Protein AF-0000000084529113 (afdb_homodimer)

Organism: Streptomyces rubellomurinus (strain ATCC 31215) (NCBI:txid359131)

Foldseek 3Di:
DDDDDDPDDDDDPDPPDPDPPPPPPPPPVPDDPAQQDVPPQDDLPLQDDPPQDPLQSVLLADAWDWDCDPPDDPPQADKTKTWRWFALDSVCRVDDIWTKIKMKDAAPASSQAPEAEEEAEAQLQEWQNCCCRRPVVLQPDLRSNHHIYMGIRACCHDPGVPQDQDFLVVVLVLQQDQDQDPCSLVSLQVSRCVPPVPRLLRRALLNSLVVQSSVCSNSSHSAHHYEYFYNGQVSVLSNLLVCQQRHDEAEYWQFDAQQDALLVQLLVLLLLLLVLLLVLQLCLLPPPCLQLLHNHSVRSSLSLLCLLLCCQVVWFAEPVGDTHHSSLLLLLLSQQCLAGPVSSVLSSVQVNCCSPPNHNVSSNVSSCVSQQADPVSGHDRSLSSSLSHVLSQHAADDDPVVLVVSLVSSCVSNVRSCVSPVNCSSCVVPNNNNPDGHPHHNNQRASPNHDAYEFEAECSRSRRHSVSSVSNQVSYVHRAYEYEYDYHGTPCSFFPQVVVQSSCCSSVVDHDDHPHYTYGD/DDDDDDDDDPPPPDPPPPDPPPPPPPPPVPDDPAQQDVPPQDDLPLQDDPPQDPLQSVLLADAWDWDCDPPDDPPQADKTKTWRWFCLDSVCRVDDIWTKIKMKDAAPASSQAPEAEEEAEAQLQEWQNCCCRRPVVLQPDLRSNHHIYMGIRACCHDPGVPQDQDFLVVVLVLQQDQDQDPCSLVSLQVSRCVPPVPRLLRRALLNSLVVQSSVCSNSSHSAHHYEYFYNGQVSVLSNLLVCQQRHDEAEYWQFDAQQDALLVQLLVLLLLLLVLLLVLQLCLLPPPCLQLLHNHSVRSSLSLLCLLLCCQVVWFAEPVGDTHHSSLLLLLLSQQCLAGPVSSVLSSVQVNCCSPPNHNVSSNVSSCVSQQADPVSGHDRSLSSSLSHVLSQHAADDDPVVLVVSLVSSCVSNVRSCVSPVNCSSCVVPNNNNPDGHPHHNNQRASPNHDAYEFEAECSRSRRHSVSSVSNQVSYVHRAYEYEYDYHGTPCSFFPQVVVQSSCCSSVVDHDDHPHYTYGD

Sequence (1042 aa):
MDSKIQRLSRRRALPALAAVLAVALPAGCTGAPAPGGPATRPPLSERAPAGTDPALRALYDQRIDWQPCADQGDGDGPVQCATLKVPLDYAAPGGATLDVAVARVPAADPGRRLGSLVLNPGGPGNSGTAMVQWGWKNYQGPLHDHYDLVGFDPRGAGRTAGVHCLDDRTRDEYTSTDDPGYDHGRVLADACRAKAADLLPHLGTRDSARDMDVLRGALGETRLDFLGLSYGTYLGALYAEEFPGRTGRLVLDGAVERSTDLMHLNGEQAAATEAEFTAFAADCAATDDTCPLGTDPAAAPRRFADFLDGLRDHPLHGEDGRTLTAALGWAGVLGVLYDGRRSFDRLREAVEPAVARGDADGLLRLADAANGRDQDGRYDTTADAFAAIHCADAPLAPTDADLRAALADLAVRAPLTSRHDTRITLLDPDCRAWPFRSPEKPHTVKAAGSAPILVVGSTGDPVTPYLWAQRMAAGFAHGVLLTREGDGHTAYDKSGCVRDAVAAFLVDGRMPEAGTYCPTDMDSKIQRLSRRRALPALAAVLAVALPAGCTGAPAPGGPATRPPLSERAPAGTDPALRALYDQRIDWQPCADQGDGDGPVQCATLKVPLDYAAPGGATLDVAVARVPAADPGRRLGSLVLNPGGPGNSGTAMVQWGWKNYQGPLHDHYDLVGFDPRGAGRTAGVHCLDDRTRDEYTSTDDPGYDHGRVLADACRAKAADLLPHLGTRDSARDMDVLRGALGETRLDFLGLSYGTYLGALYAEEFPGRTGRLVLDGAVERSTDLMHLNGEQAAATEAEFTAFAADCAATDDTCPLGTDPAAAPRRFADFLDGLRDHPLHGEDGRTLTAALGWAGVLGVLYDGRRSFDRLREAVEPAVARGDADGLLRLADAANGRDQDGRYDTTADAFAAIHCADAPLAPTDADLRAALADLAVRAPLTSRHDTRITLLDPDCRAWPFRSPEKPHTVKAAGSAPILVVGSTGDPVTPYLWAQRMAAGFAHGVLLTREGDGHTAYDKSGCVRDAVAAFLVDGRMPEAGTYCPTD

Secondary structure (DSSP, 8-state):
-------------------------------------S--PPPHHHHS-TT--HHHHHHHTPPP--EE-TT--GGG-S-EEEEEEEES-TTSTTS-EEEEEEEEE--S-GGG--EEEEEE--TTT--HHHHHHHHGGGGTTHHHHHEEEEEEPPTTSTTTT----S-HHHHHHHHT-SS--TTHHHHHHHHHHHHHTTTGGG-SHHHHHHHHHHHHHHTT-SSEEEEEETHHHHHHHHHHHH-GGGEEEEEEES----SS-HHHHHHHHHHHHHHHHHHHHHHHHHH-TT-TT-S-TTTHHHHHHHHHHHTTTS-EE-TTS-EE-HHHHHHHHHHHGGGGGGGHHHHHHHHHHHHHH-B-HHHHHHHHHHHTB-TTS-B-SHHHHHHHHHHHT--SPPPHHHHHHHHHHHHHH-HHHHTT-HHHHHHSS--TT-SS-----------TTPPPEEEEEEEE-SSS-HHHHHHHHHHSTTEEEEEEEEESS-SGGG-HHHHHHHHIIIII--PPPTT-EEE--/-------------------------------------S--PPPHHHHS-TT--HHHHHHHTPPP--EE-TT--GGG-S-EEEEEEEES-TTSTTS-EEEEEEEEE--S-GGG--EEEEEE--TTT--HHHHHHHHGGGGTTHHHHHEEEEEEPPTTSTTTT----S-HHHHHHHHT-SS--TTHHHHHHHHHHHHHTTTGGG-SHHHHHHHHHHHHHHTT-SSEEEEEETHHHHHHHHHHHH-GGGEEEEEEES----SS-HHHHHHHHHHHHHHHHHHHHHHHHHH-TT-TT-S-TTTHHHHHHHHHHHTTTS-EE-TTS-EE-HHHHHHHHHHHGGGGGGGHHHHHHHHHHHHHH-B-HHHHHHHHHHHTB-TTS-B-SHHHHHHHHHHHT--SPPPHHHHHHHHHHHHHH-HHHHHH-HHHHHHSS--TT-SS-----------TTPPPEEEEEEEE-SSS-HHHHHHHHHHSTTEEEEEEEEESS-SGGG-HHHHHHHHIIIII--PPPTT-EEE--

Nearest PDB structures (foldseek):
  5uno-assembly1_A  TM=9.266E-01  e=2.247E-36  Mycobacterium tuberculosis H37Rv
  5uoh-assembly1_A  TM=9.256E-01  e=1.422E-34  Mycobacterium tuberculosis H37Rv
  8e19-assembly1_A  TM=8.731E-01  e=3.857E-28  Streptomyces sp. CB03234
  8g5u-assembly4_D  TM=8.615E-01  e=4.724E-25  Streptomyces sp. CB03234
  7z2x-assembly1_B  TM=5.682E-01  e=2.758E-03  Lentilactobacillus buchneri

InterPro domains:
  IPR006311 Twin-arginine translocation pathway, signal sequence [PS51318] (1-39)
  IPR013595 Peptidase S33 tripeptidyl aminopeptidase-like, C-terminal [PF08386] (430-518)
  IPR029058 Alpha/Beta hydrolase fold [G3DSA:3.40.50.1820] (90-505)
  IPR029058 Alpha/Beta hydrolase fold [SSF53474] (113-506)
  IPR051601 Serine protease/Carboxylesterase S33 [PTHR43248] (83-509)

pLDDT: mean 87.65, std 19.42, range [15.02, 98.94]

Structure (mmCIF, N/CA/C/O backbone):
data_AF-0000000084529113-model_v1
#
loop_
_entity.id
_entity.type
_entity.pdbx_description
1 polymer 'Peptidase S33 tripeptidyl aminopeptidase-like C-terminal domain-containing protein'
#
loop_
_atom_site.group_PDB
_atom_site.id
_atom_site.type_symbol
_atom_site.label_atom_id
_atom_site.label_alt_id
_atom_site.label_comp_id
_atom_site.label_asym_id
_atom_site.label_entity_id
_atom_site.label_seq_id
_atom_site.pdbx_PDB_ins_code
_atom_site.Cartn_x
_atom_site.Cartn_y
_atom_site.Cartn_z
_atom_site.occupancy
_atom_site.B_iso_or_equiv
_atom_site.auth_seq_id
_atom_site.auth_comp_id
_atom_site.auth_asym_id
_atom_site.auth_atom_id
_atom_site.pdbx_PDB_model_num
ATOM 1 N N . MET A 1 1 ? -55.688 22.766 46.344 1 17.41 1 MET A N 1
ATOM 2 C CA . MET A 1 1 ? -57.031 22.219 46.094 1 17.41 1 MET A CA 1
ATOM 3 C C . MET A 1 1 ? -56.969 20.703 45.906 1 17.41 1 MET A C 1
ATOM 5 O O . MET A 1 1 ? -55.906 20.156 45.562 1 17.41 1 MET A O 1
ATOM 9 N N . ASP A 1 2 ? -58.188 20.062 45.906 1 15.94 2 ASP A N 1
ATOM 10 C CA . ASP A 1 2 ? -58.688 18.812 46.469 1 15.94 2 ASP A CA 1
ATOM 11 C C . ASP A 1 2 ? -58.312 17.609 45.594 1 15.94 2 ASP A C 1
ATOM 13 O O . ASP A 1 2 ? -57.938 16.562 46.125 1 15.94 2 ASP A O 1
ATOM 17 N N . SER A 1 3 ? -58.75 17.75 44.406 1 15.68 3 SER A N 1
ATOM 18 C CA . SER A 1 3 ? -59.562 16.656 43.906 1 15.68 3 SER A CA 1
ATOM 19 C C . SER A 1 3 ? -58.75 15.414 43.625 1 15.68 3 SER A C 1
ATOM 21 O O . SER A 1 3 ? -57.781 15.477 42.812 1 15.68 3 SER A O 1
ATOM 23 N N . LYS A 1 4 ? -59.031 14.453 44.406 1 16.97 4 LYS A N 1
ATOM 24 C CA . LYS A 1 4 ? -58.656 13.172 45 1 16.97 4 LYS A CA 1
ATOM 25 C C . LYS A 1 4 ? -58.531 12.086 43.938 1 16.97 4 LYS A C 1
ATOM 27 O O . LYS A 1 4 ? -57.5 11.422 43.844 1 16.97 4 LYS A O 1
ATOM 32 N N . ILE A 1 5 ? -59.562 11.18 43.562 1 16.34 5 ILE A N 1
ATOM 33 C CA . ILE A 1 5 ? -59.75 9.883 44.188 1 16.34 5 ILE A CA 1
ATOM 34 C C . ILE A 1 5 ? -59.562 8.773 43.156 1 16.34 5 ILE A C 1
ATOM 36 O O . ILE A 1 5 ? -58.844 7.805 43.406 1 16.34 5 ILE A O 1
ATOM 40 N N . GLN A 1 6 ? -60.438 8.844 42.062 1 17.11 6 GLN A N 1
ATOM 41 C CA . GLN A 1 6 ? -61.25 7.637 41.906 1 17.11 6 GLN A CA 1
ATOM 42 C C . GLN A 1 6 ? -60.406 6.48 41.344 1 17.11 6 GLN A C 1
ATOM 44 O O . GLN A 1 6 ? -59.562 6.68 40.469 1 17.11 6 GLN A O 1
ATOM 49 N N . ARG A 1 7 ? -60.5 5.191 41.906 1 17.83 7 ARG A N 1
ATOM 50 C CA . ARG A 1 7 ? -59.938 3.891 42.281 1 17.83 7 ARG A CA 1
ATOM 51 C C . ARG A 1 7 ? -60.125 2.873 41.156 1 17.83 7 ARG A C 1
ATOM 53 O O . ARG A 1 7 ? -59.906 1.68 41.344 1 17.83 7 ARG A O 1
ATOM 60 N N . LEU A 1 8 ? -60.562 3.453 39.906 1 17.67 8 LEU A N 1
ATOM 61 C CA . LEU A 1 8 ? -61.406 2.49 39.188 1 17.67 8 LEU A CA 1
ATOM 62 C C . LEU A 1 8 ? -60.656 1.159 39.031 1 17.67 8 LEU A C 1
ATOM 64 O O . LEU A 1 8 ? -59.438 1.127 38.906 1 17.67 8 LEU A O 1
ATOM 68 N N . SER A 1 9 ? -61.469 0.074 38.906 1 17.33 9 SER A N 1
ATOM 69 C CA . SER A 1 9 ? -61.719 -1.34 39.188 1 17.33 9 SER A CA 1
ATOM 70 C C . SER A 1 9 ? -60.875 -2.229 38.281 1 17.33 9 SER A C 1
ATOM 72 O O . SER A 1 9 ? -60.469 -1.804 37.188 1 17.33 9 SER A O 1
ATOM 74 N N . ARG A 1 10 ? -60.562 -3.521 38.656 1 17.59 10 ARG A N 1
ATOM 75 C CA . ARG A 1 10 ? -59.656 -4.66 38.812 1 17.59 10 ARG A CA 1
ATOM 76 C C . ARG A 1 10 ? -59.812 -5.629 37.625 1 17.59 10 ARG A C 1
ATOM 78 O O . ARG A 1 10 ? -59.062 -6.586 37.5 1 17.59 10 ARG A O 1
ATOM 85 N N . ARG A 1 11 ? -61 -5.484 36.812 1 17.62 11 ARG A N 1
ATOM 86 C CA . ARG A 1 11 ? -61.5 -6.828 36.594 1 17.62 11 ARG A CA 1
ATOM 87 C C . ARG A 1 11 ? -60.531 -7.672 35.781 1 17.62 11 ARG A C 1
ATOM 89 O O . ARG A 1 11 ? -59.688 -7.129 35.062 1 17.62 11 ARG A O 1
ATOM 96 N N . ARG A 1 12 ? -60.906 -9.039 35.625 1 18.62 12 ARG A N 1
ATOM 97 C CA . ARG A 1 12 ? -60.531 -10.445 35.625 1 18.62 12 ARG A CA 1
ATOM 98 C C . ARG A 1 12 ? -60.156 -10.898 34.219 1 18.62 12 ARG A C 1
ATOM 100 O O . ARG A 1 12 ? -61 -10.93 33.312 1 18.62 12 ARG A O 1
ATOM 107 N N . ALA A 1 13 ? -59 -10.469 33.656 1 18.16 13 ALA A N 1
ATOM 108 C CA . ALA A 1 13 ? -58.625 -10.664 32.25 1 18.16 13 ALA A CA 1
ATOM 109 C C . ALA A 1 13 ? -58.562 -12.141 31.891 1 18.16 13 ALA A C 1
ATOM 111 O O . ALA A 1 13 ? -57.875 -12.93 32.562 1 18.16 13 ALA A O 1
ATOM 112 N N . LEU A 1 14 ? -59.812 -12.562 31.422 1 18.88 14 LEU A N 1
ATOM 113 C CA . LEU A 1 14 ? -60.062 -13.945 31.031 1 18.88 14 LEU A CA 1
ATOM 114 C C . LEU A 1 14 ? -58.969 -14.477 30.125 1 18.88 14 LEU A C 1
ATOM 116 O O . LEU A 1 14 ? -58.469 -13.75 29.25 1 18.88 14 LEU A O 1
ATOM 120 N N . PRO A 1 15 ? -58.438 -15.703 30.422 1 20.88 15 PRO A N 1
ATOM 121 C CA . PRO A 1 15 ? -57.281 -16.5 30.047 1 20.88 15 PRO A CA 1
ATOM 122 C C . PRO A 1 15 ? -57.406 -17.062 28.625 1 20.88 15 PRO A C 1
ATOM 124 O O . PRO A 1 15 ? -56.531 -17.828 28.188 1 20.88 15 PRO A O 1
ATOM 127 N N . ALA A 1 16 ? -58 -16.281 27.641 1 20.55 16 ALA A N 1
ATOM 128 C CA . ALA A 1 16 ? -58.406 -17.125 26.516 1 20.55 16 ALA A CA 1
ATOM 129 C C . ALA A 1 16 ? -57.219 -17.969 26.031 1 20.55 16 ALA A C 1
ATOM 131 O O . ALA A 1 16 ? -56.125 -17.469 25.875 1 20.55 16 ALA A O 1
ATOM 132 N N . LEU A 1 17 ? -57.406 -19.266 26 1 19.12 17 LEU A N 1
ATOM 133 C CA . LEU A 1 17 ? -56.812 -20.562 25.719 1 19.12 17 LEU A CA 1
ATOM 134 C C . LEU A 1 17 ? -56.344 -20.641 24.266 1 19.12 17 LEU A C 1
ATOM 136 O O . LEU A 1 17 ? -57.188 -20.625 23.344 1 19.12 17 LEU A O 1
ATOM 140 N N . ALA A 1 18 ? -55.312 -19.828 23.844 1 20.12 18 ALA A N 1
ATOM 141 C CA . ALA A 1 18 ? -54.906 -19.828 22.438 1 20.12 18 ALA A CA 1
ATOM 142 C C . ALA A 1 18 ? -54.5 -21.234 21.984 1 20.12 18 ALA A C 1
ATOM 144 O O . ALA A 1 18 ? -53.625 -21.859 22.578 1 20.12 18 ALA A O 1
ATOM 145 N N . ALA A 1 19 ? -55.438 -21.906 21.438 1 20.08 19 ALA A N 1
ATOM 146 C CA . ALA A 1 19 ? -55.344 -23.234 20.844 1 20.08 19 ALA A CA 1
ATOM 147 C C . ALA A 1 19 ? -54.188 -23.297 19.844 1 20.08 19 ALA A C 1
ATOM 149 O O . ALA A 1 19 ? -54.094 -22.469 18.922 1 20.08 19 ALA A O 1
ATOM 150 N N . VAL A 1 20 ? -53.062 -23.844 20.297 1 22.47 20 VAL A N 1
ATOM 151 C CA . VAL A 1 20 ? -51.75 -24.109 19.703 1 22.47 20 VAL A CA 1
ATOM 152 C C . VAL A 1 20 ? -51.906 -25 18.469 1 22.47 20 VAL A C 1
ATOM 154 O O . VAL A 1 20 ? -52.219 -26.188 18.594 1 22.47 20 VAL A O 1
ATOM 157 N N . LEU A 1 21 ? -52.812 -24.562 17.5 1 21.77 21 LEU A N 1
ATOM 158 C CA . LEU A 1 21 ? -52.938 -25.578 16.453 1 21.77 21 LEU A CA 1
ATOM 159 C C . LEU A 1 21 ? -51.562 -25.906 15.852 1 21.77 21 LEU A C 1
ATOM 161 O O . LEU A 1 21 ? -50.875 -25.016 15.367 1 21.77 21 LEU A O 1
ATOM 165 N N . ALA A 1 22 ? -50.969 -27.047 16.266 1 22.94 22 ALA A N 1
ATOM 166 C CA . ALA A 1 22 ? -49.75 -27.734 15.906 1 22.94 22 ALA A CA 1
ATOM 167 C C . ALA A 1 22 ? -49.688 -28.047 14.414 1 22.94 22 ALA A C 1
ATOM 169 O O . ALA A 1 22 ? -50.438 -28.891 13.93 1 22.94 22 ALA A O 1
ATOM 170 N N . VAL A 1 23 ? -49.719 -26.984 13.594 1 25.02 23 VAL A N 1
ATOM 171 C CA . VAL A 1 23 ? -49.719 -27.406 12.203 1 25.02 23 VAL A CA 1
ATOM 172 C C . VAL A 1 23 ? -48.469 -28.281 11.945 1 25.02 23 VAL A C 1
ATOM 174 O O . VAL A 1 23 ? -47.344 -27.875 12.242 1 25.02 23 VAL A O 1
ATOM 177 N N . ALA A 1 24 ? -48.656 -29.609 11.852 1 24.16 24 ALA A N 1
ATOM 178 C CA . ALA A 1 24 ? -47.75 -30.703 11.492 1 24.16 24 ALA A CA 1
ATOM 179 C C . ALA A 1 24 ? -47.062 -30.422 10.148 1 24.16 24 ALA A C 1
ATOM 181 O O . ALA A 1 24 ? -47.719 -30.406 9.109 1 24.16 24 ALA A O 1
ATOM 182 N N . LEU A 1 25 ? -46.219 -29.469 10.195 1 25.81 25 LEU A N 1
ATOM 183 C CA . LEU A 1 25 ? -45.562 -29.266 8.898 1 25.81 25 LEU A CA 1
ATOM 184 C C . LEU A 1 25 ? -44.906 -30.547 8.414 1 25.81 25 LEU A C 1
ATOM 186 O O . LEU A 1 25 ? -44.156 -31.188 9.156 1 25.81 25 LEU A O 1
ATOM 190 N N . PRO A 1 26 ? -45.5 -31.266 7.441 1 25.25 26 PRO A N 1
ATOM 191 C CA . PRO A 1 26 ? -44.906 -32.5 6.945 1 25.25 26 PRO A CA 1
ATOM 192 C C . PRO A 1 26 ? -43.438 -32.344 6.562 1 25.25 26 PRO A C 1
ATOM 194 O O . PRO A 1 26 ? -43.031 -31.266 6.098 1 25.25 26 PRO A O 1
ATOM 197 N N . ALA A 1 27 ? -42.531 -32.969 7.34 1 25.38 27 ALA A N 1
ATOM 198 C CA . ALA A 1 27 ? -41.094 -33.188 7.219 1 25.38 27 ALA A CA 1
ATOM 199 C C . ALA A 1 27 ? -40.75 -33.75 5.844 1 25.38 27 ALA A C 1
ATOM 201 O O . ALA A 1 27 ? -40.844 -34.969 5.609 1 25.38 27 ALA A O 1
ATOM 202 N N . GLY A 1 28 ? -41.344 -33.281 4.777 1 25.48 28 GLY A N 1
ATOM 203 C CA . GLY A 1 28 ? -40.875 -34 3.605 1 25.48 28 GLY A CA 1
ATOM 204 C C . GLY A 1 28 ? -39.344 -34.031 3.527 1 25.48 28 GLY A C 1
ATOM 205 O O . GLY A 1 28 ? -38.688 -33 3.551 1 25.48 28 GLY A O 1
ATOM 206 N N . CYS A 1 29 ? -38.781 -35.062 4.117 1 26.45 29 CYS A N 1
ATOM 207 C CA . CYS A 1 29 ? -37.375 -35.469 4.055 1 26.45 29 CYS A CA 1
ATOM 208 C C . CYS A 1 29 ? -36.844 -35.344 2.639 1 26.45 29 CYS A C 1
ATOM 210 O O . CYS A 1 29 ? -37.188 -36.125 1.751 1 26.45 29 CYS A O 1
ATOM 212 N N . THR A 1 30 ? -36.938 -34.156 2.066 1 29.19 30 THR A N 1
ATOM 213 C CA . THR A 1 30 ? -36.312 -34.219 0.75 1 29.19 30 THR A CA 1
ATOM 214 C C . THR A 1 30 ? -34.938 -34.906 0.825 1 29.19 30 THR A C 1
ATOM 216 O O . THR A 1 30 ? -34.156 -34.656 1.729 1 29.19 30 THR A O 1
ATOM 219 N N . GLY A 1 31 ? -34.875 -36.156 0.568 1 25.95 31 GLY A N 1
ATOM 220 C CA . GLY A 1 31 ? -33.719 -37.062 0.458 1 25.95 31 GLY A CA 1
ATOM 221 C C . GLY A 1 31 ? -32.469 -36.375 -0.059 1 25.95 31 GLY A C 1
ATOM 222 O O . GLY A 1 31 ? -32.562 -35.5 -0.928 1 25.95 31 GLY A O 1
ATOM 223 N N . ALA A 1 32 ? -31.547 -36.25 0.83 1 31.77 32 ALA A N 1
ATOM 224 C CA . ALA A 1 32 ? -30.188 -35.844 0.462 1 31.77 32 ALA A CA 1
ATOM 225 C C . ALA A 1 32 ? -29.75 -36.562 -0.818 1 31.77 32 ALA A C 1
ATOM 227 O O . ALA A 1 32 ? -29.953 -37.75 -0.975 1 31.77 32 ALA A O 1
ATOM 228 N N . PRO A 1 33 ? -29.625 -35.844 -1.935 1 32.06 33 PRO A N 1
ATOM 229 C CA . PRO A 1 33 ? -29.266 -36.625 -3.115 1 32.06 33 PRO A CA 1
ATOM 230 C C . PRO A 1 33 ? -28.25 -37.719 -2.805 1 32.06 33 PRO A C 1
ATOM 232 O O . PRO A 1 33 ? -27.469 -37.625 -1.848 1 32.06 33 PRO A O 1
ATOM 235 N N . ALA A 1 34 ? -28.516 -39.094 -2.994 1 33.28 34 ALA A N 1
ATOM 236 C CA . ALA A 1 34 ? -27.734 -40.312 -2.871 1 33.28 34 ALA A CA 1
ATOM 237 C C . ALA A 1 34 ? -26.266 -40.094 -3.215 1 33.28 34 ALA A C 1
ATOM 239 O O . ALA A 1 34 ? -25.938 -39.156 -3.953 1 33.28 34 ALA A O 1
ATOM 240 N N . PRO A 1 35 ? -25.391 -40.75 -2.424 1 34.97 35 PRO A N 1
ATOM 241 C CA . PRO A 1 35 ? -23.953 -40.781 -2.705 1 34.97 35 PRO A CA 1
ATOM 242 C C . PRO A 1 35 ? -23.656 -40.969 -4.188 1 34.97 35 PRO A C 1
ATOM 244 O O . PRO A 1 35 ? -24.328 -41.75 -4.871 1 34.97 35 PRO A O 1
ATOM 247 N N . GLY A 1 36 ? -23.344 -39.906 -4.906 1 33.81 36 GLY A N 1
ATOM 248 C CA . GLY A 1 36 ? -23.125 -39.812 -6.344 1 33.81 36 GLY A CA 1
ATOM 249 C C . GLY A 1 36 ? -22.328 -40.969 -6.898 1 33.81 36 GLY A C 1
ATOM 250 O O . GLY A 1 36 ? -21.266 -41.312 -6.355 1 33.81 36 GLY A O 1
ATOM 251 N N . GLY A 1 37 ? -22.875 -42.125 -7.195 1 37.09 37 GLY A N 1
ATOM 252 C CA . GLY A 1 37 ? -22.219 -43.031 -8.109 1 37.09 37 GLY A CA 1
ATOM 253 C C . GLY A 1 37 ? -21.234 -42.344 -9.039 1 37.09 37 GLY A C 1
ATOM 254 O O . GLY A 1 37 ? -21.141 -41.125 -9.047 1 37.09 37 GLY A O 1
ATOM 255 N N . PRO A 1 38 ? -20.203 -43.031 -9.57 1 42.66 38 PRO A N 1
ATOM 256 C CA . PRO A 1 38 ? -19.328 -42.375 -10.531 1 42.66 38 PRO A CA 1
ATOM 257 C C . PRO A 1 38 ? -20.078 -41.344 -11.391 1 42.66 38 PRO A C 1
ATOM 259 O O . PRO A 1 38 ? -21.047 -41.688 -12.07 1 42.66 38 PRO A O 1
ATOM 262 N N . ALA A 1 39 ? -20.312 -40.188 -10.953 1 52 39 ALA A N 1
ATOM 263 C CA . ALA A 1 39 ? -21.062 -39.094 -11.594 1 52 39 ALA A CA 1
ATOM 264 C C . ALA A 1 39 ? -20.906 -39.156 -13.109 1 52 39 ALA A C 1
ATOM 266 O O . ALA A 1 39 ? -19.797 -39.219 -13.625 1 52 39 ALA A O 1
ATOM 267 N N . THR A 1 40 ? -21.766 -39.719 -13.859 1 68.69 40 THR A N 1
ATOM 268 C CA . THR A 1 40 ? -21.875 -39.656 -15.312 1 68.69 40 THR A CA 1
ATOM 269 C C . THR A 1 40 ? -21.469 -38.312 -15.852 1 68.69 40 THR A C 1
ATOM 271 O O . THR A 1 40 ? -21.844 -37.281 -15.297 1 68.69 40 THR A O 1
ATOM 274 N N . ARG A 1 41 ? -20.344 -38.375 -16.766 1 86.25 41 ARG A N 1
ATOM 275 C CA . ARG A 1 41 ? -19.875 -37.156 -17.484 1 86.25 41 ARG A CA 1
ATOM 276 C C . ARG A 1 41 ? -21.047 -36.438 -18.125 1 86.25 41 ARG A C 1
ATOM 278 O O . ARG A 1 41 ? -21.828 -37 -18.875 1 86.25 41 ARG A O 1
ATOM 285 N N . PRO A 1 42 ? -21.266 -35.156 -17.781 1 89.25 42 PRO A N 1
ATOM 286 C CA . PRO A 1 42 ? -22.344 -34.406 -18.422 1 89.25 42 PRO A CA 1
ATOM 287 C C . PRO A 1 42 ? -22.219 -34.406 -19.953 1 89.25 42 PRO A C 1
ATOM 289 O O . PRO A 1 42 ? -21.141 -34.625 -20.484 1 89.25 42 PRO A O 1
ATOM 292 N N . PRO A 1 43 ? -23.375 -34.156 -20.578 1 90.19 43 PRO A N 1
ATOM 293 C CA . PRO A 1 43 ? -23.312 -34.062 -22.031 1 90.19 43 PRO A CA 1
ATOM 294 C C . PRO A 1 43 ? -22.375 -32.969 -22.516 1 90.19 43 PRO A C 1
ATOM 296 O O . PRO A 1 43 ? -22.172 -31.969 -21.812 1 90.19 43 PRO A O 1
ATOM 299 N N . LEU A 1 44 ? -21.906 -33.25 -23.688 1 89.25 44 LEU A N 1
ATOM 300 C CA . LEU A 1 44 ? -20.922 -32.312 -24.25 1 89.25 44 LEU A CA 1
ATOM 301 C C . LEU A 1 44 ? -21.5 -30.922 -24.375 1 89.25 44 LEU A C 1
ATOM 303 O O . LEU A 1 44 ? -20.766 -29.922 -24.234 1 89.25 44 LEU A O 1
ATOM 307 N N . SER A 1 45 ? -22.766 -30.734 -24.578 1 87.06 45 SER A N 1
ATOM 308 C CA . SER A 1 45 ? -23.422 -29.438 -24.75 1 87.06 45 SER A CA 1
ATOM 309 C C . SER A 1 45 ? -23.312 -28.594 -23.469 1 87.06 45 SER A C 1
ATOM 311 O O . SER A 1 45 ? -23.359 -27.375 -23.531 1 87.06 45 SER A O 1
ATOM 313 N N . GLU A 1 46 ? -23.047 -29.266 -22.391 1 88.12 46 GLU A N 1
ATOM 314 C CA . GLU A 1 46 ? -22.906 -28.578 -21.109 1 88.12 46 GLU A CA 1
ATOM 315 C C . GLU A 1 46 ? -21.438 -28.312 -20.781 1 88.12 46 GLU A C 1
ATOM 317 O O . GLU A 1 46 ? -21.125 -27.516 -19.906 1 88.12 46 GLU A O 1
ATOM 322 N N . ARG A 1 47 ? -20.578 -28.938 -21.547 1 87.69 47 ARG A N 1
ATOM 323 C CA . ARG A 1 47 ? -19.172 -28.875 -21.203 1 87.69 47 ARG A CA 1
ATOM 324 C C . ARG A 1 47 ? -18.406 -28 -22.203 1 87.69 47 ARG A C 1
ATOM 326 O O . ARG A 1 47 ? -17.281 -27.562 -21.922 1 87.69 47 ARG A O 1
ATOM 333 N N . ALA A 1 48 ? -18.953 -27.812 -23.297 1 88.69 48 ALA A N 1
ATOM 334 C CA . ALA A 1 48 ? -18.328 -26.969 -24.312 1 88.69 48 ALA A CA 1
ATOM 335 C C . ALA A 1 48 ? -19.203 -25.766 -24.641 1 88.69 48 ALA A C 1
ATOM 337 O O . ALA A 1 48 ? -20.438 -25.859 -24.625 1 88.69 48 ALA A O 1
ATOM 338 N N . PRO A 1 49 ? -18.531 -24.641 -24.969 1 84.56 49 PRO A N 1
ATOM 339 C CA . PRO A 1 49 ? -19.344 -23.5 -25.375 1 84.56 49 PRO A CA 1
ATOM 340 C C . PRO A 1 49 ? -20.172 -23.766 -26.625 1 84.56 49 PRO A C 1
ATOM 342 O O . PRO A 1 49 ? -19.75 -24.531 -27.5 1 84.56 49 PRO A O 1
ATOM 345 N N . ALA A 1 50 ? -21.266 -23.031 -26.625 1 81.56 50 ALA A N 1
ATOM 346 C CA . ALA A 1 50 ? -22.125 -23.141 -27.812 1 81.56 50 ALA A CA 1
ATOM 347 C C . ALA A 1 50 ? -21.438 -22.547 -29.047 1 81.56 50 ALA A C 1
ATOM 349 O O . ALA A 1 50 ? -20.75 -21.531 -28.938 1 81.56 50 ALA A O 1
ATOM 350 N N . GLY A 1 51 ? -21.641 -23.125 -30.125 1 81.88 51 GLY A N 1
ATOM 351 C CA . GLY A 1 51 ? -21.109 -22.594 -31.375 1 81.88 51 GLY A CA 1
ATOM 352 C C . GLY A 1 51 ? -19.625 -22.859 -31.547 1 81.88 51 GLY A C 1
ATOM 353 O O . GLY A 1 51 ? -19 -22.281 -32.438 1 81.88 51 GLY A O 1
ATOM 354 N N . THR A 1 52 ? -19.141 -23.672 -30.75 1 86.25 52 THR A N 1
ATOM 355 C CA . THR A 1 52 ? -17.734 -24 -30.812 1 86.25 52 THR A CA 1
ATOM 356 C C . THR A 1 52 ? -17.406 -24.75 -32.094 1 86.25 52 THR A C 1
ATOM 358 O O . THR A 1 52 ? -18.188 -25.594 -32.562 1 86.25 52 THR A O 1
ATOM 361 N N . ASP A 1 53 ? -16.328 -24.375 -32.75 1 89.69 53 ASP A N 1
ATOM 362 C CA . ASP A 1 53 ? -15.812 -25.062 -33.938 1 89.69 53 ASP A CA 1
ATOM 363 C C . ASP A 1 53 ? -15.773 -26.578 -33.719 1 89.69 53 ASP A C 1
ATOM 365 O O . ASP A 1 53 ? -15.406 -27.031 -32.625 1 89.69 53 ASP A O 1
ATOM 369 N N . PRO A 1 54 ? -16.203 -27.359 -34.719 1 92.06 54 PRO A N 1
ATOM 370 C CA . PRO A 1 54 ? -16.25 -28.812 -34.531 1 92.06 54 PRO A CA 1
ATOM 371 C C . PRO A 1 54 ? -14.914 -29.406 -34.125 1 92.06 54 PRO A C 1
ATOM 373 O O . PRO A 1 54 ? -14.875 -30.328 -33.312 1 92.06 54 PRO A O 1
ATOM 376 N N . ALA A 1 55 ? -13.875 -28.906 -34.688 1 94.56 55 ALA A N 1
ATOM 377 C CA . ALA A 1 55 ? -12.562 -29.422 -34.312 1 94.56 55 ALA A CA 1
ATOM 378 C C . ALA A 1 55 ? -12.273 -29.156 -32.844 1 94.56 55 ALA A C 1
ATOM 380 O O . ALA A 1 55 ? -11.695 -30 -32.156 1 94.56 55 ALA A O 1
ATOM 381 N N . LEU A 1 56 ? -12.609 -28 -32.406 1 96.38 56 LEU A N 1
ATOM 382 C CA . LEU A 1 56 ? -12.43 -27.656 -31 1 96.38 56 LEU A CA 1
ATOM 383 C C . LEU A 1 56 ? -13.367 -28.469 -30.125 1 96.38 56 LEU A C 1
ATOM 385 O O . LEU A 1 56 ? -13 -28.875 -29.016 1 96.38 56 LEU A O 1
ATOM 389 N N . ARG A 1 57 ? -14.531 -28.672 -30.562 1 95.5 57 ARG A N 1
ATOM 390 C CA . ARG A 1 57 ? -15.523 -29.453 -29.828 1 95.5 57 ARG A CA 1
ATOM 391 C C . ARG A 1 57 ? -15 -30.859 -29.547 1 95.5 57 ARG A C 1
ATOM 393 O O . ARG A 1 57 ? -15.242 -31.406 -28.469 1 95.5 57 ARG A O 1
ATOM 400 N N . ALA A 1 58 ? -14.375 -31.469 -30.484 1 95.19 58 ALA A N 1
ATOM 401 C CA . ALA A 1 58 ? -13.805 -32.781 -30.312 1 95.19 58 ALA A CA 1
ATOM 402 C C . ALA A 1 58 ? -12.758 -32.812 -29.203 1 95.19 58 ALA A C 1
ATOM 404 O O . ALA A 1 58 ? -12.617 -33.781 -28.484 1 95.19 58 ALA A O 1
ATOM 405 N N . LEU A 1 59 ? -12.055 -31.719 -29.094 1 96.75 59 LEU A N 1
ATOM 406 C CA . LEU A 1 59 ? -11.031 -31.625 -28.062 1 96.75 59 LEU A CA 1
ATOM 407 C C . LEU A 1 59 ? -11.656 -31.484 -26.688 1 96.75 59 LEU A C 1
ATOM 409 O O . LEU A 1 59 ? -11.125 -32 -25.703 1 96.75 59 LEU A O 1
ATOM 413 N N . TYR A 1 60 ? -12.766 -30.797 -26.578 1 96.25 60 TYR A N 1
ATOM 414 C CA . TYR A 1 60 ? -13.523 -30.734 -25.328 1 96.25 60 TYR A CA 1
ATOM 415 C C . TYR A 1 60 ? -13.992 -32.125 -24.922 1 96.25 60 TYR A C 1
ATOM 417 O O . TYR A 1 60 ? -14.109 -32.406 -23.719 1 96.25 60 TYR A O 1
ATOM 425 N N . ASP A 1 61 ? -14.234 -32.969 -25.859 1 95.25 61 ASP A N 1
ATOM 426 C CA . ASP A 1 61 ? -14.867 -34.281 -25.609 1 95.25 61 ASP A CA 1
ATOM 427 C C . ASP A 1 61 ? -13.82 -35.375 -25.406 1 95.25 61 ASP A C 1
ATOM 429 O O . ASP A 1 61 ? -14.164 -36.5 -25.125 1 95.25 61 ASP A O 1
ATOM 433 N N . GLN A 1 62 ? -12.648 -35.062 -25.516 1 96.25 62 GLN A N 1
ATOM 434 C CA . GLN A 1 62 ? -11.609 -36.062 -25.422 1 96.25 62 GLN A CA 1
ATOM 435 C C . GLN A 1 62 ? -11.625 -36.75 -24.047 1 96.25 62 GLN A C 1
ATOM 437 O O . GLN A 1 62 ? -12.102 -36.156 -23.062 1 96.25 62 GLN A O 1
ATOM 442 N N . ARG A 1 63 ? -11.125 -38 -24.031 1 95.81 63 ARG A N 1
ATOM 443 C CA . ARG A 1 63 ? -10.953 -38.719 -22.781 1 95.81 63 ARG A CA 1
ATOM 444 C C . ARG A 1 63 ? -9.508 -38.656 -22.312 1 95.81 63 ARG A C 1
ATOM 446 O O . ARG A 1 63 ? -8.578 -38.875 -23.109 1 95.81 63 ARG A O 1
ATOM 453 N N . ILE A 1 64 ? -9.375 -38.281 -21.078 1 97 64 ILE A N 1
ATOM 454 C CA . ILE A 1 64 ? -8.023 -38.219 -20.516 1 97 64 ILE A CA 1
ATOM 455 C C . ILE A 1 64 ? -7.602 -39.625 -20.047 1 97 64 ILE A C 1
ATOM 457 O O . ILE A 1 64 ? -8.273 -40.219 -19.219 1 97 64 ILE A O 1
ATOM 461 N N . ASP A 1 65 ? -6.523 -40.156 -20.547 1 96.69 65 ASP A N 1
ATOM 462 C CA . ASP A 1 65 ? -6.012 -41.469 -20.219 1 96.69 65 ASP A CA 1
ATOM 463 C C . ASP A 1 65 ? -5.023 -41.406 -19.047 1 96.69 65 ASP A C 1
ATOM 465 O O . ASP A 1 65 ? -3.809 -41.406 -19.266 1 96.69 65 ASP A O 1
ATOM 469 N N . TRP A 1 66 ? -5.559 -41.438 -17.891 1 96.06 66 TRP A N 1
ATOM 470 C CA . TRP A 1 66 ? -4.754 -41.312 -16.672 1 96.06 66 TRP A CA 1
ATOM 471 C C . TRP A 1 66 ? -3.896 -42.562 -16.469 1 96.06 66 TRP A C 1
ATOM 473 O O . TRP A 1 66 ? -4.391 -43.688 -16.562 1 96.06 66 TRP A O 1
ATOM 483 N N . GLN A 1 67 ? -2.605 -42.375 -16.234 1 94.25 67 GLN A N 1
ATOM 484 C CA . GLN A 1 67 ? -1.635 -43.438 -15.961 1 94.25 67 GLN A CA 1
ATOM 485 C C . GLN A 1 67 ? -0.74 -43.031 -14.781 1 94.25 67 GLN A C 1
ATOM 487 O O . GLN A 1 67 ? -0.639 -41.875 -14.422 1 94.25 67 GLN A O 1
ATOM 492 N N . PRO A 1 68 ? -0.168 -44.062 -14.164 1 91.69 68 PRO A N 1
ATOM 493 C CA . PRO A 1 68 ? 0.846 -43.688 -13.18 1 91.69 68 PRO A CA 1
ATOM 494 C C . PRO A 1 68 ? 1.938 -42.781 -13.766 1 91.69 68 PRO A C 1
ATOM 496 O O . PRO A 1 68 ? 2.352 -43 -14.906 1 91.69 68 PRO A O 1
ATOM 499 N N . CYS A 1 69 ? 2.289 -41.906 -13.031 1 91.25 69 CYS A N 1
ATOM 500 C CA . CYS A 1 69 ? 3.32 -41 -13.523 1 91.25 69 CYS A CA 1
ATOM 501 C C . CYS A 1 69 ? 4.656 -41.719 -13.672 1 91.25 69 CYS A C 1
ATOM 503 O O . CYS A 1 69 ? 5.008 -42.562 -12.844 1 91.25 69 CYS A O 1
ATOM 505 N N . ALA A 1 70 ? 5.391 -41.438 -14.648 1 80.12 70 ALA A N 1
ATOM 506 C CA . ALA A 1 70 ? 6.641 -42.125 -14.969 1 80.12 70 ALA A CA 1
ATOM 507 C C . ALA A 1 70 ? 7.66 -41.969 -13.844 1 80.12 70 ALA A C 1
ATOM 509 O O . ALA A 1 70 ? 8.391 -42.906 -13.508 1 80.12 70 ALA A O 1
ATOM 510 N N . ASP A 1 71 ? 7.887 -40.844 -13.258 1 74.69 71 ASP A N 1
ATOM 511 C CA . ASP A 1 71 ? 8.938 -40.562 -12.281 1 74.69 71 ASP A CA 1
ATOM 512 C C . ASP A 1 71 ? 8.422 -40.719 -10.852 1 74.69 71 ASP A C 1
ATOM 514 O O . ASP A 1 71 ? 9.086 -40.312 -9.898 1 74.69 71 ASP A O 1
ATOM 518 N N . GLN A 1 72 ? 7.355 -41.469 -10.781 1 72.5 72 GLN A N 1
ATOM 519 C CA . GLN A 1 72 ? 6.754 -41.594 -9.453 1 72.5 72 GLN A CA 1
ATOM 520 C C . GLN A 1 72 ? 7.18 -42.906 -8.781 1 72.5 72 GLN A C 1
ATOM 522 O O . GLN A 1 72 ? 7.242 -43.938 -9.438 1 72.5 72 GLN A O 1
ATOM 527 N N . GLY A 1 73 ? 7.742 -42.719 -7.598 1 63.28 73 GLY A N 1
ATOM 528 C CA . GLY A 1 73 ? 7.973 -43.906 -6.773 1 63.28 73 GLY A CA 1
ATOM 529 C C . GLY A 1 73 ? 6.773 -44.281 -5.926 1 63.28 73 GLY A C 1
ATOM 530 O O . GLY A 1 73 ? 5.812 -43.5 -5.824 1 63.28 73 GLY A O 1
ATOM 531 N N . ASP A 1 74 ? 6.613 -45.5 -5.453 1 58.78 74 ASP A N 1
ATOM 532 C CA . ASP A 1 74 ? 5.516 -46.062 -4.656 1 58.78 74 ASP A CA 1
ATOM 533 C C . ASP A 1 74 ? 5.133 -45.094 -3.529 1 58.78 74 ASP A C 1
ATOM 535 O O . ASP A 1 74 ? 3.959 -45 -3.166 1 58.78 74 ASP A O 1
ATOM 539 N N . GLY A 1 75 ? 6.023 -44.344 -2.971 1 61.53 75 GLY A N 1
ATOM 540 C CA . GLY A 1 75 ? 5.789 -43.531 -1.792 1 61.53 75 GLY A CA 1
ATOM 541 C C . GLY A 1 75 ? 5.164 -42.188 -2.111 1 61.53 75 GLY A C 1
ATOM 542 O O . GLY A 1 75 ? 4.77 -41.438 -1.207 1 61.53 75 GLY A O 1
ATOM 543 N N . ASP A 1 76 ? 4.918 -41.969 -3.387 1 67.75 76 ASP A N 1
ATOM 544 C CA . ASP A 1 76 ? 4.531 -40.594 -3.74 1 67.75 76 ASP A CA 1
ATOM 545 C C . ASP A 1 76 ? 3.012 -40.438 -3.766 1 67.75 76 ASP A C 1
ATOM 547 O O . ASP A 1 76 ? 2.496 -39.344 -3.906 1 67.75 76 ASP A O 1
ATOM 551 N N . GLY A 1 77 ? 2.33 -41.469 -3.389 1 74.44 77 GLY A N 1
ATOM 552 C CA . GLY A 1 77 ? 0.88 -41.406 -3.309 1 74.44 77 GLY A CA 1
ATOM 553 C C . GLY A 1 77 ? 0.196 -41.719 -4.625 1 74.44 77 GLY A C 1
ATOM 554 O O . GLY A 1 77 ? 0.84 -42.156 -5.574 1 74.44 77 GLY A O 1
ATOM 555 N N . PRO A 1 78 ? -1.062 -41.594 -4.711 1 88.88 78 PRO A N 1
ATOM 556 C CA . PRO A 1 78 ? -1.875 -42 -5.855 1 88.88 78 PRO A CA 1
ATOM 557 C C . PRO A 1 78 ? -1.932 -40.938 -6.957 1 88.88 78 PRO A C 1
ATOM 559 O O . PRO A 1 78 ? -3.018 -40.594 -7.422 1 88.88 78 PRO A O 1
ATOM 562 N N . VAL A 1 79 ? -0.701 -40.531 -7.434 1 94.69 79 VAL A N 1
ATOM 563 C CA . VAL A 1 79 ? -0.659 -39.5 -8.477 1 94.69 79 VAL A CA 1
ATOM 564 C C . VAL A 1 79 ? -0.763 -40.156 -9.852 1 94.69 79 VAL A C 1
ATOM 566 O O . VAL A 1 79 ? -0.167 -41.219 -10.086 1 94.69 79 VAL A O 1
ATOM 569 N N . GLN A 1 80 ? -1.616 -39.594 -10.68 1 96.44 80 GLN A N 1
ATOM 570 C CA . GLN A 1 80 ? -1.764 -40.031 -12.07 1 96.44 80 GLN A CA 1
ATOM 571 C C . GLN A 1 80 ? -1.386 -38.875 -13.023 1 96.44 80 GLN A C 1
ATOM 573 O O . GLN A 1 80 ? -1.564 -37.719 -12.703 1 96.44 80 GLN A O 1
ATOM 578 N N . CYS A 1 81 ? -0.823 -39.281 -14.141 1 96.81 81 CYS A N 1
ATOM 579 C CA . CYS A 1 81 ? -0.434 -38.312 -15.156 1 96.81 81 CYS A CA 1
ATOM 580 C C . CYS A 1 81 ? -1.086 -38.656 -16.5 1 96.81 81 CYS A C 1
ATOM 582 O O . CYS A 1 81 ? -1.514 -39.781 -16.719 1 96.81 81 CYS A O 1
ATOM 584 N N . ALA A 1 82 ? -1.25 -37.656 -17.312 1 97.81 82 ALA A N 1
ATOM 585 C CA . ALA A 1 82 ? -1.812 -37.812 -18.656 1 97.81 82 ALA A CA 1
ATOM 586 C C . ALA A 1 82 ? -1.461 -36.625 -19.531 1 97.81 82 ALA A C 1
ATOM 588 O O . ALA A 1 82 ? -0.693 -35.75 -19.125 1 97.81 82 ALA A O 1
ATOM 589 N N . THR A 1 83 ? -1.939 -36.688 -20.719 1 98 83 THR A N 1
ATOM 590 C CA . THR A 1 83 ? -1.784 -35.625 -21.688 1 98 83 THR A CA 1
ATOM 591 C C . THR A 1 83 ? -3.143 -35.156 -22.219 1 98 83 THR A C 1
ATOM 593 O O . THR A 1 83 ? -4.012 -36 -22.5 1 98 83 THR A O 1
ATOM 596 N N . LEU A 1 84 ? -3.303 -33.875 -22.266 1 98.62 84 LEU A N 1
ATOM 597 C CA . LEU A 1 84 ? -4.469 -33.25 -22.859 1 98.62 84 LEU A CA 1
ATOM 598 C C . LEU A 1 84 ? -4.102 -32.594 -24.203 1 98.62 84 LEU A C 1
ATOM 600 O O . LEU A 1 84 ? -3.115 -31.859 -24.281 1 98.62 84 LEU A O 1
ATOM 604 N N . LYS A 1 85 ? -4.887 -32.875 -25.219 1 98.5 85 LYS A N 1
ATOM 605 C CA . LYS A 1 85 ? -4.66 -32.25 -26.516 1 98.5 85 LYS A CA 1
ATOM 606 C C . LYS A 1 85 ? -5.445 -30.938 -26.625 1 98.5 85 LYS A C 1
ATOM 608 O O . LYS A 1 85 ? -6.629 -30.891 -26.281 1 98.5 85 LYS A O 1
ATOM 613 N N . VAL A 1 86 ? -4.777 -29.875 -27.094 1 98.62 86 VAL A N 1
ATOM 614 C CA . VAL A 1 86 ? -5.402 -28.578 -27.344 1 98.62 86 VAL A CA 1
ATOM 615 C C . VAL A 1 86 ? -4.887 -28 -28.656 1 98.62 86 VAL A C 1
ATOM 617 O O . VAL A 1 86 ? -3.844 -28.422 -29.172 1 98.62 86 VAL A O 1
ATOM 620 N N . PRO A 1 87 ? -5.637 -27 -29.219 1 97.88 87 PRO A N 1
ATOM 621 C CA . PRO A 1 87 ? -5.07 -26.359 -30.406 1 97.88 87 PRO A CA 1
ATOM 622 C C . PRO A 1 87 ? -3.809 -25.547 -30.109 1 97.88 87 PRO A C 1
ATOM 624 O O . PRO A 1 87 ? -3.727 -24.891 -29.062 1 97.88 87 PRO A O 1
ATOM 627 N N . LEU A 1 88 ? -2.885 -25.641 -31 1 97.94 88 LEU A N 1
ATOM 628 C CA . LEU A 1 88 ? -1.773 -24.703 -30.891 1 97.94 88 LEU A CA 1
ATOM 629 C C . LEU A 1 88 ? -2.262 -23.266 -31.031 1 97.94 88 LEU A C 1
ATOM 631 O O . LEU A 1 88 ? -1.843 -22.391 -30.281 1 97.94 88 LEU A O 1
ATOM 635 N N . ASP A 1 89 ? -3.045 -23.031 -32 1 96.75 89 ASP A N 1
ATOM 636 C CA . ASP A 1 89 ? -3.66 -21.75 -32.312 1 96.75 89 ASP A CA 1
ATOM 637 C C . ASP A 1 89 ? -5.184 -21.828 -32.219 1 96.75 89 ASP A C 1
ATOM 639 O O . ASP A 1 89 ? -5.82 -22.453 -33.062 1 96.75 89 ASP A O 1
ATOM 643 N N . TYR A 1 90 ? -5.754 -21.172 -31.297 1 96.44 90 TYR A N 1
ATOM 644 C CA . TYR A 1 90 ? -7.195 -21.25 -31.078 1 96.44 90 TYR A CA 1
ATOM 645 C C . TYR A 1 90 ? -7.949 -20.531 -32.188 1 96.44 90 TYR A C 1
ATOM 647 O O . TYR A 1 90 ? -9.164 -20.703 -32.344 1 96.44 90 TYR A O 1
ATOM 655 N N . ALA A 1 91 ? -7.297 -19.703 -32.969 1 95.12 91 ALA A N 1
ATOM 656 C CA . ALA A 1 91 ? -7.918 -19.109 -34.156 1 95.12 91 ALA A CA 1
ATOM 657 C C . ALA A 1 91 ? -8.023 -20.125 -35.312 1 95.12 91 ALA A C 1
ATOM 659 O O . ALA A 1 91 ? -8.75 -19.906 -36.281 1 95.12 91 ALA A O 1
ATOM 660 N N . ALA A 1 92 ? -7.273 -21.188 -35.125 1 95.69 92 ALA A N 1
ATOM 661 C CA . ALA A 1 92 ? -7.309 -22.281 -36.094 1 95.69 92 ALA A CA 1
ATOM 662 C C . ALA A 1 92 ? -7.355 -23.641 -35.406 1 95.69 92 ALA A C 1
ATOM 664 O O . ALA A 1 92 ? -6.434 -24.453 -35.562 1 95.69 92 ALA A O 1
ATOM 665 N N . PRO A 1 93 ? -8.461 -23.953 -34.812 1 95.56 93 PRO A N 1
ATOM 666 C CA . PRO A 1 93 ? -8.516 -25.125 -33.938 1 95.56 93 PRO A CA 1
ATOM 667 C C . PRO A 1 93 ? -8.367 -26.438 -34.719 1 95.56 93 PRO A C 1
ATOM 669 O O . PRO A 1 93 ? -8.078 -27.484 -34.125 1 95.56 93 PRO A O 1
ATOM 672 N N . GLY A 1 94 ? -8.547 -26.469 -36.062 1 94.56 94 GLY A N 1
ATOM 673 C CA . GLY A 1 94 ? -8.352 -27.656 -36.875 1 94.56 94 GLY A CA 1
ATOM 674 C C . GLY A 1 94 ? -6.91 -27.875 -37.281 1 94.56 94 GLY A C 1
ATOM 675 O O . GLY A 1 94 ? -6.586 -28.875 -37.906 1 94.56 94 GLY A O 1
ATOM 676 N N . GLY A 1 95 ? -6.086 -27 -36.875 1 96.25 95 GLY A N 1
ATOM 677 C CA . GLY A 1 95 ? -4.68 -27.094 -37.25 1 96.25 95 GLY A CA 1
ATOM 678 C C . GLY A 1 95 ? -3.865 -27.922 -36.281 1 96.25 95 GLY A C 1
ATOM 679 O O . GLY A 1 95 ? -4.332 -28.969 -35.812 1 96.25 95 GLY A O 1
ATOM 680 N N . ALA A 1 96 ? -2.625 -27.547 -36.062 1 96.81 96 ALA A N 1
ATOM 681 C CA . ALA A 1 96 ? -1.712 -28.266 -35.188 1 96.81 96 ALA A CA 1
ATOM 682 C C . ALA A 1 96 ? -2.215 -28.25 -33.75 1 96.81 96 ALA A C 1
ATOM 684 O O . ALA A 1 96 ? -2.891 -27.297 -33.344 1 96.81 96 ALA A O 1
ATOM 685 N N . THR A 1 97 ? -1.888 -29.312 -33.031 1 97.62 97 THR A N 1
ATOM 686 C CA . THR A 1 97 ? -2.285 -29.406 -31.609 1 97.62 97 THR A CA 1
ATOM 687 C C . THR A 1 97 ? -1.064 -29.359 -30.703 1 97.62 97 THR A C 1
ATOM 689 O O . THR A 1 97 ? 0.069 -29.5 -31.172 1 97.62 97 THR A O 1
ATOM 692 N N . LEU A 1 98 ? -1.315 -29.031 -29.516 1 97.69 98 LEU A N 1
ATOM 693 C CA . LEU A 1 98 ? -0.34 -29.047 -28.422 1 97.69 98 LEU A CA 1
ATOM 694 C C . LEU A 1 98 ? -0.747 -30.047 -27.359 1 97.69 98 LEU A C 1
ATOM 696 O O . LEU A 1 98 ? -1.926 -30.141 -27 1 97.69 98 LEU A O 1
ATOM 700 N N . ASP A 1 99 ? 0.26 -30.844 -26.875 1 98.31 99 ASP A N 1
ATOM 701 C CA . ASP A 1 99 ? 0.035 -31.766 -25.766 1 98.31 99 ASP A CA 1
ATOM 702 C C . ASP A 1 99 ? 0.283 -31.078 -24.422 1 98.31 99 ASP A C 1
ATOM 704 O O . ASP A 1 99 ? 1.416 -30.719 -24.109 1 98.31 99 ASP A O 1
ATOM 708 N N . VAL A 1 100 ? -0.759 -30.938 -23.641 1 98.75 100 VAL A N 1
ATOM 709 C CA . VAL A 1 100 ? -0.667 -30.328 -22.328 1 98.75 100 VAL A CA 1
ATOM 710 C C . VAL A 1 100 ? -0.51 -31.406 -21.25 1 98.75 100 VAL A C 1
ATOM 712 O O . VAL A 1 100 ? -1.348 -32.312 -21.141 1 98.75 100 VAL A O 1
ATOM 715 N N . ALA A 1 101 ? 0.57 -31.297 -20.5 1 98.31 101 ALA A N 1
ATOM 716 C CA . ALA A 1 101 ? 0.794 -32.25 -19.406 1 98.31 101 ALA A CA 1
ATOM 717 C C . ALA A 1 101 ? -0.151 -31.984 -18.234 1 98.31 101 ALA A C 1
ATOM 719 O O . ALA A 1 101 ? -0.322 -30.828 -17.828 1 98.31 101 ALA A O 1
ATOM 720 N N . VAL A 1 102 ? -0.791 -33 -17.719 1 98.5 102 VAL A N 1
ATOM 721 C CA . VAL A 1 102 ? -1.697 -32.906 -16.578 1 98.5 102 VAL A CA 1
ATOM 722 C C . VAL A 1 102 ? -1.369 -33.969 -15.547 1 98.5 102 VAL A C 1
ATOM 724 O O . VAL A 1 102 ? -0.835 -35.031 -15.891 1 98.5 102 VAL A O 1
ATOM 727 N N . ALA A 1 103 ? -1.579 -33.688 -14.305 1 97.81 103 ALA A N 1
ATOM 728 C CA . ALA A 1 103 ? -1.457 -34.625 -13.188 1 97.81 103 ALA A CA 1
ATOM 729 C C . ALA A 1 103 ? -2.67 -34.531 -12.266 1 97.81 103 ALA A C 1
ATOM 731 O O . ALA A 1 103 ? -3.303 -33.469 -12.164 1 97.81 103 ALA A O 1
ATOM 732 N N . ARG A 1 104 ? -2.945 -35.625 -11.586 1 97.75 104 ARG A N 1
ATOM 733 C CA . ARG A 1 104 ? -4.113 -35.656 -10.711 1 97.75 104 ARG A CA 1
ATOM 734 C C . ARG A 1 104 ? -3.881 -36.562 -9.5 1 97.75 104 ARG A C 1
ATOM 736 O O . ARG A 1 104 ? -3.154 -37.562 -9.594 1 97.75 104 ARG A O 1
ATOM 743 N N . VAL A 1 105 ? -4.336 -36.156 -8.406 1 97.25 105 VAL A N 1
ATOM 744 C CA . VAL A 1 105 ? -4.562 -37 -7.246 1 97.25 105 VAL A CA 1
ATOM 745 C C . VAL A 1 105 ? -6.062 -37.125 -6.969 1 97.25 105 VAL A C 1
ATOM 747 O O . VAL A 1 105 ? -6.719 -36.094 -6.684 1 97.25 105 VAL A O 1
ATOM 750 N N . PRO A 1 106 ? -6.605 -38.312 -7.133 1 96.88 106 PRO A N 1
ATOM 751 C CA . PRO A 1 106 ? -8.047 -38.469 -6.898 1 96.88 106 PRO A CA 1
ATOM 752 C C . PRO A 1 106 ? -8.453 -38.094 -5.477 1 96.88 106 PRO A C 1
ATOM 754 O O . PRO A 1 106 ? -7.652 -38.219 -4.547 1 96.88 106 PRO A O 1
ATOM 757 N N . ALA A 1 107 ? -9.695 -37.656 -5.391 1 97.56 107 ALA A N 1
ATOM 758 C CA . ALA A 1 107 ? -10.234 -37.312 -4.078 1 97.56 107 ALA A CA 1
ATOM 759 C C . ALA A 1 107 ? -10.031 -38.438 -3.082 1 97.56 107 ALA A C 1
ATOM 761 O O . ALA A 1 107 ? -10.18 -39.625 -3.428 1 97.56 107 ALA A O 1
ATOM 762 N N . ALA A 1 108 ? -9.734 -38.062 -1.872 1 96.62 108 ALA A N 1
ATOM 763 C CA . ALA A 1 108 ? -9.469 -39.031 -0.837 1 96.62 108 ALA A CA 1
ATOM 764 C C . ALA A 1 108 ? -10.75 -39.781 -0.427 1 96.62 108 ALA A C 1
ATOM 766 O O . ALA A 1 108 ? -10.711 -40.938 -0.036 1 96.62 108 ALA A O 1
ATOM 767 N N . ASP A 1 109 ? -11.867 -39.094 -0.518 1 96.19 109 ASP A N 1
ATOM 768 C CA . ASP A 1 109 ? -13.172 -39.688 -0.21 1 96.19 109 ASP A CA 1
ATOM 769 C C . ASP A 1 109 ? -14.07 -39.688 -1.444 1 96.19 109 ASP A C 1
ATOM 771 O O . ASP A 1 109 ? -14.891 -38.812 -1.633 1 96.19 109 ASP A O 1
ATOM 775 N N . PRO A 1 110 ? -14.102 -40.812 -2.117 1 93.56 110 PRO A N 1
ATOM 776 C CA . PRO A 1 110 ? -14.883 -40.875 -3.352 1 93.56 110 PRO A CA 1
ATOM 777 C C . PRO A 1 110 ? -16.375 -40.656 -3.115 1 93.56 110 PRO A C 1
ATOM 779 O O . PRO A 1 110 ? -17.078 -40.125 -3.998 1 93.56 110 PRO A O 1
ATOM 782 N N . GLY A 1 111 ? -16.828 -41.031 -1.979 1 94.94 111 GLY A N 1
ATOM 783 C CA . GLY A 1 111 ? -18.234 -40.875 -1.665 1 94.94 111 GLY A CA 1
ATOM 784 C C . GLY A 1 111 ? -18.641 -39.406 -1.476 1 94.94 111 GLY A C 1
ATOM 785 O O . GLY A 1 111 ? -19.828 -39.094 -1.56 1 94.94 111 GLY A O 1
ATOM 786 N N . ARG A 1 112 ? -17.672 -38.562 -1.274 1 96.5 112 ARG A N 1
ATOM 787 C CA . ARG A 1 112 ? -17.953 -37.156 -1.04 1 96.5 112 ARG A CA 1
ATOM 788 C C . ARG A 1 112 ? -17.328 -36.281 -2.133 1 96.5 112 ARG A C 1
ATOM 790 O O . ARG A 1 112 ? -17.203 -35.062 -1.972 1 96.5 112 ARG A O 1
ATOM 797 N N . ARG A 1 113 ? -16.969 -36.875 -3.209 1 97.19 113 ARG A N 1
ATOM 798 C CA . ARG A 1 113 ? -16.297 -36.156 -4.285 1 97.19 113 ARG A CA 1
ATOM 799 C C . ARG A 1 113 ? -17.188 -35.094 -4.883 1 97.19 113 ARG A C 1
ATOM 801 O O . ARG A 1 113 ? -18.344 -35.344 -5.23 1 97.19 113 ARG A O 1
ATOM 808 N N . LEU A 1 114 ? -16.672 -33.812 -5.02 1 97.5 114 LEU A N 1
ATOM 809 C CA . LEU A 1 114 ? -17.391 -32.688 -5.605 1 97.5 114 LEU A CA 1
ATOM 810 C C . LEU A 1 114 ? -16.984 -32.469 -7.062 1 97.5 114 LEU A C 1
ATOM 812 O O . LEU A 1 114 ? -17.703 -31.844 -7.828 1 97.5 114 LEU A O 1
ATOM 816 N N . GLY A 1 115 ? -15.852 -32.969 -7.457 1 97.56 115 GLY A N 1
ATOM 817 C CA . GLY A 1 115 ? -15.289 -32.781 -8.781 1 97.56 115 GLY A CA 1
ATOM 818 C C . GLY A 1 115 ? -13.789 -32.531 -8.766 1 97.56 115 GLY A C 1
ATOM 819 O O . GLY A 1 115 ? -13.078 -33.094 -7.934 1 97.56 115 GLY A O 1
ATOM 820 N N . SER A 1 116 ? -13.32 -31.797 -9.797 1 98.5 116 SER A N 1
ATOM 821 C CA . SER A 1 116 ? -11.898 -31.5 -9.922 1 98.5 116 SER A CA 1
ATOM 822 C C . SER A 1 116 ? -11.578 -30.078 -9.469 1 98.5 116 SER A C 1
ATOM 824 O O . SER A 1 116 ? -12.336 -29.156 -9.758 1 98.5 116 SER A O 1
ATOM 826 N N . LEU A 1 117 ? -10.57 -29.938 -8.664 1 98.88 117 LEU A N 1
ATOM 827 C CA . LEU A 1 117 ? -9.969 -28.641 -8.359 1 98.88 117 LEU A CA 1
ATOM 828 C C . LEU A 1 117 ? -8.672 -28.453 -9.141 1 98.88 117 LEU A C 1
ATOM 830 O O . LEU A 1 117 ? -7.68 -29.141 -8.883 1 98.88 117 LEU A O 1
ATOM 834 N N . VAL A 1 118 ? -8.719 -27.562 -10.102 1 98.94 118 VAL A N 1
ATOM 835 C CA . VAL A 1 118 ? -7.516 -27.266 -10.875 1 98.94 118 VAL A CA 1
ATOM 836 C C . VAL A 1 118 ? -6.621 -26.312 -10.102 1 98.94 118 VAL A C 1
ATOM 838 O O . VAL A 1 118 ? -7.094 -25.312 -9.555 1 98.94 118 VAL A O 1
ATOM 841 N N . LEU A 1 119 ? -5.324 -26.641 -10.062 1 98.81 119 LEU A N 1
ATOM 842 C CA . LEU A 1 119 ? -4.34 -25.891 -9.305 1 98.81 119 LEU A CA 1
ATOM 843 C C . LEU A 1 119 ? -3.289 -25.281 -10.227 1 98.81 119 LEU A C 1
ATOM 845 O O . LEU A 1 119 ? -2.916 -25.891 -11.234 1 98.81 119 LEU A O 1
ATOM 849 N N . ASN A 1 120 ? -2.871 -24.109 -9.906 1 98.75 120 ASN A N 1
ATOM 850 C CA . ASN A 1 120 ? -1.749 -23.484 -10.594 1 98.75 120 ASN A CA 1
ATOM 851 C C . ASN A 1 120 ? -0.809 -22.797 -9.609 1 98.75 120 ASN A C 1
ATOM 853 O O . ASN A 1 120 ? -1.245 -21.969 -8.797 1 98.75 120 ASN A O 1
ATOM 857 N N . PRO A 1 121 ? 0.473 -23.078 -9.68 1 97.94 121 PRO A N 1
ATOM 858 C CA . PRO A 1 121 ? 1.433 -22.562 -8.703 1 97.94 121 PRO A CA 1
ATOM 859 C C . PRO A 1 121 ? 1.928 -21.156 -9.031 1 97.94 121 PRO A C 1
ATOM 861 O O . PRO A 1 121 ? 2.664 -20.562 -8.242 1 97.94 121 PRO A O 1
ATOM 864 N N . GLY A 1 122 ? 1.618 -20.688 -10.141 1 97.75 122 GLY A N 1
ATOM 865 C CA . GLY A 1 122 ? 2.102 -19.375 -10.539 1 97.75 122 GLY A CA 1
ATOM 866 C C . GLY A 1 122 ? 3.326 -19.438 -11.43 1 97.75 122 GLY A C 1
ATOM 867 O O . GLY A 1 122 ? 3.443 -20.328 -12.273 1 97.75 122 GLY A O 1
ATOM 868 N N . GLY A 1 123 ? 4.133 -18.5 -11.344 1 95.69 123 GLY A N 1
ATOM 869 C CA . GLY A 1 123 ? 5.246 -18.219 -12.242 1 95.69 123 GLY A CA 1
ATOM 870 C C . GLY A 1 123 ? 5.117 -16.891 -12.961 1 95.69 123 GLY A C 1
ATOM 871 O O . GLY A 1 123 ? 5.109 -15.836 -12.328 1 95.69 123 GLY A O 1
ATOM 872 N N . PRO A 1 124 ? 4.68 -16.859 -14.102 1 95.5 124 PRO A N 1
ATOM 873 C CA . PRO A 1 124 ? 4.414 -17.969 -15.008 1 95.5 124 PRO A CA 1
ATOM 874 C C . PRO A 1 124 ? 5.652 -18.828 -15.273 1 95.5 124 PRO A C 1
ATOM 876 O O . PRO A 1 124 ? 6.773 -18.391 -14.984 1 95.5 124 PRO A O 1
ATOM 879 N N . GLY A 1 125 ? 5.375 -20 -15.711 1 96.12 125 GLY A N 1
ATOM 880 C CA . GLY A 1 125 ? 6.441 -20.906 -16.109 1 96.12 125 GLY A CA 1
ATOM 881 C C . GLY A 1 125 ? 6.637 -22.062 -15.164 1 96.12 125 GLY A C 1
ATOM 882 O O . GLY A 1 125 ? 7.332 -23.031 -15.484 1 96.12 125 GLY A O 1
ATOM 883 N N . ASN A 1 126 ? 5.977 -21.953 -14 1 97 126 ASN A N 1
ATOM 884 C CA . ASN A 1 126 ? 6.059 -23.062 -13.062 1 97 126 ASN A CA 1
ATOM 885 C C . ASN A 1 126 ? 5.152 -24.219 -13.484 1 97 126 ASN A C 1
ATOM 887 O O . ASN A 1 126 ? 4.164 -24.016 -14.188 1 97 126 ASN A O 1
ATOM 891 N N . SER A 1 127 ? 5.492 -25.328 -13 1 97 127 SER A N 1
ATOM 892 C CA . SER A 1 127 ? 4.809 -26.562 -13.406 1 97 127 SER A CA 1
ATOM 893 C C . SER A 1 127 ? 3.641 -26.875 -12.469 1 97 127 SER A C 1
ATOM 895 O O . SER A 1 127 ? 3.844 -27.141 -11.289 1 97 127 SER A O 1
ATOM 897 N N . GLY A 1 128 ? 2.445 -26.922 -13.07 1 97.94 128 GLY A N 1
ATOM 898 C CA . GLY A 1 128 ? 1.294 -27.375 -12.305 1 97.94 128 GLY A CA 1
ATOM 899 C C . GLY A 1 128 ? 1.291 -28.859 -12.039 1 97.94 128 GLY A C 1
ATOM 900 O O . GLY A 1 128 ? 0.764 -29.328 -11.023 1 97.94 128 GLY A O 1
ATOM 901 N N . THR A 1 129 ? 1.879 -29.656 -12.961 1 96.94 129 THR A N 1
ATOM 902 C CA . THR A 1 129 ? 1.995 -31.094 -12.742 1 96.94 129 THR A CA 1
ATOM 903 C C . THR A 1 129 ? 2.912 -31.391 -11.562 1 96.94 129 THR A C 1
ATOM 905 O O . THR A 1 129 ? 2.613 -32.281 -10.742 1 96.94 129 THR A O 1
ATOM 908 N N . ALA A 1 130 ? 3.977 -30.641 -11.461 1 94.62 130 ALA A N 1
ATOM 909 C CA . ALA A 1 130 ? 4.891 -30.828 -10.336 1 94.62 130 ALA A CA 1
ATOM 910 C C . ALA A 1 130 ? 4.227 -30.422 -9.023 1 94.62 130 ALA A C 1
ATOM 912 O O . ALA A 1 130 ? 4.469 -31.031 -7.98 1 94.62 130 ALA A O 1
ATOM 913 N N . MET A 1 131 ? 3.424 -29.328 -9.109 1 96.38 131 MET A N 1
ATOM 914 C CA . MET A 1 131 ? 2.701 -28.891 -7.918 1 96.38 131 MET A CA 1
ATOM 915 C C . MET A 1 131 ? 1.869 -30.016 -7.332 1 96.38 131 MET A C 1
ATOM 917 O O . MET A 1 131 ? 1.814 -30.188 -6.113 1 96.38 131 MET A O 1
ATOM 921 N N . VAL A 1 132 ? 1.254 -30.797 -8.18 1 96.5 132 VAL A N 1
ATOM 922 C CA . VAL A 1 132 ? 0.393 -31.875 -7.727 1 96.5 132 VAL A CA 1
ATOM 923 C C . VAL A 1 132 ? 1.242 -33.094 -7.391 1 96.5 132 VAL A C 1
ATOM 925 O O . VAL A 1 132 ? 1.099 -33.688 -6.312 1 96.5 132 VAL A O 1
ATOM 928 N N . GLN A 1 133 ? 2.166 -33.469 -8.25 1 93.38 133 GLN A N 1
ATOM 929 C CA . GLN A 1 133 ? 2.973 -34.656 -8.086 1 93.38 133 GLN A CA 1
ATOM 930 C C . GLN A 1 133 ? 3.756 -34.625 -6.777 1 93.38 133 GLN A C 1
ATOM 932 O O . GLN A 1 133 ? 3.836 -35.625 -6.07 1 93.38 133 GLN A O 1
ATOM 937 N N . TRP A 1 134 ? 4.242 -33.469 -6.453 1 90.88 134 TRP A N 1
ATOM 938 C CA . TRP A 1 134 ? 5.164 -33.406 -5.324 1 90.88 134 TRP A CA 1
ATOM 939 C C . TRP A 1 134 ? 4.586 -32.562 -4.195 1 90.88 134 TRP A C 1
ATOM 941 O O . TRP A 1 134 ? 5.145 -32.531 -3.096 1 90.88 134 TRP A O 1
ATOM 951 N N . GLY A 1 135 ? 3.451 -31.953 -4.449 1 94.5 135 GLY A N 1
ATOM 952 C CA . GLY A 1 135 ? 2.975 -31 -3.455 1 94.5 135 GLY A CA 1
ATOM 953 C C . GLY A 1 135 ? 1.551 -31.281 -3.006 1 94.5 135 GLY A C 1
ATOM 954 O O . GLY A 1 135 ? 1.002 -30.547 -2.184 1 94.5 135 GLY A O 1
ATOM 955 N N . TRP A 1 136 ? 0.904 -32.312 -3.506 1 94.81 136 TRP A N 1
ATOM 956 C CA . TRP A 1 136 ? -0.518 -32.5 -3.248 1 94.81 136 TRP A CA 1
ATOM 957 C C . TRP A 1 136 ? -0.792 -32.625 -1.752 1 94.81 136 TRP A C 1
ATOM 959 O O . TRP A 1 136 ? -1.88 -32.281 -1.288 1 94.81 136 TRP A O 1
ATOM 969 N N . LYS A 1 137 ? 0.148 -33 -0.908 1 94.94 137 LYS A N 1
ATOM 970 C CA . LYS A 1 137 ? -0.046 -33.188 0.528 1 94.94 137 LYS A CA 1
ATOM 971 C C . LYS A 1 137 ? -0.328 -31.844 1.214 1 94.94 137 LYS A C 1
ATOM 973 O O . LYS A 1 137 ? -0.913 -31.812 2.299 1 94.94 137 LYS A O 1
ATOM 978 N N . ASN A 1 138 ? 0.091 -30.734 0.619 1 95.12 138 ASN A N 1
ATOM 979 C CA . ASN A 1 138 ? -0.191 -29.406 1.147 1 95.12 138 ASN A CA 1
ATOM 980 C C . ASN A 1 138 ? -1.687 -29.109 1.138 1 95.12 138 ASN A C 1
ATOM 982 O O . ASN A 1 138 ? -2.139 -28.156 1.791 1 95.12 138 ASN A O 1
ATOM 986 N N . TYR A 1 139 ? -2.453 -29.922 0.423 1 96.75 139 TYR A N 1
ATOM 987 C CA . TYR A 1 139 ? -3.883 -29.688 0.267 1 96.75 139 TYR A CA 1
ATOM 988 C C . TYR A 1 139 ? -4.695 -30.828 0.886 1 96.75 139 TYR A C 1
ATOM 990 O O . TYR A 1 139 ? -5.898 -30.938 0.641 1 96.75 139 TYR A O 1
ATOM 998 N N . GLN A 1 140 ? -4.043 -31.703 1.682 1 95.56 140 GLN A N 1
ATOM 999 C CA . GLN A 1 140 ? -4.754 -32.75 2.42 1 95.56 140 GLN A CA 1
ATOM 1000 C C . GLN A 1 140 ? -5.793 -32.156 3.361 1 95.56 140 GLN A C 1
ATOM 1002 O O . GLN A 1 140 ? -5.688 -30.969 3.738 1 95.56 140 GLN A O 1
ATOM 1007 N N . GLY A 1 141 ? -6.719 -32.969 3.744 1 96.69 141 GLY A N 1
ATOM 1008 C CA . GLY A 1 141 ? -7.859 -32.438 4.488 1 96.69 141 GLY A CA 1
ATOM 1009 C C . GLY A 1 141 ? -9.07 -32.156 3.617 1 96.69 141 GLY A C 1
ATOM 1010 O O . GLY A 1 141 ? -9.359 -32.938 2.688 1 96.69 141 GLY A O 1
ATOM 1011 N N . PRO A 1 142 ? -9.75 -31.062 3.949 1 97.38 142 PRO A N 1
ATOM 1012 C CA . PRO A 1 142 ? -11.039 -30.828 3.293 1 97.38 142 PRO A CA 1
ATOM 1013 C C . PRO A 1 142 ? -10.922 -30.734 1.773 1 97.38 142 PRO A C 1
ATOM 1015 O O . PRO A 1 142 ? -11.789 -31.234 1.055 1 97.38 142 PRO A O 1
ATOM 1018 N N . LEU A 1 143 ? -9.898 -30.141 1.235 1 98.31 143 LEU A N 1
ATOM 1019 C CA . LEU A 1 143 ? -9.797 -29.984 -0.212 1 98.31 143 LEU A CA 1
ATOM 1020 C C . LEU A 1 143 ? -9.57 -31.344 -0.882 1 98.31 143 LEU A C 1
ATOM 1022 O O . LEU A 1 143 ? -10.344 -31.75 -1.752 1 98.31 143 LEU A O 1
ATOM 1026 N N . HIS A 1 144 ? -8.602 -32.062 -0.427 1 97.94 144 HIS A N 1
ATOM 1027 C CA . HIS A 1 144 ? -8.305 -33.375 -1.032 1 97.94 144 HIS A CA 1
ATOM 1028 C C . HIS A 1 144 ? -9.406 -34.375 -0.741 1 97.94 144 HIS A C 1
ATOM 1030 O O . HIS A 1 144 ? -9.664 -35.281 -1.553 1 97.94 144 HIS A O 1
ATOM 1036 N N . ASP A 1 145 ? -10.102 -34.25 0.382 1 98 145 ASP A N 1
ATOM 1037 C CA . ASP A 1 145 ? -11.203 -35.156 0.705 1 98 145 ASP A CA 1
ATOM 1038 C C . ASP A 1 145 ? -12.32 -35.062 -0.334 1 98 145 ASP A C 1
ATOM 1040 O O . ASP A 1 145 ? -13.023 -36.031 -0.598 1 98 145 ASP A O 1
ATOM 1044 N N . HIS A 1 146 ? -12.445 -33.906 -0.928 1 98.38 146 HIS A N 1
ATOM 1045 C CA . HIS A 1 146 ? -13.664 -33.656 -1.696 1 98.38 146 HIS A CA 1
ATOM 1046 C C . HIS A 1 146 ? -13.352 -33.438 -3.174 1 98.38 146 HIS A C 1
ATOM 1048 O O . HIS A 1 146 ? -14.25 -33.5 -4.016 1 98.38 146 HIS A O 1
ATOM 1054 N N . TYR A 1 147 ? -12.062 -33.188 -3.51 1 98.69 147 TYR A N 1
ATOM 1055 C CA . TYR A 1 147 ? -11.734 -32.875 -4.895 1 98.69 147 TYR A CA 1
ATOM 1056 C C . TYR A 1 147 ? -10.656 -33.812 -5.426 1 98.69 147 TYR A C 1
ATOM 1058 O O . TYR A 1 147 ? -9.734 -34.188 -4.699 1 98.69 147 TYR A O 1
ATOM 1066 N N . ASP A 1 148 ? -10.75 -34.156 -6.738 1 98.44 148 ASP A N 1
ATOM 1067 C CA . ASP A 1 148 ? -9.531 -34.5 -7.469 1 98.44 148 ASP A CA 1
ATOM 1068 C C . ASP A 1 148 ? -8.625 -33.281 -7.609 1 98.44 148 ASP A C 1
ATOM 1070 O O . ASP A 1 148 ? -9.031 -32.25 -8.148 1 98.44 148 ASP A O 1
ATOM 1074 N N . LEU A 1 149 ? -7.453 -33.406 -7.094 1 98.62 149 LEU A N 1
ATOM 1075 C CA . LEU A 1 149 ? -6.496 -32.344 -7.297 1 98.62 149 LEU A CA 1
ATOM 1076 C C . LEU A 1 149 ? -5.82 -32.469 -8.656 1 98.62 149 LEU A C 1
ATOM 1078 O O . LEU A 1 149 ? -5.164 -33.469 -8.938 1 98.62 149 LEU A O 1
ATOM 1082 N N . VAL A 1 150 ? -6.004 -31.438 -9.484 1 98.81 150 VAL A N 1
ATOM 1083 C CA . VAL A 1 150 ? -5.508 -31.516 -10.852 1 98.81 150 VAL A CA 1
ATOM 1084 C C . VAL A 1 150 ? -4.551 -30.359 -11.125 1 98.81 150 VAL A C 1
ATOM 1086 O O . VAL A 1 150 ? -4.887 -29.203 -10.891 1 98.81 150 VAL A O 1
ATOM 1089 N N . GLY A 1 151 ? -3.348 -30.641 -11.555 1 98.62 151 GLY A N 1
ATOM 1090 C CA . GLY A 1 151 ? -2.398 -29.656 -12.047 1 98.62 151 GLY A CA 1
ATOM 1091 C C . GLY A 1 151 ? -2.096 -29.812 -13.523 1 98.62 151 GLY A C 1
ATOM 1092 O O . GLY A 1 151 ? -2.201 -30.906 -14.078 1 98.62 151 GLY A O 1
ATOM 1093 N N . PHE A 1 152 ? -1.772 -28.734 -14.141 1 98.69 152 PHE A N 1
ATOM 1094 C CA . PHE A 1 152 ? -1.338 -28.766 -15.531 1 98.69 152 PHE A CA 1
ATOM 1095 C C . PHE A 1 152 ? -0.182 -27.812 -15.766 1 98.69 152 PHE A C 1
ATOM 1097 O O . PHE A 1 152 ? -0.034 -26.812 -15.039 1 98.69 152 PHE A O 1
ATOM 1104 N N . ASP A 1 153 ? 0.652 -28.172 -16.688 1 98.56 153 ASP A N 1
ATOM 1105 C CA . ASP A 1 153 ? 1.696 -27.25 -17.125 1 98.56 153 ASP A CA 1
ATOM 1106 C C . ASP A 1 153 ? 1.173 -26.281 -18.188 1 98.56 153 ASP A C 1
ATOM 1108 O O . ASP A 1 153 ? 0.778 -26.703 -19.281 1 98.56 153 ASP A O 1
ATOM 1112 N N . PRO A 1 154 ? 1.188 -25 -17.922 1 98.56 154 PRO A N 1
ATOM 1113 C CA . PRO A 1 154 ? 0.801 -24.062 -18.984 1 98.56 154 PRO A CA 1
ATOM 1114 C C . PRO A 1 154 ? 1.703 -24.156 -20.219 1 98.56 154 PRO A C 1
ATOM 1116 O O . PRO A 1 154 ? 2.822 -24.672 -20.125 1 98.56 154 PRO A O 1
ATOM 1119 N N . ARG A 1 155 ? 1.125 -23.781 -21.328 1 98.06 155 ARG A N 1
ATOM 1120 C CA . ARG A 1 155 ? 1.92 -23.75 -22.562 1 98.06 155 ARG A CA 1
ATOM 1121 C C . ARG A 1 155 ? 3.25 -23.047 -22.328 1 98.06 155 ARG A C 1
ATOM 1123 O O . ARG A 1 155 ? 3.289 -21.953 -21.75 1 98.06 155 ARG A O 1
ATOM 1130 N N . GLY A 1 156 ? 4.324 -23.719 -22.766 1 97.38 156 GLY A N 1
ATOM 1131 C CA . GLY A 1 156 ? 5.664 -23.172 -22.625 1 97.38 156 GLY A CA 1
ATOM 1132 C C . GLY A 1 156 ? 6.332 -23.562 -21.312 1 97.38 156 GLY A C 1
ATOM 1133 O O . GLY A 1 156 ? 7.535 -23.375 -21.141 1 97.38 156 GLY A O 1
ATOM 1134 N N . ALA A 1 157 ? 5.598 -24.234 -20.438 1 97.56 157 ALA A N 1
ATOM 1135 C CA . ALA A 1 157 ? 6.121 -24.562 -19.109 1 97.56 157 ALA A CA 1
ATOM 1136 C C . ALA A 1 157 ? 6.223 -26.078 -18.922 1 97.56 157 ALA A C 1
ATOM 1138 O O . ALA A 1 157 ? 5.387 -26.828 -19.438 1 97.56 157 ALA A O 1
ATOM 1139 N N . GLY A 1 158 ? 7.242 -26.469 -18.172 1 95.44 158 GLY A N 1
ATOM 1140 C CA . GLY A 1 158 ? 7.371 -27.875 -17.781 1 95.44 158 GLY A CA 1
ATOM 1141 C C . GLY A 1 158 ? 7.32 -28.828 -18.953 1 95.44 158 GLY A C 1
ATOM 1142 O O . GLY A 1 158 ? 8.07 -28.672 -19.906 1 95.44 158 GLY A O 1
ATOM 1143 N N . ARG A 1 159 ? 6.332 -29.734 -18.875 1 95.56 159 ARG A N 1
ATOM 1144 C CA . ARG A 1 159 ? 6.262 -30.797 -19.891 1 95.56 159 ARG A CA 1
ATOM 1145 C C . ARG A 1 159 ? 5.305 -30.406 -21.016 1 95.56 159 ARG A C 1
ATOM 1147 O O . ARG A 1 159 ? 5.105 -31.188 -21.953 1 95.56 159 ARG A O 1
ATOM 1154 N N . THR A 1 160 ? 4.734 -29.25 -20.969 1 97.94 160 THR A N 1
ATOM 1155 C CA . THR A 1 160 ? 3.895 -28.734 -22.047 1 97.94 160 THR A CA 1
ATOM 1156 C C . THR A 1 160 ? 4.703 -27.859 -22.984 1 97.94 160 THR A C 1
ATOM 1158 O O . THR A 1 160 ? 4.719 -26.625 -22.844 1 97.94 160 THR A O 1
ATOM 1161 N N . ALA A 1 161 ? 5.324 -28.469 -23.875 1 96.44 161 ALA A N 1
ATOM 1162 C CA . ALA A 1 161 ? 6.195 -27.75 -24.797 1 96.44 161 ALA A CA 1
ATOM 1163 C C . ALA A 1 161 ? 7.098 -26.766 -24.062 1 96.44 161 ALA A C 1
ATOM 1165 O O . ALA A 1 161 ? 7.172 -25.594 -24.422 1 96.44 161 ALA A O 1
ATOM 1166 N N . GLY A 1 162 ? 7.738 -27.219 -23.109 1 95.62 162 GLY A N 1
ATOM 1167 C CA . GLY A 1 162 ? 8.578 -26.359 -22.281 1 95.62 162 GLY A CA 1
ATOM 1168 C C . GLY A 1 162 ? 9.672 -25.672 -23.078 1 95.62 162 GLY A C 1
ATOM 1169 O O . GLY A 1 162 ? 10.438 -26.312 -23.781 1 95.62 162 GLY A O 1
ATOM 1170 N N . VAL A 1 163 ? 9.672 -24.344 -22.953 1 95.69 163 VAL A N 1
ATOM 1171 C CA . VAL A 1 163 ? 10.648 -23.547 -23.672 1 95.69 163 VAL A CA 1
ATOM 1172 C C . VAL A 1 163 ? 12.008 -23.625 -22.984 1 95.69 163 VAL A C 1
ATOM 1174 O O . VAL A 1 163 ? 12.094 -23.453 -21.766 1 95.69 163 VAL A O 1
ATOM 1177 N N . HIS A 1 164 ? 12.984 -23.984 -23.703 1 94.38 164 HIS A N 1
ATOM 1178 C CA . HIS A 1 164 ? 14.375 -24.047 -23.25 1 94.38 164 HIS A CA 1
ATOM 1179 C C . HIS A 1 164 ? 15.305 -23.391 -24.266 1 94.38 164 HIS A C 1
ATOM 1181 O O . HIS A 1 164 ? 15.836 -24.062 -25.156 1 94.38 164 HIS A O 1
ATOM 1187 N N . CYS A 1 165 ? 15.656 -22.203 -24 1 96 165 CYS A N 1
ATOM 1188 C CA . CYS A 1 165 ? 16.297 -21.391 -25.031 1 96 165 CYS A CA 1
ATOM 1189 C C . CYS A 1 165 ? 17.812 -21.375 -24.859 1 96 165 CYS A C 1
ATOM 1191 O O . CYS A 1 165 ? 18.547 -21.531 -25.828 1 96 165 CYS A O 1
ATOM 1193 N N . LEU A 1 166 ? 18.234 -21.172 -23.672 1 96 166 LEU A N 1
ATOM 1194 C CA . LEU A 1 166 ? 19.656 -21.078 -23.422 1 96 166 LEU A CA 1
ATOM 1195 C C . LEU A 1 166 ? 20.219 -22.406 -22.922 1 96 166 LEU A C 1
ATOM 1197 O O . LEU A 1 166 ? 19.562 -23.094 -22.125 1 96 166 LEU A O 1
ATOM 1201 N N . ASP A 1 167 ? 21.406 -22.734 -23.344 1 95.75 167 ASP A N 1
ATOM 1202 C CA . ASP A 1 167 ? 22.109 -23.859 -22.719 1 95.75 167 ASP A CA 1
ATOM 1203 C C . ASP A 1 167 ? 22.672 -23.453 -21.359 1 95.75 167 ASP A C 1
ATOM 1205 O O . ASP A 1 167 ? 22.656 -22.281 -21 1 95.75 167 ASP A O 1
ATOM 1209 N N . ASP A 1 168 ? 23.125 -24.438 -20.656 1 96.88 168 ASP A N 1
ATOM 1210 C CA . ASP A 1 168 ? 23.531 -24.203 -19.266 1 96.88 168 ASP A CA 1
ATOM 1211 C C . ASP A 1 168 ? 24.672 -23.203 -19.188 1 96.88 168 ASP A C 1
ATOM 1213 O O . ASP A 1 168 ? 24.688 -22.328 -18.328 1 96.88 168 ASP A O 1
ATOM 1217 N N . ARG A 1 169 ? 25.641 -23.344 -20.062 1 95.75 169 ARG A N 1
ATOM 1218 C CA . ARG A 1 169 ? 26.812 -22.453 -20.031 1 95.75 169 ARG A CA 1
ATOM 1219 C C . ARG A 1 169 ? 26.391 -21.016 -20.312 1 95.75 169 ARG A C 1
ATOM 1221 O O . ARG A 1 169 ? 26.828 -20.094 -19.609 1 95.75 169 ARG A O 1
ATOM 1228 N N . THR A 1 170 ? 25.609 -20.828 -21.344 1 95.5 170 THR A N 1
ATOM 1229 C CA . THR A 1 170 ? 25.141 -19.484 -21.672 1 95.5 170 THR A CA 1
ATOM 1230 C C . THR A 1 170 ? 24.25 -18.922 -20.578 1 95.5 170 THR A C 1
ATOM 1232 O O . THR A 1 170 ? 24.281 -17.719 -20.297 1 95.5 170 THR A O 1
ATOM 1235 N N . ARG A 1 171 ? 23.438 -19.75 -19.953 1 96.19 171 ARG A N 1
ATOM 1236 C CA . ARG A 1 171 ? 22.594 -19.312 -18.844 1 96.19 171 ARG A CA 1
ATOM 1237 C C . ARG A 1 171 ? 23.438 -18.891 -17.656 1 96.19 171 ARG A C 1
ATOM 1239 O O . ARG A 1 171 ? 23.109 -17.906 -16.969 1 96.19 171 ARG A O 1
ATOM 1246 N N . ASP A 1 172 ? 24.5 -19.625 -17.406 1 95.75 172 ASP A N 1
ATOM 1247 C CA . ASP A 1 172 ? 25.438 -19.203 -16.359 1 95.75 172 ASP A CA 1
ATOM 1248 C C . ASP A 1 172 ? 25.938 -17.781 -16.609 1 95.75 172 ASP A C 1
ATOM 1250 O O . ASP A 1 172 ? 25.969 -16.953 -15.695 1 95.75 172 ASP A O 1
ATOM 1254 N N . GLU A 1 173 ? 26.328 -17.578 -17.828 1 94.06 173 GLU A N 1
ATOM 1255 C CA . GLU A 1 173 ? 26.828 -16.25 -18.188 1 94.06 173 GLU A CA 1
ATOM 1256 C C . GLU A 1 173 ? 25.719 -15.195 -18.078 1 94.06 173 GLU A C 1
ATOM 1258 O O . GLU A 1 173 ? 25.938 -14.102 -17.562 1 94.06 173 GLU A O 1
ATOM 1263 N N . TYR A 1 174 ? 24.578 -15.578 -18.531 1 93.19 174 TYR A N 1
ATOM 1264 C CA . TYR A 1 174 ? 23.438 -14.672 -18.547 1 93.19 174 TYR A CA 1
ATOM 1265 C C . TYR A 1 174 ? 23.062 -14.234 -17.141 1 93.19 174 TYR A C 1
ATOM 1267 O O . TYR A 1 174 ? 22.844 -13.047 -16.891 1 93.19 174 TYR A O 1
ATOM 1275 N N . THR A 1 175 ? 22.969 -15.125 -16.172 1 93.69 175 THR A N 1
ATOM 1276 C CA . THR A 1 175 ? 22.469 -14.852 -14.828 1 93.69 175 THR A CA 1
ATOM 1277 C C . THR A 1 175 ? 23.547 -14.203 -13.961 1 93.69 175 THR A C 1
ATOM 1279 O O . THR A 1 175 ? 23.234 -13.555 -12.961 1 93.69 175 THR A O 1
ATOM 1282 N N . SER A 1 176 ? 24.844 -14.352 -14.336 1 94.38 176 SER A N 1
ATOM 1283 C CA . SER A 1 176 ? 25.922 -13.859 -13.492 1 94.38 176 SER A CA 1
ATOM 1284 C C . SER A 1 176 ? 26.438 -12.516 -13.992 1 94.38 176 SER A C 1
ATOM 1286 O O . SER A 1 176 ? 27.391 -11.961 -13.43 1 94.38 176 SER A O 1
ATOM 1288 N N . THR A 1 177 ? 25.797 -11.953 -14.969 1 91.38 177 THR A N 1
ATOM 1289 C CA . THR A 1 177 ? 26.266 -10.703 -15.555 1 91.38 177 THR A CA 1
ATOM 1290 C C . THR A 1 177 ? 25.812 -9.508 -14.719 1 91.38 177 THR A C 1
ATOM 1292 O O . THR A 1 177 ? 24.625 -9.273 -14.555 1 91.38 177 THR A O 1
ATOM 1295 N N . ASP A 1 178 ? 26.688 -8.68 -14.219 1 89.25 178 ASP A N 1
ATOM 1296 C CA . ASP A 1 178 ? 26.391 -7.535 -13.359 1 89.25 178 ASP A CA 1
ATOM 1297 C C . ASP A 1 178 ? 25.953 -6.324 -14.18 1 89.25 178 ASP A C 1
ATOM 1299 O O . ASP A 1 178 ? 25.203 -5.48 -13.688 1 89.25 178 ASP A O 1
ATOM 1303 N N . ASP A 1 179 ? 26.359 -6.086 -15.391 1 81.88 179 ASP A N 1
ATOM 1304 C CA . ASP A 1 179 ? 26.016 -4.945 -16.219 1 81.88 179 ASP A CA 1
ATOM 1305 C C . ASP A 1 179 ? 25.469 -5.402 -17.578 1 81.88 179 ASP A C 1
ATOM 1307 O O . ASP A 1 179 ? 26.141 -5.266 -18.594 1 81.88 179 ASP A O 1
ATOM 1311 N N . PRO A 1 180 ? 24.219 -5.84 -17.312 1 79.69 180 PRO A N 1
ATOM 1312 C CA . PRO A 1 180 ? 23.688 -6.301 -18.594 1 79.69 180 PRO A CA 1
ATOM 1313 C C . PRO A 1 180 ? 23.438 -5.16 -19.578 1 79.69 180 PRO A C 1
ATOM 1315 O O . PRO A 1 180 ? 22.859 -4.133 -19.203 1 79.69 180 PRO A O 1
ATOM 1318 N N . GLY A 1 181 ? 24.109 -5.059 -20.656 1 74.38 181 GLY A N 1
ATOM 1319 C CA . GLY A 1 181 ? 23.922 -4.062 -21.688 1 74.38 181 GLY A CA 1
ATOM 1320 C C . GLY A 1 181 ? 22.516 -4.082 -22.281 1 74.38 181 GLY A C 1
ATOM 1321 O O . GLY A 1 181 ? 21.672 -4.875 -21.859 1 74.38 181 GLY A O 1
ATOM 1322 N N . TYR A 1 182 ? 22.297 -3.184 -23.109 1 70 182 TYR A N 1
ATOM 1323 C CA . TYR A 1 182 ? 21 -3.018 -23.766 1 70 182 TYR A CA 1
ATOM 1324 C C . TYR A 1 182 ? 20.578 -4.293 -24.484 1 70 182 TYR A C 1
ATOM 1326 O O . TYR A 1 182 ? 19.391 -4.594 -24.594 1 70 182 TYR A O 1
ATOM 1334 N N . ASP A 1 183 ? 21.578 -5.059 -24.781 1 79.06 183 ASP A N 1
ATOM 1335 C CA . ASP A 1 183 ? 21.312 -6.219 -25.625 1 79.06 183 ASP A CA 1
ATOM 1336 C C . ASP A 1 183 ? 21.125 -7.48 -24.781 1 79.06 183 ASP A C 1
ATOM 1338 O O . ASP A 1 183 ? 20.938 -8.57 -25.328 1 79.06 183 ASP A O 1
ATOM 1342 N N . HIS A 1 184 ? 21.203 -7.414 -23.547 1 85.5 184 HIS A N 1
ATOM 1343 C CA . HIS A 1 184 ? 21.109 -8.586 -22.688 1 85.5 184 HIS A CA 1
ATOM 1344 C C . HIS A 1 184 ? 19.797 -9.344 -22.922 1 85.5 184 HIS A C 1
ATOM 1346 O O . HIS A 1 184 ? 19.812 -10.57 -23.062 1 85.5 184 HIS A O 1
ATOM 1352 N N . GLY A 1 185 ? 18.781 -8.664 -23.094 1 87.62 185 GLY A N 1
ATOM 1353 C CA . GLY A 1 185 ? 17.484 -9.273 -23.391 1 87.62 185 GLY A CA 1
ATOM 1354 C C . GLY A 1 185 ? 17.438 -9.898 -24.766 1 87.62 185 GLY A C 1
ATOM 1355 O O . GLY A 1 185 ? 16.719 -10.875 -24.984 1 87.62 185 GLY A O 1
ATOM 1356 N N . ARG A 1 186 ? 18.25 -9.375 -25.609 1 90.44 186 ARG A N 1
ATOM 1357 C CA . ARG A 1 186 ? 18.281 -9.875 -26.984 1 90.44 186 ARG A CA 1
ATOM 1358 C C . ARG A 1 186 ? 18.891 -11.273 -27.047 1 90.44 186 ARG A C 1
ATOM 1360 O O . ARG A 1 186 ? 18.484 -12.102 -27.859 1 90.44 186 ARG A O 1
ATOM 1367 N N . VAL A 1 187 ? 19.797 -11.539 -26.156 1 92.44 187 VAL A N 1
ATOM 1368 C CA . VAL A 1 187 ? 20.422 -12.852 -26.125 1 92.44 187 VAL A CA 1
ATOM 1369 C C . VAL A 1 187 ? 19.359 -13.93 -25.922 1 92.44 187 VAL A C 1
ATOM 1371 O O . VAL A 1 187 ? 19.312 -14.914 -26.656 1 92.44 187 VAL A O 1
ATOM 1374 N N . LEU A 1 188 ? 18.547 -13.734 -24.984 1 93.25 188 LEU A N 1
ATOM 1375 C CA . LEU A 1 188 ? 17.484 -14.695 -24.688 1 93.25 188 LEU A CA 1
ATOM 1376 C C . LEU A 1 188 ? 16.438 -14.719 -25.797 1 93.25 188 LEU A C 1
ATOM 1378 O O . LEU A 1 188 ? 16.016 -15.789 -26.219 1 93.25 188 LEU A O 1
ATOM 1382 N N . ALA A 1 189 ? 16.078 -13.516 -26.281 1 93.44 189 ALA A N 1
ATOM 1383 C CA . ALA A 1 189 ? 15.055 -13.406 -27.328 1 93.44 189 ALA A CA 1
ATOM 1384 C C . ALA A 1 189 ? 15.484 -14.141 -28.594 1 93.44 189 ALA A C 1
ATOM 1386 O O . ALA A 1 189 ? 14.703 -14.883 -29.188 1 93.44 189 ALA A O 1
ATOM 1387 N N . ASP A 1 190 ? 16.734 -13.961 -28.969 1 95.31 190 ASP A N 1
ATOM 1388 C CA . ASP A 1 190 ? 17.266 -14.586 -30.172 1 95.31 190 ASP A CA 1
ATOM 1389 C C . ASP A 1 190 ? 17.344 -16.109 -30 1 95.31 190 ASP A C 1
ATOM 1391 O O . ASP A 1 190 ? 17.047 -16.859 -30.938 1 95.31 190 ASP A O 1
ATOM 1395 N N . ALA A 1 191 ? 17.766 -16.516 -28.859 1 96 191 ALA A N 1
ATOM 1396 C CA . ALA A 1 191 ? 17.875 -17.953 -28.594 1 96 191 ALA A CA 1
ATOM 1397 C C . ALA A 1 191 ? 16.5 -18.609 -28.625 1 96 191 ALA A C 1
ATOM 1399 O O . ALA A 1 191 ? 16.344 -19.703 -29.156 1 96 191 ALA A O 1
ATOM 1400 N N . CYS A 1 192 ? 15.531 -17.984 -28.062 1 95.94 192 CYS A N 1
ATOM 1401 C CA . CYS A 1 192 ? 14.18 -18.516 -28.047 1 95.94 192 CYS A CA 1
ATOM 1402 C C . CYS A 1 192 ? 13.586 -18.547 -29.453 1 95.94 192 CYS A C 1
ATOM 1404 O O . CYS A 1 192 ? 12.922 -19.516 -29.828 1 95.94 192 CYS A O 1
ATOM 1406 N N . ARG A 1 193 ? 13.844 -17.484 -30.172 1 95.69 193 ARG A N 1
ATOM 1407 C CA . ARG A 1 193 ? 13.375 -17.438 -31.547 1 95.69 193 ARG A CA 1
ATOM 1408 C C . ARG A 1 193 ? 13.961 -18.578 -32.375 1 95.69 193 ARG A C 1
ATOM 1410 O O . ARG A 1 193 ? 13.25 -19.219 -33.156 1 95.69 193 ARG A O 1
ATOM 1417 N N . ALA A 1 194 ? 15.164 -18.828 -32.188 1 96.44 194 ALA A N 1
ATOM 1418 C CA . ALA A 1 194 ? 15.859 -19.875 -32.938 1 96.44 194 ALA A CA 1
ATOM 1419 C C . ALA A 1 194 ? 15.289 -21.25 -32.625 1 96.44 194 ALA A C 1
ATOM 1421 O O . ALA A 1 194 ? 15.227 -22.125 -33.5 1 96.44 194 ALA A O 1
ATOM 1422 N N . LYS A 1 195 ? 14.789 -21.422 -31.438 1 95.44 195 LYS A N 1
ATOM 1423 C CA . LYS A 1 195 ? 14.43 -22.766 -31.016 1 95.44 195 LYS A CA 1
ATOM 1424 C C . LYS A 1 195 ? 12.914 -22.969 -31.031 1 95.44 195 LYS A C 1
ATOM 1426 O O . LYS A 1 195 ? 12.438 -24.109 -31.141 1 95.44 195 LYS A O 1
ATOM 1431 N N . ALA A 1 196 ? 12.195 -21.891 -30.922 1 94.81 196 ALA A N 1
ATOM 1432 C CA . ALA A 1 196 ? 10.773 -22.078 -30.672 1 94.81 196 ALA A CA 1
ATOM 1433 C C . ALA A 1 196 ? 9.945 -21.031 -31.406 1 94.81 196 ALA A C 1
ATOM 1435 O O . ALA A 1 196 ? 8.891 -20.609 -30.922 1 94.81 196 ALA A O 1
ATOM 1436 N N . ALA A 1 197 ? 10.289 -20.578 -32.531 1 92.38 197 ALA A N 1
ATOM 1437 C CA . ALA A 1 197 ? 9.68 -19.469 -33.25 1 92.38 197 ALA A CA 1
ATOM 1438 C C . ALA A 1 197 ? 8.18 -19.703 -33.469 1 92.38 197 ALA A C 1
ATOM 1440 O O . ALA A 1 197 ? 7.379 -18.766 -33.312 1 92.38 197 ALA A O 1
ATOM 1441 N N . ASP A 1 198 ? 7.77 -20.859 -33.812 1 92.94 198 ASP A N 1
ATOM 1442 C CA . ASP A 1 198 ? 6.379 -21.141 -34.125 1 92.94 198 ASP A CA 1
ATOM 1443 C C . ASP A 1 198 ? 5.52 -21.234 -32.875 1 92.94 198 ASP A C 1
ATOM 1445 O O . ASP A 1 198 ? 4.297 -21.078 -32.938 1 92.94 198 ASP A O 1
ATOM 1449 N N . LEU A 1 199 ? 6.121 -21.484 -31.75 1 96 199 LEU A N 1
ATOM 1450 C CA . LEU A 1 199 ? 5.422 -21.688 -30.484 1 96 199 LEU A CA 1
ATOM 1451 C C . LEU A 1 199 ? 5.234 -20.375 -29.75 1 96 199 LEU A C 1
ATOM 1453 O O . LEU A 1 199 ? 4.203 -20.156 -29.109 1 96 199 LEU A O 1
ATOM 1457 N N . LEU A 1 200 ? 6.141 -19.438 -29.828 1 95.94 200 LEU A N 1
ATOM 1458 C CA . LEU A 1 200 ? 6.285 -18.25 -28.984 1 95.94 200 LEU A CA 1
ATOM 1459 C C . LEU A 1 200 ? 5.035 -17.375 -29.062 1 95.94 200 LEU A C 1
ATOM 1461 O O . LEU A 1 200 ? 4.543 -16.906 -28.031 1 95.94 200 LEU A O 1
ATOM 1465 N N . PRO A 1 201 ? 4.395 -17.203 -30.219 1 94.38 201 PRO A N 1
ATOM 1466 C CA . PRO A 1 201 ? 3.221 -16.328 -30.266 1 94.38 201 PRO A CA 1
ATOM 1467 C C . PRO A 1 201 ? 2.002 -16.938 -29.578 1 94.38 201 PRO A C 1
ATOM 1469 O O . PRO A 1 201 ? 0.999 -16.234 -29.375 1 94.38 201 PRO A O 1
ATOM 1472 N N . HIS A 1 202 ? 2.064 -18.188 -29.219 1 96.38 202 HIS A N 1
ATOM 1473 C CA . HIS A 1 202 ? 0.891 -18.891 -28.703 1 96.38 202 HIS A CA 1
ATOM 1474 C C . HIS A 1 202 ? 1.048 -19.203 -27.219 1 96.38 202 HIS A C 1
ATOM 1476 O O . HIS A 1 202 ? 0.344 -20.062 -26.688 1 96.38 202 HIS A O 1
ATOM 1482 N N . LEU A 1 203 ? 1.968 -18.516 -26.547 1 96.81 203 LEU A N 1
ATOM 1483 C CA . LEU A 1 203 ? 2.27 -18.828 -25.156 1 96.81 203 LEU A CA 1
ATOM 1484 C C . LEU A 1 203 ? 1.583 -17.844 -24.219 1 96.81 203 LEU A C 1
ATOM 1486 O O . LEU A 1 203 ? 1.81 -17.891 -23 1 96.81 203 LEU A O 1
ATOM 1490 N N . GLY A 1 204 ? 0.749 -16.984 -24.703 1 96.25 204 GLY A N 1
ATOM 1491 C CA . GLY A 1 204 ? 0.087 -15.984 -23.875 1 96.25 204 GLY A CA 1
ATOM 1492 C C . GLY A 1 204 ? -0.873 -16.594 -22.875 1 96.25 204 GLY A C 1
ATOM 1493 O O . GLY A 1 204 ? -1.398 -17.688 -23.094 1 96.25 204 GLY A O 1
ATOM 1494 N N . THR A 1 205 ? -1.095 -15.859 -21.844 1 97.12 205 THR A N 1
ATOM 1495 C CA . THR A 1 205 ? -1.913 -16.328 -20.734 1 97.12 205 THR A CA 1
ATOM 1496 C C . THR A 1 205 ? -3.346 -16.594 -21.188 1 97.12 205 THR A C 1
ATOM 1498 O O . THR A 1 205 ? -4.004 -17.5 -20.688 1 97.12 205 THR A O 1
ATOM 1501 N N . ARG A 1 206 ? -3.846 -15.836 -22.125 1 96.88 206 ARG A N 1
ATOM 1502 C CA . ARG A 1 206 ? -5.207 -16.047 -22.609 1 96.88 206 ARG A CA 1
ATOM 1503 C C . ARG A 1 206 ? -5.34 -17.422 -23.266 1 96.88 206 ARG A C 1
ATOM 1505 O O . ARG A 1 206 ? -6.367 -18.094 -23.109 1 96.88 206 ARG A O 1
ATOM 1512 N N . ASP A 1 207 ? -4.336 -17.797 -24.016 1 97.5 207 ASP A N 1
ATOM 1513 C CA . ASP A 1 207 ? -4.352 -19.141 -24.594 1 97.5 207 ASP A CA 1
ATOM 1514 C C . ASP A 1 207 ? -4.324 -20.203 -23.5 1 97.5 207 ASP A C 1
ATOM 1516 O O . ASP A 1 207 ? -5 -21.234 -23.609 1 97.5 207 ASP A O 1
ATOM 1520 N N . SER A 1 208 ? -3.5 -20 -22.5 1 98.44 208 SER A N 1
ATOM 1521 C CA . SER A 1 208 ? -3.475 -20.938 -21.375 1 98.44 208 SER A CA 1
ATOM 1522 C C . SER A 1 208 ? -4.832 -21 -20.688 1 98.44 208 SER A C 1
ATOM 1524 O O . SER A 1 208 ? -5.238 -22.062 -20.203 1 98.44 208 SER A O 1
ATOM 1526 N N . ALA A 1 209 ? -5.508 -19.859 -20.562 1 98.62 209 ALA A N 1
ATOM 1527 C CA . ALA A 1 209 ? -6.863 -19.859 -20.016 1 98.62 209 ALA A CA 1
ATOM 1528 C C . ALA A 1 209 ? -7.801 -20.719 -20.859 1 98.62 209 ALA A C 1
ATOM 1530 O O . ALA A 1 209 ? -8.656 -21.422 -20.328 1 98.62 209 ALA A O 1
ATOM 1531 N N . ARG A 1 210 ? -7.688 -20.625 -22.141 1 98.31 210 ARG A N 1
ATOM 1532 C CA . ARG A 1 210 ? -8.492 -21.453 -23.047 1 98.31 210 ARG A CA 1
ATOM 1533 C C . ARG A 1 210 ? -8.133 -22.938 -22.891 1 98.31 210 ARG A C 1
ATOM 1535 O O . ARG A 1 210 ? -9.016 -23.797 -22.953 1 98.31 210 ARG A O 1
ATOM 1542 N N . ASP A 1 211 ? -6.812 -23.219 -22.703 1 98.75 211 ASP A N 1
ATOM 1543 C CA . ASP A 1 211 ? -6.422 -24.578 -22.391 1 98.75 211 ASP A CA 1
ATOM 1544 C C . ASP A 1 211 ? -7.152 -25.094 -21.141 1 98.75 211 ASP A C 1
ATOM 1546 O O . ASP A 1 211 ? -7.602 -26.234 -21.094 1 98.75 211 ASP A O 1
ATOM 1550 N N . MET A 1 212 ? -7.207 -24.234 -20.172 1 98.69 212 MET A N 1
ATOM 1551 C CA . MET A 1 212 ? -7.875 -24.578 -18.906 1 98.69 212 MET A CA 1
ATOM 1552 C C . MET A 1 212 ? -9.344 -24.891 -19.156 1 98.69 212 MET A C 1
ATOM 1554 O O . MET A 1 212 ? -9.914 -25.766 -18.484 1 98.69 212 MET A O 1
ATOM 1558 N N . ASP A 1 213 ? -9.938 -24.188 -20.047 1 98.62 213 ASP A N 1
ATOM 1559 C CA . ASP A 1 213 ? -11.344 -24.453 -20.344 1 98.62 213 ASP A CA 1
ATOM 1560 C C . ASP A 1 213 ? -11.508 -25.812 -21.031 1 98.62 213 ASP A C 1
ATOM 1562 O O . ASP A 1 213 ? -12.445 -26.547 -20.719 1 98.62 213 ASP A O 1
ATOM 1566 N N . VAL A 1 214 ? -10.68 -26.109 -21.953 1 98.56 214 VAL A N 1
ATOM 1567 C CA . VAL A 1 214 ? -10.711 -27.422 -22.594 1 98.56 214 VAL A CA 1
ATOM 1568 C C . VAL A 1 214 ? -10.484 -28.516 -21.547 1 98.56 214 VAL A C 1
ATOM 1570 O O . VAL A 1 214 ? -11.156 -29.547 -21.562 1 98.56 214 VAL A O 1
ATOM 1573 N N . LEU A 1 215 ? -9.531 -28.281 -20.641 1 98.75 215 LEU A N 1
ATOM 1574 C CA . LEU A 1 215 ? -9.266 -29.219 -19.562 1 98.75 215 LEU A CA 1
ATOM 1575 C C . LEU A 1 215 ? -10.523 -29.453 -18.719 1 98.75 215 LEU A C 1
ATOM 1577 O O . LEU A 1 215 ? -10.867 -30.594 -18.406 1 98.75 215 LEU A O 1
ATOM 1581 N N . ARG A 1 216 ? -11.148 -28.359 -18.344 1 98.56 216 ARG A N 1
ATOM 1582 C CA . ARG A 1 216 ? -12.406 -28.438 -17.594 1 98.56 216 ARG A CA 1
ATOM 1583 C C . ARG A 1 216 ? -13.398 -29.344 -18.281 1 98.56 216 ARG A C 1
ATOM 1585 O O . ARG A 1 216 ? -13.984 -30.234 -17.641 1 98.56 216 ARG A O 1
ATOM 1592 N N . GLY A 1 217 ? -13.617 -29.141 -19.547 1 97.62 217 GLY A N 1
ATOM 1593 C CA . GLY A 1 217 ? -14.531 -29.953 -20.328 1 97.62 217 GLY A CA 1
ATOM 1594 C C . GLY A 1 217 ? -14.133 -31.406 -20.391 1 97.62 217 GLY A C 1
ATOM 1595 O O . GLY A 1 217 ? -14.969 -32.312 -20.219 1 97.62 217 GLY A O 1
ATOM 1596 N N . ALA A 1 218 ? -12.906 -31.656 -20.625 1 97.69 218 ALA A N 1
ATOM 1597 C CA . ALA A 1 218 ? -12.391 -33.031 -20.734 1 97.69 218 ALA A CA 1
ATOM 1598 C C . ALA A 1 218 ? -12.484 -33.75 -19.406 1 97.69 218 ALA A C 1
ATOM 1600 O O . ALA A 1 218 ? -12.625 -35 -19.375 1 97.69 218 ALA A O 1
ATOM 1601 N N . LEU A 1 219 ? -12.375 -33.031 -18.281 1 97.81 219 LEU A N 1
ATOM 1602 C CA . LEU A 1 219 ? -12.5 -33.625 -16.953 1 97.81 219 LEU A CA 1
ATOM 1603 C C . LEU A 1 219 ? -13.953 -33.938 -16.641 1 97.81 219 LEU A C 1
ATOM 1605 O O . LEU A 1 219 ? -14.25 -34.562 -15.617 1 97.81 219 LEU A O 1
ATOM 1609 N N . GLY A 1 220 ? -14.852 -33.469 -17.5 1 96.25 220 GLY A N 1
ATOM 1610 C CA . GLY A 1 220 ? -16.266 -33.719 -17.312 1 96.25 220 GLY A CA 1
ATOM 1611 C C . GLY A 1 220 ? -16.953 -32.688 -16.422 1 96.25 220 GLY A C 1
ATOM 1612 O O . GLY A 1 220 ? -17.984 -32.969 -15.812 1 96.25 220 GLY A O 1
ATOM 1613 N N . GLU A 1 221 ? -16.344 -31.594 -16.281 1 97.25 221 GLU A N 1
ATOM 1614 C CA . GLU A 1 221 ? -16.875 -30.547 -15.406 1 97.25 221 GLU A CA 1
ATOM 1615 C C . GLU A 1 221 ? -17.641 -29.5 -16.203 1 97.25 221 GLU A C 1
ATOM 1617 O O . GLU A 1 221 ? -17.219 -29.125 -17.297 1 97.25 221 GLU A O 1
ATOM 1622 N N . THR A 1 222 ? -18.75 -28.984 -15.656 1 96.94 222 THR A N 1
ATOM 1623 C CA . THR A 1 222 ? -19.531 -27.938 -16.312 1 96.94 222 THR A CA 1
ATOM 1624 C C . THR A 1 222 ? -18.969 -26.562 -15.961 1 96.94 222 THR A C 1
ATOM 1626 O O . THR A 1 222 ? -19.094 -25.609 -16.75 1 96.94 222 THR A O 1
ATOM 1629 N N . ARG A 1 223 ? -18.422 -26.469 -14.773 1 97.88 223 ARG A N 1
ATOM 1630 C CA . ARG A 1 223 ? -17.781 -25.25 -14.305 1 97.88 223 ARG A CA 1
ATOM 1631 C C . ARG A 1 223 ? -16.375 -25.547 -13.773 1 97.88 223 ARG A C 1
ATOM 1633 O O . ARG A 1 223 ? -16.062 -26.688 -13.438 1 97.88 223 ARG A O 1
ATOM 1640 N N . LEU A 1 224 ? -15.57 -24.5 -13.781 1 98.56 224 LEU A N 1
ATOM 1641 C CA . LEU A 1 224 ? -14.188 -24.656 -13.328 1 98.56 224 LEU A CA 1
ATOM 1642 C C . LEU A 1 224 ? -14.055 -24.266 -11.859 1 98.56 224 LEU A C 1
ATOM 1644 O O . LEU A 1 224 ? -14.391 -23.141 -11.469 1 98.56 224 LEU A O 1
ATOM 1648 N N . ASP A 1 225 ? -13.664 -25.156 -11.031 1 98.88 225 ASP A N 1
ATOM 1649 C CA . ASP A 1 225 ? -13.133 -24.828 -9.711 1 98.88 225 ASP A CA 1
ATOM 1650 C C . ASP A 1 225 ? -11.609 -24.719 -9.742 1 98.88 225 ASP A C 1
ATOM 1652 O O . ASP A 1 225 ? -10.93 -25.578 -10.289 1 98.88 225 ASP A O 1
ATOM 1656 N N . PHE A 1 226 ? -11.109 -23.641 -9.172 1 98.88 226 PHE A N 1
ATOM 1657 C CA . PHE A 1 226 ? -9.719 -23.266 -9.445 1 98.88 226 PHE A CA 1
ATOM 1658 C C . PHE A 1 226 ? -9.086 -22.625 -8.219 1 98.88 226 PHE A C 1
ATOM 1660 O O . PHE A 1 226 ? -9.719 -21.812 -7.543 1 98.88 226 PHE A O 1
ATOM 1667 N N . LEU A 1 227 ? -7.93 -23.031 -7.859 1 98.88 227 LEU A N 1
ATOM 1668 C CA . LEU A 1 227 ? -7.047 -22.375 -6.902 1 98.88 227 LEU A CA 1
ATOM 1669 C C . LEU A 1 227 ? -5.734 -21.969 -7.562 1 98.88 227 LEU A C 1
ATOM 1671 O O . LEU A 1 227 ? -4.883 -22.812 -7.832 1 98.88 227 LEU A O 1
ATOM 1675 N N . GLY A 1 228 ? -5.598 -20.703 -7.832 1 98.81 228 GLY A N 1
ATOM 1676 C CA . GLY A 1 228 ? -4.398 -20.172 -8.453 1 98.81 228 GLY A CA 1
ATOM 1677 C C . GLY A 1 228 ? -3.568 -19.328 -7.504 1 98.81 228 GLY A C 1
ATOM 1678 O O . GLY A 1 228 ? -4.098 -18.453 -6.816 1 98.81 228 GLY A O 1
ATOM 1679 N N . LEU A 1 229 ? -2.281 -19.594 -7.477 1 98.69 229 LEU A N 1
ATOM 1680 C CA . LEU A 1 229 ? -1.336 -18.828 -6.676 1 98.69 229 LEU A CA 1
ATOM 1681 C C . LEU A 1 229 ? -0.485 -17.922 -7.559 1 98.69 229 LEU A C 1
ATOM 1683 O O . LEU A 1 229 ? -0.101 -18.312 -8.664 1 98.69 229 LEU A O 1
ATOM 1687 N N . SER A 1 230 ? -0.208 -16.672 -7.059 1 98.12 230 SER A N 1
ATOM 1688 C CA . SER A 1 230 ? 0.685 -15.797 -7.805 1 98.12 230 SER A CA 1
ATOM 1689 C C . SER A 1 230 ? 0.208 -15.617 -9.242 1 98.12 230 SER A C 1
ATOM 1691 O O . SER A 1 230 ? -0.955 -15.281 -9.484 1 98.12 230 SER A O 1
ATOM 1693 N N . TYR A 1 231 ? 1.014 -15.844 -10.281 1 97.56 231 TYR A N 1
ATOM 1694 C CA . TYR A 1 231 ? 0.632 -15.742 -11.688 1 97.56 231 TYR A CA 1
ATOM 1695 C C . TYR A 1 231 ? -0.666 -16.5 -11.953 1 97.56 231 TYR A C 1
ATOM 1697 O O . TYR A 1 231 ? -1.463 -16.094 -12.805 1 97.56 231 TYR A O 1
ATOM 1705 N N . GLY A 1 232 ? -0.908 -17.5 -11.211 1 98.69 232 GLY A N 1
ATOM 1706 C CA . GLY A 1 232 ? -2.154 -18.234 -11.352 1 98.69 232 GLY A CA 1
ATOM 1707 C C . GLY A 1 232 ? -3.385 -17.375 -11.156 1 98.69 232 GLY A C 1
ATOM 1708 O O . GLY A 1 232 ? -4.461 -17.688 -11.672 1 98.69 232 GLY A O 1
ATOM 1709 N N . THR A 1 233 ? -3.207 -16.266 -10.43 1 98.81 233 THR A N 1
ATOM 1710 C CA . THR A 1 233 ? -4.332 -15.367 -10.211 1 98.81 233 THR A CA 1
ATOM 1711 C C . THR A 1 233 ? -4.668 -14.609 -11.5 1 98.81 233 THR A C 1
ATOM 1713 O O . THR A 1 233 ? -5.84 -14.383 -11.797 1 98.81 233 THR A O 1
ATOM 1716 N N . TYR A 1 234 ? -3.666 -14.219 -12.258 1 98.06 234 TYR A N 1
ATOM 1717 C CA . TYR A 1 234 ? -3.902 -13.586 -13.547 1 98.06 234 TYR A CA 1
ATOM 1718 C C . TYR A 1 234 ? -4.531 -14.57 -14.531 1 98.06 234 TYR A C 1
ATOM 1720 O O . TYR A 1 234 ? -5.461 -14.219 -15.258 1 98.06 234 TYR A O 1
ATOM 1728 N N . LEU A 1 235 ? -4.02 -15.781 -14.469 1 98.56 235 LEU A N 1
ATOM 1729 C CA . LEU A 1 235 ? -4.586 -16.844 -15.289 1 98.56 235 LEU A CA 1
ATOM 1730 C C . LEU A 1 235 ? -6.059 -17.047 -14.969 1 98.56 235 LEU A C 1
ATOM 1732 O O . LEU A 1 235 ? -6.895 -17.109 -15.867 1 98.56 235 LEU A O 1
ATOM 1736 N N . GLY A 1 236 ? -6.379 -17.172 -13.719 1 98.81 236 GLY A N 1
ATOM 1737 C CA . GLY A 1 236 ? -7.762 -17.328 -13.297 1 98.81 236 GLY A CA 1
ATOM 1738 C C . GLY A 1 236 ? -8.625 -16.141 -13.672 1 98.81 236 GLY A C 1
ATOM 1739 O O . GLY A 1 236 ? -9.781 -16.297 -14.062 1 98.81 236 GLY A O 1
ATOM 1740 N N . ALA A 1 237 ? -8.07 -14.969 -13.539 1 98.62 237 ALA A N 1
ATOM 1741 C CA . ALA A 1 237 ? -8.812 -13.766 -13.906 1 98.62 237 ALA A CA 1
ATOM 1742 C C . ALA A 1 237 ? -9.156 -13.758 -15.391 1 98.62 237 ALA A C 1
ATOM 1744 O O . ALA A 1 237 ? -10.289 -13.445 -15.766 1 98.62 237 ALA A O 1
ATOM 1745 N N . LEU A 1 238 ? -8.211 -14.086 -16.234 1 98.19 238 LEU A N 1
A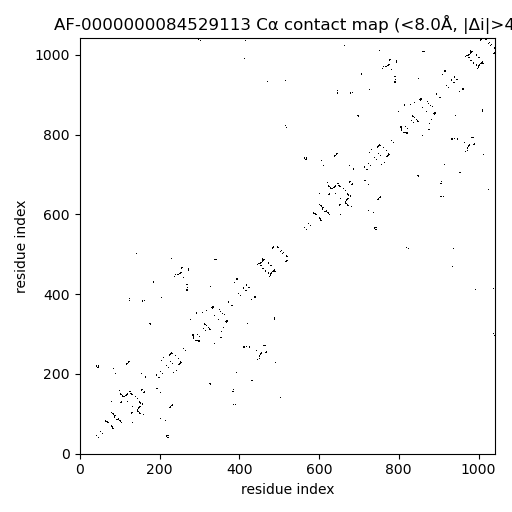TOM 1746 C CA . LEU A 1 238 ? -8.477 -14.094 -17.672 1 98.19 238 LEU A CA 1
ATOM 1747 C C . LEU A 1 238 ? -9.453 -15.203 -18.031 1 98.19 238 LEU A C 1
ATOM 1749 O O . LEU A 1 238 ? -10.266 -15.047 -18.953 1 98.19 238 LEU A O 1
ATOM 1753 N N . TYR A 1 239 ? -9.328 -16.312 -17.312 1 98.69 239 TYR A N 1
ATOM 1754 C CA . TYR A 1 239 ? -10.32 -17.359 -17.516 1 98.69 239 TYR A CA 1
ATOM 1755 C C . TYR A 1 239 ? -11.727 -16.828 -17.234 1 98.69 239 TYR A C 1
ATOM 1757 O O . TYR A 1 239 ? -12.648 -17.047 -18.031 1 98.69 239 TYR A O 1
ATOM 1765 N N . ALA A 1 240 ? -11.883 -16.156 -16.109 1 98.69 240 ALA A N 1
ATOM 1766 C CA . ALA A 1 240 ? -13.188 -15.641 -15.703 1 98.69 240 ALA A CA 1
ATOM 1767 C C . ALA A 1 240 ? -13.703 -14.609 -16.703 1 98.69 240 ALA A C 1
ATOM 1769 O O . ALA A 1 240 ? -14.914 -14.484 -16.906 1 98.69 240 ALA A O 1
ATOM 1770 N N . GLU A 1 241 ? -12.797 -13.898 -17.266 1 98 241 GLU A N 1
ATOM 1771 C CA . GLU A 1 241 ? -13.188 -12.922 -18.266 1 98 241 GLU A CA 1
ATOM 1772 C C . GLU A 1 241 ? -13.625 -13.602 -19.562 1 98 241 GLU A C 1
ATOM 1774 O O . GLU A 1 241 ? -14.609 -13.203 -20.172 1 98 241 GLU A O 1
ATOM 1779 N N . GLU A 1 242 ? -12.898 -14.594 -19.953 1 97 242 GLU A N 1
ATOM 1780 C CA . GLU A 1 242 ? -13.141 -15.273 -21.219 1 97 242 GLU A CA 1
ATOM 1781 C C . GLU A 1 242 ? -14.359 -16.188 -21.125 1 97 242 GLU A C 1
ATOM 1783 O O . GLU A 1 242 ? -15.102 -16.344 -22.109 1 97 242 GLU A O 1
ATOM 1788 N N . PHE A 1 243 ? -14.562 -16.797 -19.984 1 97.62 243 PHE A N 1
ATOM 1789 C CA . PHE A 1 243 ? -15.617 -17.781 -19.797 1 97.62 243 PHE A CA 1
ATOM 1790 C C . PHE A 1 243 ? -16.391 -17.5 -18.516 1 97.62 243 PHE A C 1
ATOM 1792 O O . PHE A 1 243 ? -16.5 -18.375 -17.641 1 97.62 243 PHE A O 1
ATOM 1799 N N . PRO A 1 244 ? -17.031 -16.359 -18.406 1 97.69 244 PRO A N 1
ATOM 1800 C CA . PRO A 1 244 ? -17.688 -16 -17.141 1 97.69 244 PRO A CA 1
ATOM 1801 C C . PRO A 1 244 ? -18.766 -17.016 -16.75 1 97.69 244 PRO A C 1
ATOM 1803 O O . PRO A 1 244 ? -18.906 -17.328 -15.562 1 97.69 244 PRO A O 1
ATOM 1806 N N . GLY A 1 245 ? -19.469 -17.594 -17.656 1 96.94 245 GLY A N 1
ATOM 1807 C CA . GLY A 1 245 ? -20.547 -18.531 -17.359 1 96.94 245 GLY A CA 1
ATOM 1808 C C . GLY A 1 245 ? -20.031 -19.906 -16.953 1 96.94 245 GLY A C 1
ATOM 1809 O O . GLY A 1 245 ? -20.812 -20.766 -16.531 1 96.94 245 GLY A O 1
ATOM 1810 N N . ARG A 1 246 ? -18.75 -20.188 -17.031 1 97.69 246 ARG A N 1
ATOM 1811 C CA . ARG A 1 246 ? -18.156 -21.484 -16.719 1 97.69 246 ARG A CA 1
ATOM 1812 C C . ARG A 1 246 ? -17.266 -21.406 -15.492 1 97.69 246 ARG A C 1
ATOM 1814 O O . ARG A 1 246 ? -16.484 -22.312 -15.219 1 97.69 246 ARG A O 1
ATOM 1821 N N . THR A 1 247 ? -17.375 -20.312 -14.805 1 98.31 247 THR A N 1
ATOM 1822 C CA . THR A 1 247 ? -16.656 -20.156 -13.547 1 98.31 247 THR A CA 1
ATOM 1823 C C . THR A 1 247 ? -17.422 -20.844 -12.406 1 98.31 247 THR A C 1
ATOM 1825 O O . THR A 1 247 ? -18.625 -20.625 -12.242 1 98.31 247 THR A O 1
ATOM 1828 N N . GLY A 1 248 ? -16.797 -21.797 -11.812 1 98.31 248 GLY A N 1
ATOM 1829 C CA . GLY A 1 248 ? -17.25 -22.297 -10.531 1 98.31 248 GLY A CA 1
ATOM 1830 C C . GLY A 1 248 ? -16.734 -21.5 -9.352 1 98.31 248 GLY A C 1
ATOM 1831 O O . GLY A 1 248 ? -16.953 -20.281 -9.273 1 98.31 248 GLY A O 1
ATOM 1832 N N . ARG A 1 249 ? -15.992 -22.188 -8.5 1 98.69 249 ARG A N 1
ATOM 1833 C CA . ARG A 1 249 ? -15.391 -21.516 -7.352 1 98.69 249 ARG A CA 1
ATOM 1834 C C . ARG A 1 249 ? -13.906 -21.266 -7.594 1 98.69 249 ARG A C 1
ATOM 1836 O O . ARG A 1 249 ? -13.094 -22.188 -7.598 1 98.69 249 ARG A O 1
ATOM 1843 N N . LEU A 1 250 ? -13.586 -19.984 -7.789 1 98.94 250 LEU A N 1
ATOM 1844 C CA . LEU A 1 250 ? -12.203 -19.578 -8.039 1 98.94 250 LEU A CA 1
ATOM 1845 C C . LEU A 1 250 ? -11.602 -18.891 -6.82 1 98.94 250 LEU A C 1
ATOM 1847 O O . LEU A 1 250 ? -12.195 -17.953 -6.273 1 98.94 250 LEU A O 1
ATOM 1851 N N . VAL A 1 251 ? -10.5 -19.375 -6.383 1 98.94 251 VAL A N 1
ATOM 1852 C CA . VAL A 1 251 ? -9.68 -18.734 -5.363 1 98.94 251 VAL A CA 1
ATOM 1853 C C . VAL A 1 251 ? -8.367 -18.25 -5.984 1 98.94 251 VAL A C 1
ATOM 1855 O O . VAL A 1 251 ? -7.617 -19.047 -6.559 1 98.94 251 VAL A O 1
ATOM 1858 N N . LEU A 1 252 ? -8.133 -16.984 -5.879 1 98.88 252 LEU A N 1
ATOM 1859 C CA . LEU A 1 252 ? -6.945 -16.344 -6.438 1 98.88 252 LEU A CA 1
ATOM 1860 C C . LEU A 1 252 ? -6.078 -15.742 -5.336 1 98.88 252 LEU A C 1
ATOM 1862 O O . LEU A 1 252 ? -6.406 -14.688 -4.781 1 98.88 252 LEU A O 1
ATOM 1866 N N . ASP A 1 253 ? -4.934 -16.344 -5.016 1 98.88 253 ASP A N 1
ATOM 1867 C CA . ASP A 1 253 ? -4.098 -16.016 -3.863 1 98.88 253 ASP A CA 1
ATOM 1868 C C . ASP A 1 253 ? -2.758 -15.43 -4.301 1 98.88 253 ASP A C 1
ATOM 1870 O O . ASP A 1 253 ? -1.931 -16.125 -4.887 1 98.88 253 ASP A O 1
ATOM 1874 N N . GLY A 1 254 ? -2.514 -14.156 -3.838 1 98.56 254 GLY A N 1
ATOM 1875 C CA . GLY A 1 254 ? -1.346 -13.445 -4.336 1 98.56 254 GLY A CA 1
ATOM 1876 C C . GLY A 1 254 ? -1.544 -12.867 -5.723 1 98.56 254 GLY A C 1
ATOM 1877 O O . GLY A 1 254 ? -0.891 -13.297 -6.676 1 98.56 254 GLY A O 1
ATOM 1878 N N . ALA A 1 255 ? -2.32 -11.789 -5.797 1 98.12 255 ALA A N 1
ATOM 1879 C CA . ALA A 1 255 ? -2.896 -11.297 -7.047 1 98.12 255 ALA A CA 1
ATOM 1880 C C . ALA A 1 255 ? -1.831 -10.656 -7.926 1 98.12 255 ALA A C 1
ATOM 1882 O O . ALA A 1 255 ? -1.071 -9.797 -7.465 1 98.12 255 ALA A O 1
ATOM 1883 N N . VAL A 1 256 ? -1.718 -11.141 -9.094 1 96.38 256 VAL A N 1
ATOM 1884 C CA . VAL A 1 256 ? -0.995 -10.461 -10.164 1 96.38 256 VAL A CA 1
ATOM 1885 C C . VAL A 1 256 ? -1.973 -9.656 -11.016 1 96.38 256 VAL A C 1
ATOM 1887 O O . VAL A 1 256 ? -2.709 -10.227 -11.828 1 96.38 256 VAL A O 1
ATOM 1890 N N . GLU A 1 257 ? -1.954 -8.375 -10.766 1 85.81 257 GLU A N 1
ATOM 1891 C CA . GLU A 1 257 ? -2.941 -7.504 -11.391 1 85.81 257 GLU A CA 1
ATOM 1892 C C . GLU A 1 257 ? -2.336 -6.73 -12.562 1 85.81 257 GLU A C 1
ATOM 1894 O O . GLU A 1 257 ? -1.266 -6.133 -12.43 1 85.81 257 GLU A O 1
ATOM 1899 N N . ARG A 1 258 ? -2.971 -6.711 -13.75 1 89.94 258 ARG A N 1
ATOM 1900 C CA . ARG A 1 258 ? -2.414 -6.129 -14.969 1 89.94 258 ARG A CA 1
ATOM 1901 C C . ARG A 1 258 ? -3.324 -5.035 -15.516 1 89.94 258 ARG A C 1
ATOM 1903 O O . ARG A 1 258 ? -3.584 -4.984 -16.719 1 89.94 258 ARG A O 1
ATOM 1910 N N . SER A 1 259 ? -3.836 -4.203 -14.609 1 90.06 259 SER A N 1
ATOM 1911 C CA . SER A 1 259 ? -4.703 -3.117 -15.047 1 90.06 259 SER A CA 1
ATOM 1912 C C . SER A 1 259 ? -3.895 -1.953 -15.609 1 90.06 259 SER A C 1
ATOM 1914 O O . SER A 1 259 ? -4.441 -1.079 -16.281 1 90.06 259 SER A O 1
ATOM 1916 N N . THR A 1 260 ? -2.588 -1.948 -15.344 1 85.44 260 THR A N 1
ATOM 1917 C CA . THR A 1 260 ? -1.699 -0.91 -15.852 1 85.44 260 THR A CA 1
ATOM 1918 C C . THR A 1 260 ? -0.469 -1.528 -16.516 1 85.44 260 THR A C 1
ATOM 1920 O O . THR A 1 260 ? -0.342 -2.752 -16.578 1 85.44 260 THR A O 1
ATOM 1923 N N . ASP A 1 261 ? 0.414 -0.637 -16.984 1 82.38 261 ASP A N 1
ATOM 1924 C CA . ASP A 1 261 ? 1.553 -1.142 -17.75 1 82.38 261 ASP A CA 1
ATOM 1925 C C . ASP A 1 261 ? 2.566 -1.826 -16.828 1 82.38 261 ASP A C 1
ATOM 1927 O O . ASP A 1 261 ? 2.582 -1.582 -15.625 1 82.38 261 ASP A O 1
ATOM 1931 N N . LEU A 1 262 ? 3.373 -2.635 -17.484 1 82.56 262 LEU A N 1
ATOM 1932 C CA . LEU A 1 262 ? 4.293 -3.52 -16.781 1 82.56 262 LEU A CA 1
ATOM 1933 C C . LEU A 1 262 ? 5.332 -2.715 -16 1 82.56 262 LEU A C 1
ATOM 1935 O O . LEU A 1 262 ? 5.77 -3.133 -14.93 1 82.56 262 LEU A O 1
ATOM 1939 N N . MET A 1 263 ? 5.785 -1.603 -16.531 1 84.88 263 MET A N 1
ATOM 1940 C CA . MET A 1 263 ? 6.816 -0.819 -15.859 1 84.88 263 MET A CA 1
ATOM 1941 C C . MET A 1 263 ? 6.297 -0.271 -14.531 1 84.88 263 MET A C 1
ATOM 1943 O O . MET A 1 263 ? 7.02 -0.268 -13.539 1 84.88 263 MET A O 1
ATOM 1947 N N . HIS A 1 264 ? 5.047 0.165 -14.594 1 84.5 264 HIS A N 1
ATOM 1948 C CA . HIS A 1 264 ? 4.438 0.67 -13.367 1 84.5 264 HIS A CA 1
ATOM 1949 C C . HIS A 1 264 ? 4.234 -0.448 -12.352 1 84.5 264 HIS A C 1
ATOM 1951 O O . HIS A 1 264 ? 4.496 -0.263 -11.156 1 84.5 264 HIS A O 1
ATOM 1957 N N . LEU A 1 265 ? 3.824 -1.576 -12.82 1 87.88 265 LEU A N 1
ATOM 1958 C CA . LEU A 1 265 ? 3.631 -2.729 -11.945 1 87.88 265 LEU A CA 1
ATOM 1959 C C . LEU A 1 265 ? 4.957 -3.193 -11.359 1 87.88 265 LEU A C 1
ATOM 1961 O O . LEU A 1 265 ? 5.039 -3.504 -10.164 1 87.88 265 LEU A O 1
ATOM 1965 N N . ASN A 1 266 ? 5.93 -3.223 -12.164 1 89.38 266 ASN A N 1
ATOM 1966 C CA . ASN A 1 266 ? 7.25 -3.635 -11.688 1 89.38 266 ASN A CA 1
ATOM 1967 C C . ASN A 1 266 ? 7.809 -2.658 -10.656 1 89.38 266 ASN A C 1
ATOM 1969 O O . ASN A 1 266 ? 8.523 -3.062 -9.734 1 89.38 266 ASN A O 1
ATOM 1973 N N . GLY A 1 267 ? 7.527 -1.375 -10.891 1 88.12 267 GLY A N 1
ATOM 1974 C CA . GLY A 1 267 ? 7.902 -0.395 -9.883 1 88.12 267 GLY A CA 1
ATOM 1975 C C . GLY A 1 267 ? 7.242 -0.636 -8.539 1 88.12 267 GLY A C 1
ATOM 1976 O O . GLY A 1 267 ? 7.891 -0.54 -7.5 1 88.12 267 GLY A O 1
ATOM 1977 N N . GLU A 1 268 ? 5.918 -0.943 -8.539 1 89.19 268 GLU A N 1
ATOM 1978 C CA . GLU A 1 268 ? 5.191 -1.259 -7.312 1 89.19 268 GLU A CA 1
ATOM 1979 C C . GLU A 1 268 ? 5.746 -2.516 -6.648 1 89.19 268 GLU A C 1
ATOM 1981 O O . GLU A 1 268 ? 5.883 -2.568 -5.426 1 89.19 268 GLU A O 1
ATOM 1986 N N . GLN A 1 269 ? 6.066 -3.48 -7.43 1 92.44 269 GLN A N 1
ATOM 1987 C CA . GLN A 1 269 ? 6.652 -4.711 -6.91 1 92.44 269 GLN A CA 1
ATOM 1988 C C . GLN A 1 269 ? 8.023 -4.453 -6.293 1 92.44 269 GLN A C 1
ATOM 1990 O O . GLN A 1 269 ? 8.352 -5.008 -5.246 1 92.44 269 GLN A O 1
ATOM 1995 N N . ALA A 1 270 ? 8.836 -3.646 -7 1 91.44 270 ALA A N 1
ATOM 1996 C CA . ALA A 1 270 ? 10.172 -3.33 -6.504 1 91.44 270 ALA A CA 1
ATOM 1997 C C . ALA A 1 270 ? 10.102 -2.658 -5.137 1 91.44 270 ALA A C 1
ATOM 1999 O O . ALA A 1 270 ? 10.938 -2.922 -4.262 1 91.44 270 ALA A O 1
ATOM 2000 N N . ALA A 1 271 ? 9.141 -1.806 -4.984 1 88.56 271 ALA A N 1
ATOM 2001 C CA . ALA A 1 271 ? 8.961 -1.134 -3.701 1 88.56 271 ALA A CA 1
ATOM 2002 C C . ALA A 1 271 ? 8.609 -2.135 -2.602 1 88.56 271 ALA A C 1
ATOM 2004 O O . ALA A 1 271 ? 9.125 -2.043 -1.484 1 88.56 271 ALA A O 1
ATOM 2005 N N . ALA A 1 272 ? 7.715 -3.072 -2.873 1 91.44 272 ALA A N 1
ATOM 2006 C CA . ALA A 1 272 ? 7.344 -4.102 -1.905 1 91.44 272 ALA A CA 1
ATOM 2007 C C . ALA A 1 272 ? 8.531 -4.996 -1.571 1 91.44 272 ALA A C 1
ATOM 2009 O O . ALA A 1 272 ? 8.742 -5.359 -0.411 1 91.44 272 ALA A O 1
ATOM 2010 N N . THR A 1 273 ? 9.258 -5.324 -2.553 1 93.38 273 THR A N 1
ATOM 2011 C CA . THR A 1 273 ? 10.453 -6.152 -2.367 1 93.38 273 THR A CA 1
ATOM 2012 C C . THR A 1 273 ? 11.477 -5.438 -1.492 1 93.38 273 THR A C 1
ATOM 2014 O O . THR A 1 273 ? 12.07 -6.047 -0.604 1 93.38 273 THR A O 1
ATOM 2017 N N . GLU A 1 274 ? 11.727 -4.191 -1.82 1 91.81 274 GLU A N 1
ATOM 2018 C CA . GLU A 1 274 ? 12.688 -3.43 -1.031 1 91.81 274 GLU A CA 1
ATOM 2019 C C . GLU A 1 274 ? 12.25 -3.328 0.427 1 91.81 274 GLU A C 1
ATOM 2021 O O . GLU A 1 274 ? 13.086 -3.35 1.335 1 91.81 274 GLU A O 1
ATOM 2026 N N . ALA A 1 275 ? 10.938 -3.178 0.622 1 87.94 275 ALA A N 1
ATOM 2027 C CA . ALA A 1 275 ? 10.445 -3.139 1.995 1 87.94 275 ALA A CA 1
ATOM 2028 C C . ALA A 1 275 ? 10.836 -4.402 2.756 1 87.94 275 ALA A C 1
ATOM 2030 O O . ALA A 1 275 ? 11.227 -4.336 3.922 1 87.94 275 ALA A O 1
ATOM 2031 N N . GLU A 1 276 ? 10.711 -5.531 2.123 1 93.25 276 GLU A N 1
ATOM 2032 C CA . GLU A 1 276 ? 11.086 -6.789 2.76 1 93.25 276 GLU A CA 1
ATOM 2033 C C . GLU A 1 276 ? 12.602 -6.871 2.969 1 93.25 276 GLU A C 1
ATOM 2035 O O . GLU A 1 276 ? 13.062 -7.352 4.004 1 93.25 276 GLU A O 1
ATOM 2040 N N . PHE A 1 277 ? 13.375 -6.441 2.012 1 94.94 277 PHE A N 1
ATOM 2041 C CA . PHE A 1 277 ? 14.836 -6.387 2.096 1 94.94 277 PHE A CA 1
ATOM 2042 C C . PHE A 1 277 ? 15.273 -5.543 3.283 1 94.94 277 PHE A C 1
ATOM 2044 O O . PHE A 1 277 ? 16.141 -5.961 4.062 1 94.94 277 PHE A O 1
ATOM 2051 N N . THR A 1 278 ? 14.695 -4.379 3.406 1 91.69 278 THR A N 1
ATOM 2052 C CA . THR A 1 278 ? 15 -3.447 4.484 1 91.69 278 THR A CA 1
ATOM 2053 C C . THR A 1 278 ? 14.609 -4.031 5.836 1 91.69 278 THR A C 1
ATOM 2055 O O . THR A 1 278 ? 15.344 -3.904 6.812 1 91.69 278 THR A O 1
ATOM 2058 N N . ALA A 1 279 ? 13.438 -4.652 5.871 1 89.75 279 ALA A N 1
ATOM 2059 C CA . ALA A 1 279 ? 12.977 -5.281 7.109 1 89.75 279 ALA A CA 1
ATOM 2060 C C . ALA A 1 279 ? 13.969 -6.34 7.586 1 89.75 279 ALA A C 1
ATOM 2062 O O . ALA A 1 279 ? 14.266 -6.434 8.781 1 89.75 279 ALA A O 1
ATOM 2063 N N . PHE A 1 280 ? 14.453 -7.133 6.703 1 95.06 280 PHE A N 1
ATOM 2064 C CA . PHE A 1 280 ? 15.422 -8.156 7.066 1 95.06 280 PHE A CA 1
ATOM 2065 C C . PHE A 1 280 ? 16.672 -7.523 7.66 1 95.06 280 PHE A C 1
ATOM 2067 O O . PHE A 1 280 ? 17.125 -7.922 8.734 1 95.06 280 PHE A O 1
ATOM 2074 N N . ALA A 1 281 ? 17.234 -6.605 6.891 1 95.06 281 ALA A N 1
ATOM 2075 C CA . ALA A 1 281 ? 18.5 -6.004 7.301 1 95.06 281 ALA A CA 1
ATOM 2076 C C . ALA A 1 281 ? 18.359 -5.312 8.656 1 95.06 281 ALA A C 1
ATOM 2078 O O . ALA A 1 281 ? 19.234 -5.449 9.523 1 95.06 281 ALA A O 1
ATOM 2079 N N . ALA A 1 282 ? 17.312 -4.57 8.789 1 88.75 282 ALA A N 1
ATOM 2080 C CA . ALA A 1 282 ? 17.062 -3.891 10.055 1 88.75 282 ALA A CA 1
ATOM 2081 C C . ALA A 1 282 ? 16.906 -4.895 11.195 1 88.75 282 ALA A C 1
ATOM 2083 O O . ALA A 1 282 ? 17.422 -4.68 12.297 1 88.75 282 ALA A O 1
ATOM 2084 N N . ASP A 1 283 ? 16.188 -5.941 10.961 1 90.38 283 ASP A N 1
ATOM 2085 C CA . ASP A 1 283 ? 15.977 -6.984 11.961 1 90.38 283 ASP A CA 1
ATOM 2086 C C . ASP A 1 283 ? 17.297 -7.645 12.344 1 90.38 283 ASP A C 1
ATOM 2088 O O . ASP A 1 283 ? 17.531 -7.922 13.523 1 90.38 283 ASP A O 1
ATOM 2092 N N . CYS A 1 284 ? 18.062 -7.895 11.367 1 93.19 284 CYS A N 1
ATOM 2093 C CA . CYS A 1 284 ? 19.375 -8.477 11.625 1 93.19 284 CYS A CA 1
ATOM 2094 C C . CYS A 1 284 ? 20.188 -7.605 12.57 1 93.19 284 CYS A C 1
ATOM 2096 O O . CYS A 1 284 ? 20.75 -8.102 13.547 1 93.19 284 CYS A O 1
ATOM 2098 N N . ALA A 1 285 ? 20.234 -6.371 12.359 1 91.56 285 ALA A N 1
ATOM 2099 C CA . ALA A 1 285 ? 21.016 -5.434 13.164 1 91.56 285 ALA A CA 1
ATOM 2100 C C . ALA A 1 285 ? 20.422 -5.293 14.562 1 91.56 285 ALA A C 1
ATOM 2102 O O . ALA A 1 285 ? 21.141 -5.117 15.539 1 91.56 285 ALA A O 1
ATOM 2103 N N . ALA A 1 286 ? 19.141 -5.363 14.617 1 86 286 ALA A N 1
ATOM 2104 C CA . ALA A 1 286 ? 18.453 -5.105 15.875 1 86 286 ALA A CA 1
ATOM 2105 C C . ALA A 1 286 ? 18.531 -6.316 16.797 1 86 286 ALA A C 1
ATOM 2107 O O . ALA A 1 286 ? 18.531 -6.168 18.031 1 86 286 ALA A O 1
ATOM 2108 N N . THR A 1 287 ? 18.531 -7.449 16.312 1 86.94 287 THR A N 1
ATOM 2109 C CA . THR A 1 287 ? 18.281 -8.633 17.125 1 86.94 287 THR A CA 1
ATOM 2110 C C . THR A 1 287 ? 19.562 -9.43 17.344 1 86.94 287 THR A C 1
ATOM 2112 O O . THR A 1 287 ? 19.625 -10.297 18.219 1 86.94 287 THR A O 1
ATOM 2115 N N . ASP A 1 288 ? 20.516 -9.188 16.516 1 84.44 288 ASP A N 1
ATOM 2116 C CA . ASP A 1 288 ? 21.734 -9.984 16.562 1 84.44 288 ASP A CA 1
ATOM 2117 C C . ASP A 1 288 ? 22.969 -9.094 16.656 1 84.44 288 ASP A C 1
ATOM 2119 O O . ASP A 1 288 ? 23.391 -8.484 15.664 1 84.44 288 ASP A O 1
ATOM 2123 N N . ASP A 1 289 ? 23.547 -9.148 17.719 1 85.31 289 ASP A N 1
ATOM 2124 C CA . ASP A 1 289 ? 24.734 -8.32 17.953 1 85.31 289 ASP A CA 1
ATOM 2125 C C . ASP A 1 289 ? 25.875 -8.734 17.031 1 85.31 289 ASP A C 1
ATOM 2127 O O . ASP A 1 289 ? 26.812 -7.969 16.812 1 85.31 289 ASP A O 1
ATOM 2131 N N . THR A 1 290 ? 25.719 -9.922 16.469 1 85 290 THR A N 1
ATOM 2132 C CA . THR A 1 290 ? 26.781 -10.406 15.594 1 85 290 THR A CA 1
ATOM 2133 C C . THR A 1 290 ? 26.406 -10.203 14.125 1 85 290 THR A C 1
ATOM 2135 O O . THR A 1 290 ? 27.078 -10.711 13.234 1 85 290 THR A O 1
ATOM 2138 N N . CYS A 1 291 ? 25.375 -9.484 13.914 1 90.5 291 CYS A N 1
ATOM 2139 C CA . CYS A 1 291 ? 25 -9.219 12.531 1 90.5 291 CYS A CA 1
ATOM 2140 C C . CYS A 1 291 ? 26.109 -8.516 11.781 1 90.5 291 CYS A C 1
ATOM 2142 O O . CYS A 1 291 ? 26.594 -7.469 12.219 1 90.5 291 CYS A O 1
ATOM 2144 N N . PRO A 1 292 ? 26.453 -9.062 10.672 1 92 292 PRO A N 1
ATOM 2145 C CA . PRO A 1 292 ? 27.578 -8.477 9.945 1 92 292 PRO A CA 1
ATOM 2146 C C . PRO A 1 292 ? 27.234 -7.121 9.328 1 92 292 PRO A C 1
ATOM 2148 O O . PRO A 1 292 ? 28.125 -6.418 8.844 1 92 292 PRO A O 1
ATOM 2151 N N . LEU A 1 293 ? 26.031 -6.785 9.375 1 93.12 293 LEU A N 1
ATOM 2152 C CA . LEU A 1 293 ? 25.594 -5.52 8.805 1 93.12 293 LEU A CA 1
ATOM 2153 C C . LEU A 1 293 ? 25.641 -4.406 9.844 1 93.12 293 LEU A C 1
ATOM 2155 O O . LEU A 1 293 ? 25.281 -3.262 9.555 1 93.12 293 LEU A O 1
ATOM 2159 N N . GLY A 1 294 ? 26.156 -4.746 10.977 1 91.94 294 GLY A N 1
ATOM 2160 C CA . GLY A 1 294 ? 26.266 -3.785 12.062 1 91.94 294 GLY A CA 1
ATOM 2161 C C . GLY A 1 294 ? 25.125 -3.865 13.047 1 91.94 294 GLY A C 1
ATOM 2162 O O . GLY A 1 294 ? 24.344 -4.828 13.039 1 91.94 294 GLY A O 1
ATOM 2163 N N . THR A 1 295 ? 25.031 -2.822 13.945 1 90.38 295 THR A N 1
ATOM 2164 C CA . THR A 1 295 ? 24.047 -2.865 15.031 1 90.38 295 THR A CA 1
ATOM 2165 C C . THR A 1 295 ? 23.047 -1.722 14.891 1 90.38 295 THR A C 1
ATOM 2167 O O . THR A 1 295 ? 22.188 -1.543 15.758 1 90.38 295 THR A O 1
ATOM 2170 N N . ASP A 1 296 ? 23.172 -0.959 13.852 1 87.12 296 ASP A N 1
ATOM 2171 C CA . ASP A 1 296 ? 22.25 0.143 13.602 1 87.12 296 ASP A CA 1
ATOM 2172 C C . ASP A 1 296 ? 21.188 -0.248 12.578 1 87.12 296 ASP A C 1
ATOM 2174 O O . ASP A 1 296 ? 21.438 -0.246 11.375 1 87.12 296 ASP A O 1
ATOM 2178 N N . PRO A 1 297 ? 19.922 -0.477 13.039 1 85.88 297 PRO A N 1
ATOM 2179 C CA . PRO A 1 297 ? 18.875 -0.903 12.117 1 85.88 297 PRO A CA 1
ATOM 2180 C C . PRO A 1 297 ? 18.625 0.103 10.992 1 85.88 297 PRO A C 1
ATOM 2182 O O . PRO A 1 297 ? 18.25 -0.282 9.883 1 85.88 297 PRO A O 1
ATOM 2185 N N . ALA A 1 298 ? 18.875 1.354 11.18 1 81.75 298 ALA A N 1
ATOM 2186 C CA . ALA A 1 298 ? 18.625 2.387 10.18 1 81.75 298 ALA A CA 1
ATOM 2187 C C . ALA A 1 298 ? 19.672 2.34 9.07 1 81.75 298 ALA A C 1
ATOM 2189 O O . ALA A 1 298 ? 19.359 2.619 7.91 1 81.75 298 ALA A O 1
ATOM 2190 N N . ALA A 1 299 ? 20.891 1.877 9.398 1 85.94 299 ALA A N 1
ATOM 2191 C CA . ALA A 1 299 ? 22 1.9 8.445 1 85.94 299 ALA A CA 1
ATOM 2192 C C . ALA A 1 299 ? 22.172 0.542 7.773 1 85.94 299 ALA A C 1
ATOM 2194 O O . ALA A 1 299 ? 22.766 0.448 6.691 1 85.94 299 ALA A O 1
ATOM 2195 N N . ALA A 1 300 ? 21.641 -0.487 8.406 1 92 300 ALA A N 1
ATOM 2196 C CA . ALA A 1 300 ? 21.922 -1.862 8 1 92 300 ALA A CA 1
ATOM 2197 C C . ALA A 1 300 ? 21.438 -2.121 6.578 1 92 300 ALA A C 1
ATOM 2199 O O . ALA A 1 300 ? 22.141 -2.779 5.797 1 92 300 ALA A O 1
ATOM 2200 N N . PRO A 1 301 ? 20.25 -1.607 6.129 1 92.38 301 PRO A N 1
ATOM 2201 C CA . PRO A 1 301 ? 19.797 -1.876 4.762 1 92.38 301 PRO A CA 1
ATOM 2202 C C . PRO A 1 301 ? 20.766 -1.329 3.709 1 92.38 301 PRO A C 1
ATOM 2204 O O . PRO A 1 301 ? 21.094 -2.027 2.744 1 92.38 301 PRO A O 1
ATOM 2207 N N . ARG A 1 302 ? 21.219 -0.156 3.846 1 88.81 302 ARG A N 1
ATOM 2208 C CA . ARG A 1 302 ? 22.156 0.423 2.895 1 88.81 302 ARG A CA 1
ATOM 2209 C C . ARG A 1 302 ? 23.469 -0.351 2.885 1 88.81 302 ARG A C 1
ATOM 2211 O O . ARG A 1 302 ? 24.062 -0.571 1.823 1 88.81 302 ARG A O 1
ATOM 2218 N N . ARG A 1 303 ? 23.938 -0.718 4.074 1 92.88 303 ARG A N 1
ATOM 2219 C CA . ARG A 1 303 ? 25.172 -1.488 4.16 1 92.88 303 ARG A CA 1
ATOM 2220 C C . ARG A 1 303 ? 25.047 -2.816 3.422 1 92.88 303 ARG A C 1
ATOM 2222 O O . ARG A 1 303 ? 25.984 -3.25 2.748 1 92.88 303 ARG A O 1
ATOM 2229 N N . PHE A 1 304 ? 23.891 -3.451 3.615 1 95.69 304 PHE A N 1
ATOM 2230 C CA . PHE A 1 304 ? 23.641 -4.719 2.943 1 95.69 304 PHE A CA 1
ATOM 2231 C C . PHE A 1 304 ? 23.625 -4.539 1.43 1 95.69 304 PHE A C 1
ATOM 2233 O O . PHE A 1 304 ? 24.25 -5.309 0.7 1 95.69 304 PHE A O 1
ATOM 2240 N N . ALA A 1 305 ? 22.906 -3.496 0.946 1 94.19 305 ALA A N 1
ATOM 2241 C CA . ALA A 1 305 ? 22.859 -3.201 -0.484 1 94.19 305 ALA A CA 1
ATOM 2242 C C . ALA A 1 305 ? 24.25 -2.893 -1.027 1 94.19 305 ALA A C 1
ATOM 2244 O O . ALA A 1 305 ? 24.609 -3.34 -2.119 1 94.19 305 ALA A O 1
ATOM 2245 N N . ASP A 1 306 ? 25.016 -2.137 -0.256 1 93.5 306 ASP A N 1
ATOM 2246 C CA . ASP A 1 306 ? 26.375 -1.794 -0.663 1 93.5 306 ASP A CA 1
ATOM 2247 C C . ASP A 1 306 ? 27.25 -3.043 -0.771 1 93.5 306 ASP A C 1
ATOM 2249 O O . ASP A 1 306 ? 28.094 -3.145 -1.668 1 93.5 306 ASP A O 1
ATOM 2253 N N . PHE A 1 307 ? 27.109 -3.914 0.196 1 96.75 307 PHE A N 1
ATOM 2254 C CA . PHE A 1 307 ? 27.844 -5.168 0.126 1 96.75 307 PHE A CA 1
ATOM 2255 C C . PHE A 1 307 ? 27.516 -5.922 -1.157 1 96.75 307 PHE A C 1
ATOM 2257 O O . PHE A 1 307 ? 28.422 -6.352 -1.879 1 96.75 307 PHE A O 1
ATOM 2264 N N . LEU A 1 308 ? 26.234 -6.051 -1.474 1 97 308 LEU A N 1
ATOM 2265 C CA . LEU A 1 308 ? 25.812 -6.797 -2.652 1 97 308 LEU A CA 1
ATOM 2266 C C . LEU A 1 308 ? 26.281 -6.109 -3.93 1 97 308 LEU A C 1
ATOM 2268 O O . LEU A 1 308 ? 26.797 -6.758 -4.836 1 97 308 LEU A O 1
ATOM 2272 N N . ASP A 1 309 ? 26.062 -4.816 -4 1 94.38 309 ASP A N 1
ATOM 2273 C CA . ASP A 1 309 ? 26.531 -4.066 -5.16 1 94.38 309 ASP A CA 1
ATOM 2274 C C . ASP A 1 309 ? 28.047 -4.164 -5.297 1 94.38 309 ASP A C 1
ATOM 2276 O O . ASP A 1 309 ? 28.578 -4.199 -6.414 1 94.38 309 ASP A O 1
ATOM 2280 N N . GLY A 1 310 ? 28.719 -4.145 -4.176 1 95.69 310 GLY A N 1
ATOM 2281 C CA . GLY A 1 310 ? 30.172 -4.188 -4.148 1 95.69 310 GLY A CA 1
ATOM 2282 C C . GLY A 1 310 ? 30.734 -5.457 -4.75 1 95.69 310 GLY A C 1
ATOM 2283 O O . GLY A 1 310 ? 31.891 -5.488 -5.168 1 95.69 310 GLY A O 1
ATOM 2284 N N . LEU A 1 311 ? 29.938 -6.48 -4.801 1 97 311 LEU A N 1
ATOM 2285 C CA . LEU A 1 311 ? 30.375 -7.738 -5.398 1 97 311 LEU A CA 1
ATOM 2286 C C . LEU A 1 311 ? 30.734 -7.543 -6.867 1 97 311 LEU A C 1
ATOM 2288 O O . LEU A 1 311 ? 31.438 -8.375 -7.453 1 97 311 LEU A O 1
ATOM 2292 N N . ARG A 1 312 ? 30.188 -6.477 -7.48 1 94.44 312 ARG A N 1
ATOM 2293 C CA . ARG A 1 312 ? 30.547 -6.156 -8.859 1 94.44 312 ARG A CA 1
ATOM 2294 C C . ARG A 1 312 ? 32.031 -5.906 -9 1 94.44 312 ARG A C 1
ATOM 2296 O O . ARG A 1 312 ? 32.656 -6.359 -9.969 1 94.44 312 ARG A O 1
ATOM 2303 N N . ASP A 1 313 ? 32.594 -5.227 -8.086 1 95.38 313 ASP A N 1
ATOM 2304 C CA . ASP A 1 313 ? 34 -4.84 -8.125 1 95.38 313 ASP A CA 1
ATOM 2305 C C . ASP A 1 313 ? 34.875 -5.84 -7.352 1 95.38 313 ASP A C 1
ATOM 2307 O O . ASP A 1 313 ? 36.031 -6.051 -7.688 1 95.38 313 ASP A O 1
ATOM 2311 N N . HIS A 1 314 ? 34.25 -6.391 -6.316 1 96.44 314 HIS A N 1
ATOM 2312 C CA . HIS A 1 314 ? 34.938 -7.332 -5.457 1 96.44 314 HIS A CA 1
ATOM 2313 C C . HIS A 1 314 ? 34.156 -8.625 -5.293 1 96.44 314 HIS A C 1
ATOM 2315 O O . HIS A 1 314 ? 33.719 -8.945 -4.191 1 96.44 314 HIS A O 1
ATOM 2321 N N . PRO A 1 315 ? 34.125 -9.406 -6.336 1 97.75 315 PRO A N 1
ATOM 2322 C CA . PRO A 1 315 ? 33.344 -10.656 -6.242 1 97.75 315 PRO A CA 1
ATOM 2323 C C . PRO A 1 315 ? 33.969 -11.633 -5.242 1 97.75 315 PRO A C 1
ATOM 2325 O O . PRO A 1 315 ? 35.156 -11.57 -4.949 1 97.75 315 PRO A O 1
ATOM 2328 N N . LEU A 1 316 ? 33.094 -12.445 -4.695 1 98.19 316 LEU A N 1
ATOM 2329 C CA . LEU A 1 316 ? 33.562 -13.539 -3.844 1 98.19 316 LEU A CA 1
ATOM 2330 C C . LEU A 1 316 ? 33.625 -14.844 -4.621 1 98.19 316 LEU A C 1
ATOM 2332 O O . LEU A 1 316 ? 33.062 -14.945 -5.719 1 98.19 316 LEU A O 1
ATOM 2336 N N . HIS A 1 317 ? 34.344 -15.773 -4.059 1 97.38 317 HIS A N 1
ATOM 2337 C CA . HIS A 1 317 ? 34.531 -17.031 -4.762 1 97.38 317 HIS A CA 1
ATOM 2338 C C . HIS A 1 317 ? 34.125 -18.219 -3.879 1 97.38 317 HIS A C 1
ATOM 2340 O O . HIS A 1 317 ? 34.406 -18.234 -2.684 1 97.38 317 HIS A O 1
ATOM 2346 N N . GLY A 1 318 ? 33.375 -19.109 -4.512 1 96.31 318 GLY A N 1
ATOM 2347 C CA . GLY A 1 318 ? 33 -20.328 -3.822 1 96.31 318 GLY A CA 1
ATOM 2348 C C . GLY A 1 318 ? 34.094 -21.391 -3.803 1 96.31 318 GLY A C 1
ATOM 2349 O O . GLY A 1 318 ? 35.094 -21.266 -4.508 1 96.31 318 GLY A O 1
ATOM 2350 N N . GLU A 1 319 ? 33.844 -22.359 -2.998 1 93.62 319 GLU A N 1
ATOM 2351 C CA . GLU A 1 319 ? 34.781 -23.453 -2.881 1 93.62 319 GLU A CA 1
ATOM 2352 C C . GLU A 1 319 ? 34.938 -24.219 -4.199 1 93.62 319 GLU A C 1
ATOM 2354 O O . GLU A 1 319 ? 36 -24.766 -4.5 1 93.62 319 GLU A O 1
ATOM 2359 N N . ASP A 1 320 ? 33.875 -24.188 -4.973 1 91.75 320 ASP A N 1
ATOM 2360 C CA . ASP A 1 320 ? 33.875 -24.922 -6.234 1 91.75 320 ASP A CA 1
ATOM 2361 C C . ASP A 1 320 ? 34.438 -24.078 -7.363 1 91.75 320 ASP A C 1
ATOM 2363 O O . ASP A 1 320 ? 34.438 -24.484 -8.523 1 91.75 320 ASP A O 1
ATOM 2367 N N . GLY A 1 321 ? 34.844 -22.906 -7.121 1 93.5 321 GLY A N 1
ATOM 2368 C CA . GLY A 1 321 ? 35.5 -22.062 -8.109 1 93.5 321 GLY A CA 1
ATOM 2369 C C . GLY A 1 321 ? 34.531 -21.078 -8.758 1 93.5 321 GLY A C 1
ATOM 2370 O O . GLY A 1 321 ? 34.969 -20.172 -9.492 1 93.5 321 GLY A O 1
ATOM 2371 N N . ARG A 1 322 ? 33.25 -21.219 -8.453 1 96.12 322 ARG A N 1
ATOM 2372 C CA . ARG A 1 322 ? 32.281 -20.281 -9.016 1 96.12 322 ARG A CA 1
ATOM 2373 C C . ARG A 1 322 ? 32.438 -18.891 -8.383 1 96.12 322 ARG A C 1
ATOM 2375 O O . ARG A 1 322 ? 32.844 -18.781 -7.223 1 96.12 322 ARG A O 1
ATOM 2382 N N . THR A 1 323 ? 32.094 -17.906 -9.18 1 97.75 323 THR A N 1
ATOM 2383 C CA . THR A 1 323 ? 32.188 -16.516 -8.742 1 97.75 323 THR A CA 1
ATOM 2384 C C . THR A 1 323 ? 30.812 -16 -8.305 1 97.75 323 THR A C 1
ATOM 2386 O O . THR A 1 323 ? 29.828 -16.172 -9.031 1 97.75 323 THR A O 1
ATOM 2389 N N . LEU A 1 324 ? 30.766 -15.5 -7.137 1 98.38 324 LEU A N 1
ATOM 2390 C CA . LEU A 1 324 ? 29.578 -14.781 -6.688 1 98.38 324 LEU A CA 1
ATOM 2391 C C . LEU A 1 324 ? 29.609 -13.328 -7.156 1 98.38 324 LEU A C 1
ATOM 2393 O O . LEU A 1 324 ? 30.25 -12.484 -6.531 1 98.38 324 LEU A O 1
ATOM 2397 N N . THR A 1 325 ? 28.922 -13.062 -8.219 1 97.12 325 THR A N 1
ATOM 2398 C CA . THR A 1 325 ? 28.781 -11.711 -8.75 1 97.12 325 THR A CA 1
ATOM 2399 C C . THR A 1 325 ? 27.688 -10.953 -8.023 1 97.12 325 THR A C 1
ATOM 2401 O O . THR A 1 325 ? 26.969 -11.523 -7.191 1 97.12 325 THR A O 1
ATOM 2404 N N . ALA A 1 326 ? 27.562 -9.648 -8.281 1 96.19 326 ALA A N 1
ATOM 2405 C CA . ALA A 1 326 ? 26.484 -8.852 -7.715 1 96.19 326 ALA A CA 1
ATOM 2406 C C . ALA A 1 326 ? 25.125 -9.375 -8.172 1 96.19 326 ALA A C 1
ATOM 2408 O O . ALA A 1 326 ? 24.188 -9.477 -7.375 1 96.19 326 ALA A O 1
ATOM 2409 N N . ALA A 1 327 ? 25.047 -9.734 -9.43 1 94.31 327 ALA A N 1
ATOM 2410 C CA . ALA A 1 327 ? 23.797 -10.242 -9.992 1 94.31 327 ALA A CA 1
ATOM 2411 C C . ALA A 1 327 ? 23.328 -11.484 -9.242 1 94.31 327 ALA A C 1
ATOM 2413 O O . ALA A 1 327 ? 22.156 -11.594 -8.875 1 94.31 327 ALA A O 1
ATOM 2414 N N . LEU A 1 328 ? 24.234 -12.375 -9.023 1 96.75 328 LEU A N 1
ATOM 2415 C CA . LEU A 1 328 ? 23.906 -13.609 -8.328 1 96.75 328 LEU A CA 1
ATOM 2416 C C . LEU A 1 328 ? 23.578 -13.336 -6.863 1 96.75 328 LEU A C 1
ATOM 2418 O O . LEU A 1 328 ? 22.672 -13.945 -6.297 1 96.75 328 LEU A O 1
ATOM 2422 N N . GLY A 1 329 ? 24.391 -12.469 -6.234 1 97.19 329 GLY A N 1
ATOM 2423 C CA . GLY A 1 329 ? 24.109 -12.094 -4.859 1 97.19 329 GLY A CA 1
ATOM 2424 C C . GLY A 1 329 ? 22.703 -11.555 -4.664 1 97.19 329 GLY A C 1
ATOM 2425 O O . GLY A 1 329 ? 21.969 -12.008 -3.789 1 97.19 329 GLY A O 1
ATOM 2426 N N . TRP A 1 330 ? 22.328 -10.586 -5.48 1 95.31 330 TRP A N 1
ATOM 2427 C CA . TRP A 1 330 ? 21 -9.977 -5.402 1 95.31 330 TRP A CA 1
ATOM 2428 C C . TRP A 1 330 ? 19.906 -11.008 -5.691 1 95.31 330 TRP A C 1
ATOM 2430 O O . TRP A 1 330 ? 18.891 -11.047 -4.996 1 95.31 330 TRP A O 1
ATOM 2440 N N . ALA A 1 331 ? 20.109 -11.859 -6.699 1 94.56 331 ALA A N 1
ATOM 2441 C CA . ALA A 1 331 ? 19.109 -12.875 -7.035 1 94.56 331 ALA A CA 1
ATOM 2442 C C . ALA A 1 331 ? 18.859 -13.805 -5.852 1 94.56 331 ALA A C 1
ATOM 2444 O O . ALA A 1 331 ? 17.719 -14.141 -5.547 1 94.56 331 ALA A O 1
ATOM 2445 N N . GLY A 1 332 ? 19.938 -14.273 -5.227 1 96.88 332 GLY A N 1
ATOM 2446 C CA . GLY A 1 332 ? 19.812 -15.156 -4.078 1 96.88 332 GLY A CA 1
ATOM 2447 C C . GLY A 1 332 ? 19.078 -14.516 -2.918 1 96.88 332 GLY A C 1
ATOM 2448 O O . GLY A 1 332 ? 18.172 -15.125 -2.336 1 96.88 332 GLY A O 1
ATOM 2449 N N . VAL A 1 333 ? 19.422 -13.266 -2.6 1 96.75 333 VAL A N 1
ATOM 2450 C CA . VAL A 1 333 ? 18.875 -12.555 -1.454 1 96.75 333 VAL A CA 1
ATOM 2451 C C . VAL A 1 333 ? 17.391 -12.281 -1.692 1 96.75 333 VAL A C 1
ATOM 2453 O O . VAL A 1 333 ? 16.547 -12.578 -0.837 1 96.75 333 VAL A O 1
ATOM 2456 N N . LEU A 1 334 ? 17.062 -11.75 -2.869 1 94.88 334 LEU A N 1
ATOM 2457 C CA . LEU A 1 334 ? 15.672 -11.406 -3.145 1 94.88 334 LEU A CA 1
ATOM 2458 C C . LEU A 1 334 ? 14.82 -12.656 -3.303 1 94.88 334 LEU A C 1
ATOM 2460 O O . LEU A 1 334 ? 13.648 -12.672 -2.91 1 94.88 334 LEU A O 1
ATOM 2464 N N . GLY A 1 335 ? 15.422 -13.711 -3.822 1 95.62 335 GLY A N 1
ATOM 2465 C CA . GLY A 1 335 ? 14.688 -14.961 -3.973 1 95.62 335 GLY A CA 1
ATOM 2466 C C . GLY A 1 335 ? 14.25 -15.562 -2.648 1 95.62 335 GLY A C 1
ATOM 2467 O O . GLY A 1 335 ? 13.109 -16 -2.506 1 95.62 335 GLY A O 1
ATOM 2468 N N . VAL A 1 336 ? 15.125 -15.586 -1.717 1 96.94 336 VAL A N 1
ATOM 2469 C CA . VAL A 1 336 ? 14.812 -16.219 -0.441 1 96.94 336 VAL A CA 1
ATOM 2470 C C . VAL A 1 336 ? 13.812 -15.367 0.336 1 96.94 336 VAL A C 1
ATOM 2472 O O . VAL A 1 336 ? 13.008 -15.891 1.104 1 96.94 336 VAL A O 1
ATOM 2475 N N . LEU A 1 337 ? 13.773 -14.07 0.123 1 96.38 337 LEU A N 1
ATOM 2476 C CA . LEU A 1 337 ? 12.93 -13.141 0.866 1 96.38 337 LEU A CA 1
ATOM 2477 C C . LEU A 1 337 ? 11.477 -13.227 0.399 1 96.38 337 LEU A C 1
ATOM 2479 O O . LEU A 1 337 ? 10.586 -12.633 1.009 1 96.38 337 LEU A O 1
ATOM 2483 N N . TYR A 1 338 ? 11.203 -14.031 -0.633 1 94.94 338 TYR A N 1
ATOM 2484 C CA . TYR A 1 338 ? 9.828 -14.305 -1.044 1 94.94 338 TYR A CA 1
ATOM 2485 C C . TYR A 1 338 ? 9.008 -14.836 0.122 1 94.94 338 TYR A C 1
ATOM 2487 O O . TYR A 1 338 ? 7.797 -14.586 0.199 1 94.94 338 TYR A O 1
ATOM 2495 N N . ASP A 1 339 ? 9.688 -15.484 1.032 1 94.38 339 ASP A N 1
ATOM 2496 C CA . ASP A 1 339 ? 8.984 -16.141 2.129 1 94.38 339 ASP A CA 1
ATOM 2497 C C . ASP A 1 339 ? 8.883 -15.211 3.344 1 94.38 339 ASP A C 1
ATOM 2499 O O . ASP A 1 339 ? 8.422 -15.633 4.41 1 94.38 339 ASP A O 1
ATOM 2503 N N . GLY A 1 340 ? 9.367 -14.016 3.246 1 93.69 340 GLY A N 1
ATOM 2504 C CA . GLY A 1 340 ? 9.266 -13.047 4.324 1 93.69 340 GLY A CA 1
ATOM 2505 C C . GLY A 1 340 ? 10.078 -13.422 5.547 1 93.69 340 GLY A C 1
ATOM 2506 O O . GLY A 1 340 ? 11.188 -13.938 5.422 1 93.69 340 GLY A O 1
ATOM 2507 N N . ARG A 1 341 ? 9.562 -13.164 6.656 1 91.94 341 ARG A N 1
ATOM 2508 C CA . ARG A 1 341 ? 10.266 -13.312 7.926 1 91.94 341 ARG A CA 1
ATOM 2509 C C . ARG A 1 341 ? 10.641 -14.773 8.172 1 91.94 341 ARG A C 1
ATOM 2511 O O . ARG A 1 341 ? 11.633 -15.055 8.852 1 91.94 341 ARG A O 1
ATOM 2518 N N . ARG A 1 342 ? 9.906 -15.656 7.602 1 93.12 342 ARG A N 1
ATOM 2519 C CA . ARG A 1 342 ? 10.195 -17.078 7.746 1 93.12 342 ARG A CA 1
ATOM 2520 C C . ARG A 1 342 ? 11.555 -17.438 7.148 1 93.12 342 ARG A C 1
ATOM 2522 O O . ARG A 1 342 ? 12.141 -18.469 7.477 1 93.12 342 ARG A O 1
ATOM 2529 N N . SER A 1 343 ? 12.039 -16.562 6.312 1 95.88 343 SER A N 1
ATOM 2530 C CA . SER A 1 343 ? 13.289 -16.859 5.621 1 95.88 343 SER A CA 1
ATOM 2531 C C . SER A 1 343 ? 14.469 -16.125 6.266 1 95.88 343 SER A C 1
ATOM 2533 O O . SER A 1 343 ? 15.617 -16.312 5.859 1 95.88 343 SER A O 1
ATOM 2535 N N . PHE A 1 344 ? 14.211 -15.297 7.25 1 95.31 344 PHE A N 1
ATOM 2536 C CA . PHE A 1 344 ? 15.234 -14.406 7.781 1 95.31 344 PHE A CA 1
ATOM 2537 C C . PHE A 1 344 ? 16.422 -15.203 8.328 1 95.31 344 PHE A C 1
ATOM 2539 O O . PHE A 1 344 ? 17.578 -14.859 8.07 1 95.31 344 PHE A O 1
ATOM 2546 N N . ASP A 1 345 ? 16.156 -16.312 9.07 1 95.06 345 ASP A N 1
ATOM 2547 C CA . ASP A 1 345 ? 17.234 -17.109 9.641 1 95.06 345 ASP A CA 1
ATOM 2548 C C . ASP A 1 345 ? 18.094 -17.734 8.547 1 95.06 345 ASP A C 1
ATOM 2550 O O . ASP A 1 345 ? 19.328 -17.734 8.641 1 95.06 345 ASP A O 1
ATOM 2554 N N . ARG A 1 346 ? 17.438 -18.266 7.574 1 96.19 346 ARG A N 1
ATOM 2555 C CA . ARG A 1 346 ? 18.141 -18.875 6.453 1 96.19 346 ARG A CA 1
ATOM 2556 C C . ARG A 1 346 ? 19.016 -17.844 5.742 1 96.19 346 ARG A C 1
ATOM 2558 O O . ARG A 1 346 ? 20.156 -18.141 5.359 1 96.19 346 ARG A O 1
ATOM 2565 N N . LEU A 1 347 ? 18.484 -16.672 5.516 1 97.06 347 LEU A N 1
ATOM 2566 C CA . LEU A 1 347 ? 19.25 -15.617 4.855 1 97.06 347 LEU A CA 1
ATOM 2567 C C . LEU A 1 347 ? 20.438 -15.18 5.719 1 97.06 347 LEU A C 1
ATOM 2569 O O . LEU A 1 347 ? 21.531 -14.961 5.207 1 97.06 347 LEU A O 1
ATOM 2573 N N . ARG A 1 348 ? 20.234 -15.047 6.988 1 95.56 348 ARG A N 1
ATOM 2574 C CA . ARG A 1 348 ? 21.312 -14.695 7.898 1 95.56 348 ARG A CA 1
ATOM 2575 C C . ARG A 1 348 ? 22.453 -15.703 7.805 1 95.56 348 ARG A C 1
ATOM 2577 O O . ARG A 1 348 ? 23.625 -15.328 7.785 1 95.56 348 ARG A O 1
ATOM 2584 N N . GLU A 1 349 ? 22.125 -16.969 7.75 1 95.56 349 GLU A N 1
ATOM 2585 C CA . GLU A 1 349 ? 23.094 -18.047 7.691 1 95.56 349 GLU A CA 1
ATOM 2586 C C . GLU A 1 349 ? 23.969 -17.953 6.438 1 95.56 349 GLU A C 1
ATOM 2588 O O . GLU A 1 349 ? 25.109 -18.406 6.426 1 95.56 349 GLU A O 1
ATOM 2593 N N . ALA A 1 350 ? 23.422 -17.406 5.402 1 97 350 ALA A N 1
ATOM 2594 C CA . ALA A 1 350 ? 24.156 -17.25 4.156 1 97 350 ALA A CA 1
ATOM 2595 C C . ALA A 1 350 ? 24.953 -15.953 4.141 1 97 350 ALA A C 1
ATOM 2597 O O . ALA A 1 350 ? 26.062 -15.898 3.621 1 97 350 ALA A O 1
ATOM 2598 N N . VAL A 1 351 ? 24.406 -14.898 4.695 1 96.81 351 VAL A N 1
ATOM 2599 C CA . VAL A 1 351 ? 24.969 -13.555 4.602 1 96.81 351 VAL A CA 1
ATOM 2600 C C . VAL A 1 351 ? 26.156 -13.414 5.562 1 96.81 351 VAL A C 1
ATOM 2602 O O . VAL A 1 351 ? 27.172 -12.805 5.227 1 96.81 351 VAL A O 1
ATOM 2605 N N . GLU A 1 352 ? 26.047 -13.961 6.711 1 95.31 352 GLU A N 1
ATOM 2606 C CA . GLU A 1 352 ? 27.062 -13.781 7.746 1 95.31 352 GLU A CA 1
ATOM 2607 C C . GLU A 1 352 ? 28.422 -14.281 7.273 1 95.31 352 GLU A C 1
ATOM 2609 O O . GLU A 1 352 ? 29.391 -13.531 7.277 1 95.31 352 GLU A O 1
ATOM 2614 N N . PRO A 1 353 ? 28.547 -15.547 6.824 1 95.94 353 PRO A N 1
ATOM 2615 C CA . PRO A 1 353 ? 29.859 -15.992 6.359 1 95.94 353 PRO A CA 1
ATOM 2616 C C . PRO A 1 353 ? 30.359 -15.188 5.16 1 95.94 353 PRO A C 1
ATOM 2618 O O . PRO A 1 353 ? 31.562 -14.992 5.012 1 95.94 353 PRO A O 1
ATOM 2621 N N . ALA A 1 354 ? 29.531 -14.766 4.332 1 97.75 354 ALA A N 1
ATOM 2622 C CA . ALA A 1 354 ? 29.922 -14 3.154 1 97.75 354 ALA A CA 1
ATOM 2623 C C . ALA A 1 354 ? 30.516 -12.648 3.553 1 97.75 354 ALA A C 1
ATOM 2625 O O . ALA A 1 354 ? 31.578 -12.258 3.051 1 97.75 354 ALA A O 1
ATOM 2626 N N . VAL A 1 355 ? 29.844 -11.945 4.414 1 96.25 355 VAL A N 1
ATOM 2627 C CA . VAL A 1 355 ? 30.25 -10.602 4.812 1 96.25 355 VAL A CA 1
ATOM 2628 C C . VAL A 1 355 ? 31.453 -10.688 5.754 1 96.25 355 VAL A C 1
ATOM 2630 O O . VAL A 1 355 ? 32.375 -9.898 5.641 1 96.25 355 VAL A O 1
ATOM 2633 N N . ALA A 1 356 ? 31.422 -11.648 6.645 1 92.88 356 ALA A N 1
ATOM 2634 C CA . ALA A 1 356 ? 32.438 -11.719 7.695 1 92.88 356 ALA A CA 1
ATOM 2635 C C . ALA A 1 356 ? 33.719 -12.359 7.176 1 92.88 356 ALA A C 1
ATOM 2637 O O . ALA A 1 356 ? 34.812 -11.984 7.582 1 92.88 356 ALA A O 1
ATOM 2638 N N . ARG A 1 357 ? 33.625 -13.32 6.305 1 94.62 357 ARG A N 1
ATOM 2639 C CA . ARG A 1 357 ? 34.812 -14.102 5.988 1 94.62 357 ARG A CA 1
ATOM 2640 C C . ARG A 1 357 ? 34.969 -14.281 4.484 1 94.62 357 ARG A C 1
ATOM 2642 O O . ARG A 1 357 ? 35.875 -14.984 4.023 1 94.62 357 ARG A O 1
ATOM 2649 N N . GLY A 1 358 ? 34.094 -13.75 3.734 1 96.56 358 GLY A N 1
ATOM 2650 C CA . GLY A 1 358 ? 34.188 -13.836 2.287 1 96.56 358 GLY A CA 1
ATOM 2651 C C . GLY A 1 358 ? 33.781 -15.188 1.735 1 96.56 358 GLY A C 1
ATOM 2652 O O . GLY A 1 358 ? 34.219 -15.578 0.655 1 96.56 358 GLY A O 1
ATOM 2653 N N . ASP A 1 359 ? 33.031 -15.906 2.496 1 97.31 359 ASP A N 1
ATOM 2654 C CA . ASP A 1 359 ? 32.562 -17.219 2.066 1 97.31 359 ASP A CA 1
ATOM 2655 C C . ASP A 1 359 ? 31.344 -17.078 1.151 1 97.31 359 ASP A C 1
ATOM 2657 O O . ASP A 1 359 ? 30.25 -16.766 1.613 1 97.31 359 ASP A O 1
ATOM 2661 N N . ALA A 1 360 ? 31.453 -17.438 -0.064 1 98.31 360 ALA A N 1
ATOM 2662 C CA . ALA A 1 360 ? 30.438 -17.172 -1.077 1 98.31 360 ALA A CA 1
ATOM 2663 C C . ALA A 1 360 ? 29.422 -18.297 -1.14 1 98.31 360 ALA A C 1
ATOM 2665 O O . ALA A 1 360 ? 28.344 -18.141 -1.729 1 98.31 360 ALA A O 1
ATOM 2666 N N . ASP A 1 361 ? 29.625 -19.391 -0.519 1 98.31 361 ASP A N 1
ATOM 2667 C CA . ASP A 1 361 ? 28.922 -20.641 -0.812 1 98.31 361 ASP A CA 1
ATOM 2668 C C . ASP A 1 361 ? 27.438 -20.531 -0.453 1 98.31 361 ASP A C 1
ATOM 2670 O O . ASP A 1 361 ? 26.578 -20.984 -1.201 1 98.31 361 ASP A O 1
ATOM 2674 N N . GLY A 1 362 ? 27.156 -19.984 0.711 1 98.12 362 GLY A N 1
ATOM 2675 C CA . GLY A 1 362 ? 25.766 -19.828 1.122 1 98.12 362 GLY A CA 1
ATOM 2676 C C . GLY A 1 362 ? 24.953 -18.984 0.164 1 98.12 362 GLY A C 1
ATOM 2677 O O . GLY A 1 362 ? 23.844 -19.375 -0.221 1 98.12 362 GLY A O 1
ATOM 2678 N N . LEU A 1 363 ? 25.453 -17.875 -0.277 1 98.38 363 LEU A N 1
ATOM 2679 C CA . LEU A 1 363 ? 24.75 -16.969 -1.188 1 98.38 363 LEU A CA 1
ATOM 2680 C C . LEU A 1 363 ? 24.656 -17.578 -2.584 1 98.38 363 LEU A C 1
ATOM 2682 O O . LEU A 1 363 ? 23.672 -17.375 -3.285 1 98.38 363 LEU A O 1
ATOM 2686 N N . LEU A 1 364 ? 25.703 -18.328 -3 1 98.5 364 LEU A N 1
ATOM 2687 C CA . LEU A 1 364 ? 25.641 -19.016 -4.281 1 98.5 364 LEU A CA 1
ATOM 2688 C C . LEU A 1 364 ? 24.516 -20.062 -4.277 1 98.5 364 LEU A C 1
ATOM 2690 O O . LEU A 1 364 ? 23.828 -20.234 -5.281 1 98.5 364 LEU A O 1
ATOM 2694 N N . ARG A 1 365 ? 24.375 -20.734 -3.158 1 98.12 365 ARG A N 1
ATOM 2695 C CA . ARG A 1 365 ? 23.312 -21.719 -3.059 1 98.12 365 ARG A CA 1
ATOM 2696 C C . ARG A 1 365 ? 21.938 -21.047 -3.168 1 98.12 365 ARG A C 1
ATOM 2698 O O . ARG A 1 365 ? 21.031 -21.578 -3.814 1 98.12 365 ARG A O 1
ATOM 2705 N N . LEU A 1 366 ? 21.797 -19.906 -2.52 1 98.12 366 LEU A N 1
ATOM 2706 C CA . LEU A 1 366 ? 20.547 -19.156 -2.629 1 98.12 366 LEU A CA 1
ATOM 2707 C C . LEU A 1 366 ? 20.312 -18.703 -4.062 1 98.12 366 LEU A C 1
ATOM 2709 O O . LEU A 1 366 ? 19.188 -18.75 -4.562 1 98.12 366 LEU A O 1
ATOM 2713 N N . ALA A 1 367 ? 21.328 -18.25 -4.734 1 97.75 367 ALA A N 1
ATOM 2714 C CA . ALA A 1 367 ? 21.234 -17.828 -6.133 1 97.75 367 ALA A CA 1
ATOM 2715 C C . ALA A 1 367 ? 20.812 -19 -7.023 1 97.75 367 ALA A C 1
ATOM 2717 O O . ALA A 1 367 ? 20.016 -18.828 -7.949 1 97.75 367 ALA A O 1
ATOM 2718 N N . ASP A 1 368 ? 21.484 -20.156 -6.766 1 98 368 ASP A N 1
ATOM 2719 C CA . ASP A 1 368 ? 21.141 -21.359 -7.523 1 98 368 ASP A CA 1
ATOM 2720 C C . ASP A 1 368 ? 19.656 -21.688 -7.391 1 98 368 ASP A C 1
ATOM 2722 O O . ASP A 1 368 ? 18.984 -21.984 -8.383 1 98 368 ASP A O 1
ATOM 2726 N N . ALA A 1 369 ? 19.188 -21.625 -6.199 1 96.69 369 ALA A N 1
ATOM 2727 C CA . ALA A 1 369 ? 17.766 -21.891 -5.957 1 96.69 369 ALA A CA 1
ATOM 2728 C C . ALA A 1 369 ? 16.891 -20.875 -6.676 1 96.69 369 ALA A C 1
ATOM 2730 O O . ALA A 1 369 ? 15.875 -21.234 -7.277 1 96.69 369 ALA A O 1
ATOM 2731 N N . ALA A 1 370 ? 17.266 -19.672 -6.695 1 95.5 370 ALA A N 1
ATOM 2732 C CA . ALA A 1 370 ? 16.5 -18.594 -7.312 1 95.5 370 ALA A CA 1
ATOM 2733 C C . ALA A 1 370 ? 16.484 -18.734 -8.828 1 95.5 370 ALA A C 1
ATOM 2735 O O . ALA A 1 370 ? 15.492 -18.391 -9.484 1 95.5 370 ALA A O 1
ATOM 2736 N N . ASN A 1 371 ? 17.5 -19.281 -9.383 1 95.69 371 ASN A N 1
ATOM 2737 C CA . ASN A 1 371 ? 17.641 -19.328 -10.836 1 95.69 371 ASN A CA 1
ATOM 2738 C C . ASN A 1 371 ? 17.281 -20.703 -11.391 1 95.69 371 ASN A C 1
ATOM 2740 O O . ASN A 1 371 ? 17.266 -20.906 -12.609 1 95.69 371 ASN A O 1
ATOM 2744 N N . GLY A 1 372 ? 17.031 -21.672 -10.516 1 95.75 372 GLY A N 1
ATOM 2745 C CA . GLY A 1 372 ? 16.703 -23.016 -10.961 1 95.75 372 GLY A CA 1
ATOM 2746 C C . GLY A 1 372 ? 17.906 -23.812 -11.414 1 95.75 372 GLY A C 1
ATOM 2747 O O . GLY A 1 372 ? 17.844 -24.547 -12.398 1 95.75 372 GLY A O 1
ATOM 2748 N N . ARG A 1 373 ? 19.016 -23.547 -10.781 1 97.06 373 ARG A N 1
ATOM 2749 C CA . ARG A 1 373 ? 20.266 -24.234 -11.078 1 97.06 373 ARG A CA 1
ATOM 2750 C C . ARG A 1 373 ? 20.516 -25.359 -10.086 1 97.06 373 ARG A C 1
ATOM 2752 O O . ARG A 1 373 ? 20.438 -25.156 -8.875 1 97.06 373 ARG A O 1
ATOM 2759 N N . ASP A 1 374 ? 20.766 -26.547 -10.555 1 95.94 374 ASP A N 1
ATOM 2760 C CA . ASP A 1 374 ? 21.031 -27.641 -9.633 1 95.94 374 ASP A CA 1
ATOM 2761 C C . ASP A 1 374 ? 22.531 -27.766 -9.344 1 95.94 374 ASP A C 1
ATOM 2763 O O . ASP A 1 374 ? 23.312 -26.922 -9.758 1 95.94 374 ASP A O 1
ATOM 2767 N N . GLN A 1 375 ? 22.938 -28.703 -8.562 1 92.56 375 GLN A N 1
ATOM 2768 C CA . GLN A 1 375 ? 24.297 -28.859 -8.055 1 92.56 375 GLN A CA 1
ATOM 2769 C C . GLN A 1 375 ? 25.281 -29.172 -9.188 1 92.56 375 GLN A C 1
ATOM 2771 O O . GLN A 1 375 ? 26.469 -28.906 -9.078 1 92.56 375 GLN A O 1
ATOM 2776 N N . ASP A 1 376 ? 24.766 -29.703 -10.312 1 94.5 376 ASP A N 1
ATOM 2777 C CA . ASP A 1 376 ? 25.609 -30.078 -11.445 1 94.5 376 ASP A CA 1
ATOM 2778 C C . ASP A 1 376 ? 25.688 -28.953 -12.469 1 94.5 376 ASP A C 1
ATOM 2780 O O . ASP A 1 376 ? 26.266 -29.125 -13.539 1 94.5 376 ASP A O 1
ATOM 2784 N N . GLY A 1 377 ? 25.062 -27.875 -12.172 1 95.06 377 GLY A N 1
ATOM 2785 C CA . GLY A 1 377 ? 25.109 -26.719 -13.062 1 95.06 377 GLY A CA 1
ATOM 2786 C C . GLY A 1 377 ? 24.062 -26.766 -14.148 1 95.06 377 GLY A C 1
ATOM 2787 O O . GLY A 1 377 ? 24.141 -26.016 -15.125 1 95.06 377 GLY A O 1
ATOM 2788 N N . ARG A 1 378 ? 23.141 -27.641 -13.984 1 96.38 378 ARG A N 1
ATOM 2789 C CA . ARG A 1 378 ? 22.031 -27.719 -14.945 1 96.38 378 ARG A CA 1
ATOM 2790 C C . ARG A 1 378 ? 20.875 -26.844 -14.508 1 96.38 378 ARG A C 1
ATOM 2792 O O . ARG A 1 378 ? 20.547 -26.766 -13.32 1 96.38 378 ARG A O 1
ATOM 2799 N N . TYR A 1 379 ? 20.281 -26.172 -15.5 1 95.94 379 TYR A N 1
ATOM 2800 C CA . TYR A 1 379 ? 19.172 -25.281 -15.219 1 95.94 379 TYR A CA 1
ATOM 2801 C C . TYR A 1 379 ? 17.844 -25.922 -15.609 1 95.94 379 TYR A C 1
ATOM 2803 O O . TYR A 1 379 ? 17.75 -26.609 -16.625 1 95.94 379 TYR A O 1
ATOM 2811 N N . ASP A 1 380 ? 16.844 -25.688 -14.789 1 93.12 380 ASP A N 1
ATOM 2812 C CA . ASP A 1 380 ? 15.492 -26.031 -15.234 1 93.12 380 ASP A CA 1
ATOM 2813 C C . ASP A 1 380 ? 14.977 -25.016 -16.25 1 93.12 380 ASP A C 1
ATOM 2815 O O . ASP A 1 380 ? 15.719 -24.141 -16.703 1 93.12 380 ASP A O 1
ATOM 2819 N N . THR A 1 381 ? 13.742 -25.188 -16.688 1 91.75 381 THR A N 1
ATOM 2820 C CA . THR A 1 381 ? 13.258 -24.375 -17.797 1 91.75 381 THR A CA 1
ATOM 2821 C C . THR A 1 381 ? 12.406 -23.219 -17.297 1 91.75 381 THR A C 1
ATOM 2823 O O . THR A 1 381 ? 11.875 -22.438 -18.094 1 91.75 381 THR A O 1
ATOM 2826 N N . THR A 1 382 ? 12.25 -23 -16.016 1 95.25 382 THR A N 1
ATOM 2827 C CA . THR A 1 382 ? 11.281 -22.078 -15.438 1 95.25 382 THR A CA 1
ATOM 2828 C C . THR A 1 382 ? 11.594 -20.641 -15.859 1 95.25 382 THR A C 1
ATOM 2830 O O . THR A 1 382 ? 10.688 -19.875 -16.188 1 95.25 382 THR A O 1
ATOM 2833 N N . ALA A 1 383 ? 12.844 -20.281 -15.891 1 94.31 383 ALA A N 1
ATOM 2834 C CA . ALA A 1 383 ? 13.219 -18.906 -16.219 1 94.31 383 ALA A CA 1
ATOM 2835 C C . ALA A 1 383 ? 12.898 -18.578 -17.672 1 94.31 383 ALA A C 1
ATOM 2837 O O . ALA A 1 383 ? 12.453 -17.469 -17.984 1 94.31 383 ALA A O 1
ATOM 2838 N N . ASP A 1 384 ? 13.211 -19.531 -18.594 1 95.56 384 ASP A N 1
ATOM 2839 C CA . ASP A 1 384 ? 12.891 -19.328 -20.016 1 95.56 384 ASP A CA 1
ATOM 2840 C C . ASP A 1 384 ? 11.375 -19.266 -20.219 1 95.56 384 ASP A C 1
ATOM 2842 O O . ASP A 1 384 ? 10.891 -18.422 -20.969 1 95.56 384 ASP A O 1
ATOM 2846 N N . ALA A 1 385 ? 10.711 -20.188 -19.562 1 96.31 385 ALA A N 1
ATOM 2847 C CA . ALA A 1 385 ? 9.25 -20.172 -19.656 1 96.31 385 ALA A CA 1
ATOM 2848 C C . ALA A 1 385 ? 8.68 -18.859 -19.125 1 96.31 385 ALA A C 1
ATOM 2850 O O . ALA A 1 385 ? 7.742 -18.312 -19.703 1 96.31 385 ALA A O 1
ATOM 2851 N N . PHE A 1 386 ? 9.234 -18.438 -18.031 1 95.88 386 PHE A N 1
ATOM 2852 C CA . PHE A 1 386 ? 8.836 -17.172 -17.422 1 95.88 386 PHE A CA 1
ATOM 2853 C C . PHE A 1 386 ? 8.914 -16.031 -18.438 1 95.88 386 PHE A C 1
ATOM 2855 O O . PHE A 1 386 ? 7.941 -15.312 -18.641 1 95.88 386 PHE A O 1
ATOM 2862 N N . ALA A 1 387 ? 10.031 -15.859 -19.062 1 93.12 387 ALA A N 1
ATOM 2863 C CA . ALA A 1 387 ? 10.242 -14.789 -20.031 1 93.12 387 ALA A CA 1
ATOM 2864 C C . ALA A 1 387 ? 9.328 -14.953 -21.234 1 93.12 387 ALA A C 1
ATOM 2866 O O . ALA A 1 387 ? 8.734 -13.984 -21.719 1 93.12 387 ALA A O 1
ATOM 2867 N N . ALA A 1 388 ? 9.219 -16.141 -21.719 1 95.25 388 ALA A N 1
ATOM 2868 C CA . ALA A 1 388 ? 8.461 -16.391 -22.938 1 95.25 388 ALA A CA 1
ATOM 2869 C C . ALA A 1 388 ? 6.98 -16.109 -22.734 1 95.25 388 ALA A C 1
ATOM 2871 O O . ALA A 1 388 ? 6.336 -15.492 -23.594 1 95.25 388 ALA A O 1
ATOM 2872 N N . ILE A 1 389 ? 6.461 -16.547 -21.625 1 95.69 389 ILE A N 1
ATOM 2873 C CA . ILE A 1 389 ? 5.039 -16.359 -21.359 1 95.69 389 ILE A CA 1
ATOM 2874 C C . ILE A 1 389 ? 4.758 -14.891 -21.047 1 95.69 389 ILE A C 1
ATOM 2876 O O . ILE A 1 389 ? 3.805 -14.312 -21.578 1 95.69 389 ILE A O 1
ATOM 2880 N N . HIS A 1 390 ? 5.586 -14.289 -20.219 1 92.69 390 HIS A N 1
ATOM 2881 C CA . HIS A 1 390 ? 5.414 -12.875 -19.906 1 92.69 390 HIS A CA 1
ATOM 2882 C C . HIS A 1 390 ? 5.461 -12.023 -21.172 1 92.69 390 HIS A C 1
ATOM 2884 O O . HIS A 1 390 ? 4.656 -11.102 -21.328 1 92.69 390 HIS A O 1
ATOM 2890 N N . CYS A 1 391 ? 6.391 -12.273 -22.016 1 91.5 391 CYS A N 1
ATOM 2891 C CA . CYS A 1 391 ? 6.57 -11.445 -23.219 1 91.5 391 CYS A CA 1
ATOM 2892 C C . CYS A 1 391 ? 5.484 -11.734 -24.25 1 91.5 391 CYS A C 1
ATOM 2894 O O . CYS A 1 391 ? 5.172 -10.883 -25.078 1 91.5 391 CYS A O 1
ATOM 2896 N N . ALA A 1 392 ? 4.914 -12.883 -24.125 1 93 392 ALA A N 1
ATOM 2897 C CA . ALA A 1 392 ? 3.762 -13.188 -24.984 1 93 392 ALA A CA 1
ATOM 2898 C C . ALA A 1 392 ? 2.539 -12.383 -24.547 1 93 392 ALA A C 1
ATOM 2900 O O . ALA A 1 392 ? 1.612 -12.18 -25.328 1 93 392 ALA A O 1
ATOM 2901 N N . ASP A 1 393 ? 2.57 -11.938 -23.297 1 91.38 393 ASP A N 1
ATOM 2902 C CA . ASP A 1 393 ? 1.487 -11.117 -22.766 1 91.38 393 ASP A CA 1
ATOM 2903 C C . ASP A 1 393 ? 1.822 -9.633 -22.859 1 91.38 393 ASP A C 1
ATOM 2905 O O . ASP A 1 393 ? 1.025 -8.781 -22.453 1 91.38 393 ASP A O 1
ATOM 2909 N N . ALA A 1 394 ? 2.961 -9.273 -23.266 1 83.81 394 ALA A N 1
ATOM 2910 C CA . ALA A 1 394 ? 3.438 -7.898 -23.172 1 83.81 394 ALA A CA 1
ATOM 2911 C C . ALA A 1 394 ? 3.125 -7.117 -24.438 1 83.81 394 ALA A C 1
ATOM 2913 O O . ALA A 1 394 ? 3.494 -7.535 -25.547 1 83.81 394 ALA A O 1
ATOM 2914 N N . PRO A 1 395 ? 2.49 -6.004 -24.203 1 77.88 395 PRO A N 1
ATOM 2915 C CA . PRO A 1 395 ? 2.211 -5.164 -25.375 1 77.88 395 PRO A CA 1
ATOM 2916 C C . PRO A 1 395 ? 3.453 -4.441 -25.891 1 77.88 395 PRO A C 1
ATOM 2918 O O . PRO A 1 395 ? 4.578 -4.855 -25.609 1 77.88 395 PRO A O 1
ATOM 2921 N N . LEU A 1 396 ? 3.227 -3.344 -26.422 1 70.94 396 LEU A N 1
ATOM 2922 C CA . LEU A 1 396 ? 4.277 -2.566 -27.062 1 70.94 396 LEU A CA 1
ATOM 2923 C C . LEU A 1 396 ? 5.316 -2.107 -26.047 1 70.94 396 LEU A C 1
ATOM 2925 O O . LEU A 1 396 ? 4.984 -1.853 -24.891 1 70.94 396 LEU A O 1
ATOM 2929 N N . ALA A 1 397 ? 6.453 -2.025 -26.562 1 75.31 397 ALA A N 1
ATOM 2930 C CA . ALA A 1 397 ? 7.605 -1.579 -25.781 1 75.31 397 ALA A CA 1
ATOM 2931 C C . ALA A 1 397 ? 7.434 -0.13 -25.344 1 75.31 397 ALA A C 1
ATOM 2933 O O . ALA A 1 397 ? 6.906 0.699 -26.078 1 75.31 397 ALA A O 1
ATOM 2934 N N . PRO A 1 398 ? 7.879 0.089 -24.078 1 79.94 398 PRO A N 1
ATOM 2935 C CA . PRO A 1 398 ? 7.812 1.48 -23.625 1 79.94 398 PRO A CA 1
ATOM 2936 C C . PRO A 1 398 ? 8.742 2.4 -24.422 1 79.94 398 PRO A C 1
ATOM 2938 O O . PRO A 1 398 ? 9.758 1.949 -24.953 1 79.94 398 PRO A O 1
ATOM 2941 N N . THR A 1 399 ? 8.328 3.652 -24.5 1 83.94 399 THR A N 1
ATOM 2942 C CA . THR A 1 399 ? 9.211 4.656 -25.094 1 83.94 399 THR A CA 1
ATOM 2943 C C . THR A 1 399 ? 10.352 5 -24.141 1 83.94 399 THR A C 1
ATOM 2945 O O . THR A 1 399 ? 10.312 4.645 -22.969 1 83.94 399 THR A O 1
ATOM 2948 N N . ASP A 1 400 ? 11.32 5.633 -24.719 1 82.88 400 ASP A N 1
ATOM 2949 C CA . ASP A 1 400 ? 12.438 6.094 -23.891 1 82.88 400 ASP A CA 1
ATOM 2950 C C . ASP A 1 400 ? 11.953 7.066 -22.812 1 82.88 400 ASP A C 1
ATOM 2952 O O . ASP A 1 400 ? 12.484 7.082 -21.703 1 82.88 400 ASP A O 1
ATOM 2956 N N . ALA A 1 401 ? 11.039 7.922 -23.172 1 86.06 401 ALA A N 1
ATOM 2957 C CA . ALA A 1 401 ? 10.492 8.883 -22.219 1 86.06 401 ALA A CA 1
ATOM 2958 C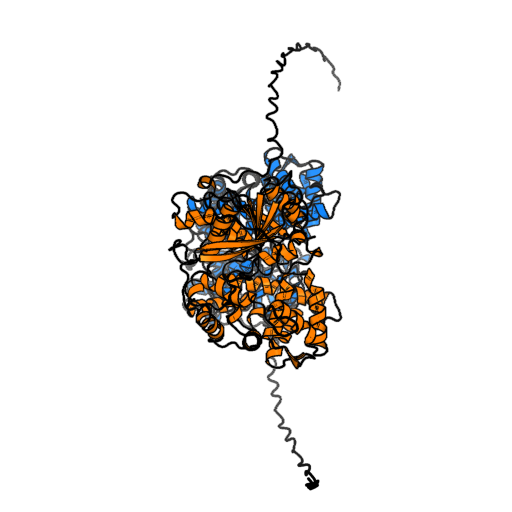 C . ALA A 1 401 ? 9.773 8.164 -21.078 1 86.06 401 ALA A C 1
ATOM 2960 O O . ALA A 1 401 ? 9.914 8.547 -19.922 1 86.06 401 ALA A O 1
ATOM 2961 N N . ASP A 1 402 ? 9.039 7.105 -21.406 1 84.56 402 ASP A N 1
ATOM 2962 C CA . ASP A 1 402 ? 8.359 6.301 -20.406 1 84.56 402 ASP A CA 1
ATOM 2963 C C . ASP A 1 402 ? 9.367 5.641 -19.469 1 84.56 402 ASP A C 1
ATOM 2965 O O . ASP A 1 402 ? 9.156 5.605 -18.25 1 84.56 402 ASP A O 1
ATOM 2969 N N . LEU A 1 403 ? 10.359 5.145 -20.094 1 84 403 LEU A N 1
ATOM 2970 C CA . LEU A 1 403 ? 11.391 4.453 -19.312 1 84 403 LEU A CA 1
ATOM 2971 C C . LEU A 1 403 ? 12.086 5.41 -18.359 1 84 403 LEU A C 1
ATOM 2973 O O . LEU A 1 403 ? 12.328 5.07 -17.203 1 84 403 LEU A O 1
ATOM 2977 N N . ARG A 1 404 ? 12.453 6.594 -18.812 1 84.19 404 ARG A N 1
ATOM 2978 C CA . ARG A 1 404 ? 13.117 7.586 -17.984 1 84.19 404 ARG A CA 1
ATOM 2979 C C . ARG A 1 404 ? 12.25 7.977 -16.781 1 84.19 404 ARG A C 1
ATOM 2981 O O . ARG A 1 404 ? 12.742 8.078 -15.664 1 84.19 404 ARG A O 1
ATOM 2988 N N . ALA A 1 405 ? 10.992 8.156 -17.047 1 82.31 405 ALA A N 1
ATOM 2989 C CA . ALA A 1 405 ? 10.07 8.531 -15.977 1 82.31 405 ALA A CA 1
ATOM 2990 C C . ALA A 1 405 ? 9.945 7.414 -14.938 1 82.31 405 ALA A C 1
ATOM 2992 O O . ALA A 1 405 ? 9.922 7.676 -13.734 1 82.31 405 ALA A O 1
ATOM 2993 N N . ALA A 1 406 ? 9.852 6.211 -15.477 1 85.75 406 ALA A N 1
ATOM 2994 C CA . ALA A 1 406 ? 9.711 5.059 -14.586 1 85.75 406 ALA A CA 1
ATOM 2995 C C . ALA A 1 406 ? 10.969 4.852 -13.758 1 85.75 406 ALA A C 1
ATOM 2997 O O . ALA A 1 406 ? 10.898 4.453 -12.594 1 85.75 406 ALA A O 1
ATOM 2998 N N . LEU A 1 407 ? 12.094 5.094 -14.367 1 84.75 407 LEU A N 1
ATOM 2999 C CA . LEU A 1 407 ? 13.359 4.953 -13.656 1 84.75 407 LEU A CA 1
ATOM 3000 C C . LEU A 1 407 ? 13.484 5.996 -12.547 1 84.75 407 LEU A C 1
ATOM 3002 O O . LEU A 1 407 ? 13.969 5.695 -11.453 1 84.75 407 LEU A O 1
ATOM 3006 N N . ALA A 1 408 ? 13.07 7.184 -12.82 1 80.12 408 ALA A N 1
ATOM 3007 C CA . ALA A 1 408 ? 13.094 8.242 -11.812 1 80.12 408 ALA A CA 1
ATOM 3008 C C . ALA A 1 408 ? 12.188 7.898 -10.641 1 80.12 408 ALA A C 1
ATOM 3010 O O . ALA A 1 408 ? 12.555 8.117 -9.477 1 80.12 408 ALA A O 1
ATOM 3011 N N . ASP A 1 409 ? 11.031 7.348 -10.984 1 82.88 409 ASP A N 1
ATOM 3012 C CA . ASP A 1 409 ? 10.094 6.918 -9.953 1 82.88 409 ASP A CA 1
ATOM 3013 C C . ASP A 1 409 ? 10.688 5.801 -9.102 1 82.88 409 ASP A C 1
ATOM 3015 O O . ASP A 1 409 ? 10.586 5.828 -7.871 1 82.88 409 ASP A O 1
ATOM 3019 N N . LEU A 1 410 ? 11.281 4.852 -9.773 1 86.19 410 LEU A N 1
ATOM 3020 C CA . LEU A 1 410 ? 11.867 3.695 -9.102 1 86.19 410 LEU A CA 1
ATOM 3021 C C . LEU A 1 410 ? 12.984 4.121 -8.156 1 86.19 410 LEU A C 1
ATOM 3023 O O . LEU A 1 410 ? 13.141 3.561 -7.074 1 86.19 410 LEU A O 1
ATOM 3027 N N . ALA A 1 411 ? 13.789 5.07 -8.531 1 84.12 411 ALA A N 1
ATOM 3028 C CA . ALA A 1 411 ? 14.922 5.551 -7.742 1 84.12 411 ALA A CA 1
ATOM 3029 C C . ALA A 1 411 ? 14.453 6.129 -6.41 1 84.12 411 ALA A C 1
ATOM 3031 O O . ALA A 1 411 ? 15.195 6.117 -5.426 1 84.12 411 ALA A O 1
ATOM 3032 N N . VAL A 1 412 ? 13.227 6.551 -6.395 1 80.88 412 VAL A N 1
ATOM 3033 C CA . VAL A 1 412 ? 12.688 7.16 -5.18 1 80.88 412 VAL A CA 1
ATOM 3034 C C . VAL A 1 412 ? 12 6.094 -4.328 1 80.88 412 VAL A C 1
ATOM 3036 O O . VAL A 1 412 ? 12.18 6.055 -3.109 1 80.88 412 VAL A O 1
ATOM 3039 N N . ARG A 1 413 ? 11.297 5.188 -4.965 1 83.06 413 ARG A N 1
ATOM 3040 C CA . ARG A 1 413 ? 10.445 4.242 -4.246 1 83.06 413 ARG A CA 1
ATOM 3041 C C . ARG A 1 413 ? 11.258 3.053 -3.744 1 83.06 413 ARG A C 1
ATOM 3043 O O . ARG A 1 413 ? 10.922 2.451 -2.721 1 83.06 413 ARG A O 1
ATOM 3050 N N . ALA A 1 414 ? 12.234 2.709 -4.5 1 88.62 414 ALA A N 1
ATOM 3051 C CA . ALA A 1 414 ? 13.07 1.558 -4.184 1 88.62 414 ALA A CA 1
ATOM 3052 C C . ALA A 1 414 ? 14.539 1.844 -4.496 1 88.62 414 ALA A C 1
ATOM 3054 O O . ALA A 1 414 ? 15.141 1.169 -5.332 1 88.62 414 ALA A O 1
ATOM 3055 N N . PRO A 1 415 ? 15.133 2.701 -3.775 1 84.88 415 PRO A N 1
ATOM 3056 C CA . PRO A 1 415 ? 16.484 3.162 -4.113 1 84.88 415 PRO A CA 1
ATOM 3057 C C . PRO A 1 415 ? 17.547 2.088 -3.891 1 84.88 415 PRO A C 1
ATOM 3059 O O . PRO A 1 415 ? 18.594 2.107 -4.539 1 84.88 415 PRO A O 1
ATOM 3062 N N . LEU A 1 416 ? 17.297 1.155 -3 1 88.62 416 LEU A N 1
ATOM 3063 C CA . LEU A 1 416 ? 18.328 0.175 -2.686 1 88.62 416 LEU A CA 1
ATOM 3064 C C . LEU A 1 416 ? 18.328 -0.958 -3.705 1 88.62 416 LEU A C 1
ATOM 3066 O O . LEU A 1 416 ? 19.391 -1.369 -4.18 1 88.62 416 LEU A O 1
ATOM 3070 N N . THR A 1 417 ? 17.188 -1.411 -4.094 1 85.5 417 THR A N 1
ATOM 3071 C CA . THR A 1 417 ? 17.109 -2.562 -4.984 1 85.5 417 THR A CA 1
ATOM 3072 C C . THR A 1 417 ? 17.25 -2.131 -6.441 1 85.5 417 THR A C 1
ATOM 3074 O O . THR A 1 417 ? 17.594 -2.947 -7.301 1 85.5 417 THR A O 1
ATOM 3077 N N . SER A 1 418 ? 17.047 -0.842 -6.68 1 80.38 418 SER A N 1
ATOM 3078 C CA . SER A 1 418 ? 17.062 -0.407 -8.07 1 80.38 418 SER A CA 1
ATOM 3079 C C . SER A 1 418 ? 18.469 0.05 -8.492 1 80.38 418 SER A C 1
ATOM 3081 O O . SER A 1 418 ? 18.75 0.181 -9.68 1 80.38 418 SER A O 1
ATOM 3083 N N . ARG A 1 419 ? 19.266 0.289 -7.562 1 77.56 419 ARG A N 1
ATOM 3084 C CA . ARG A 1 419 ? 20.609 0.788 -7.879 1 77.56 419 ARG A CA 1
ATOM 3085 C C . ARG A 1 419 ? 21.422 -0.267 -8.617 1 77.56 419 ARG A C 1
ATOM 3087 O O . ARG A 1 419 ? 22.234 0.064 -9.477 1 77.56 419 ARG A O 1
ATOM 3094 N N . HIS A 1 420 ? 21.25 -1.485 -8.273 1 67.75 420 HIS A N 1
ATOM 3095 C CA . HIS A 1 420 ? 22.094 -2.529 -8.836 1 67.75 420 HIS A CA 1
ATOM 3096 C C . HIS A 1 420 ? 21.75 -2.781 -10.305 1 67.75 420 HIS A C 1
ATOM 3098 O O . HIS A 1 420 ? 22.656 -2.939 -11.133 1 67.75 420 HIS A O 1
ATOM 3104 N N . ASP A 1 421 ? 20.453 -2.854 -10.531 1 70.94 421 ASP A N 1
ATOM 3105 C CA . ASP A 1 421 ? 20.062 -2.99 -11.93 1 70.94 421 ASP A CA 1
ATOM 3106 C C . ASP A 1 421 ? 18.703 -2.328 -12.188 1 70.94 421 ASP A C 1
ATOM 3108 O O . ASP A 1 421 ? 17.672 -3.002 -12.219 1 70.94 421 ASP A O 1
ATOM 3112 N N . THR A 1 422 ? 18.828 -1.142 -12.469 1 66.56 422 THR A N 1
ATOM 3113 C CA . THR A 1 422 ? 17.609 -0.329 -12.531 1 66.56 422 THR A CA 1
ATOM 3114 C C . THR A 1 422 ? 16.734 -0.749 -13.711 1 66.56 422 THR A C 1
ATOM 3116 O O . THR A 1 422 ? 15.531 -0.924 -13.57 1 66.56 422 THR A O 1
ATOM 3119 N N . ARG A 1 423 ? 17.484 -0.98 -14.781 1 64.06 423 ARG A N 1
ATOM 3120 C CA . ARG A 1 423 ? 16.703 -1.299 -15.977 1 64.06 423 ARG A CA 1
ATOM 3121 C C . ARG A 1 423 ? 16.125 -2.707 -15.898 1 64.06 423 ARG A C 1
ATOM 3123 O O . ARG A 1 423 ? 14.969 -2.928 -16.266 1 64.06 423 ARG A O 1
ATOM 3130 N N . ILE A 1 424 ? 16.859 -3.547 -15.336 1 67.62 424 ILE A N 1
ATOM 3131 C CA . ILE A 1 424 ? 16.391 -4.926 -15.242 1 67.62 424 ILE A CA 1
ATOM 3132 C C . ILE A 1 424 ? 15.219 -5.008 -14.273 1 67.62 424 ILE A C 1
ATOM 3134 O O . ILE A 1 424 ? 14.25 -5.723 -14.523 1 67.62 424 ILE A O 1
ATOM 3138 N N . THR A 1 425 ? 15.273 -4.223 -13.32 1 72.31 425 THR A N 1
ATOM 3139 C CA . THR A 1 425 ? 14.203 -4.223 -12.336 1 72.31 425 THR A CA 1
ATOM 3140 C C . THR A 1 425 ? 12.883 -3.797 -12.977 1 72.31 425 THR A C 1
ATOM 3142 O O . THR A 1 425 ? 11.836 -4.402 -12.719 1 72.31 425 THR A O 1
ATOM 3145 N N . LEU A 1 426 ? 12.953 -2.809 -13.859 1 75.75 426 LEU A N 1
ATOM 3146 C CA . LEU A 1 426 ? 11.734 -2.285 -14.469 1 75.75 426 LEU A CA 1
ATOM 3147 C C . LEU A 1 426 ? 11.289 -3.16 -15.633 1 75.75 426 LEU A C 1
ATOM 3149 O O . LEU A 1 426 ? 10.094 -3.238 -15.938 1 75.75 426 LEU A O 1
ATOM 3153 N N . LEU A 1 427 ? 12.297 -3.785 -16.266 1 74.62 427 LEU A N 1
ATOM 3154 C CA . LEU A 1 427 ? 11.984 -4.465 -17.516 1 74.62 427 LEU A CA 1
ATOM 3155 C C . LEU A 1 427 ? 12.023 -5.98 -17.344 1 74.62 427 LEU A C 1
ATOM 3157 O O . LEU A 1 427 ? 11.977 -6.723 -18.328 1 74.62 427 LEU A O 1
ATOM 3161 N N . ASP A 1 428 ? 12.078 -6.543 -16.141 1 77.44 428 ASP A N 1
ATOM 3162 C CA . ASP A 1 428 ? 12.156 -7.98 -15.906 1 77.44 428 ASP A CA 1
ATOM 3163 C C . ASP A 1 428 ? 10.781 -8.633 -16.047 1 77.44 428 ASP A C 1
ATOM 3165 O O . ASP A 1 428 ? 9.898 -8.414 -15.219 1 77.44 428 ASP A O 1
ATOM 3169 N N . PRO A 1 429 ? 10.648 -9.508 -17.031 1 81.62 429 PRO A N 1
ATOM 3170 C CA . PRO A 1 429 ? 11.625 -9.773 -18.094 1 81.62 429 PRO A CA 1
ATOM 3171 C C . PRO A 1 429 ? 11.648 -8.688 -19.156 1 81.62 429 PRO A C 1
ATOM 3173 O O . PRO A 1 429 ? 10.672 -7.953 -19.328 1 81.62 429 PRO A O 1
ATOM 3176 N N . ASP A 1 430 ? 12.789 -8.602 -19.844 1 85.25 430 ASP A N 1
ATOM 3177 C CA . ASP A 1 430 ? 12.922 -7.629 -20.922 1 85.25 430 ASP A CA 1
ATOM 3178 C C . ASP A 1 430 ? 12.297 -8.156 -22.219 1 85.25 430 ASP A C 1
ATOM 3180 O O . ASP A 1 430 ? 12.883 -9.008 -22.891 1 85.25 430 ASP A O 1
ATOM 3184 N N . CYS A 1 431 ? 11.172 -7.555 -22.594 1 88.06 431 CYS A N 1
ATOM 3185 C CA . CYS A 1 431 ? 10.43 -8.062 -23.734 1 88.06 431 CYS A CA 1
ATOM 3186 C C . CYS A 1 431 ? 10.688 -7.207 -24.969 1 88.06 431 CYS A C 1
ATOM 3188 O O . CYS A 1 431 ? 10.102 -7.441 -26.031 1 88.06 431 CYS A O 1
ATOM 3190 N N . ARG A 1 432 ? 11.586 -6.258 -24.984 1 87.56 432 ARG A N 1
ATOM 3191 C CA . ARG A 1 432 ? 11.758 -5.273 -26.047 1 87.56 432 ARG A CA 1
ATOM 3192 C C . ARG A 1 432 ? 12.211 -5.938 -27.344 1 87.56 432 ARG A C 1
ATOM 3194 O O . ARG A 1 432 ? 11.773 -5.555 -28.438 1 87.56 432 ARG A O 1
ATOM 3201 N N . ALA A 1 433 ? 13 -6.996 -27.172 1 87.44 433 ALA A N 1
ATOM 3202 C CA . ALA A 1 433 ? 13.57 -7.637 -28.344 1 87.44 433 ALA A CA 1
ATOM 3203 C C . ALA A 1 433 ? 12.75 -8.852 -28.766 1 87.44 433 ALA A C 1
ATOM 3205 O O . ALA A 1 433 ? 13.133 -9.578 -29.688 1 87.44 433 ALA A O 1
ATOM 3206 N N . TRP A 1 434 ? 11.68 -9.039 -28.109 1 89.62 434 TRP A N 1
ATOM 3207 C CA . TRP A 1 434 ? 10.883 -10.219 -28.422 1 89.62 434 TRP A CA 1
ATOM 3208 C C . TRP A 1 434 ? 10.297 -10.117 -29.828 1 89.62 434 TRP A C 1
ATOM 3210 O O . TRP A 1 434 ? 9.906 -9.039 -30.266 1 89.62 434 TRP A O 1
ATOM 3220 N N . PRO A 1 435 ? 10.25 -11.164 -30.516 1 86.62 435 PRO A N 1
ATOM 3221 C CA . PRO A 1 435 ? 9.992 -11.148 -31.953 1 86.62 435 PRO A CA 1
ATOM 3222 C C . PRO A 1 435 ? 8.516 -10.938 -32.281 1 86.62 435 PRO A C 1
ATOM 3224 O O . PRO A 1 435 ? 8.133 -10.914 -33.469 1 86.62 435 PRO A O 1
ATOM 3227 N N . PHE A 1 436 ? 7.707 -10.805 -31.359 1 85.12 436 PHE A N 1
ATOM 3228 C CA . PHE A 1 436 ? 6.297 -10.523 -31.594 1 85.12 436 PHE A CA 1
ATOM 3229 C C . PHE A 1 436 ? 5.723 -9.664 -30.469 1 85.12 436 PHE A C 1
ATOM 3231 O O . PHE A 1 436 ? 6.34 -9.531 -29.406 1 85.12 436 PHE A O 1
ATOM 3238 N N . ARG A 1 437 ? 4.512 -9.062 -30.75 1 85.81 437 ARG A N 1
ATOM 3239 C CA . ARG A 1 437 ? 3.807 -8.242 -29.781 1 85.81 437 ARG A CA 1
ATOM 3240 C C . ARG A 1 437 ? 2.416 -8.797 -29.5 1 85.81 437 ARG A C 1
ATOM 3242 O O . ARG A 1 437 ? 1.719 -9.242 -30.406 1 85.81 437 ARG A O 1
ATOM 3249 N N . SER A 1 438 ? 2.199 -8.805 -28.219 1 86.25 438 SER A N 1
ATOM 3250 C CA . SER A 1 438 ? 0.887 -9.281 -27.797 1 86.25 438 SER A CA 1
ATOM 3251 C C . SER A 1 438 ? -0.198 -8.25 -28.094 1 86.25 438 SER A C 1
ATOM 3253 O O . SER A 1 438 ? 0.022 -7.047 -27.938 1 86.25 438 SER A O 1
ATOM 3255 N N . PRO A 1 439 ? -1.381 -8.742 -28.469 1 84.12 439 PRO A N 1
ATOM 3256 C CA . PRO A 1 439 ? -2.516 -7.824 -28.578 1 84.12 439 PRO A CA 1
ATOM 3257 C C . PRO A 1 439 ? -3.152 -7.52 -27.219 1 84.12 439 PRO A C 1
ATOM 3259 O O . PRO A 1 439 ? -3.992 -6.621 -27.125 1 84.12 439 PRO A O 1
ATOM 3262 N N . GLU A 1 440 ? -2.717 -8.305 -26.234 1 87.44 440 GLU A N 1
ATOM 3263 C CA . GLU A 1 440 ? -3.27 -8.109 -24.891 1 87.44 440 GLU A CA 1
ATOM 3264 C C . GLU A 1 440 ? -2.871 -6.754 -24.312 1 87.44 440 GLU A C 1
ATOM 3266 O O . GLU A 1 440 ? -1.683 -6.457 -24.188 1 87.44 440 GLU A O 1
ATOM 3271 N N . LYS A 1 441 ? -3.877 -5.887 -23.984 1 88.81 441 LYS A N 1
ATOM 3272 C CA . LYS A 1 441 ? -3.619 -4.582 -23.375 1 88.81 441 LYS A CA 1
ATOM 3273 C C . LYS A 1 441 ? -3.945 -4.59 -21.891 1 88.81 441 LYS A C 1
ATOM 3275 O O . LYS A 1 441 ? -4.863 -5.285 -21.453 1 88.81 441 LYS A O 1
ATOM 3280 N N . PRO A 1 442 ? -3.137 -3.828 -21.156 1 90.56 442 PRO A N 1
ATOM 3281 C CA . PRO A 1 442 ? -3.484 -3.703 -19.734 1 90.56 442 PRO A CA 1
ATOM 3282 C C . PRO A 1 442 ? -4.918 -3.223 -19.516 1 90.56 442 PRO A C 1
ATOM 3284 O O . PRO A 1 442 ? -5.379 -2.314 -20.219 1 90.56 442 PRO A O 1
ATOM 3287 N N . HIS A 1 443 ? -5.668 -3.867 -18.672 1 93.69 443 HIS A N 1
ATOM 3288 C CA . HIS A 1 443 ? -7.043 -3.488 -18.359 1 93.69 443 HIS A CA 1
ATOM 3289 C C . HIS A 1 443 ? -7.516 -4.141 -17.062 1 93.69 443 HIS A C 1
ATOM 3291 O O . HIS A 1 443 ? -6.926 -5.125 -16.609 1 93.69 443 HIS A O 1
ATOM 3297 N N . THR A 1 444 ? -8.469 -3.551 -16.469 1 93.25 444 THR A N 1
ATOM 3298 C CA . THR A 1 444 ? -9.133 -4.152 -15.312 1 93.25 444 THR A CA 1
ATOM 3299 C C . THR A 1 444 ? -10.047 -5.289 -15.75 1 93.25 444 THR A C 1
ATOM 3301 O O . THR A 1 444 ? -10.914 -5.098 -16.609 1 93.25 444 THR A O 1
ATOM 3304 N N . VAL A 1 445 ? -9.836 -6.43 -15.203 1 96.5 445 VAL A N 1
ATOM 3305 C CA . VAL A 1 445 ? -10.68 -7.574 -15.523 1 96.5 445 VAL A CA 1
ATOM 3306 C C . VAL A 1 445 ? -11.961 -7.512 -14.695 1 96.5 445 VAL A C 1
ATOM 3308 O O . VAL A 1 445 ? -11.922 -7.59 -13.469 1 96.5 445 VAL A O 1
ATOM 3311 N N . LYS A 1 446 ? -13.109 -7.461 -15.352 1 95.88 446 LYS A N 1
ATOM 3312 C CA . LYS A 1 446 ? -14.391 -7.344 -14.656 1 95.88 446 LYS A CA 1
ATOM 3313 C C . LYS A 1 446 ? -15.039 -8.711 -14.461 1 95.88 446 LYS A C 1
ATOM 3315 O O . LYS A 1 446 ? -15.695 -8.953 -13.453 1 95.88 446 LYS A O 1
ATOM 3320 N N . ALA A 1 447 ? -14.812 -9.531 -15.508 1 97.56 447 ALA A N 1
ATOM 3321 C CA . ALA A 1 447 ? -15.406 -10.867 -15.523 1 97.56 447 ALA A CA 1
ATOM 3322 C C . ALA A 1 447 ? -16.906 -10.812 -15.219 1 97.56 447 ALA A C 1
ATOM 3324 O O . ALA A 1 447 ? -17.391 -11.539 -14.359 1 97.56 447 ALA A O 1
ATOM 3325 N N . ALA A 1 448 ? -17.594 -9.953 -15.938 1 96.44 448 ALA A N 1
ATOM 3326 C CA . ALA A 1 448 ? -19.031 -9.828 -15.734 1 96.44 448 ALA A CA 1
ATOM 3327 C C . ALA A 1 448 ? -19.75 -11.125 -16.078 1 96.44 448 ALA A C 1
ATOM 3329 O O . ALA A 1 448 ? -19.5 -11.719 -17.125 1 96.44 448 ALA A O 1
ATOM 3330 N N . GLY A 1 449 ? -20.609 -11.633 -15.211 1 96.81 449 GLY A N 1
ATOM 3331 C CA . GLY A 1 449 ? -21.344 -12.859 -15.43 1 96.81 449 GLY A CA 1
ATOM 3332 C C . GLY A 1 449 ? -20.734 -14.062 -14.742 1 96.81 449 GLY A C 1
ATOM 3333 O O . GLY A 1 449 ? -21.344 -15.133 -14.688 1 96.81 449 GLY A O 1
ATOM 3334 N N . SER A 1 450 ? -19.531 -13.906 -14.195 1 97.94 450 SER A N 1
ATOM 3335 C CA . SER A 1 450 ? -18.906 -15.008 -13.477 1 97.94 450 SER A CA 1
ATOM 3336 C C . SER A 1 450 ? -19.547 -15.219 -12.109 1 97.94 450 SER A C 1
ATOM 3338 O O . SER A 1 450 ? -20.281 -14.352 -11.625 1 97.94 450 SER A O 1
ATOM 3340 N N . ALA A 1 451 ? -19.328 -16.422 -11.547 1 97.5 451 ALA A N 1
ATOM 3341 C CA . ALA A 1 451 ? -19.594 -16.641 -10.125 1 97.5 451 ALA A CA 1
ATOM 3342 C C . ALA A 1 451 ? -18.672 -15.781 -9.266 1 97.5 451 ALA A C 1
ATOM 3344 O O . ALA A 1 451 ? -17.672 -15.242 -9.75 1 97.5 451 ALA A O 1
ATOM 3345 N N . PRO A 1 452 ? -19.047 -15.562 -7.98 1 96.38 452 PRO A N 1
ATOM 3346 C CA . PRO A 1 452 ? -18.156 -14.797 -7.098 1 96.38 452 PRO A CA 1
ATOM 3347 C C . PRO A 1 452 ? -16.75 -15.391 -7.02 1 96.38 452 PRO A C 1
ATOM 3349 O O . PRO A 1 452 ? -16.594 -16.625 -7.016 1 96.38 452 PRO A O 1
ATOM 3352 N N . ILE A 1 453 ? -15.805 -14.516 -6.984 1 98.25 453 ILE A N 1
ATOM 3353 C CA . ILE A 1 453 ? -14.406 -14.93 -6.977 1 98.25 453 ILE A CA 1
ATOM 3354 C C . ILE A 1 453 ? -13.742 -14.477 -5.676 1 98.25 453 ILE A C 1
ATOM 3356 O O . ILE A 1 453 ? -13.883 -13.32 -5.266 1 98.25 453 ILE A O 1
ATOM 3360 N N . LEU A 1 454 ? -13.07 -15.359 -4.973 1 98.56 454 LEU A N 1
ATOM 3361 C CA . LEU A 1 454 ? -12.336 -15.039 -3.754 1 98.56 454 LEU A CA 1
ATOM 3362 C C . LEU A 1 454 ? -10.898 -14.641 -4.074 1 98.56 454 LEU A C 1
ATOM 3364 O O . LEU A 1 454 ? -10.148 -15.43 -4.652 1 98.56 454 LEU A O 1
ATOM 3368 N N . VAL A 1 455 ? -10.57 -13.422 -3.764 1 98.31 455 VAL A N 1
ATOM 3369 C CA . VAL A 1 455 ? -9.203 -12.938 -3.91 1 98.31 455 VAL A CA 1
ATOM 3370 C C . VAL A 1 455 ? -8.547 -12.836 -2.537 1 98.31 455 VAL A C 1
ATOM 3372 O O . VAL A 1 455 ? -9.086 -12.195 -1.627 1 98.31 455 VAL A O 1
ATOM 3375 N N . VAL A 1 456 ? -7.383 -13.453 -2.389 1 98.44 456 VAL A N 1
ATOM 3376 C CA . VAL A 1 456 ? -6.648 -13.43 -1.129 1 98.44 456 VAL A CA 1
ATOM 3377 C C . VAL A 1 456 ? -5.418 -12.531 -1.269 1 98.44 456 VAL A C 1
ATOM 3379 O O . VAL A 1 456 ? -4.637 -12.688 -2.211 1 98.44 456 VAL A O 1
ATOM 3382 N N . GLY A 1 457 ? -5.293 -11.602 -0.445 1 96.69 457 GLY A N 1
ATOM 3383 C CA . GLY A 1 457 ? -4.133 -10.727 -0.419 1 96.69 457 GLY A CA 1
ATOM 3384 C C . GLY A 1 457 ? -3.434 -10.703 0.927 1 96.69 457 GLY A C 1
ATOM 3385 O O . GLY A 1 457 ? -4.082 -10.805 1.971 1 96.69 457 GLY A O 1
ATOM 3386 N N . SER A 1 458 ? -2.113 -10.602 0.901 1 96 458 SER A N 1
ATOM 3387 C CA . SER A 1 458 ? -1.297 -10.461 2.102 1 96 458 SER A CA 1
ATOM 3388 C C . SER A 1 458 ? -0.732 -9.055 2.227 1 96 458 SER A C 1
ATOM 3390 O O . SER A 1 458 ? -0.177 -8.516 1.268 1 96 458 SER A O 1
ATOM 3392 N N . THR A 1 459 ? -0.771 -8.438 3.381 1 90.06 459 THR A N 1
ATOM 3393 C CA . THR A 1 459 ? -0.478 -7.023 3.557 1 90.06 459 THR A CA 1
ATOM 3394 C C . THR A 1 459 ? 1.005 -6.746 3.324 1 90.06 459 THR A C 1
ATOM 3396 O O . THR A 1 459 ? 1.376 -5.648 2.896 1 90.06 459 THR A O 1
ATOM 3399 N N . GLY A 1 460 ? 1.887 -7.723 3.598 1 92.88 460 GLY A N 1
ATOM 3400 C CA . GLY A 1 460 ? 3.322 -7.539 3.443 1 92.88 460 GLY A CA 1
ATOM 3401 C C . GLY A 1 460 ? 3.928 -8.438 2.381 1 92.88 460 GLY A C 1
ATOM 3402 O O . GLY A 1 460 ? 5.086 -8.844 2.494 1 92.88 460 GLY A O 1
ATOM 3403 N N . ASP A 1 461 ? 3.129 -8.828 1.372 1 96.81 461 ASP A N 1
ATOM 3404 C CA . ASP A 1 461 ? 3.635 -9.672 0.291 1 96.81 461 ASP A CA 1
ATOM 3405 C C . ASP A 1 461 ? 4.711 -8.938 -0.512 1 96.81 461 ASP A C 1
ATOM 3407 O O . ASP A 1 461 ? 4.438 -7.91 -1.132 1 96.81 461 ASP A O 1
ATOM 3411 N N . PRO A 1 462 ? 5.891 -9.438 -0.583 1 96.19 462 PRO A N 1
ATOM 3412 C CA . PRO A 1 462 ? 6.992 -8.734 -1.24 1 96.19 462 PRO A CA 1
ATOM 3413 C C . PRO A 1 462 ? 7.023 -8.961 -2.75 1 96.19 462 PRO A C 1
ATOM 3415 O O . PRO A 1 462 ? 7.863 -8.391 -3.447 1 96.19 462 PRO A O 1
ATOM 3418 N N . VAL A 1 463 ? 6.195 -9.766 -3.258 1 96.38 463 VAL A N 1
ATOM 3419 C CA . VAL A 1 463 ? 6.227 -10.164 -4.664 1 96.38 463 VAL A CA 1
ATOM 3420 C C . VAL A 1 463 ? 5.008 -9.594 -5.387 1 96.38 463 VAL A C 1
ATOM 3422 O O . VAL A 1 463 ? 5.133 -9.008 -6.465 1 96.38 463 VAL A O 1
ATOM 3425 N N . THR A 1 464 ? 3.863 -9.82 -4.832 1 97.25 464 THR A N 1
ATOM 3426 C CA . THR A 1 464 ? 2.605 -9.266 -5.32 1 97.25 464 THR A CA 1
ATOM 3427 C C . THR A 1 464 ? 1.975 -8.344 -4.277 1 97.25 464 THR A C 1
ATOM 3429 O O . THR A 1 464 ? 1.215 -8.805 -3.422 1 97.25 464 THR A O 1
ATOM 3432 N N . PRO A 1 465 ? 2.201 -7.098 -4.402 1 94.31 465 PRO A N 1
ATOM 3433 C CA . PRO A 1 465 ? 1.77 -6.145 -3.373 1 94.31 465 PRO A CA 1
ATOM 3434 C C . PRO A 1 465 ? 0.284 -6.27 -3.041 1 94.31 465 PRO A C 1
ATOM 3436 O O . PRO A 1 465 ? -0.536 -6.492 -3.936 1 94.31 465 PRO A O 1
ATOM 3439 N N . TYR A 1 466 ? -0.061 -6.047 -1.746 1 93.38 466 TYR A N 1
ATOM 3440 C CA . TYR A 1 466 ? -1.436 -6.117 -1.263 1 93.38 466 TYR A CA 1
ATOM 3441 C C . TYR A 1 466 ? -2.359 -5.258 -2.115 1 93.38 466 TYR A C 1
ATOM 3443 O O . TYR A 1 466 ? -3.512 -5.621 -2.355 1 93.38 466 TYR A O 1
ATOM 3451 N N . LEU A 1 467 ? -1.882 -4.16 -2.582 1 89.25 467 LEU A N 1
ATOM 3452 C CA . LEU A 1 467 ? -2.627 -3.24 -3.434 1 89.25 467 LEU A CA 1
ATOM 3453 C C . LEU A 1 467 ? -3.154 -3.955 -4.676 1 89.25 467 LEU A C 1
ATOM 3455 O O . LEU A 1 467 ? -4.238 -3.639 -5.164 1 89.25 467 LEU A O 1
ATOM 3459 N N . TRP A 1 468 ? -2.404 -4.871 -5.148 1 96.06 468 TRP A N 1
ATOM 3460 C CA . TRP A 1 468 ? -2.82 -5.602 -6.34 1 96.06 468 TRP A CA 1
ATOM 3461 C C . TRP A 1 468 ? -4.031 -6.484 -6.043 1 96.06 468 TRP A C 1
ATOM 3463 O O . TRP A 1 468 ? -4.934 -6.609 -6.875 1 96.06 468 TRP A O 1
ATOM 3473 N N . ALA A 1 469 ? -4.051 -7.098 -4.879 1 96.19 469 ALA A N 1
ATOM 3474 C CA . ALA A 1 469 ? -5.203 -7.902 -4.48 1 96.19 469 ALA A CA 1
ATOM 3475 C C . ALA A 1 469 ? -6.449 -7.039 -4.316 1 96.19 469 ALA A C 1
ATOM 3477 O O . ALA A 1 469 ? -7.543 -7.43 -4.727 1 96.19 469 ALA A O 1
ATOM 3478 N N . GLN A 1 470 ? -6.277 -5.898 -3.748 1 90 470 GLN A N 1
ATOM 3479 C CA . GLN A 1 470 ? -7.387 -4.965 -3.59 1 90 470 GLN A CA 1
ATOM 3480 C C . GLN A 1 470 ? -7.953 -4.555 -4.945 1 90 470 GLN A C 1
ATOM 3482 O O . GLN A 1 470 ? -9.172 -4.57 -5.145 1 90 470 GLN A O 1
ATOM 3487 N N . ARG A 1 471 ? -7.078 -4.191 -5.879 1 91.38 471 ARG A N 1
ATOM 3488 C CA . ARG A 1 471 ? -7.504 -3.754 -7.203 1 91.38 471 ARG A CA 1
ATOM 3489 C C . ARG A 1 471 ? -8.203 -4.883 -7.957 1 91.38 471 ARG A C 1
ATOM 3491 O O . ARG A 1 471 ? -9.227 -4.66 -8.609 1 91.38 471 ARG A O 1
ATOM 3498 N N . MET A 1 472 ? -7.629 -6.051 -7.816 1 96.06 472 MET A N 1
ATOM 3499 C CA . MET A 1 472 ? -8.234 -7.18 -8.516 1 96.06 472 MET A CA 1
ATOM 3500 C C . MET A 1 472 ? -9.625 -7.477 -7.98 1 96.06 472 MET A C 1
ATOM 3502 O O . MET A 1 472 ? -10.578 -7.605 -8.75 1 96.06 472 MET A O 1
ATOM 3506 N N . ALA A 1 473 ? -9.75 -7.59 -6.691 1 94.75 473 ALA A N 1
ATOM 3507 C CA . ALA A 1 473 ? -11.047 -7.883 -6.086 1 94.75 473 ALA A CA 1
ATOM 3508 C C . ALA A 1 473 ? -12.07 -6.809 -6.438 1 94.75 473 ALA A C 1
ATOM 3510 O O . ALA A 1 473 ? -13.211 -7.121 -6.785 1 94.75 473 ALA A O 1
ATOM 3511 N N . ALA A 1 474 ? -11.664 -5.586 -6.387 1 87.94 474 ALA A N 1
ATOM 3512 C CA . ALA A 1 474 ? -12.562 -4.469 -6.672 1 87.94 474 ALA A CA 1
ATOM 3513 C C . ALA A 1 474 ? -12.922 -4.422 -8.156 1 87.94 474 ALA A C 1
ATOM 3515 O O . ALA A 1 474 ? -13.984 -3.916 -8.523 1 87.94 474 ALA A O 1
ATOM 3516 N N . GLY A 1 475 ? -12.039 -4.91 -9 1 91.75 475 GLY A N 1
ATOM 3517 C CA . GLY A 1 475 ? -12.258 -4.898 -10.438 1 91.75 475 GLY A CA 1
ATOM 3518 C C . GLY A 1 475 ? -13.312 -5.887 -10.891 1 91.75 475 GLY A C 1
ATOM 3519 O O . GLY A 1 475 ? -14.055 -5.625 -11.844 1 91.75 475 GLY A O 1
ATOM 3520 N N . PHE A 1 476 ? -13.375 -6.984 -10.172 1 95 476 PHE A N 1
ATOM 3521 C CA . PHE A 1 476 ? -14.352 -8.008 -10.523 1 95 476 PHE A CA 1
ATOM 3522 C C . PHE A 1 476 ? -15.773 -7.512 -10.242 1 95 476 PHE A C 1
ATOM 3524 O O . PHE A 1 476 ? -16 -6.777 -9.281 1 95 476 PHE A O 1
ATOM 3531 N N . ALA A 1 477 ? -16.703 -7.961 -11.086 1 92.75 477 ALA A N 1
ATOM 3532 C CA . ALA A 1 477 ? -18.109 -7.668 -10.828 1 92.75 477 ALA A CA 1
ATOM 3533 C C . ALA A 1 477 ? -18.547 -8.25 -9.492 1 92.75 477 ALA A C 1
ATOM 3535 O O . ALA A 1 477 ? -19.391 -7.668 -8.797 1 92.75 477 ALA A O 1
ATOM 3536 N N . HIS A 1 478 ? -17.938 -9.438 -9.148 1 91.44 478 HIS A N 1
ATOM 3537 C CA . HIS A 1 478 ? -18.281 -10.125 -7.902 1 91.44 478 HIS A CA 1
ATOM 3538 C C . HIS A 1 478 ? -17.031 -10.625 -7.188 1 91.44 478 HIS A C 1
ATOM 3540 O O . HIS A 1 478 ? -16.938 -11.805 -6.832 1 91.44 478 HIS A O 1
ATOM 3546 N N . GLY A 1 479 ? -16.141 -9.695 -6.875 1 94.12 479 GLY A N 1
ATOM 3547 C CA . GLY A 1 479 ? -14.945 -10.055 -6.148 1 94.12 479 GLY A CA 1
ATOM 3548 C C . GLY A 1 479 ? -15.078 -9.883 -4.645 1 94.12 479 GLY A C 1
ATOM 3549 O O . GLY A 1 479 ? -15.742 -8.953 -4.176 1 94.12 479 GLY A O 1
ATOM 3550 N N . VAL A 1 480 ? -14.531 -10.812 -3.885 1 93.44 480 VAL A N 1
ATOM 3551 C CA . VAL A 1 480 ? -14.453 -10.734 -2.43 1 93.44 480 VAL A CA 1
ATOM 3552 C C . VAL A 1 480 ? -12.992 -10.797 -1.985 1 93.44 480 VAL A C 1
ATOM 3554 O O . VAL A 1 480 ? -12.242 -11.672 -2.416 1 93.44 480 VAL A O 1
ATOM 3557 N N . LEU A 1 481 ? -12.594 -9.844 -1.15 1 93.62 481 LEU A N 1
ATOM 3558 C CA . LEU A 1 481 ? -11.211 -9.781 -0.683 1 93.62 481 LEU A CA 1
ATOM 3559 C C . LEU A 1 481 ? -11.078 -10.438 0.688 1 93.62 481 LEU A C 1
ATOM 3561 O O . LEU A 1 481 ? -11.836 -10.133 1.607 1 93.62 481 LEU A O 1
ATOM 3565 N N . LEU A 1 482 ? -10.258 -11.406 0.82 1 94.94 482 LEU A N 1
ATOM 3566 C CA . LEU A 1 482 ? -9.797 -11.961 2.088 1 94.94 482 LEU A CA 1
ATOM 3567 C C . LEU A 1 482 ? -8.383 -11.477 2.402 1 94.94 482 LEU A C 1
ATOM 3569 O O . LEU A 1 482 ? -7.461 -11.68 1.607 1 94.94 482 LEU A O 1
ATOM 3573 N N . THR A 1 483 ? -8.195 -10.844 3.508 1 91.56 483 THR A N 1
ATOM 3574 C CA . THR A 1 483 ? -6.918 -10.234 3.869 1 91.56 483 THR A CA 1
ATOM 3575 C C . THR A 1 483 ? -6.172 -11.109 4.871 1 91.56 483 THR A C 1
ATOM 3577 O O . THR A 1 483 ? -6.746 -11.547 5.871 1 91.56 483 THR A O 1
ATOM 3580 N N . ARG A 1 484 ? -4.941 -11.422 4.566 1 94.56 484 ARG A N 1
ATOM 3581 C CA . ARG A 1 484 ? -4.02 -11.969 5.555 1 94.56 484 ARG A CA 1
ATOM 3582 C C . ARG A 1 484 ? -3.035 -10.906 6.035 1 94.56 484 ARG A C 1
ATOM 3584 O O . ARG A 1 484 ? -2.365 -10.266 5.223 1 94.56 484 ARG A O 1
ATOM 3591 N N . GLU A 1 485 ? -2.908 -10.789 7.258 1 87.12 485 GLU A N 1
ATOM 3592 C CA . GLU A 1 485 ? -1.908 -9.883 7.82 1 87.12 485 GLU A CA 1
ATOM 3593 C C . GLU A 1 485 ? -0.546 -10.57 7.926 1 87.12 485 GLU A C 1
ATOM 3595 O O . GLU A 1 485 ? -0.421 -11.617 8.555 1 87.12 485 GLU A O 1
ATOM 3600 N N . GLY A 1 486 ? 0.427 -9.875 7.305 1 89.19 486 GLY A N 1
ATOM 3601 C CA . GLY A 1 486 ? 1.781 -10.383 7.434 1 89.19 486 GLY A CA 1
ATOM 3602 C C . GLY A 1 486 ? 2.553 -10.367 6.129 1 89.19 486 GLY A C 1
ATOM 3603 O O . GLY A 1 486 ? 1.981 -10.102 5.066 1 89.19 486 GLY A O 1
ATOM 3604 N N . ASP A 1 487 ? 3.867 -10.602 6.254 1 93.38 487 ASP A N 1
ATOM 3605 C CA . ASP A 1 487 ? 4.734 -10.656 5.082 1 93.38 487 ASP A CA 1
ATOM 3606 C C . ASP A 1 487 ? 4.805 -12.07 4.512 1 93.38 487 ASP A C 1
ATOM 3608 O O . ASP A 1 487 ? 4.207 -13 5.062 1 93.38 487 ASP A O 1
ATOM 3612 N N . GLY A 1 488 ? 5.477 -12.148 3.324 1 96.5 488 GLY A N 1
ATOM 3613 C CA . GLY A 1 488 ? 5.566 -13.406 2.605 1 96.5 488 GLY A CA 1
ATOM 3614 C C . GLY A 1 488 ? 4.602 -13.5 1.438 1 96.5 488 GLY A C 1
ATOM 3615 O O . GLY A 1 488 ? 3.473 -13.016 1.519 1 96.5 488 GLY A O 1
ATOM 3616 N N . HIS A 1 489 ? 5.066 -14.172 0.419 1 97.69 489 HIS A N 1
ATOM 3617 C CA . HIS A 1 489 ? 4.316 -14.266 -0.829 1 97.69 489 HIS A CA 1
ATOM 3618 C C . HIS A 1 489 ? 3.191 -15.289 -0.714 1 97.69 489 HIS A C 1
ATOM 3620 O O . HIS A 1 489 ? 3.406 -16.406 -0.244 1 97.69 489 HIS A O 1
ATOM 3626 N N . THR A 1 490 ? 1.915 -14.891 -1.026 1 98.06 490 THR A N 1
ATOM 3627 C CA . THR A 1 490 ? 0.692 -15.688 -0.951 1 98.06 490 THR A CA 1
ATOM 3628 C C . THR A 1 490 ? 0.323 -15.969 0.502 1 98.06 490 THR A C 1
ATOM 3630 O O . THR A 1 490 ? 1.032 -15.562 1.422 1 98.06 490 THR A O 1
ATOM 3633 N N . ALA A 1 491 ? -0.834 -16.594 0.742 1 98 491 ALA A N 1
ATOM 3634 C CA . ALA A 1 491 ? -1.376 -16.656 2.098 1 98 491 ALA A CA 1
ATOM 3635 C C . ALA A 1 491 ? -1.688 -18.094 2.504 1 98 491 ALA A C 1
ATOM 3637 O O . ALA A 1 491 ? -1.619 -18.438 3.686 1 98 491 ALA A O 1
ATOM 3638 N N . TYR A 1 492 ? -2.021 -18.938 1.588 1 97.62 492 TYR A N 1
ATOM 3639 C CA . TYR A 1 492 ? -2.613 -20.25 1.867 1 97.62 492 TYR A CA 1
ATOM 3640 C C . TYR A 1 492 ? -1.726 -21.062 2.801 1 97.62 492 TYR A C 1
ATOM 3642 O O . TYR A 1 492 ? -2.215 -21.688 3.746 1 97.62 492 TYR A O 1
ATOM 3650 N N . ASP A 1 493 ? -0.447 -21.094 2.559 1 95.5 493 ASP A N 1
ATOM 3651 C CA . ASP A 1 493 ? 0.453 -21.922 3.354 1 95.5 493 ASP A CA 1
ATOM 3652 C C . ASP A 1 493 ? 0.887 -21.188 4.625 1 95.5 493 ASP A C 1
ATOM 3654 O O . ASP A 1 493 ? 1.678 -21.719 5.41 1 95.5 493 ASP A O 1
ATOM 3658 N N . LYS A 1 494 ? 0.32 -20 4.961 1 96.12 494 LYS A N 1
ATOM 3659 C CA . LYS A 1 494 ? 0.855 -19.188 6.055 1 96.12 494 LYS A CA 1
ATOM 3660 C C . LYS A 1 494 ? -0.221 -18.891 7.094 1 96.12 494 LYS A C 1
ATOM 3662 O O . LYS A 1 494 ? 0.054 -18.25 8.109 1 96.12 494 LYS A O 1
ATOM 3667 N N . SER A 1 495 ? -1.377 -19.344 6.84 1 96.12 495 SER A N 1
ATOM 3668 C CA . SER A 1 495 ? -2.467 -19.016 7.754 1 96.12 495 SER A CA 1
ATOM 3669 C C . SER A 1 495 ? -3.518 -20.125 7.781 1 96.12 495 SER A C 1
ATOM 3671 O O . SER A 1 495 ? -4.152 -20.406 6.766 1 96.12 495 SER A O 1
ATOM 3673 N N . GLY A 1 496 ? -3.678 -20.75 9 1 95.56 496 GLY A N 1
ATOM 3674 C CA . GLY A 1 496 ? -4.766 -21.688 9.18 1 95.56 496 GLY A CA 1
ATOM 3675 C C . GLY A 1 496 ? -6.133 -21.078 8.93 1 95.56 496 GLY A C 1
ATOM 3676 O O . GLY A 1 496 ? -7.012 -21.719 8.352 1 95.56 496 GLY A O 1
ATOM 3677 N N . CYS A 1 497 ? -6.266 -19.828 9.312 1 93.31 497 CYS A N 1
ATOM 3678 C CA . CYS A 1 497 ? -7.484 -19.062 9.078 1 93.31 497 CYS A CA 1
ATOM 3679 C C . CYS A 1 497 ? -7.789 -18.953 7.59 1 93.31 497 CYS A C 1
ATOM 3681 O O . CYS A 1 497 ? -8.938 -19.125 7.172 1 93.31 497 CYS A O 1
ATOM 3683 N N . VAL A 1 498 ? -6.789 -18.672 6.746 1 97.38 498 VAL A N 1
ATOM 3684 C CA . VAL A 1 498 ? -6.965 -18.594 5.301 1 97.38 498 VAL A CA 1
ATOM 3685 C C . VAL A 1 498 ? -7.336 -19.969 4.742 1 97.38 498 VAL A C 1
ATOM 3687 O O . VAL A 1 498 ? -8.25 -20.078 3.922 1 97.38 498 VAL A O 1
ATOM 3690 N N . ARG A 1 499 ? -6.68 -21.031 5.176 1 97.94 499 ARG A N 1
ATOM 3691 C CA . ARG A 1 499 ? -6.996 -22.375 4.711 1 97.94 499 ARG A CA 1
ATOM 3692 C C . ARG A 1 499 ? -8.438 -22.734 5.031 1 97.94 499 ARG A C 1
ATOM 3694 O O . ARG A 1 499 ? -9.133 -23.344 4.203 1 97.94 499 ARG A O 1
ATOM 3701 N N . ASP A 1 500 ? -8.867 -22.375 6.195 1 96.69 500 ASP A N 1
ATOM 3702 C CA . ASP A 1 500 ? -10.242 -22.672 6.59 1 96.69 500 ASP A CA 1
ATOM 3703 C C . ASP A 1 500 ? -11.234 -21.938 5.703 1 96.69 500 ASP A C 1
ATOM 3705 O O . ASP A 1 500 ? -12.242 -22.5 5.285 1 96.69 500 ASP A O 1
ATOM 3709 N N . ALA A 1 501 ? -10.953 -20.672 5.441 1 96.75 501 ALA A N 1
ATOM 3710 C CA . ALA A 1 501 ? -11.844 -19.859 4.602 1 96.75 501 ALA A CA 1
ATOM 3711 C C . ALA A 1 501 ? -11.883 -20.406 3.174 1 96.75 501 ALA A C 1
ATOM 3713 O O . ALA A 1 501 ? -12.953 -20.484 2.561 1 96.75 501 ALA A O 1
ATOM 3714 N N . VAL A 1 502 ? -10.727 -20.75 2.656 1 98.56 502 VAL A N 1
ATOM 3715 C CA . VAL A 1 502 ? -10.625 -21.312 1.309 1 98.56 502 VAL A CA 1
ATOM 3716 C C . VAL A 1 502 ? -11.383 -22.625 1.228 1 98.56 502 VAL A C 1
ATOM 3718 O O . VAL A 1 502 ? -12.148 -22.859 0.286 1 98.56 502 VAL A O 1
ATOM 3721 N N . ALA A 1 503 ? -11.234 -23.484 2.225 1 98.44 503 ALA A N 1
ATOM 3722 C CA . ALA A 1 503 ? -11.938 -24.766 2.252 1 98.44 503 ALA A CA 1
ATOM 3723 C C . ALA A 1 503 ? -13.445 -24.562 2.35 1 98.44 503 ALA A C 1
ATOM 3725 O O . ALA A 1 503 ? -14.219 -25.25 1.674 1 98.44 503 ALA A O 1
ATOM 3726 N N . ALA A 1 504 ? -13.82 -23.641 3.199 1 98.12 504 ALA A N 1
ATOM 3727 C CA . ALA A 1 504 ? -15.25 -23.359 3.352 1 98.12 504 ALA A CA 1
ATOM 3728 C C . ALA A 1 504 ? -15.859 -22.906 2.031 1 98.12 504 ALA A C 1
ATOM 3730 O O . ALA A 1 504 ? -16.984 -23.297 1.689 1 98.12 504 ALA A O 1
ATOM 3731 N N . PHE A 1 505 ? -15.156 -22.094 1.305 1 98.5 505 PHE A N 1
ATOM 3732 C CA . PHE A 1 505 ? -15.664 -21.594 0.029 1 98.5 505 PHE A CA 1
ATOM 3733 C C . PHE A 1 505 ? -15.656 -22.703 -1.021 1 98.5 505 PHE A C 1
ATOM 3735 O O . PHE A 1 505 ? -16.672 -22.953 -1.665 1 98.5 505 PHE A O 1
ATOM 3742 N N . LEU A 1 506 ? -14.523 -23.359 -1.183 1 98.81 506 LEU A N 1
ATOM 3743 C CA . LEU A 1 506 ? -14.383 -24.359 -2.248 1 98.81 506 LEU A CA 1
ATOM 3744 C C . LEU A 1 506 ? -15.25 -25.578 -1.976 1 98.81 506 LEU A C 1
ATOM 3746 O O . LEU A 1 506 ? -15.828 -26.141 -2.9 1 98.81 506 LEU A O 1
ATOM 3750 N N . VAL A 1 507 ? -15.391 -26.047 -0.701 1 98.62 507 VAL A N 1
ATOM 3751 C CA . VAL A 1 507 ? -16.062 -27.297 -0.385 1 98.62 507 VAL A CA 1
ATOM 3752 C C . VAL A 1 507 ? -17.547 -27.031 -0.11 1 98.62 507 VAL A C 1
ATOM 3754 O O . VAL A 1 507 ? -18.406 -27.766 -0.581 1 98.62 507 VAL A O 1
ATOM 3757 N N . ASP A 1 508 ? -17.844 -25.922 0.594 1 97.75 508 ASP A N 1
ATOM 3758 C CA . ASP A 1 508 ? -19.219 -25.688 1.05 1 97.75 508 ASP A CA 1
ATOM 3759 C C . ASP A 1 508 ? -19.875 -24.562 0.264 1 97.75 508 ASP A C 1
ATOM 3761 O O . ASP A 1 508 ? -21.078 -24.359 0.362 1 97.75 508 ASP A O 1
ATOM 3765 N N . GLY A 1 509 ? -19.141 -23.859 -0.458 1 97.81 509 GLY A N 1
ATOM 3766 C CA . GLY A 1 509 ? -19.688 -22.719 -1.167 1 97.81 509 GLY A CA 1
ATOM 3767 C C . GLY A 1 509 ? -19.891 -21.5 -0.277 1 97.81 509 GLY A C 1
ATOM 3768 O O . GLY A 1 509 ? -20.562 -20.547 -0.668 1 97.81 509 GLY A O 1
ATOM 3769 N N . ARG A 1 510 ? -19.266 -21.516 0.899 1 96.81 510 ARG A N 1
ATOM 3770 C CA . ARG A 1 510 ? -19.453 -20.422 1.846 1 96.81 510 ARG A CA 1
ATOM 3771 C C . ARG A 1 510 ? -18.344 -19.375 1.713 1 96.81 510 ARG A C 1
ATOM 3773 O O . ARG A 1 510 ? -17.266 -19.547 2.264 1 96.81 510 ARG A O 1
ATOM 3780 N N . MET A 1 511 ? -18.625 -18.266 1.02 1 95.88 511 MET A N 1
ATOM 3781 C CA . MET A 1 511 ? -17.719 -17.141 0.875 1 95.88 511 MET A CA 1
ATOM 3782 C C . MET A 1 511 ? -17.453 -16.469 2.223 1 95.88 511 MET A C 1
ATOM 3784 O O . MET A 1 511 ? -18.391 -16.266 3.004 1 95.88 511 MET A O 1
ATOM 3788 N N . PRO A 1 512 ? -16.172 -16.25 2.479 1 92.06 512 PRO A N 1
ATOM 3789 C CA . PRO A 1 512 ? -15.961 -15.453 3.697 1 92.06 512 PRO A CA 1
ATOM 3790 C C . PRO A 1 512 ? -16.672 -14.102 3.648 1 92.06 512 PRO A C 1
ATOM 3792 O O . PRO A 1 512 ? -16.844 -13.531 2.57 1 92.06 512 PRO A O 1
ATOM 3795 N N . GLU A 1 513 ? -17.047 -13.688 4.797 1 83.75 513 GLU A N 1
ATOM 3796 C CA . GLU A 1 513 ? -17.688 -12.383 4.887 1 83.75 513 GLU A CA 1
ATOM 3797 C C . GLU A 1 513 ? -16.719 -11.266 4.48 1 83.75 513 GLU A C 1
ATOM 3799 O O . GLU A 1 513 ? -15.516 -11.383 4.676 1 83.75 513 GLU A O 1
ATOM 3804 N N . ALA A 1 514 ? -17.375 -10.242 3.848 1 77.38 514 ALA A N 1
ATOM 3805 C CA . ALA A 1 514 ? -16.578 -9.078 3.5 1 77.38 514 ALA A CA 1
ATOM 3806 C C . ALA A 1 514 ? -15.844 -8.531 4.723 1 77.38 514 ALA A C 1
ATOM 3808 O O . ALA A 1 514 ? -16.438 -8.414 5.801 1 77.38 514 ALA A O 1
ATOM 3809 N N . GLY A 1 515 ? -14.5 -8.344 4.574 1 74.81 515 GLY A N 1
ATOM 3810 C CA . GLY A 1 515 ? -13.719 -7.781 5.664 1 74.81 515 GLY A CA 1
ATOM 3811 C C . GLY A 1 515 ? -13.055 -8.836 6.527 1 74.81 515 GLY A C 1
ATOM 3812 O O . GLY A 1 515 ? -12.359 -8.508 7.492 1 74.81 515 GLY A O 1
ATOM 3813 N N . THR A 1 516 ? -13.25 -10.078 6.188 1 83.38 516 THR A N 1
ATOM 3814 C CA . THR A 1 516 ? -12.57 -11.125 6.938 1 83.38 516 THR A CA 1
ATOM 3815 C C . THR A 1 516 ? -11.055 -10.898 6.938 1 83.38 516 THR A C 1
ATOM 3817 O O . THR A 1 516 ? -10.477 -10.539 5.91 1 83.38 516 THR A O 1
ATOM 3820 N N . TYR A 1 517 ? -10.523 -10.977 8.109 1 84.38 517 TYR A N 1
ATOM 3821 C CA . TYR A 1 517 ? -9.109 -10.703 8.352 1 84.38 517 TYR A CA 1
ATOM 3822 C C . TYR A 1 517 ? -8.438 -11.883 9.047 1 84.38 517 TYR A C 1
ATOM 3824 O O . TYR A 1 517 ? -8.844 -12.289 10.133 1 84.38 517 TYR A O 1
ATOM 3832 N N . CYS A 1 518 ? -7.379 -12.43 8.398 1 90.62 518 CYS A N 1
ATOM 3833 C CA . CYS A 1 518 ? -6.691 -13.609 8.906 1 90.62 518 CYS A CA 1
ATOM 3834 C C . CYS A 1 518 ? -5.277 -13.266 9.359 1 90.62 518 CYS A C 1
ATOM 3836 O O . CYS A 1 518 ? -4.527 -12.617 8.641 1 90.62 518 CYS A O 1
ATOM 3838 N N . PRO A 1 519 ? -4.918 -13.656 10.57 1 86.75 519 PRO A N 1
ATOM 3839 C CA . PRO A 1 519 ? -3.523 -13.516 10.992 1 86.75 519 PRO A CA 1
ATOM 3840 C C . PRO A 1 519 ? -2.605 -14.562 10.367 1 86.75 519 PRO A C 1
ATOM 3842 O O . PRO A 1 519 ? -3.08 -15.594 9.875 1 86.75 519 PRO A O 1
ATOM 3845 N N . THR A 1 520 ? -1.325 -14.242 10.32 1 90.38 520 THR A N 1
ATOM 3846 C CA . THR A 1 520 ? -0.312 -15.242 9.992 1 90.38 520 THR A CA 1
ATOM 3847 C C . THR A 1 520 ? -0.121 -16.219 11.148 1 90.38 520 THR A C 1
ATOM 3849 O O . THR A 1 520 ? -0.272 -15.844 12.312 1 90.38 520 THR A O 1
ATOM 3852 N N . ASP A 1 521 ? 0.147 -17.547 10.797 1 89.12 521 ASP A N 1
ATOM 3853 C CA . ASP A 1 521 ? 0.363 -18.562 11.828 1 89.12 521 ASP A CA 1
ATOM 3854 C C . ASP A 1 521 ? 1.632 -18.266 12.625 1 89.12 521 ASP A C 1
ATOM 3856 O O . ASP A 1 521 ? 2.588 -17.703 12.102 1 89.12 521 ASP A O 1
ATOM 3860 N N . MET B 1 1 ? 61.531 -36.906 -6.262 1 16.17 1 MET B N 1
ATOM 3861 C CA . MET B 1 1 ? 62.719 -36.625 -5.445 1 16.17 1 MET B CA 1
ATOM 3862 C C . MET B 1 1 ? 63.094 -35.156 -5.535 1 16.17 1 MET B C 1
ATOM 3864 O O . MET B 1 1 ? 62.531 -34.406 -6.344 1 16.17 1 MET B O 1
ATOM 3868 N N . ASP B 1 2 ? 64.438 -34.938 -5.75 1 15.02 2 ASP B N 1
ATOM 3869 C CA . ASP B 1 2 ? 65.375 -34.156 -5.023 1 15.02 2 ASP B CA 1
ATOM 3870 C C . ASP B 1 2 ? 65.375 -32.688 -5.473 1 15.02 2 ASP B C 1
ATOM 3872 O O . ASP B 1 2 ? 65.375 -31.766 -4.645 1 15.02 2 ASP B O 1
ATOM 3876 N N . SER B 1 3 ? 65.812 -32.562 -6.605 1 15.72 3 SER B N 1
ATOM 3877 C CA . SER B 1 3 ? 66.938 -31.688 -6.762 1 15.72 3 SER B CA 1
ATOM 3878 C C . SER B 1 3 ? 66.5 -30.219 -6.652 1 15.72 3 SER B C 1
ATOM 3880 O O . SER B 1 3 ? 65.375 -29.859 -6.988 1 15.72 3 SER B O 1
ATOM 3882 N N . LYS B 1 4 ? 67.562 -29.516 -6.457 1 16.91 4 LYS B N 1
ATOM 3883 C CA . LYS B 1 4 ? 68.125 -28.453 -5.637 1 16.91 4 LYS B CA 1
ATOM 3884 C C . LYS B 1 4 ? 67.688 -27.078 -6.105 1 16.91 4 LYS B C 1
ATOM 3886 O O . LYS B 1 4 ? 67.188 -26.281 -5.305 1 16.91 4 LYS B O 1
ATOM 3891 N N . ILE B 1 5 ? 68.312 -26.297 -6.961 1 16.06 5 ILE B N 1
ATOM 3892 C CA . ILE B 1 5 ? 69.25 -25.281 -6.445 1 16.06 5 ILE B CA 1
ATOM 3893 C C . ILE B 1 5 ? 68.625 -23.906 -6.617 1 16.06 5 ILE B C 1
ATOM 3895 O O . ILE B 1 5 ? 68.438 -23.172 -5.641 1 16.06 5 ILE B O 1
ATOM 3899 N N . GLN B 1 6 ? 69.25 -23.047 -7.539 1 17.17 6 GLN B N 1
ATOM 3900 C CA . GLN B 1 6 ? 70 -21.859 -7.156 1 17.17 6 GLN B CA 1
ATOM 3901 C C . GLN B 1 6 ? 69.125 -20.609 -7.18 1 17.17 6 GLN B C 1
ATOM 3903 O O . GLN B 1 6 ? 68.375 -20.406 -8.125 1 17.17 6 GLN B O 1
ATOM 3908 N N . ARG B 1 7 ? 68.938 -19.875 -6.07 1 16.19 7 ARG B N 1
ATOM 3909 C CA . ARG B 1 7 ? 68.188 -18.938 -5.227 1 16.19 7 ARG B CA 1
ATOM 3910 C C . ARG B 1 7 ? 68.312 -17.516 -5.742 1 16.19 7 ARG B C 1
ATOM 3912 O O . ARG B 1 7 ? 67.625 -16.609 -5.324 1 16.19 7 ARG B O 1
ATOM 3919 N N . LEU B 1 8 ? 69.5 -17.312 -6.527 1 16.2 8 LEU B N 1
ATOM 3920 C CA . LEU B 1 8 ? 70.188 -16.141 -5.969 1 16.2 8 LEU B CA 1
ATOM 3921 C C . LEU B 1 8 ? 69.312 -14.883 -6.16 1 16.2 8 LEU B C 1
ATOM 3923 O O . LEU B 1 8 ? 69.062 -14.156 -5.203 1 16.2 8 LEU B O 1
ATOM 3927 N N . SER B 1 9 ? 69.562 -14.062 -7.32 1 16.8 9 SER B N 1
ATOM 3928 C CA . SER B 1 9 ? 70.25 -12.781 -7.25 1 16.8 9 SER B CA 1
ATOM 3929 C C . SER B 1 9 ? 69.312 -11.625 -7.016 1 16.8 9 SER B C 1
ATOM 3931 O O . SER B 1 9 ? 68.188 -11.578 -7.621 1 16.8 9 SER B O 1
ATOM 3933 N N . ARG B 1 10 ? 69.438 -10.812 -5.906 1 17.98 10 ARG B N 1
ATOM 3934 C CA . ARG B 1 10 ? 68.875 -9.859 -4.953 1 17.98 10 ARG B CA 1
ATOM 3935 C C . ARG B 1 10 ? 68.75 -8.477 -5.582 1 17.98 10 ARG B C 1
ATOM 3937 O O . ARG B 1 10 ? 68.438 -7.496 -4.883 1 17.98 10 ARG B O 1
ATOM 3944 N N . ARG B 1 11 ? 69.062 -8.406 -6.949 1 16.98 11 ARG B N 1
ATOM 3945 C CA . ARG B 1 11 ? 69.562 -7.059 -7.172 1 16.98 11 ARG B CA 1
ATOM 3946 C C . ARG B 1 11 ? 68.562 -6.008 -6.629 1 16.98 11 ARG B C 1
ATOM 3948 O O . ARG B 1 11 ? 67.375 -6.16 -6.746 1 16.98 11 ARG B O 1
ATOM 3955 N N . ARG B 1 12 ? 69.188 -5.125 -5.82 1 17.5 12 ARG B N 1
ATOM 3956 C CA . ARG B 1 12 ? 68.938 -4.035 -4.883 1 17.5 12 ARG B CA 1
ATOM 3957 C C . ARG B 1 12 ? 68.25 -2.855 -5.57 1 17.5 12 ARG B C 1
ATOM 3959 O O . ARG B 1 12 ? 68.875 -2.154 -6.371 1 17.5 12 ARG B O 1
ATOM 3966 N N . ALA B 1 13 ? 67.188 -3.158 -6.266 1 17.84 13 ALA B N 1
ATOM 3967 C CA . ALA B 1 13 ? 66.562 -2.059 -7.027 1 17.84 13 ALA B CA 1
ATOM 3968 C C . ALA B 1 13 ? 66.5 -0.777 -6.199 1 17.84 13 ALA B C 1
ATOM 3970 O O . ALA B 1 13 ? 66.125 -0.793 -5.039 1 17.84 13 ALA B O 1
ATOM 3971 N N . LEU B 1 14 ? 67.375 0.109 -6.562 1 18.27 14 LEU B N 1
ATOM 3972 C CA . LEU B 1 14 ? 67.688 1.439 -6.07 1 18.27 14 LEU B CA 1
ATOM 3973 C C . LEU B 1 14 ? 66.438 2.238 -5.75 1 18.27 14 LEU B C 1
ATOM 3975 O O . LEU B 1 14 ? 65.438 2.129 -6.457 1 18.27 14 LEU B O 1
ATOM 3979 N N . PRO B 1 15 ? 66.375 2.793 -4.5 1 19.81 15 PRO B N 1
ATOM 3980 C CA . PRO B 1 15 ? 65.375 3.492 -3.684 1 19.81 15 PRO B CA 1
ATOM 3981 C C . PRO B 1 15 ? 64.938 4.824 -4.293 1 19.81 15 PRO B C 1
ATOM 3983 O O . PRO B 1 15 ? 64.188 5.582 -3.662 1 19.81 15 PRO B O 1
ATOM 3986 N N . ALA B 1 16 ? 64.688 4.832 -5.68 1 19.42 16 ALA B N 1
ATOM 3987 C CA . ALA B 1 16 ? 64.562 6.223 -6.117 1 19.42 16 ALA B CA 1
ATOM 3988 C C . ALA B 1 16 ? 63.688 7.047 -5.191 1 19.42 16 ALA B C 1
ATOM 3990 O O . ALA B 1 16 ? 62.594 6.617 -4.848 1 19.42 16 ALA B O 1
ATOM 3991 N N . LEU B 1 17 ? 64.312 7.906 -4.422 1 18.45 17 LEU B N 1
ATOM 3992 C CA . LEU B 1 17 ? 63.969 8.922 -3.432 1 18.45 17 LEU B CA 1
ATOM 3993 C C . LEU B 1 17 ? 62.938 9.906 -3.98 1 18.45 17 LEU B C 1
ATOM 3995 O O . LEU B 1 17 ? 63.219 10.68 -4.891 1 18.45 17 LEU B O 1
ATOM 3999 N N . ALA B 1 18 ? 61.781 9.359 -4.551 1 20.11 18 ALA B N 1
ATOM 4000 C CA . ALA B 1 18 ? 60.969 10.414 -5.137 1 20.11 18 ALA B CA 1
ATOM 4001 C C . ALA B 1 18 ? 60.688 11.508 -4.117 1 20.11 18 ALA B C 1
ATOM 4003 O O . ALA B 1 18 ? 60.25 11.227 -2.992 1 20.11 18 ALA B O 1
ATOM 4004 N N . ALA B 1 19 ? 61.281 12.625 -4.262 1 19.75 19 ALA B N 1
ATOM 4005 C CA . ALA B 1 19 ? 61.219 13.891 -3.541 1 19.75 19 ALA B CA 1
ATOM 4006 C C . ALA B 1 19 ? 59.781 14.391 -3.459 1 19.75 19 ALA B C 1
ATOM 4008 O O . ALA B 1 19 ? 59.094 14.531 -4.48 1 19.75 19 ALA B O 1
ATOM 4009 N N . VAL B 1 20 ? 59.094 14.023 -2.348 1 22.58 20 VAL B N 1
ATOM 4010 C CA . VAL B 1 20 ? 57.75 14.375 -1.906 1 22.58 20 VAL B CA 1
ATOM 4011 C C . VAL B 1 20 ? 57.594 15.891 -1.835 1 22.58 20 VAL B C 1
ATOM 4013 O O . VAL B 1 20 ? 58.219 16.547 -0.983 1 22.58 20 VAL B O 1
ATOM 4016 N N . LEU B 1 21 ? 57.812 16.562 -3.018 1 21.56 21 LEU B N 1
ATOM 4017 C CA . LEU B 1 21 ? 57.719 18 -2.783 1 21.56 21 LEU B CA 1
ATOM 4018 C C . LEU B 1 21 ? 56.375 18.344 -2.105 1 21.56 21 LEU B C 1
ATOM 4020 O O . LEU B 1 21 ? 55.312 17.969 -2.602 1 21.56 21 LEU B O 1
ATOM 4024 N N . ALA B 1 22 ? 56.469 18.594 -0.786 1 22.52 22 ALA B N 1
ATOM 4025 C CA . ALA B 1 22 ? 55.469 19.016 0.199 1 22.52 22 ALA B CA 1
ATOM 4026 C C . ALA B 1 22 ? 54.75 20.297 -0.245 1 22.52 22 ALA B C 1
ATOM 4028 O O . ALA B 1 22 ? 55.375 21.359 -0.273 1 22.52 22 ALA B O 1
ATOM 4029 N N . VAL B 1 23 ? 54.094 20.234 -1.397 1 24.72 23 VAL B N 1
ATOM 4030 C CA . VAL B 1 23 ? 53.5 21.531 -1.669 1 24.72 23 VAL B CA 1
ATOM 4031 C C . VAL B 1 23 ? 52.625 21.953 -0.488 1 24.72 23 VAL B C 1
ATOM 4033 O O . VAL B 1 23 ? 51.75 21.219 -0.061 1 24.72 23 VAL B O 1
ATOM 4036 N N . ALA B 1 24 ? 53.156 22.844 0.361 1 23.84 24 ALA B N 1
ATOM 4037 C CA . ALA B 1 24 ? 52.531 23.547 1.481 1 23.84 24 ALA B CA 1
ATOM 4038 C C . ALA B 1 24 ? 51.25 24.219 1.053 1 23.84 24 ALA B C 1
ATOM 4040 O O . ALA B 1 24 ? 51.25 25.156 0.256 1 23.84 24 ALA B O 1
ATOM 4041 N N . LEU B 1 25 ? 50.312 23.375 0.741 1 25.59 25 LEU B N 1
ATOM 4042 C CA . LEU B 1 25 ? 49.094 24.125 0.399 1 25.59 25 LEU B CA 1
ATOM 4043 C C . LEU B 1 25 ? 48.688 25.062 1.533 1 25.59 25 LEU B C 1
ATOM 4045 O O . LEU B 1 25 ? 48.625 24.641 2.691 1 25.59 25 LEU B O 1
ATOM 4049 N N . PRO B 1 26 ? 48.906 26.391 1.361 1 24.88 26 PRO B N 1
ATOM 4050 C CA . PRO B 1 26 ? 48.531 27.312 2.422 1 24.88 26 PRO B CA 1
ATOM 4051 C C . PRO B 1 26 ? 47.094 27.094 2.908 1 24.88 26 PRO B C 1
ATOM 4053 O O . PRO B 1 26 ? 46.219 26.703 2.127 1 24.88 26 PRO B O 1
ATOM 4056 N N . ALA B 1 27 ? 46.938 26.672 4.191 1 24.91 27 ALA B N 1
ATOM 4057 C CA . ALA B 1 27 ? 45.781 26.531 5.078 1 24.91 27 ALA B CA 1
ATOM 4058 C C . ALA B 1 27 ? 44.938 27.797 5.09 1 24.91 27 ALA B C 1
ATOM 4060 O O . ALA B 1 27 ? 45.25 28.734 5.828 1 24.91 27 ALA B O 1
ATOM 4061 N N . GLY B 1 28 ? 44.812 28.469 3.945 1 25.36 28 GLY B N 1
ATOM 4062 C CA . GLY B 1 28 ? 44.031 29.641 4.285 1 25.36 28 GLY B CA 1
ATOM 4063 C C . GLY B 1 28 ? 42.781 29.312 5.07 1 25.36 28 GLY B C 1
ATOM 4064 O O . GLY B 1 28 ? 41.969 28.5 4.621 1 25.36 28 GLY B O 1
ATOM 4065 N N . CYS B 1 29 ? 42.906 29.25 6.352 1 25.8 29 CYS B N 1
ATOM 4066 C CA . CYS B 1 29 ? 41.875 29.172 7.355 1 25.8 29 CYS B CA 1
ATOM 4067 C C . CYS B 1 29 ? 40.688 30.062 6.984 1 25.8 29 CYS B C 1
ATOM 4069 O O . CYS B 1 29 ? 40.781 31.281 7.078 1 25.8 29 CYS B O 1
ATOM 4071 N N . THR B 1 30 ? 40.125 29.875 5.797 1 29.56 30 THR B N 1
ATOM 4072 C CA . THR B 1 30 ? 39 30.797 5.656 1 29.56 30 THR B CA 1
ATOM 4073 C C . THR B 1 30 ? 38.156 30.781 6.918 1 29.56 30 THR B C 1
ATOM 4075 O O . THR B 1 30 ? 37.875 29.734 7.5 1 29.56 30 THR B O 1
ATOM 4078 N N . GLY B 1 31 ? 38.25 31.734 7.742 1 26.98 31 GLY B N 1
ATOM 4079 C CA . GLY B 1 31 ? 37.531 32.094 8.961 1 26.98 31 GLY B CA 1
ATOM 4080 C C . GLY B 1 31 ? 36.062 31.75 8.922 1 26.98 31 GLY B C 1
ATOM 4081 O O . GLY B 1 31 ? 35.438 31.781 7.863 1 26.98 31 GLY B O 1
ATOM 4082 N N . ALA B 1 32 ? 35.719 30.812 9.828 1 32.97 32 ALA B N 1
ATOM 4083 C CA . ALA B 1 32 ? 34.344 30.5 10.18 1 32.97 32 ALA B CA 1
ATOM 4084 C C . ALA B 1 32 ? 33.5 31.781 10.258 1 32.97 32 ALA B C 1
ATOM 4086 O O . ALA B 1 32 ? 33.938 32.781 10.875 1 32.97 32 ALA B O 1
ATOM 4087 N N . PRO B 1 33 ? 32.656 32.094 9.297 1 33.47 33 PRO B N 1
ATOM 4088 C CA . PRO B 1 33 ? 31.969 33.344 9.508 1 33.47 33 PRO B CA 1
ATOM 4089 C C . PRO B 1 33 ? 31.562 33.562 10.969 1 33.47 33 PRO B C 1
ATOM 4091 O O . PRO B 1 33 ? 31.391 32.594 11.711 1 33.47 33 PRO B O 1
ATOM 4094 N N . ALA B 1 34 ? 32 34.656 11.672 1 34.72 34 ALA B N 1
ATOM 4095 C CA . ALA B 1 34 ? 31.781 35.156 13.016 1 34.72 34 ALA B CA 1
ATOM 4096 C C . ALA B 1 34 ? 30.344 34.906 13.469 1 34.72 34 ALA B C 1
ATOM 4098 O O . ALA B 1 34 ? 29.453 34.75 12.633 1 34.72 34 ALA B O 1
ATOM 4099 N N . PRO B 1 35 ? 30.172 34.656 14.812 1 34.69 35 PRO B N 1
ATOM 4100 C CA . PRO B 1 35 ? 28.859 34.5 15.461 1 34.69 35 PRO B CA 1
ATOM 4101 C C . PRO B 1 35 ? 27.875 35.562 15.016 1 34.69 35 PRO B C 1
ATOM 4103 O O . PRO B 1 35 ? 28.234 36.75 14.859 1 34.69 35 PRO B O 1
ATOM 4106 N N . GLY B 1 36 ? 26.969 35.25 14.047 1 33.31 36 GLY B N 1
ATOM 4107 C CA . GLY B 1 36 ? 26.047 36.156 13.391 1 33.31 36 GLY B CA 1
ATOM 4108 C C . GLY B 1 36 ? 25.359 37.125 14.344 1 33.31 36 GLY B C 1
ATOM 4109 O O . GLY B 1 36 ? 24.859 36.688 15.398 1 33.31 36 GLY B O 1
ATOM 4110 N N . GLY B 1 37 ? 25.953 38.25 14.695 1 36.19 37 GLY B N 1
ATOM 4111 C CA . GLY B 1 37 ? 25.141 39.344 15.219 1 36.19 37 GLY B CA 1
ATOM 4112 C C . GLY B 1 37 ? 23.688 39.281 14.75 1 36.19 37 GLY B C 1
ATOM 4113 O O . GLY B 1 37 ? 23.344 38.438 13.914 1 36.19 37 GLY B O 1
ATOM 4114 N N . PRO B 1 38 ? 22.625 39.844 15.508 1 41.75 38 PRO B N 1
ATOM 4115 C CA . PRO B 1 38 ? 21.266 39.812 14.961 1 41.75 38 PRO B CA 1
ATOM 4116 C C . PRO B 1 38 ? 21.25 39.906 13.438 1 41.75 38 PRO B C 1
ATOM 4118 O O . PRO B 1 38 ? 21.797 40.844 12.859 1 41.75 38 PRO B O 1
ATOM 4121 N N . ALA B 1 39 ? 21.375 38.844 12.797 1 52.44 39 ALA B N 1
ATOM 4122 C CA . ALA B 1 39 ? 21.438 38.75 11.344 1 52.44 39 ALA B CA 1
ATOM 4123 C C . ALA B 1 39 ? 20.609 39.844 10.68 1 52.44 39 ALA B C 1
ATOM 4125 O O . ALA B 1 39 ? 19.422 40 10.992 1 52.44 39 ALA B O 1
ATOM 4126 N N . THR B 1 40 ? 21.141 40.969 10.375 1 70.94 40 THR B N 1
ATOM 4127 C CA . THR B 1 40 ? 20.5 42.031 9.594 1 70.94 40 THR B CA 1
ATOM 4128 C C . THR B 1 40 ? 19.562 41.438 8.555 1 70.94 40 THR B C 1
ATOM 4130 O O . THR B 1 40 ? 19.891 40.438 7.895 1 70.94 40 THR B O 1
ATOM 4133 N N . ARG B 1 41 ? 18.203 41.906 8.664 1 86.31 41 ARG B N 1
ATOM 4134 C CA . ARG B 1 41 ? 17.188 41.531 7.691 1 86.31 41 ARG B CA 1
ATOM 4135 C C . ARG B 1 41 ? 17.672 41.781 6.266 1 86.31 41 ARG B C 1
ATOM 4137 O O . ARG B 1 41 ? 18.078 42.875 5.922 1 86.31 41 ARG B O 1
ATOM 4144 N N . PRO B 1 42 ? 17.719 40.75 5.402 1 89.75 42 PRO B N 1
ATOM 4145 C CA . PRO B 1 42 ? 18.109 40.969 4.008 1 89.75 42 PRO B CA 1
ATOM 4146 C C . PRO B 1 42 ? 17.25 42 3.309 1 89.75 42 PRO B C 1
ATOM 4148 O O . PRO B 1 42 ? 16.125 42.281 3.752 1 89.75 42 PRO B O 1
ATOM 4151 N N . PRO B 1 43 ? 17.859 42.531 2.225 1 90.31 43 PRO B N 1
ATOM 4152 C CA . PRO B 1 43 ? 17.047 43.5 1.479 1 90.31 43 PRO B CA 1
ATOM 4153 C C . PRO B 1 43 ? 15.781 42.906 0.902 1 90.31 43 PRO B C 1
ATOM 4155 O O . PRO B 1 43 ? 15.719 41.688 0.663 1 90.31 43 PRO B O 1
ATOM 4158 N N . LEU B 1 44 ? 14.859 43.812 0.759 1 89.44 44 LEU B N 1
ATOM 4159 C CA . LEU B 1 44 ? 13.539 43.375 0.313 1 89.44 44 LEU B CA 1
ATOM 4160 C C . LEU B 1 44 ? 13.625 42.656 -1.037 1 89.44 44 LEU B C 1
ATOM 4162 O O . LEU B 1 44 ? 12.859 41.75 -1.311 1 89.44 44 LEU B O 1
ATOM 4166 N N . SER B 1 45 ? 14.555 42.969 -1.908 1 87.38 45 SER B N 1
ATOM 4167 C CA . SER B 1 45 ? 14.719 42.375 -3.232 1 87.38 45 SER B CA 1
ATOM 4168 C C . SER B 1 45 ? 15.055 40.906 -3.141 1 87.38 45 SER B C 1
ATOM 4170 O O . SER B 1 45 ? 14.781 40.156 -4.07 1 87.38 45 SER B O 1
ATOM 4172 N N . GLU B 1 46 ? 15.523 40.5 -1.998 1 88.25 46 GLU B N 1
ATOM 4173 C CA . GLU B 1 46 ? 15.875 39.125 -1.787 1 88.25 46 GLU B CA 1
ATOM 4174 C C . GLU B 1 46 ? 14.75 38.375 -1.074 1 88.25 46 GLU B C 1
ATOM 4176 O O . GLU B 1 46 ? 14.734 37.125 -1.055 1 88.25 46 GLU B O 1
ATOM 4181 N N . ARG B 1 47 ? 13.805 39.125 -0.594 1 87.81 47 ARG B N 1
ATOM 4182 C CA . ARG B 1 47 ? 12.773 38.5 0.236 1 87.81 47 ARG B CA 1
ATOM 4183 C C . ARG B 1 47 ? 11.438 38.438 -0.495 1 87.81 47 ARG B C 1
ATOM 4185 O O . ARG B 1 47 ? 10.539 37.719 -0.105 1 87.81 47 ARG B O 1
ATOM 4192 N N . ALA B 1 48 ? 11.32 39.219 -1.449 1 88.56 48 ALA B N 1
ATOM 4193 C CA . ALA B 1 48 ? 10.094 39.25 -2.24 1 88.56 48 ALA B CA 1
ATOM 4194 C C . ALA B 1 48 ? 10.375 38.906 -3.699 1 88.56 48 ALA B C 1
ATOM 4196 O O . ALA B 1 48 ? 11.438 39.219 -4.23 1 88.56 48 ALA B O 1
ATOM 4197 N N . PRO B 1 49 ? 9.391 38.219 -4.332 1 84.69 49 PRO B N 1
ATOM 4198 C CA . PRO B 1 49 ? 9.594 37.938 -5.758 1 84.69 49 PRO B CA 1
ATOM 4199 C C . PRO B 1 49 ? 9.727 39.219 -6.594 1 84.69 49 PRO B C 1
ATOM 4201 O O . PRO B 1 49 ? 9.117 40.25 -6.27 1 84.69 49 PRO B O 1
ATOM 4204 N N . ALA B 1 50 ? 10.477 39 -7.668 1 81.69 50 ALA B N 1
ATOM 4205 C CA . ALA B 1 50 ? 10.617 40.094 -8.594 1 81.69 50 ALA B CA 1
ATOM 4206 C C . ALA B 1 50 ? 9.297 40.406 -9.289 1 81.69 50 ALA B C 1
ATOM 4208 O O . ALA B 1 50 ? 8.531 39.5 -9.625 1 81.69 50 ALA B O 1
ATOM 4209 N N . GLY B 1 51 ? 9.062 41.625 -9.523 1 81.88 51 GLY B N 1
ATOM 4210 C CA . GLY B 1 51 ? 7.879 42.031 -10.266 1 81.88 51 GLY B CA 1
ATOM 4211 C C . GLY B 1 51 ? 6.609 41.969 -9.438 1 81.88 51 GLY B C 1
ATOM 4212 O O . GLY B 1 51 ? 5.504 42.062 -9.977 1 81.88 51 GLY B O 1
ATOM 4213 N N . THR B 1 52 ? 6.793 41.812 -8.219 1 86.19 52 THR B N 1
ATOM 4214 C CA . THR B 1 52 ? 5.652 41.75 -7.309 1 86.19 52 THR B CA 1
ATOM 4215 C C . THR B 1 52 ? 4.922 43.094 -7.266 1 86.19 52 THR B C 1
ATOM 4217 O O . THR B 1 52 ? 5.555 44.156 -7.277 1 86.19 52 THR B O 1
ATOM 4220 N N . ASP B 1 53 ? 3.607 43.062 -7.312 1 89.75 53 ASP B N 1
ATOM 4221 C CA . ASP B 1 53 ? 2.762 44.25 -7.148 1 89.75 53 ASP B CA 1
ATOM 4222 C C . ASP B 1 53 ? 3.203 45.062 -5.945 1 89.75 53 ASP B C 1
ATOM 4224 O O . ASP B 1 53 ? 3.539 44.531 -4.895 1 89.75 53 ASP B O 1
ATOM 4228 N N . PRO B 1 54 ? 3.25 46.406 -6.102 1 91.94 54 PRO B N 1
ATOM 4229 C CA . PRO B 1 54 ? 3.721 47.25 -5.008 1 91.94 54 PRO B CA 1
ATOM 4230 C C . PRO B 1 54 ? 2.947 47.031 -3.711 1 91.94 54 PRO B C 1
ATOM 4232 O O . PRO B 1 54 ? 3.535 47.062 -2.625 1 91.94 54 PRO B O 1
ATOM 4235 N N . ALA B 1 55 ? 1.68 46.875 -3.836 1 94.5 55 ALA B N 1
ATOM 4236 C CA . ALA B 1 55 ? 0.884 46.656 -2.635 1 94.5 55 ALA B CA 1
ATOM 4237 C C . ALA B 1 55 ? 1.311 45.344 -1.94 1 94.5 55 ALA B C 1
ATOM 4239 O O . ALA B 1 55 ? 1.356 45.281 -0.71 1 94.5 55 ALA B O 1
ATOM 4240 N N . LEU B 1 56 ? 1.547 44.344 -2.719 1 96.31 56 LEU B N 1
ATOM 4241 C CA . LEU B 1 56 ? 2.008 43.094 -2.166 1 96.31 56 LEU B CA 1
ATOM 4242 C C . LEU B 1 56 ? 3.424 43.219 -1.616 1 96.31 56 LEU B C 1
ATOM 4244 O O . LEU B 1 56 ? 3.752 42.625 -0.59 1 96.31 56 LEU B O 1
ATOM 4248 N N . ARG B 1 57 ? 4.23 43.938 -2.271 1 95.44 57 ARG B N 1
ATOM 4249 C CA . ARG B 1 57 ? 5.605 44.156 -1.838 1 95.44 57 ARG B CA 1
ATOM 4250 C C . ARG B 1 57 ? 5.648 44.75 -0.438 1 95.44 57 ARG B C 1
ATOM 4252 O O . ARG B 1 57 ? 6.508 44.406 0.371 1 95.44 57 ARG B O 1
ATOM 4259 N N . ALA B 1 58 ? 4.801 45.688 -0.156 1 95.12 58 ALA B N 1
ATOM 4260 C CA . ALA B 1 58 ? 4.719 46.312 1.162 1 95.12 58 ALA B CA 1
ATOM 4261 C C . ALA B 1 58 ? 4.402 45.281 2.238 1 95.12 58 ALA B C 1
ATOM 4263 O O . ALA B 1 58 ? 4.871 45.406 3.373 1 95.12 58 ALA B O 1
ATOM 4264 N N . LEU B 1 59 ? 3.607 44.312 1.871 1 96.75 59 LEU B N 1
ATOM 4265 C CA . LEU B 1 59 ? 3.238 43.281 2.822 1 96.75 59 LEU B CA 1
ATOM 4266 C C . LEU B 1 59 ? 4.418 42.344 3.098 1 96.75 59 LEU B C 1
ATOM 4268 O O . LEU B 1 59 ? 4.582 41.875 4.219 1 96.75 59 LEU B O 1
ATOM 4272 N N . TYR B 1 60 ? 5.238 42.094 2.105 1 96.31 60 TYR B N 1
ATOM 4273 C CA . TYR B 1 60 ? 6.477 41.344 2.314 1 96.31 60 TYR B CA 1
ATOM 4274 C C . TYR B 1 60 ? 7.398 42.094 3.277 1 96.31 60 TYR B C 1
ATOM 4276 O O . TYR B 1 60 ? 8.164 41.469 4.02 1 96.31 60 TYR B O 1
ATOM 4284 N N . ASP B 1 61 ? 7.332 43.375 3.291 1 95.31 61 ASP B N 1
ATOM 4285 C CA . ASP B 1 61 ? 8.289 44.188 4.023 1 95.31 61 ASP B CA 1
ATOM 4286 C C . ASP B 1 61 ? 7.766 44.531 5.414 1 95.31 61 ASP B C 1
ATOM 4288 O O . ASP B 1 61 ? 8.461 45.188 6.203 1 95.31 61 ASP B O 1
ATOM 4292 N N . GLN B 1 62 ? 6.66 44.125 5.73 1 96.25 62 GLN B N 1
ATOM 4293 C CA . GLN B 1 62 ? 6.078 44.5 7.02 1 96.25 62 GLN B CA 1
ATOM 4294 C C . GLN B 1 62 ? 6.922 43.969 8.172 1 96.25 62 GLN B C 1
ATOM 4296 O O . GLN B 1 62 ? 7.672 43 8.016 1 96.25 62 GLN B O 1
ATOM 4301 N N . ARG B 1 63 ? 6.805 44.656 9.32 1 95.88 63 ARG B N 1
ATOM 4302 C CA . ARG B 1 63 ? 7.453 44.219 10.547 1 95.88 63 ARG B CA 1
ATOM 4303 C C . ARG B 1 63 ? 6.461 43.5 11.461 1 95.88 63 ARG B C 1
ATOM 4305 O O . ARG B 1 63 ? 5.34 43.969 11.656 1 95.88 63 ARG B O 1
ATOM 4312 N N . ILE B 1 64 ? 6.879 42.344 11.859 1 97 64 ILE B N 1
ATOM 4313 C CA . ILE B 1 64 ? 6.02 41.594 12.766 1 97 64 ILE B CA 1
ATOM 4314 C C . ILE B 1 64 ? 6.227 42.062 14.203 1 97 64 ILE B C 1
ATOM 4316 O O . ILE B 1 64 ? 7.348 42.031 14.719 1 97 64 ILE B O 1
ATOM 4320 N N . ASP B 1 65 ? 5.199 42.531 14.852 1 96.69 65 ASP B N 1
ATOM 4321 C CA . ASP B 1 65 ? 5.246 43.031 16.219 1 96.69 65 ASP B CA 1
ATOM 4322 C C . ASP B 1 65 ? 4.98 41.938 17.234 1 96.69 65 ASP B C 1
ATOM 4324 O O . ASP B 1 65 ? 3.865 41.812 17.75 1 96.69 65 ASP B O 1
ATOM 4328 N N . TRP B 1 66 ? 6.016 41.25 17.562 1 96.12 66 TRP B N 1
ATOM 4329 C CA . TRP B 1 66 ? 5.914 40.125 18.484 1 96.12 66 TRP B CA 1
ATOM 4330 C C . TRP B 1 66 ? 5.594 40.594 19.891 1 96.12 66 TRP B C 1
ATOM 4332 O O . TRP B 1 66 ? 6.223 41.531 20.391 1 96.12 66 TRP B O 1
ATOM 4342 N N . GLN B 1 67 ? 4.594 40 20.516 1 94.25 67 GLN B N 1
ATOM 4343 C CA . GLN B 1 67 ? 4.168 40.281 21.891 1 94.25 67 GLN B CA 1
ATOM 4344 C C . GLN B 1 67 ? 3.916 38.969 22.656 1 94.25 67 GLN B C 1
ATOM 4346 O O . GLN B 1 67 ? 3.725 37.906 22.047 1 94.25 67 GLN B O 1
ATOM 4351 N N . PRO B 1 68 ? 3.988 39.062 23.953 1 91.75 68 PRO B N 1
ATOM 4352 C CA . PRO B 1 68 ? 3.537 37.875 24.672 1 91.75 68 PRO B CA 1
ATOM 4353 C C . PRO B 1 68 ? 2.121 37.438 24.297 1 91.75 68 PRO B C 1
ATOM 4355 O O . PRO B 1 68 ? 1.257 38.312 24.078 1 91.75 68 PRO B O 1
ATOM 4358 N N . CYS B 1 69 ? 1.98 36.25 24.203 1 91.25 69 CYS B N 1
ATOM 4359 C CA . CYS B 1 69 ? 0.66 35.75 23.828 1 91.25 69 CYS B CA 1
ATOM 4360 C C . CYS B 1 69 ? -0.361 36.031 24.922 1 91.25 69 CYS B C 1
ATOM 4362 O O . CYS B 1 69 ? -0.048 35.906 26.109 1 91.25 69 CYS B O 1
ATOM 4364 N N . ALA B 1 70 ? -1.521 36.375 24.609 1 80.12 70 ALA B N 1
ATOM 4365 C CA . ALA B 1 70 ? -2.559 36.781 25.562 1 80.12 70 ALA B CA 1
ATOM 4366 C C . ALA B 1 70 ? -2.906 35.625 26.484 1 80.12 70 ALA B C 1
ATOM 4368 O O . ALA B 1 70 ? -3.139 35.812 27.688 1 80.12 70 ALA B O 1
ATOM 4369 N N . ASP B 1 71 ? -3.066 34.406 26.094 1 75.12 71 ASP B N 1
ATOM 4370 C CA . ASP B 1 71 ? -3.533 33.281 26.906 1 75.12 71 ASP B CA 1
ATOM 4371 C C . ASP B 1 71 ? -2.357 32.469 27.484 1 75.12 71 ASP B C 1
ATOM 4373 O O . ASP B 1 71 ? -2.537 31.375 27.984 1 75.12 71 ASP B O 1
ATOM 4377 N N . GLN B 1 72 ? -1.255 33.156 27.516 1 72.69 72 GLN B N 1
ATOM 4378 C CA . GLN B 1 72 ? -0.068 32.438 27.969 1 72.69 72 GLN B CA 1
ATOM 4379 C C . GLN B 1 72 ? 0.212 32.719 29.453 1 72.69 72 GLN B C 1
ATOM 4381 O O . GLN B 1 72 ? 0.086 33.875 29.906 1 72.69 72 GLN B O 1
ATOM 4386 N N . GLY B 1 73 ? 0.282 31.641 30.188 1 63.31 73 GLY B N 1
ATOM 4387 C CA . GLY B 1 73 ? 0.778 31.781 31.547 1 63.31 73 GLY B CA 1
ATOM 4388 C C . GLY B 1 73 ? 2.291 31.703 31.641 1 63.31 73 GLY B C 1
ATOM 4389 O O . GLY B 1 73 ? 2.961 31.344 30.672 1 63.31 73 GLY B O 1
ATOM 4390 N N . ASP B 1 74 ? 2.951 32.219 32.688 1 58.59 74 ASP B N 1
ATOM 4391 C CA . ASP B 1 74 ? 4.391 32.281 32.906 1 58.59 74 ASP B CA 1
ATOM 4392 C C . ASP B 1 74 ? 5.047 30.922 32.594 1 58.59 74 ASP B C 1
ATOM 4394 O O . ASP B 1 74 ? 6.18 30.875 32.125 1 58.59 74 ASP B O 1
ATOM 4398 N N . GLY B 1 75 ? 4.395 29.828 32.781 1 61.56 75 GLY B N 1
ATOM 4399 C CA . GLY B 1 75 ? 4.984 28.5 32.688 1 61.56 75 GLY B CA 1
ATOM 4400 C C . GLY B 1 75 ? 5.035 28 31.25 1 61.56 75 GLY B C 1
ATOM 4401 O O . GLY B 1 75 ? 5.637 26.953 30.984 1 61.56 75 GLY B O 1
ATOM 4402 N N . ASP B 1 76 ? 4.559 28.812 30.344 1 67.69 76 ASP B N 1
ATOM 4403 C CA . ASP B 1 76 ? 4.391 28.25 29.016 1 67.69 76 ASP B CA 1
ATOM 4404 C C . ASP B 1 76 ? 5.613 28.531 28.141 1 67.69 76 ASP B C 1
ATOM 4406 O O . ASP B 1 76 ? 5.711 28.016 27.016 1 67.69 76 ASP B O 1
ATOM 4410 N N . GLY B 1 77 ? 6.605 29.094 28.719 1 74.38 77 GLY B N 1
ATOM 4411 C CA . GLY B 1 77 ? 7.844 29.344 28 1 74.38 77 GLY B CA 1
ATOM 4412 C C . GLY B 1 77 ? 7.836 30.641 27.219 1 74.38 77 GLY B C 1
ATOM 4413 O O . GLY B 1 77 ? 6.938 31.469 27.391 1 74.38 77 GLY B O 1
ATOM 4414 N N . PRO B 1 78 ? 8.828 30.906 26.469 1 88.81 78 PRO B N 1
ATOM 4415 C CA . PRO B 1 78 ? 9.039 32.188 25.781 1 88.81 78 PRO B CA 1
ATOM 4416 C C . PRO B 1 78 ? 8.297 32.281 24.469 1 88.81 78 PRO B C 1
ATOM 4418 O O . PRO B 1 78 ? 8.883 32.656 23.438 1 88.81 78 PRO B O 1
ATOM 4421 N N . VAL B 1 79 ? 6.926 32.062 24.531 1 94.62 79 VAL B N 1
ATOM 4422 C CA . VAL B 1 79 ? 6.133 32.125 23.297 1 94.62 79 VAL B CA 1
ATOM 4423 C C . VAL B 1 79 ? 5.695 33.562 23.031 1 94.62 79 VAL B C 1
ATOM 4425 O O . VAL B 1 79 ? 5.328 34.281 23.953 1 94.62 79 VAL B O 1
ATOM 4428 N N . GLN B 1 80 ? 5.867 34 21.812 1 96.44 80 GLN B N 1
ATOM 4429 C CA . GLN B 1 80 ? 5.402 35.281 21.344 1 96.44 80 GLN B CA 1
ATOM 4430 C C . GLN B 1 80 ? 4.344 35.125 20.25 1 96.44 80 GLN B C 1
ATOM 4432 O O . GLN B 1 80 ? 4.371 34.156 19.484 1 96.44 80 GLN B O 1
ATOM 4437 N N . CYS B 1 81 ? 3.414 36.031 20.266 1 96.81 81 CYS B N 1
ATOM 4438 C CA . CYS B 1 81 ? 2.354 36.031 19.266 1 96.81 81 CYS B CA 1
ATOM 4439 C C . CYS B 1 81 ? 2.312 37.375 18.5 1 96.81 81 CYS B C 1
ATOM 4441 O O . CYS B 1 81 ? 2.824 38.375 18.984 1 96.81 81 CYS B O 1
ATOM 4443 N N . ALA B 1 82 ? 1.814 37.344 17.328 1 97.81 82 ALA B N 1
ATOM 4444 C CA . ALA B 1 82 ? 1.657 38.531 16.484 1 97.81 82 ALA B CA 1
ATOM 4445 C C . ALA B 1 82 ? 0.645 38.281 15.375 1 97.81 82 ALA B C 1
ATOM 4447 O O . ALA B 1 82 ? -0.001 37.219 15.328 1 97.81 82 ALA B O 1
ATOM 4448 N N . THR B 1 83 ? 0.47 39.281 14.594 1 98 83 THR B N 1
ATOM 4449 C CA . THR B 1 83 ? -0.394 39.219 13.422 1 98 83 THR B CA 1
ATOM 4450 C C . THR B 1 83 ? 0.373 39.625 12.164 1 98 83 THR B C 1
ATOM 4452 O O . THR B 1 83 ? 1.157 40.562 12.18 1 98 83 THR B O 1
ATOM 4455 N N . LEU B 1 84 ? 0.183 38.812 11.141 1 98.62 84 LEU B N 1
ATOM 4456 C CA . LEU B 1 84 ? 0.708 39.094 9.812 1 98.62 84 LEU B CA 1
ATOM 4457 C C . LEU B 1 84 ? -0.409 39.531 8.867 1 98.62 84 LEU B C 1
ATOM 4459 O O . LEU B 1 84 ? -1.453 38.875 8.797 1 98.62 84 LEU B O 1
ATOM 4463 N N . LYS B 1 85 ? -0.187 40.656 8.172 1 98.5 85 LYS B N 1
ATOM 4464 C CA . LYS B 1 85 ? -1.169 41.094 7.188 1 98.5 85 LYS B CA 1
ATOM 4465 C C . LYS B 1 85 ? -0.876 40.469 5.816 1 98.5 85 LYS B C 1
ATOM 4467 O O . LYS B 1 85 ? 0.271 40.5 5.363 1 98.5 85 LYS B O 1
ATOM 4472 N N . VAL B 1 86 ? -1.92 39.969 5.148 1 98.62 86 VAL B N 1
ATOM 4473 C CA . VAL B 1 86 ? -1.827 39.438 3.793 1 98.62 86 VAL B CA 1
ATOM 4474 C C . VAL B 1 86 ? -3.047 39.875 2.984 1 98.62 86 VAL B C 1
ATOM 4476 O O . VAL B 1 86 ? -4.066 40.25 3.551 1 98.62 86 VAL B O 1
ATOM 4479 N N . PRO B 1 87 ? -2.93 39.781 1.617 1 97.88 87 PRO B N 1
ATOM 4480 C CA . PRO B 1 87 ? -4.145 40.062 0.85 1 97.88 87 PRO B CA 1
ATOM 4481 C C . PRO B 1 87 ? -5.238 39.031 1.056 1 97.88 87 PRO B C 1
ATOM 4483 O O . PRO B 1 87 ? -4.945 37.812 1.15 1 97.88 87 PRO B O 1
ATOM 4486 N N . LEU B 1 88 ? -6.426 39.5 1.139 1 97.94 88 LEU B N 1
ATOM 4487 C CA . LEU B 1 88 ? -7.523 38.531 1.072 1 97.94 88 LEU B CA 1
ATOM 4488 C C . LEU B 1 88 ? -7.531 37.812 -0.267 1 97.94 88 LEU B C 1
ATOM 4490 O O . LEU B 1 88 ? -7.719 36.594 -0.313 1 97.94 88 LEU B O 1
ATOM 4494 N N . ASP B 1 89 ? -7.406 38.531 -1.297 1 96.75 89 ASP B N 1
ATOM 4495 C CA . ASP B 1 89 ? -7.348 38.031 -2.674 1 96.75 89 ASP B CA 1
ATOM 4496 C C . ASP B 1 89 ? -6.016 38.406 -3.326 1 96.75 89 ASP B C 1
ATOM 4498 O O . ASP B 1 89 ? -5.75 39.562 -3.613 1 96.75 89 ASP B O 1
ATOM 4502 N N . TYR B 1 90 ? -5.234 37.438 -3.613 1 96.44 90 TYR B N 1
ATOM 4503 C CA . TYR B 1 90 ? -3.906 37.656 -4.172 1 96.44 90 TYR B CA 1
ATOM 4504 C C . TYR B 1 90 ? -3.998 38.156 -5.609 1 96.44 90 TYR B C 1
ATOM 4506 O O . TYR B 1 90 ? -3.02 38.688 -6.16 1 96.44 90 TYR B O 1
ATOM 4514 N N . ALA B 1 91 ? -5.121 38.031 -6.262 1 95.06 91 ALA B N 1
ATOM 4515 C CA . ALA B 1 91 ? -5.332 38.594 -7.586 1 95.06 91 ALA B CA 1
ATOM 4516 C C . ALA B 1 91 ? -5.574 40.125 -7.488 1 95.06 91 ALA B C 1
ATOM 4518 O O . ALA B 1 91 ? -5.496 40.812 -8.492 1 95.06 91 ALA B O 1
ATOM 4519 N N . ALA B 1 92 ? -5.875 40.531 -6.277 1 95.62 92 ALA B N 1
ATOM 4520 C CA . ALA B 1 92 ? -6.066 41.938 -6.004 1 95.62 92 ALA B CA 1
ATOM 4521 C C . ALA B 1 92 ? -5.359 42.375 -4.711 1 95.62 92 ALA B C 1
ATOM 4523 O O . ALA B 1 92 ? -6.008 42.781 -3.75 1 95.62 92 ALA B O 1
ATOM 4524 N N . PRO B 1 93 ? -4.062 42.375 -4.746 1 95.62 93 PRO B N 1
ATOM 4525 C CA . PRO B 1 93 ? -3.307 42.562 -3.504 1 95.62 93 PRO B CA 1
ATOM 4526 C C . PRO B 1 93 ? -3.512 43.938 -2.883 1 95.62 93 PRO B C 1
ATOM 4528 O O . PRO B 1 93 ? -3.209 44.156 -1.703 1 95.62 93 PRO B O 1
ATOM 4531 N N . GLY B 1 94 ? -4.02 44.969 -3.613 1 94.5 94 GLY B N 1
ATOM 4532 C CA . GLY B 1 94 ? -4.301 46.281 -3.074 1 94.5 94 GLY B CA 1
ATOM 4533 C C . GLY B 1 94 ? -5.66 46.375 -2.41 1 94.5 94 GLY B C 1
ATOM 4534 O O . GLY B 1 94 ? -6.012 47.406 -1.851 1 94.5 94 GLY B O 1
ATOM 4535 N N . GLY B 1 95 ? -6.363 45.312 -2.422 1 96.25 95 GLY B N 1
ATOM 4536 C CA . GLY B 1 95 ? -7.695 45.312 -1.841 1 96.25 95 GLY B CA 1
ATOM 4537 C C . GLY B 1 95 ? -7.695 44.969 -0.359 1 96.25 95 GLY B C 1
ATOM 4538 O O . GLY B 1 95 ? -6.828 45.438 0.384 1 96.25 95 GLY B O 1
ATOM 4539 N N . ALA B 1 96 ? -8.727 44.312 0.094 1 96.81 96 ALA B N 1
ATOM 4540 C CA . ALA B 1 96 ? -8.883 43.938 1.498 1 96.81 96 ALA B CA 1
ATOM 4541 C C . ALA B 1 96 ? -7.754 43 1.952 1 96.81 96 ALA B C 1
ATOM 4543 O O . ALA B 1 96 ? -7.211 42.25 1.153 1 96.81 96 ALA B O 1
ATOM 4544 N N . THR B 1 97 ? -7.406 43.125 3.234 1 97.62 97 THR B N 1
ATOM 4545 C CA . THR B 1 97 ? -6.359 42.281 3.801 1 97.62 97 THR B CA 1
ATOM 4546 C C . THR B 1 97 ? -6.938 41.312 4.832 1 97.62 97 THR B C 1
ATOM 4548 O O . THR B 1 97 ? -8.086 41.469 5.258 1 97.62 97 THR B O 1
ATOM 4551 N N . LEU B 1 98 ? -6.207 40.312 5.059 1 97.69 98 LEU B N 1
ATOM 4552 C CA . LEU B 1 98 ? -6.48 39.312 6.098 1 97.69 98 LEU B CA 1
ATOM 4553 C C . LEU B 1 98 ? -5.371 39.312 7.145 1 97.69 98 LEU B C 1
ATOM 4555 O O . LEU B 1 98 ? -4.191 39.406 6.801 1 97.69 98 LEU B O 1
ATOM 4559 N N . ASP B 1 99 ? -5.797 39.25 8.438 1 98.31 99 ASP B N 1
ATOM 4560 C CA . ASP B 1 99 ? -4.844 39.125 9.539 1 98.31 99 ASP B CA 1
ATOM 4561 C C . ASP B 1 99 ? -4.543 37.656 9.844 1 98.31 99 ASP B C 1
ATOM 4563 O O . ASP B 1 99 ? -5.422 36.938 10.297 1 98.31 99 ASP B O 1
ATOM 4567 N N . VAL B 1 100 ? -3.312 37.281 9.617 1 98.75 100 VAL B N 1
ATOM 4568 C CA . VAL B 1 100 ? -2.881 35.906 9.875 1 98.75 100 VAL B CA 1
ATOM 4569 C C . VAL B 1 100 ? -2.229 35.812 11.258 1 98.75 100 VAL B C 1
ATOM 4571 O O . VAL B 1 100 ? -1.262 36.531 11.539 1 98.75 100 VAL B O 1
ATOM 4574 N N . ALA B 1 101 ? -2.783 34.969 12.094 1 98.31 101 ALA B N 1
ATOM 4575 C CA . ALA B 1 101 ? -2.207 34.75 13.422 1 98.31 101 ALA B CA 1
ATOM 4576 C C . ALA B 1 101 ? -0.901 33.969 13.344 1 98.31 101 ALA B C 1
ATOM 4578 O O . ALA B 1 101 ? -0.82 32.969 12.656 1 98.31 101 ALA B O 1
ATOM 4579 N N . VAL B 1 102 ? 0.134 34.438 14.016 1 98.5 102 VAL B N 1
ATOM 4580 C CA . VAL B 1 102 ? 1.429 33.75 14.047 1 98.5 102 VAL B CA 1
ATOM 4581 C C . VAL B 1 102 ? 1.921 33.656 15.492 1 98.5 102 VAL B C 1
ATOM 4583 O O . VAL B 1 102 ? 1.551 34.469 16.344 1 98.5 102 VAL B O 1
ATOM 4586 N N . ALA B 1 103 ? 2.65 32.656 15.812 1 97.75 103 ALA B N 1
ATOM 4587 C CA . ALA B 1 103 ? 3.322 32.438 17.094 1 97.75 103 ALA B CA 1
ATOM 4588 C C . ALA B 1 103 ? 4.773 32 16.891 1 97.75 103 ALA B C 1
ATOM 4590 O O . ALA B 1 103 ? 5.105 31.391 15.875 1 97.75 103 ALA B O 1
ATOM 4591 N N . ARG B 1 104 ? 5.59 32.312 17.875 1 97.75 104 ARG B N 1
ATOM 4592 C CA . ARG B 1 104 ? 7.008 32 17.75 1 97.75 104 ARG B CA 1
ATOM 4593 C C . ARG B 1 104 ? 7.625 31.672 19.109 1 97.75 104 ARG B C 1
ATOM 4595 O O . ARG B 1 104 ? 7.203 32.219 20.125 1 97.75 104 ARG B O 1
ATOM 4602 N N . VAL B 1 105 ? 8.461 30.734 19.141 1 97.25 105 VAL B N 1
ATOM 4603 C CA . VAL B 1 105 ? 9.43 30.516 20.219 1 97.25 105 VAL B CA 1
ATOM 4604 C C . VAL B 1 105 ? 10.844 30.75 19.688 1 97.25 105 VAL B C 1
ATOM 4606 O O . VAL B 1 105 ? 11.297 30.031 18.781 1 97.25 105 VAL B O 1
ATOM 4609 N N . PRO B 1 106 ? 11.492 31.781 20.188 1 96.88 106 PRO B N 1
ATOM 4610 C CA . PRO B 1 106 ? 12.844 32.062 19.688 1 96.88 106 PRO B CA 1
ATOM 4611 C C . PRO B 1 106 ? 13.805 30.891 19.922 1 96.88 106 PRO B C 1
ATOM 4613 O O . PRO B 1 106 ? 13.625 30.125 20.875 1 96.88 106 PRO B O 1
ATOM 4616 N N . ALA B 1 107 ? 14.781 30.844 19.047 1 97.56 107 ALA B N 1
ATOM 4617 C CA . ALA B 1 107 ? 15.797 29.797 19.172 1 97.56 107 ALA B CA 1
ATOM 4618 C C . ALA B 1 107 ? 16.391 29.797 20.578 1 97.56 107 ALA B C 1
ATOM 4620 O O . ALA B 1 107 ? 16.625 30.844 21.172 1 97.56 107 ALA B O 1
ATOM 4621 N N . ALA B 1 108 ? 16.656 28.609 21.062 1 96.62 108 ALA B N 1
ATOM 4622 C CA . ALA B 1 108 ? 17.188 28.469 22.422 1 96.62 108 ALA B CA 1
ATOM 4623 C C . ALA B 1 108 ? 18.625 28.953 22.516 1 96.62 108 ALA B C 1
ATOM 4625 O O . ALA B 1 108 ? 19.062 29.453 23.547 1 96.62 108 ALA B O 1
ATOM 4626 N N . ASP B 1 109 ? 19.359 28.844 21.422 1 96.25 109 ASP B N 1
ATOM 4627 C CA . ASP B 1 109 ? 20.734 29.312 21.344 1 96.25 109 ASP B CA 1
ATOM 4628 C C . ASP B 1 109 ? 20.875 30.422 20.297 1 96.25 109 ASP B C 1
ATOM 4630 O O . ASP B 1 109 ? 21.25 30.141 19.156 1 96.25 109 ASP B O 1
ATOM 4634 N N . PRO B 1 110 ? 20.844 31.625 20.734 1 93.62 110 PRO B N 1
ATOM 4635 C CA . PRO B 1 110 ? 20.891 32.75 19.781 1 93.62 110 PRO B CA 1
ATOM 4636 C C . PRO B 1 110 ? 22.203 32.781 19 1 93.62 110 PRO B C 1
ATOM 4638 O O . PRO B 1 110 ? 22.234 33.219 17.844 1 93.62 110 PRO B O 1
ATOM 4641 N N . GLY B 1 111 ? 23.234 32.312 19.609 1 95 111 GLY B N 1
ATOM 4642 C CA . GLY B 1 111 ? 24.531 32.312 18.953 1 95 111 GLY B CA 1
ATOM 4643 C C . GLY B 1 111 ? 24.625 31.312 17.812 1 95 111 GLY B C 1
ATOM 4644 O O . GLY B 1 111 ? 25.5 31.438 16.953 1 95 111 GLY B O 1
ATOM 4645 N N . ARG B 1 112 ? 23.703 30.391 17.797 1 96.5 112 ARG B N 1
ATOM 4646 C CA . ARG B 1 112 ? 23.719 29.359 16.781 1 96.5 112 ARG B CA 1
ATOM 4647 C C . ARG B 1 112 ? 22.453 29.406 15.922 1 96.5 112 ARG B C 1
ATOM 4649 O O . ARG B 1 112 ? 22.156 28.469 15.188 1 96.5 112 ARG B O 1
ATOM 4656 N N . ARG B 1 113 ? 21.75 30.484 15.977 1 97.12 113 ARG B N 1
ATOM 4657 C CA . ARG B 1 113 ? 20.484 30.609 15.266 1 97.12 113 ARG B CA 1
ATOM 4658 C C . ARG B 1 113 ? 20.688 30.531 13.758 1 97.12 113 ARG B C 1
ATOM 4660 O O . ARG B 1 113 ? 21.547 31.234 13.203 1 97.12 113 ARG B O 1
ATOM 4667 N N . LEU B 1 114 ? 19.906 29.688 13.047 1 97.5 114 LEU B N 1
ATOM 4668 C CA . LEU B 1 114 ? 19.938 29.516 11.602 1 97.5 114 LEU B CA 1
ATOM 4669 C C . LEU B 1 114 ? 18.828 30.328 10.938 1 97.5 114 LEU B C 1
ATOM 4671 O O . LEU B 1 114 ? 18.906 30.625 9.742 1 97.5 114 LEU B O 1
ATOM 4675 N N . GLY B 1 115 ? 17.797 30.672 11.648 1 97.56 115 GLY B N 1
ATOM 4676 C CA . GLY B 1 115 ? 16.625 31.344 11.117 1 97.56 115 GLY B CA 1
ATOM 4677 C C . GLY B 1 115 ? 15.328 30.812 11.703 1 97.56 115 GLY B C 1
ATOM 4678 O O . GLY B 1 115 ? 15.273 30.438 12.875 1 97.56 115 GLY B O 1
ATOM 4679 N N . SER B 1 116 ? 14.25 30.953 10.891 1 98.5 116 SER B N 1
ATOM 4680 C CA . SER B 1 116 ? 12.93 30.5 11.336 1 98.5 116 SER B CA 1
ATOM 4681 C C . SER B 1 116 ? 12.555 29.172 10.703 1 98.5 116 SER B C 1
ATOM 4683 O O . SER B 1 116 ? 12.828 28.938 9.523 1 98.5 116 SER B O 1
ATOM 4685 N N . LEU B 1 117 ? 12.07 28.266 11.492 1 98.88 117 LEU B N 1
ATOM 4686 C CA . LEU B 1 117 ? 11.406 27.047 11.023 1 98.88 117 LEU B CA 1
ATOM 4687 C C . LEU B 1 117 ? 9.891 27.172 11.148 1 98.88 117 LEU B C 1
ATOM 4689 O O . LEU B 1 117 ? 9.359 27.219 12.258 1 98.88 117 LEU B O 1
ATOM 4693 N N . VAL B 1 118 ? 9.25 27.281 10.016 1 98.94 118 VAL B N 1
ATOM 4694 C CA . VAL B 1 118 ? 7.793 27.359 10.016 1 98.94 118 VAL B CA 1
ATOM 4695 C C . VAL B 1 118 ? 7.203 25.953 10.172 1 98.94 118 VAL B C 1
ATOM 4697 O O . VAL B 1 118 ? 7.633 25.016 9.492 1 98.94 118 VAL B O 1
ATOM 4700 N N . LEU B 1 119 ? 6.223 25.844 11.062 1 98.81 119 LEU B N 1
ATOM 4701 C CA . LEU B 1 119 ? 5.598 24.562 11.391 1 98.81 119 LEU B CA 1
ATOM 4702 C C . LEU B 1 119 ? 4.117 24.578 11.023 1 98.81 119 LEU B C 1
ATOM 4704 O O . LEU B 1 119 ? 3.449 25.609 11.141 1 98.81 119 LEU B O 1
ATOM 4708 N N . ASN B 1 120 ? 3.656 23.484 10.555 1 98.75 120 ASN B N 1
ATOM 4709 C CA . ASN B 1 120 ? 2.23 23.281 10.32 1 98.75 120 ASN B CA 1
ATOM 4710 C C . ASN B 1 120 ? 1.77 21.906 10.789 1 98.75 120 ASN B C 1
ATOM 4712 O O . ASN B 1 120 ? 2.342 20.891 10.391 1 98.75 120 ASN B O 1
ATOM 4716 N N . PRO B 1 121 ? 0.716 21.844 11.586 1 97.94 121 PRO B N 1
ATOM 4717 C CA . PRO B 1 121 ? 0.284 20.578 12.188 1 97.94 121 PRO B CA 1
ATOM 4718 C C . PRO B 1 121 ? -0.626 19.766 11.273 1 97.94 121 PRO B C 1
ATOM 4720 O O . PRO B 1 121 ? -0.989 18.641 11.602 1 97.94 121 PRO B O 1
ATOM 4723 N N . GLY B 1 122 ? -1.024 20.312 10.234 1 97.75 122 GLY B N 1
ATOM 4724 C CA . GLY B 1 122 ? -1.935 19.609 9.352 1 97.75 122 GLY B CA 1
ATOM 4725 C C . GLY B 1 122 ? -3.385 20 9.547 1 97.75 122 GLY B C 1
ATOM 4726 O O . GLY B 1 122 ? -3.684 21.172 9.805 1 97.75 122 GLY B O 1
ATOM 4727 N N . GLY B 1 123 ? -4.242 19.125 9.32 1 95.75 123 GLY B N 1
ATOM 4728 C CA . GLY B 1 123 ? -5.68 19.328 9.219 1 95.75 123 GLY B CA 1
ATOM 4729 C C . GLY B 1 123 ? -6.238 18.984 7.852 1 95.75 123 GLY B C 1
ATOM 4730 O O . GLY B 1 123 ? -6.156 17.844 7.414 1 95.75 123 GLY B O 1
ATOM 4731 N N . PRO B 1 124 ? -6.453 19.875 7.051 1 95.44 124 PRO B N 1
ATOM 4732 C CA . PRO B 1 124 ? -6.41 21.328 7.27 1 95.44 124 PRO B CA 1
ATOM 4733 C C . PRO B 1 124 ? -7.383 21.781 8.352 1 95.44 124 PRO B C 1
ATOM 4735 O O . PRO B 1 124 ? -8.273 21.031 8.75 1 95.44 124 PRO B O 1
ATOM 4738 N N . GLY B 1 125 ? -7.086 22.938 8.828 1 96.06 125 GLY B N 1
ATOM 4739 C CA . GLY B 1 125 ? -7.961 23.578 9.805 1 96.06 125 GLY B CA 1
ATOM 4740 C C . GLY B 1 125 ? -7.379 23.609 11.203 1 96.06 125 GLY B C 1
ATOM 4741 O O . GLY B 1 125 ? -7.883 24.328 12.07 1 96.06 125 GLY B O 1
ATOM 4742 N N . ASN B 1 126 ? -6.285 22.859 11.367 1 97 126 ASN B N 1
ATOM 4743 C CA . ASN B 1 126 ? -5.621 22.922 12.664 1 97 126 ASN B CA 1
ATOM 4744 C C . ASN B 1 126 ? -4.801 24.188 12.828 1 97 126 ASN B C 1
ATOM 4746 O O . ASN B 1 126 ? -4.371 24.781 11.836 1 97 126 ASN B O 1
ATOM 4750 N N . SER B 1 127 ? -4.574 24.5 14.023 1 97.06 127 SER B N 1
ATOM 4751 C CA . SER B 1 127 ? -3.912 25.766 14.359 1 97.06 127 SER B CA 1
ATOM 4752 C C . SER B 1 127 ? -2.4 25.578 14.461 1 97.06 127 SER B C 1
ATOM 4754 O O . SER B 1 127 ? -1.917 24.875 15.352 1 97.06 127 SER B O 1
ATOM 4756 N N . GLY B 1 128 ? -1.685 26.328 13.609 1 97.94 128 GLY B N 1
ATOM 4757 C CA . GLY B 1 128 ? -0.236 26.359 13.734 1 97.94 128 GLY B CA 1
ATOM 4758 C C . GLY B 1 128 ? 0.246 27.156 14.93 1 97.94 128 GLY B C 1
ATOM 4759 O O . GLY B 1 128 ? 1.296 26.859 15.508 1 97.94 128 GLY B O 1
ATOM 4760 N N . THR B 1 129 ? -0.52 28.203 15.336 1 96.94 129 THR B N 1
ATOM 4761 C CA . THR B 1 129 ? -0.171 28.969 16.531 1 96.94 129 THR B CA 1
ATOM 4762 C C . THR B 1 129 ? -0.28 28.109 17.781 1 96.94 129 THR B C 1
ATOM 4764 O O . THR B 1 129 ? 0.58 28.172 18.656 1 96.94 129 THR B O 1
ATOM 4767 N N . ALA B 1 130 ? -1.303 27.281 17.828 1 94.62 130 ALA B N 1
ATOM 4768 C CA . ALA B 1 130 ? -1.463 26.375 18.969 1 94.62 130 ALA B CA 1
ATOM 4769 C C . ALA B 1 130 ? -0.35 25.344 19 1 94.62 130 ALA B C 1
ATOM 4771 O O . ALA B 1 130 ? 0.108 24.953 20.078 1 94.62 130 ALA B O 1
ATOM 4772 N N . MET B 1 131 ? 0.017 24.859 17.781 1 96.38 131 MET B N 1
ATOM 4773 C CA . MET B 1 131 ? 1.108 23.906 17.703 1 96.38 131 MET B CA 1
ATOM 4774 C C . MET B 1 131 ? 2.359 24.438 18.391 1 96.38 131 MET B C 1
ATOM 4776 O O . MET B 1 131 ? 3.049 23.703 19.094 1 96.38 131 MET B O 1
ATOM 4780 N N . VAL B 1 132 ? 2.637 25.688 18.203 1 96.5 132 VAL B N 1
ATOM 4781 C CA . VAL B 1 132 ? 3.834 26.297 18.781 1 96.5 132 VAL B CA 1
ATOM 4782 C C . VAL B 1 132 ? 3.58 26.672 20.234 1 96.5 132 VAL B C 1
ATOM 4784 O O . VAL B 1 132 ? 4.375 26.328 21.109 1 96.5 132 VAL B O 1
ATOM 4787 N N . GLN B 1 133 ? 2.473 27.297 20.531 1 93.38 133 GLN B N 1
ATOM 4788 C CA . GLN B 1 133 ? 2.164 27.781 21.859 1 93.38 133 GLN B CA 1
ATOM 4789 C C . GLN B 1 133 ? 2.152 26.641 22.875 1 93.38 133 GLN B C 1
ATOM 4791 O O . GLN B 1 133 ? 2.674 26.781 23.984 1 93.38 133 GLN B O 1
ATOM 4796 N N . TRP B 1 134 ? 1.622 25.531 22.469 1 90.94 134 TRP B N 1
ATOM 4797 C CA . TRP B 1 134 ? 1.396 24.469 23.438 1 90.94 134 TRP B CA 1
ATOM 4798 C C . TRP B 1 134 ? 2.242 23.234 23.109 1 90.94 134 TRP B C 1
ATOM 4800 O O . TRP B 1 134 ? 2.322 22.297 23.906 1 90.94 134 TRP B O 1
ATOM 4810 N N . GLY B 1 135 ? 2.918 23.281 21.984 1 94.5 135 GLY B N 1
ATOM 4811 C CA . GLY B 1 135 ? 3.588 22.062 21.562 1 94.5 135 GLY B CA 1
ATOM 4812 C C . GLY B 1 135 ? 5.066 22.266 21.281 1 94.5 135 GLY B C 1
ATOM 4813 O O . GLY B 1 135 ? 5.758 21.312 20.891 1 94.5 135 GLY B O 1
ATOM 4814 N N . TRP B 1 136 ? 5.602 23.453 21.438 1 94.81 136 TRP B N 1
ATOM 4815 C CA . TRP B 1 136 ? 6.965 23.75 21 1 94.81 136 TRP B CA 1
ATOM 4816 C C . TRP B 1 136 ? 7.961 22.812 21.688 1 94.81 136 TRP B C 1
ATOM 4818 O O . TRP B 1 136 ? 9.016 22.516 21.125 1 94.81 136 TRP B O 1
ATOM 4828 N N . LYS B 1 137 ? 7.691 22.25 22.844 1 95 137 LYS B N 1
ATOM 4829 C CA . LYS B 1 137 ? 8.609 21.391 23.594 1 95 137 LYS B CA 1
ATOM 4830 C C . LYS B 1 137 ? 8.875 20.078 22.844 1 95 137 LYS B C 1
ATOM 4832 O O . LYS B 1 137 ? 9.891 19.422 23.062 1 95 137 LYS B O 1
ATOM 4837 N N . ASN B 1 138 ? 7.969 19.672 21.969 1 95.19 138 ASN B N 1
ATOM 4838 C CA . ASN B 1 138 ? 8.156 18.484 21.141 1 95.19 138 ASN B CA 1
ATOM 4839 C C . ASN B 1 138 ? 9.328 18.641 20.188 1 95.19 138 ASN B C 1
ATOM 4841 O O . ASN B 1 138 ? 9.805 17.656 19.609 1 95.19 138 ASN B O 1
ATOM 4845 N N . TYR B 1 139 ? 9.805 19.875 20.031 1 96.75 139 TYR B N 1
ATOM 4846 C CA . TYR B 1 139 ? 10.867 20.172 19.078 1 96.75 139 TYR B CA 1
ATOM 4847 C C . TYR B 1 139 ? 12.117 20.672 19.781 1 96.75 139 TYR B C 1
ATOM 4849 O O . TYR B 1 139 ? 13.031 21.203 19.156 1 96.75 139 TYR B O 1
ATOM 4857 N N . GLN B 1 140 ? 12.188 20.531 21.141 1 95.5 140 GLN B N 1
ATOM 4858 C CA . GLN B 1 140 ? 13.391 20.875 21.891 1 95.5 140 GLN B CA 1
ATOM 4859 C C . GLN B 1 140 ? 14.586 20.047 21.406 1 95.5 140 GLN B C 1
ATOM 4861 O O . GLN B 1 140 ? 14.414 18.984 20.812 1 95.5 140 GLN B O 1
ATOM 4866 N N . GLY B 1 141 ? 15.719 20.531 21.734 1 96.62 141 GLY B N 1
ATOM 4867 C CA . GLY B 1 141 ? 16.922 19.938 21.172 1 96.62 141 GLY B CA 1
ATOM 4868 C C . GLY B 1 141 ? 17.438 20.656 19.938 1 96.62 141 GLY B C 1
ATOM 4869 O O . GLY B 1 141 ? 17.391 21.891 19.875 1 96.62 141 GLY B O 1
ATOM 4870 N N . PRO B 1 142 ? 17.906 19.844 18.969 1 97.38 142 PRO B N 1
ATOM 4871 C CA . PRO B 1 142 ? 18.609 20.469 17.844 1 97.38 142 PRO B CA 1
ATOM 4872 C C . PRO B 1 142 ? 17.734 21.469 17.078 1 97.38 142 PRO B C 1
ATOM 4874 O O . PRO B 1 142 ? 18.219 22.5 16.641 1 97.38 142 PRO B O 1
ATOM 4877 N N . LEU B 1 143 ? 16.469 21.203 16.891 1 98.31 143 LEU B N 1
ATOM 4878 C CA . LEU B 1 143 ? 15.633 22.109 16.125 1 98.31 143 LEU B CA 1
ATOM 4879 C C . LEU B 1 143 ? 15.43 23.438 16.859 1 98.31 143 LEU B C 1
ATOM 4881 O O . LEU B 1 143 ? 15.75 24.5 16.344 1 98.31 143 LEU B O 1
ATOM 4885 N N . HIS B 1 144 ? 15.016 23.359 18.094 1 97.94 144 HIS B N 1
ATOM 4886 C CA . HIS B 1 144 ? 14.773 24.578 18.859 1 97.94 144 HIS B CA 1
ATOM 4887 C C . HIS B 1 144 ? 16.078 25.297 19.188 1 97.94 144 HIS B C 1
ATOM 4889 O O . HIS B 1 144 ? 16.109 26.531 19.281 1 97.94 144 HIS B O 1
ATOM 4895 N N . ASP B 1 145 ? 17.188 24.578 19.312 1 98 145 ASP B N 1
ATOM 4896 C CA . ASP B 1 145 ? 18.484 25.203 19.562 1 98 145 ASP B CA 1
ATOM 4897 C C . ASP B 1 145 ? 18.875 26.141 18.422 1 98 145 ASP B C 1
ATOM 4899 O O . ASP B 1 145 ? 19.562 27.141 18.625 1 98 145 ASP B O 1
ATOM 4903 N N . HIS B 1 146 ? 18.406 25.828 17.234 1 98.38 146 HIS B N 1
ATOM 4904 C CA . HIS B 1 146 ? 18.984 26.5 16.078 1 98.38 146 HIS B CA 1
ATOM 4905 C C . HIS B 1 146 ? 17.938 27.344 15.344 1 98.38 146 HIS B C 1
ATOM 4907 O O . HIS B 1 146 ? 18.281 28.188 14.508 1 98.38 146 HIS B O 1
ATOM 4913 N N . TYR B 1 147 ? 16.641 27.109 15.633 1 98.69 147 TYR B N 1
ATOM 4914 C CA . TYR B 1 147 ? 15.602 27.797 14.883 1 98.69 147 TYR B CA 1
ATOM 4915 C C . TYR B 1 147 ? 14.656 28.547 15.82 1 98.69 147 TYR B C 1
ATOM 4917 O O . TYR B 1 147 ? 14.336 28.047 16.906 1 98.69 147 TYR B O 1
ATOM 4925 N N . ASP B 1 148 ? 14.172 29.75 15.375 1 98.38 148 ASP B N 1
ATOM 4926 C CA . ASP B 1 148 ? 12.875 30.203 15.859 1 98.38 148 ASP B CA 1
ATOM 4927 C C . ASP B 1 148 ? 11.758 29.281 15.375 1 98.38 148 ASP B C 1
ATOM 4929 O O . ASP B 1 148 ? 11.586 29.078 14.172 1 98.38 148 ASP B O 1
ATOM 4933 N N . LEU B 1 149 ? 11.062 28.719 16.297 1 98.62 149 LEU B N 1
ATOM 4934 C CA . LEU B 1 149 ? 9.906 27.922 15.906 1 98.62 149 LEU B CA 1
ATOM 4935 C C . LEU B 1 149 ? 8.695 28.812 15.648 1 98.62 149 LEU B C 1
ATOM 4937 O O . LEU B 1 149 ? 8.25 29.531 16.547 1 98.62 149 LEU B O 1
ATOM 4941 N N . VAL B 1 150 ? 8.203 28.766 14.422 1 98.81 150 VAL B N 1
ATOM 4942 C CA . VAL B 1 150 ? 7.129 29.672 14.047 1 98.81 150 VAL B CA 1
ATOM 4943 C C . VAL B 1 150 ? 5.922 28.875 13.562 1 98.81 150 VAL B C 1
ATOM 4945 O O . VAL B 1 150 ? 6.051 28.016 12.688 1 98.81 150 VAL B O 1
ATOM 4948 N N . GLY B 1 151 ? 4.77 29.094 14.156 1 98.62 151 GLY B N 1
ATOM 4949 C CA . GLY B 1 151 ? 3.5 28.562 13.672 1 98.62 151 GLY B CA 1
ATOM 4950 C C . GLY B 1 151 ? 2.551 29.641 13.195 1 98.62 151 GLY B C 1
ATOM 4951 O O . GLY B 1 151 ? 2.627 30.797 13.641 1 98.62 151 GLY B O 1
ATOM 4952 N N . PHE B 1 152 ? 1.728 29.281 12.289 1 98.69 152 PHE B N 1
ATOM 4953 C CA . PHE B 1 152 ? 0.684 30.203 11.836 1 98.69 152 PHE B CA 1
ATOM 4954 C C . PHE B 1 152 ? -0.625 29.453 11.609 1 98.69 152 PHE B C 1
ATOM 4956 O O . PHE B 1 152 ? -0.623 28.25 11.344 1 98.69 152 PHE B O 1
ATOM 4963 N N . ASP B 1 153 ? -1.7 30.156 11.805 1 98.56 153 ASP B N 1
ATOM 4964 C CA . ASP B 1 153 ? -3.006 29.609 11.453 1 98.56 153 ASP B CA 1
ATOM 4965 C C . ASP B 1 153 ? -3.322 29.844 9.984 1 98.56 153 ASP B C 1
ATOM 4967 O O . ASP B 1 153 ? -3.434 31 9.547 1 98.56 153 ASP B O 1
ATOM 4971 N N . PRO B 1 154 ? -3.506 28.797 9.211 1 98.5 154 PRO B N 1
ATOM 4972 C CA . PRO B 1 154 ? -3.93 29.031 7.824 1 98.5 154 PRO B CA 1
ATOM 4973 C C . PRO B 1 154 ? -5.27 29.75 7.73 1 98.5 154 PRO B C 1
ATOM 4975 O O . PRO B 1 154 ? -6.043 29.75 8.695 1 98.5 154 PRO B O 1
ATOM 4978 N N . ARG B 1 155 ? -5.426 30.453 6.609 1 98 155 ARG B N 1
ATOM 4979 C CA . ARG B 1 155 ? -6.703 31.109 6.379 1 98 155 ARG B CA 1
ATOM 4980 C C . ARG B 1 155 ? -7.867 30.172 6.641 1 98 155 ARG B C 1
ATOM 4982 O O . ARG B 1 155 ? -7.871 29.031 6.168 1 98 155 ARG B O 1
ATOM 4989 N N . GLY B 1 156 ? -8.82 30.656 7.449 1 97.31 156 GLY B N 1
ATOM 4990 C CA . GLY B 1 156 ? -10 29.875 7.797 1 97.31 156 GLY B CA 1
ATOM 4991 C C . GLY B 1 156 ? -9.82 29.047 9.055 1 97.31 156 GLY B C 1
ATOM 4992 O O . GLY B 1 156 ? -10.789 28.516 9.594 1 97.31 156 GLY B O 1
ATOM 4993 N N . ALA B 1 157 ? -8.609 29.047 9.602 1 97.56 157 ALA B N 1
ATOM 4994 C CA . ALA B 1 157 ? -8.312 28.203 10.758 1 97.56 157 ALA B CA 1
ATOM 4995 C C . ALA B 1 157 ? -7.957 29.047 11.977 1 97.56 157 ALA B C 1
ATOM 4997 O O . ALA B 1 157 ? -7.34 30.109 11.844 1 97.56 157 ALA B O 1
ATOM 4998 N N . GLY B 1 158 ? -8.344 28.531 13.141 1 95.38 158 GLY B N 1
ATOM 4999 C CA . GLY B 1 158 ? -7.926 29.141 14.391 1 95.38 158 GLY B CA 1
ATOM 5000 C C . GLY B 1 158 ? -8.242 30.625 14.469 1 95.38 158 GLY B C 1
ATOM 5001 O O . GLY B 1 158 ? -9.383 31.031 14.25 1 95.38 158 GLY B O 1
ATOM 5002 N N . ARG B 1 159 ? -7.164 31.406 14.656 1 95.44 159 ARG B N 1
ATOM 5003 C CA . ARG B 1 159 ? -7.352 32.844 14.867 1 95.44 159 ARG B CA 1
ATOM 5004 C C . ARG B 1 159 ? -7.207 33.625 13.562 1 95.44 159 ARG B C 1
ATOM 5006 O O . ARG B 1 159 ? -7.328 34.844 13.547 1 95.44 159 ARG B O 1
ATOM 5013 N N . THR B 1 160 ? -6.98 32.938 12.477 1 97.94 160 THR B N 1
ATOM 5014 C CA . THR B 1 160 ? -6.926 33.562 11.164 1 97.94 160 THR B CA 1
ATOM 5015 C C . THR B 1 160 ? -8.281 33.469 10.461 1 97.94 160 THR B C 1
ATOM 5017 O O . THR B 1 160 ? -8.508 32.531 9.672 1 97.94 160 THR B O 1
ATOM 5020 N N . ALA B 1 161 ? -9.094 34.344 10.766 1 96.38 161 ALA B N 1
ATOM 5021 C CA . ALA B 1 161 ? -10.445 34.344 10.227 1 96.38 161 ALA B CA 1
ATOM 5022 C C . ALA B 1 161 ? -11.062 32.938 10.344 1 96.38 161 ALA B C 1
ATOM 5024 O O . ALA B 1 161 ? -11.578 32.406 9.367 1 96.38 161 ALA B O 1
ATOM 5025 N N . GLY B 1 162 ? -11.016 32.406 11.461 1 95.56 162 GLY B N 1
ATOM 5026 C CA . GLY B 1 162 ? -11.523 31.062 11.672 1 95.56 162 GLY B CA 1
ATOM 5027 C C . GLY B 1 162 ? -12.984 30.906 11.32 1 95.56 162 GLY B C 1
ATOM 5028 O O . GLY B 1 162 ? -13.828 31.672 11.805 1 95.56 162 GLY B O 1
ATOM 5029 N N . VAL B 1 163 ? -13.234 29.938 10.445 1 95.69 163 VAL B N 1
ATOM 5030 C CA . VAL B 1 163 ? -14.602 29.688 10.008 1 95.69 163 VAL B CA 1
ATOM 5031 C C . VAL B 1 163 ? -15.367 28.938 11.086 1 95.69 163 VAL B C 1
ATOM 5033 O O . VAL B 1 163 ? -14.883 27.938 11.617 1 95.69 163 VAL B O 1
ATOM 5036 N N . HIS B 1 164 ? -16.453 29.453 11.469 1 94.38 164 HIS B N 1
ATOM 5037 C CA . HIS B 1 164 ? -17.391 28.859 12.43 1 94.38 164 HIS B CA 1
ATOM 5038 C C . HIS B 1 164 ? -18.812 28.938 11.922 1 94.38 164 HIS B C 1
ATOM 5040 O O . HIS B 1 164 ? -19.547 29.891 12.211 1 94.38 164 HIS B O 1
ATOM 5046 N N . CYS B 1 165 ? -19.25 27.875 11.375 1 96 165 CYS B N 1
ATOM 5047 C CA . CYS B 1 165 ? -20.484 27.922 10.602 1 96 165 CYS B CA 1
ATOM 5048 C C . CYS B 1 165 ? -21.672 27.438 11.43 1 96 165 CYS B C 1
ATOM 5050 O O . CYS B 1 165 ? -22.734 28.047 11.43 1 96 165 CYS B O 1
ATOM 5052 N N . LEU B 1 166 ? -21.484 26.344 12.086 1 96.06 166 LEU B N 1
ATOM 5053 C CA . LEU B 1 166 ? -22.594 25.766 12.852 1 96.06 166 LEU B CA 1
ATOM 5054 C C . LEU B 1 166 ? -22.484 26.156 14.32 1 96.06 166 LEU B C 1
ATOM 5056 O O . LEU B 1 166 ? -21.391 26.219 14.883 1 96.06 166 LEU B O 1
ATOM 5060 N N . ASP B 1 167 ? -23.625 26.406 14.938 1 95.75 167 ASP B N 1
ATOM 5061 C CA . ASP B 1 167 ? -23.625 26.547 16.391 1 95.75 167 ASP B CA 1
ATOM 5062 C C . ASP B 1 167 ? -23.531 25.188 17.078 1 95.75 167 ASP B C 1
ATOM 5064 O O . ASP B 1 167 ? -23.609 24.141 16.406 1 95.75 167 ASP B O 1
ATOM 5068 N N . ASP B 1 168 ? -23.312 25.203 18.328 1 96.88 168 ASP B N 1
ATOM 5069 C CA . ASP B 1 168 ? -23.031 23.984 19.062 1 96.88 168 ASP B CA 1
ATOM 5070 C C . ASP B 1 168 ? -24.188 23 18.969 1 96.88 168 ASP B C 1
ATOM 5072 O O . ASP B 1 168 ? -23.969 21.797 18.781 1 96.88 168 ASP B O 1
ATOM 5076 N N . ARG B 1 169 ? -25.391 23.484 19.109 1 95.69 169 ARG B N 1
ATOM 5077 C CA . ARG B 1 169 ? -26.562 22.609 19.062 1 95.69 169 ARG B CA 1
ATOM 5078 C C . ARG B 1 169 ? -26.688 21.953 17.688 1 95.69 169 ARG B C 1
ATOM 5080 O O . ARG B 1 169 ? -26.922 20.734 17.594 1 95.69 169 ARG B O 1
ATOM 5087 N N . THR B 1 170 ? -26.594 22.734 16.672 1 95.56 170 THR B N 1
ATOM 5088 C CA . THR B 1 170 ? -26.688 22.203 15.32 1 95.56 170 THR B CA 1
ATOM 5089 C C . THR B 1 170 ? -25.531 21.25 15.023 1 95.56 170 THR B C 1
ATOM 5091 O O . THR B 1 170 ? -25.703 20.266 14.312 1 95.56 170 THR B O 1
ATOM 5094 N N . ARG B 1 171 ? -24.328 21.547 15.5 1 96.19 171 ARG B N 1
ATOM 5095 C CA . ARG B 1 171 ? -23.172 20.672 15.328 1 96.19 171 ARG B CA 1
ATOM 5096 C C . ARG B 1 171 ? -23.406 19.328 16.031 1 96.19 171 ARG B C 1
ATOM 5098 O O . ARG B 1 171 ? -23.031 18.281 15.516 1 96.19 171 ARG B O 1
ATOM 5105 N N . ASP B 1 172 ? -24.016 19.391 17.203 1 95.81 172 ASP B N 1
ATOM 5106 C CA . ASP B 1 172 ? -24.375 18.156 17.891 1 95.81 172 ASP B CA 1
ATOM 5107 C C . ASP B 1 172 ? -25.25 17.281 17 1 95.81 172 ASP B C 1
ATOM 5109 O O . ASP B 1 172 ? -25.016 16.078 16.875 1 95.81 172 ASP B O 1
ATOM 5113 N N . GLU B 1 173 ? -26.234 17.906 16.438 1 94.19 173 GLU B N 1
ATOM 5114 C CA . GLU B 1 173 ? -27.141 17.172 15.562 1 94.19 173 GLU B CA 1
ATOM 5115 C C . GLU B 1 173 ? -26.406 16.672 14.32 1 94.19 173 GLU B C 1
ATOM 5117 O O . GLU B 1 173 ? -26.594 15.523 13.906 1 94.19 173 GLU B O 1
ATOM 5122 N N . TYR B 1 174 ? -25.594 17.484 13.805 1 93.25 174 TYR B N 1
ATOM 5123 C CA . TYR B 1 174 ? -24.859 17.188 12.586 1 93.25 174 TYR B CA 1
ATOM 5124 C C . TYR B 1 174 ? -23.953 15.977 12.789 1 93.25 174 TYR B C 1
ATOM 5126 O O . TYR B 1 174 ? -23.938 15.062 11.961 1 93.25 174 TYR B O 1
ATOM 5134 N N . THR B 1 175 ? -23.188 15.891 13.859 1 93.75 175 THR B N 1
ATOM 5135 C CA . THR B 1 175 ? -22.172 14.875 14.078 1 93.75 175 THR B CA 1
ATOM 5136 C C . THR B 1 175 ? -22.797 13.578 14.578 1 93.75 175 THR B C 1
ATOM 5138 O O . THR B 1 175 ? -22.188 12.508 14.469 1 93.75 175 THR B O 1
ATOM 5141 N N . SER B 1 176 ? -24.031 13.641 15.156 1 94.44 176 SER B N 1
ATOM 5142 C CA . SER B 1 176 ? -24.625 12.461 15.766 1 94.44 176 SER B CA 1
ATOM 5143 C C . SER B 1 176 ? -25.641 11.812 14.82 1 94.44 176 SER B C 1
ATOM 5145 O O . SER B 1 176 ? -26.281 10.82 15.172 1 94.44 176 SER B O 1
ATOM 5147 N N . THR B 1 177 ? -25.688 12.281 13.594 1 91.5 177 THR B N 1
ATOM 5148 C CA . THR B 1 177 ? -26.672 11.758 12.648 1 91.5 177 THR B CA 1
ATOM 5149 C C . THR B 1 177 ? -26.172 10.477 11.992 1 91.5 177 THR B C 1
ATOM 5151 O O . THR B 1 177 ? -25.141 10.484 11.312 1 91.5 177 THR B O 1
ATOM 5154 N N . ASP B 1 178 ? -26.844 9.367 12.078 1 89.44 178 ASP B N 1
ATOM 5155 C CA . ASP B 1 178 ? -26.438 8.062 11.555 1 89.44 178 ASP B CA 1
ATOM 5156 C C . ASP B 1 178 ? -26.766 7.945 10.062 1 89.44 178 ASP B C 1
ATOM 5158 O O . ASP B 1 178 ? -26.109 7.207 9.336 1 89.44 178 ASP B O 1
ATOM 5162 N N . ASP B 1 179 ? -27.75 8.555 9.484 1 81.81 179 ASP B N 1
ATOM 5163 C CA . ASP B 1 179 ? -28.141 8.477 8.078 1 81.81 179 ASP B CA 1
ATOM 5164 C C . ASP B 1 179 ? -28.25 9.867 7.461 1 81.81 179 ASP B C 1
ATOM 5166 O O . ASP B 1 179 ? -29.344 10.336 7.176 1 81.81 179 ASP B O 1
ATOM 5170 N N . PRO B 1 180 ? -26.969 10.266 7.293 1 79.81 180 PRO B N 1
ATOM 5171 C CA . PRO B 1 180 ? -27.062 11.609 6.719 1 79.81 180 PRO B CA 1
ATOM 5172 C C . PRO B 1 180 ? -27.609 11.609 5.297 1 79.81 180 PRO B C 1
ATOM 5174 O O . PRO B 1 180 ? -27.188 10.805 4.465 1 79.81 180 PRO B O 1
ATOM 5177 N N . GLY B 1 181 ? -28.734 12.148 5.016 1 74.69 181 GLY B N 1
ATOM 5178 C CA . GLY B 1 181 ? -29.312 12.273 3.686 1 74.69 181 GLY B CA 1
ATOM 5179 C C . GLY B 1 181 ? -28.422 13.039 2.721 1 74.69 181 GLY B C 1
ATOM 5180 O O . GLY B 1 181 ? -27.328 13.461 3.078 1 74.69 181 GLY B O 1
ATOM 5181 N N . TYR B 1 182 ? -28.859 13.109 1.555 1 70.5 182 TYR B N 1
ATOM 5182 C CA . TYR B 1 182 ? -28.141 13.781 0.475 1 70.5 182 TYR B CA 1
ATOM 5183 C C . TYR B 1 182 ? -27.844 15.227 0.837 1 70.5 182 TYR B C 1
ATOM 5185 O O . TYR B 1 182 ? -26.828 15.781 0.418 1 70.5 182 TYR B O 1
ATOM 5193 N N . ASP B 1 183 ? -28.641 15.695 1.721 1 79.75 183 ASP B N 1
ATOM 5194 C CA . ASP B 1 183 ? -28.562 17.125 1.992 1 79.75 183 ASP B CA 1
ATOM 5195 C C . ASP B 1 183 ? -27.719 17.406 3.227 1 79.75 183 ASP B C 1
ATOM 5197 O O . ASP B 1 183 ? -27.578 18.562 3.65 1 79.75 183 ASP B O 1
ATOM 5201 N N . HIS B 1 184 ? -27.188 16.453 3.826 1 85.75 184 HIS B N 1
ATOM 5202 C CA . HIS B 1 184 ? -26.406 16.641 5.043 1 85.75 184 HIS B CA 1
ATOM 5203 C C . HIS B 1 184 ? -25.25 17.609 4.816 1 85.75 184 HIS B C 1
ATOM 5205 O O . HIS B 1 184 ? -25.031 18.516 5.625 1 85.75 184 HIS B O 1
ATOM 5211 N N . GLY B 1 185 ? -24.641 17.516 3.738 1 87.62 185 GLY B N 1
ATOM 5212 C CA . GLY B 1 185 ? -23.562 18.422 3.387 1 87.62 185 GLY B CA 1
ATOM 5213 C C . GLY B 1 185 ? -24.047 19.844 3.119 1 87.62 185 GLY B C 1
ATOM 5214 O O . GLY B 1 185 ? -23.312 20.812 3.352 1 87.62 185 GLY B O 1
ATOM 5215 N N . ARG B 1 186 ? -25.281 19.906 2.748 1 90.5 186 ARG B N 1
ATOM 5216 C CA . ARG B 1 186 ? -25.859 21.219 2.436 1 90.5 186 ARG B CA 1
ATOM 5217 C C . ARG B 1 186 ? -26.062 22.047 3.701 1 90.5 186 ARG B C 1
ATOM 5219 O O . ARG B 1 186 ? -25.938 23.266 3.68 1 90.5 186 ARG B O 1
ATOM 5226 N N . VAL B 1 187 ? -26.312 21.375 4.781 1 92.56 187 VAL B N 1
ATOM 5227 C CA . VAL B 1 187 ? -26.5 22.062 6.047 1 92.56 187 VAL B CA 1
ATOM 5228 C C . VAL B 1 187 ? -25.266 22.875 6.383 1 92.56 187 VAL B C 1
ATOM 5230 O O . VAL B 1 187 ? -25.359 24.062 6.699 1 92.56 187 VAL B O 1
ATOM 5233 N N . LEU B 1 188 ? -24.156 22.281 6.305 1 93.19 188 LEU B N 1
ATOM 5234 C CA . LEU B 1 188 ? -22.906 22.953 6.617 1 93.19 188 LEU B CA 1
ATOM 5235 C C . LEU B 1 188 ? -22.578 24 5.562 1 93.19 188 LEU B C 1
ATOM 5237 O O . LEU B 1 188 ? -22.172 25.109 5.895 1 93.19 188 LEU B O 1
ATOM 5241 N N . ALA B 1 189 ? -22.797 23.641 4.273 1 93.44 189 ALA B N 1
ATOM 5242 C CA . ALA B 1 189 ? -22.484 24.547 3.172 1 93.44 189 ALA B CA 1
ATOM 5243 C C . ALA B 1 189 ? -23.312 25.828 3.275 1 93.44 189 ALA B C 1
ATOM 5245 O O . ALA B 1 189 ? -22.766 26.938 3.117 1 93.44 189 ALA B O 1
ATOM 5246 N N . ASP B 1 190 ? -24.578 25.688 3.584 1 95.38 190 ASP B N 1
ATOM 5247 C CA . ASP B 1 190 ? -25.469 26.844 3.695 1 95.38 190 ASP B CA 1
ATOM 5248 C C . ASP B 1 190 ? -25.094 27.719 4.895 1 95.38 190 ASP B C 1
ATOM 5250 O O . ASP B 1 190 ? -25.125 28.938 4.809 1 95.38 190 ASP B O 1
ATOM 5254 N N . ALA B 1 191 ? -24.781 27.047 5.961 1 96.06 191 ALA B N 1
ATOM 5255 C CA . ALA B 1 191 ? -24.406 27.797 7.16 1 96.06 191 ALA B CA 1
ATOM 5256 C C . ALA B 1 191 ? -23.109 28.578 6.934 1 96.06 191 ALA B C 1
ATOM 5258 O O . ALA B 1 191 ? -22.984 29.719 7.375 1 96.06 191 ALA B O 1
ATOM 5259 N N . CYS B 1 192 ? -22.172 28 6.285 1 95.88 192 CYS B N 1
ATOM 5260 C CA . CYS B 1 192 ? -20.906 28.672 6.004 1 95.88 192 CYS B CA 1
ATOM 5261 C C . CYS B 1 192 ? -21.109 29.828 5.035 1 95.88 192 CYS B C 1
ATOM 5263 O O . CYS B 1 192 ? -20.5 30.891 5.199 1 95.88 192 CYS B O 1
ATOM 5265 N N . ARG B 1 193 ? -21.922 29.562 4.051 1 95.62 193 ARG B N 1
ATOM 5266 C CA . ARG B 1 193 ? -22.234 30.625 3.096 1 95.62 193 ARG B CA 1
ATOM 5267 C C . ARG B 1 193 ? -22.844 31.828 3.795 1 95.62 193 ARG B C 1
ATOM 5269 O O . ARG B 1 193 ? -22.5 32.969 3.504 1 95.62 193 ARG B O 1
ATOM 5276 N N . ALA B 1 194 ? -23.703 31.578 4.66 1 96.38 194 ALA B N 1
ATOM 5277 C CA . ALA B 1 194 ? -24.422 32.656 5.371 1 96.38 194 ALA B CA 1
ATOM 5278 C C . ALA B 1 194 ? -23.453 33.469 6.223 1 96.38 194 ALA B C 1
ATOM 5280 O O . ALA B 1 194 ? -23.641 34.688 6.375 1 96.38 194 ALA B O 1
ATOM 5281 N N . LYS B 1 195 ? -22.422 32.844 6.699 1 95.44 195 LYS B N 1
ATOM 5282 C CA . LYS B 1 195 ? -21.578 33.5 7.691 1 95.44 195 LYS B CA 1
ATOM 5283 C C . LYS B 1 195 ? -20.281 34.031 7.07 1 95.44 195 LYS B C 1
ATOM 5285 O O . LYS B 1 195 ? -19.672 34.938 7.586 1 95.44 195 LYS B O 1
ATOM 5290 N N . ALA B 1 196 ? -19.875 33.406 5.992 1 94.81 196 ALA B N 1
ATOM 5291 C CA . ALA B 1 196 ? -18.516 33.688 5.539 1 94.81 196 ALA B CA 1
ATOM 5292 C C . ALA B 1 196 ? -18.438 33.719 4.016 1 94.81 196 ALA B C 1
ATOM 5294 O O . ALA B 1 196 ? -17.422 33.344 3.432 1 94.81 196 ALA B O 1
ATOM 5295 N N . ALA B 1 197 ? -19.406 34.125 3.307 1 92.25 197 ALA B N 1
ATOM 5296 C CA . ALA B 1 197 ? -19.516 34.062 1.853 1 92.25 197 ALA B CA 1
ATOM 5297 C C . ALA B 1 197 ? -18.312 34.719 1.179 1 92.25 197 ALA B C 1
ATOM 5299 O O . ALA B 1 197 ? -17.781 34.188 0.194 1 92.25 197 ALA B O 1
ATOM 5300 N N . ASP B 1 198 ? -17.859 35.812 1.633 1 92.81 198 ASP B N 1
ATOM 5301 C CA . ASP B 1 198 ? -16.797 36.562 0.979 1 92.81 198 ASP B CA 1
ATOM 5302 C C . ASP B 1 198 ? -15.43 35.938 1.248 1 92.81 198 ASP B C 1
ATOM 5304 O O . ASP B 1 198 ? -14.477 36.156 0.5 1 92.81 198 ASP B O 1
ATOM 5308 N N . LEU B 1 199 ? -15.305 35.156 2.279 1 95.94 199 LEU B N 1
ATOM 5309 C CA . LEU B 1 199 ? -14.047 34.531 2.705 1 95.94 199 LEU B CA 1
ATOM 5310 C C . LEU B 1 199 ? -13.836 33.188 2.037 1 95.94 199 LEU B C 1
ATOM 5312 O O . LEU B 1 199 ? -12.711 32.844 1.683 1 95.94 199 LEU B O 1
ATOM 5316 N N . LEU B 1 200 ? -14.859 32.406 1.787 1 95.88 200 LEU B N 1
ATOM 5317 C CA . LEU B 1 200 ? -14.844 31 1.438 1 95.88 200 LEU B CA 1
ATOM 5318 C C . LEU B 1 200 ? -14.039 30.766 0.161 1 95.88 200 LEU B C 1
ATOM 5320 O O . LEU B 1 200 ? -13.227 29.844 0.092 1 95.88 200 LEU B O 1
ATOM 5324 N N . PRO B 1 201 ? -14.125 31.625 -0.857 1 94.3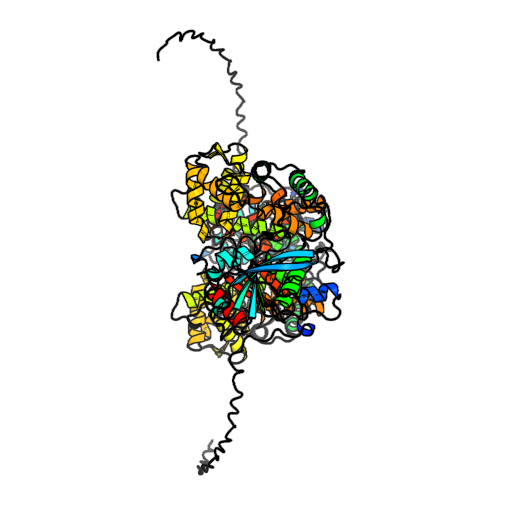1 201 PRO B N 1
ATOM 5325 C CA . PRO B 1 201 ? -13.383 31.359 -2.092 1 94.31 201 PRO B CA 1
ATOM 5326 C C . PRO B 1 201 ? -11.875 31.562 -1.927 1 94.31 201 PRO B C 1
ATOM 5328 O O . PRO B 1 201 ? -11.102 31.188 -2.816 1 94.31 201 PRO B O 1
ATOM 5331 N N . HIS B 1 202 ? -11.453 32.125 -0.823 1 96.31 202 HIS B N 1
ATOM 5332 C CA . HIS B 1 202 ? -10.055 32.5 -0.656 1 96.31 202 HIS B CA 1
ATOM 5333 C C . HIS B 1 202 ? -9.367 31.625 0.384 1 96.31 202 HIS B C 1
ATOM 5335 O O . HIS B 1 202 ? -8.312 31.969 0.907 1 96.31 202 HIS B O 1
ATOM 5341 N N . LEU B 1 203 ? -9.969 30.469 0.684 1 96.81 203 LEU B N 1
ATOM 5342 C CA . LEU B 1 203 ? -9.461 29.625 1.752 1 96.81 203 LEU B CA 1
ATOM 5343 C C . LEU B 1 203 ? -8.648 28.453 1.183 1 96.81 203 LEU B C 1
ATOM 5345 O O . LEU B 1 203 ? -8.227 27.562 1.922 1 96.81 203 LEU B O 1
ATOM 5349 N N . GLY B 1 204 ? -8.398 28.438 -0.094 1 96.25 204 GLY B N 1
ATOM 5350 C CA . GLY B 1 204 ? -7.668 27.344 -0.722 1 96.25 204 GLY B CA 1
ATOM 5351 C C . GLY B 1 204 ? -6.223 27.25 -0.267 1 96.25 204 GLY B C 1
ATOM 5352 O O . GLY B 1 204 ? -5.629 28.25 0.136 1 96.25 204 GLY B O 1
ATOM 5353 N N . THR B 1 205 ? -5.699 26.078 -0.375 1 97.12 205 THR B N 1
ATOM 5354 C CA . THR B 1 205 ? -4.355 25.797 0.109 1 97.12 205 THR B CA 1
ATOM 5355 C C . THR B 1 205 ? -3.32 26.625 -0.642 1 97.12 205 THR B C 1
ATOM 5357 O O . THR B 1 205 ? -2.307 27.031 -0.068 1 97.12 205 THR B O 1
ATOM 5360 N N . ARG B 1 206 ? -3.541 26.922 -1.889 1 96.88 206 ARG B N 1
ATOM 5361 C CA . ARG B 1 206 ? -2.594 27.719 -2.652 1 96.88 206 ARG B CA 1
ATOM 5362 C C . ARG B 1 206 ? -2.484 29.125 -2.074 1 96.88 206 ARG B C 1
ATOM 5364 O O . ARG B 1 206 ? -1.396 29.703 -2.037 1 96.88 206 ARG B O 1
ATOM 5371 N N . ASP B 1 207 ? -3.605 29.688 -1.683 1 97.5 207 ASP B N 1
ATOM 5372 C CA . ASP B 1 207 ? -3.562 30.984 -1.026 1 97.5 207 ASP B CA 1
ATOM 5373 C C . ASP B 1 207 ? -2.799 30.922 0.294 1 97.5 207 ASP B C 1
ATOM 5375 O O . ASP B 1 207 ? -2.047 31.828 0.636 1 97.5 207 ASP B O 1
ATOM 5379 N N . SER B 1 208 ? -3.041 29.859 1.048 1 98.44 208 SER B N 1
ATOM 5380 C CA . SER B 1 208 ? -2.285 29.672 2.283 1 98.44 208 SER B CA 1
ATOM 5381 C C . SER B 1 208 ? -0.792 29.531 2.004 1 98.44 208 SER B C 1
ATOM 5383 O O . SER B 1 208 ? 0.036 29.984 2.797 1 98.44 208 SER B O 1
ATOM 5385 N N . ALA B 1 209 ? -0.435 28.859 0.921 1 98.62 209 ALA B N 1
ATOM 5386 C CA . ALA B 1 209 ? 0.967 28.797 0.517 1 98.62 209 ALA B CA 1
ATOM 5387 C C . ALA B 1 209 ? 1.532 30.188 0.237 1 98.62 209 ALA B C 1
ATOM 5389 O O . ALA B 1 209 ? 2.68 30.469 0.582 1 98.62 209 ALA B O 1
ATOM 5390 N N . ARG B 1 210 ? 0.789 31.016 -0.4 1 98.31 210 ARG B N 1
ATOM 5391 C CA . ARG B 1 210 ? 1.207 32.375 -0.657 1 98.31 210 ARG B CA 1
ATOM 5392 C C . ARG B 1 210 ? 1.334 33.188 0.645 1 98.31 210 ARG B C 1
ATOM 5394 O O . ARG B 1 210 ? 2.238 34 0.792 1 98.31 210 ARG B O 1
ATOM 5401 N N . ASP B 1 211 ? 0.385 32.906 1.587 1 98.75 211 ASP B N 1
ATOM 5402 C CA . ASP B 1 211 ? 0.539 33.5 2.914 1 98.75 211 ASP B CA 1
ATOM 5403 C C . ASP B 1 211 ? 1.883 33.125 3.531 1 98.75 211 ASP B C 1
ATOM 5405 O O . ASP B 1 211 ? 2.549 33.969 4.145 1 98.75 211 ASP B O 1
ATOM 5409 N N . MET B 1 212 ? 2.211 31.875 3.377 1 98.75 212 MET B N 1
ATOM 5410 C CA . MET B 1 212 ? 3.471 31.375 3.912 1 98.75 212 MET B CA 1
ATOM 5411 C C . MET B 1 212 ? 4.656 32.094 3.289 1 98.75 212 MET B C 1
ATOM 5413 O O . MET B 1 212 ? 5.664 32.344 3.959 1 98.75 212 MET B O 1
ATOM 5417 N N . ASP B 1 213 ? 4.539 32.406 2.049 1 98.62 213 ASP B N 1
ATOM 5418 C CA . ASP B 1 213 ? 5.629 33.125 1.397 1 98.62 213 ASP B CA 1
ATOM 5419 C C . ASP B 1 213 ? 5.75 34.531 1.938 1 98.62 213 ASP B C 1
ATOM 5421 O O . ASP B 1 213 ? 6.855 35.031 2.152 1 98.62 213 ASP B O 1
ATOM 5425 N N . VAL B 1 214 ? 4.668 35.219 2.105 1 98.56 214 VAL B N 1
ATOM 5426 C CA . VAL B 1 214 ? 4.688 36.531 2.711 1 98.56 214 VAL B CA 1
ATOM 5427 C C . VAL B 1 214 ? 5.277 36.469 4.117 1 98.56 214 VAL B C 1
ATOM 5429 O O . VAL B 1 214 ? 6.066 37.312 4.516 1 98.56 214 VAL B O 1
ATOM 5432 N N . LEU B 1 215 ? 4.867 35.438 4.871 1 98.75 215 LEU B N 1
ATOM 5433 C CA . LEU B 1 215 ? 5.406 35.219 6.207 1 98.75 215 LEU B CA 1
ATOM 5434 C C . LEU B 1 215 ? 6.926 35.094 6.164 1 98.75 215 LEU B C 1
ATOM 5436 O O . LEU B 1 215 ? 7.637 35.688 6.965 1 98.75 215 LEU B O 1
ATOM 5440 N N . ARG B 1 216 ? 7.383 34.25 5.266 1 98.56 216 ARG B N 1
ATOM 5441 C CA . ARG B 1 216 ? 8.82 34.031 5.074 1 98.56 216 ARG B CA 1
ATOM 5442 C C . ARG B 1 216 ? 9.523 35.375 4.887 1 98.56 216 ARG B C 1
ATOM 5444 O O . ARG B 1 216 ? 10.539 35.656 5.543 1 98.56 216 ARG B O 1
ATOM 5451 N N . GLY B 1 217 ? 9.023 36.188 3.996 1 97.69 217 GLY B N 1
ATOM 5452 C CA . GLY B 1 217 ? 9.602 37.5 3.736 1 97.69 217 GLY B CA 1
ATOM 5453 C C . GLY B 1 217 ? 9.586 38.406 4.949 1 97.69 217 GLY B C 1
ATOM 5454 O O . GLY B 1 217 ? 10.578 39.062 5.25 1 97.69 217 GLY B O 1
ATOM 5455 N N . ALA B 1 218 ? 8.492 38.469 5.617 1 97.69 218 ALA B N 1
ATOM 5456 C CA . ALA B 1 218 ? 8.328 39.312 6.785 1 97.69 218 ALA B CA 1
ATOM 5457 C C . ALA B 1 218 ? 9.242 38.875 7.922 1 97.69 218 ALA B C 1
ATOM 5459 O O . ALA B 1 218 ? 9.664 39.719 8.742 1 97.69 218 ALA B O 1
ATOM 5460 N N . LEU B 1 219 ? 9.531 37.594 8.023 1 97.88 219 LEU B N 1
ATOM 5461 C CA . LEU B 1 219 ? 10.43 37.031 9.031 1 97.88 219 LEU B CA 1
ATOM 5462 C C . LEU B 1 219 ? 11.883 37.375 8.695 1 97.88 219 LEU B C 1
ATOM 5464 O O . LEU B 1 219 ? 12.781 37.125 9.516 1 97.88 219 LEU B O 1
ATOM 5468 N N . GLY B 1 220 ? 12.102 37.875 7.488 1 96.31 220 GLY B N 1
ATOM 5469 C CA . GLY B 1 220 ? 13.438 38.25 7.066 1 96.31 220 GLY B CA 1
ATOM 5470 C C . GLY B 1 220 ? 14.203 37.094 6.449 1 96.31 220 GLY B C 1
ATOM 5471 O O . GLY B 1 220 ? 15.438 37.094 6.438 1 96.31 220 GLY B O 1
ATOM 5472 N N . GLU B 1 221 ? 13.5 36.125 6.031 1 97.31 221 GLU B N 1
ATOM 5473 C CA . GLU B 1 221 ? 14.133 34.938 5.461 1 97.31 221 GLU B CA 1
ATOM 5474 C C . GLU B 1 221 ? 14.125 35 3.938 1 97.31 221 GLU B C 1
ATOM 5476 O O . GLU B 1 221 ? 13.148 35.438 3.328 1 97.31 221 GLU B O 1
ATOM 5481 N N . THR B 1 222 ? 15.219 34.531 3.291 1 96.94 222 THR B N 1
ATOM 5482 C CA . THR B 1 222 ? 15.289 34.5 1.835 1 96.94 222 THR B CA 1
ATOM 5483 C C . THR B 1 222 ? 14.672 33.188 1.308 1 96.94 222 THR B C 1
ATOM 5485 O O . THR B 1 222 ? 14.164 33.156 0.184 1 96.94 222 THR B O 1
ATOM 5488 N N . ARG B 1 223 ? 14.781 32.156 2.096 1 97.88 223 ARG B N 1
ATOM 5489 C CA . ARG B 1 223 ? 14.18 30.875 1.782 1 97.88 223 ARG B CA 1
ATOM 5490 C C . ARG B 1 223 ? 13.344 30.359 2.949 1 97.88 223 ARG B C 1
ATOM 5492 O O . ARG B 1 223 ? 13.523 30.797 4.086 1 97.88 223 ARG B O 1
ATOM 5499 N N . LEU B 1 224 ? 12.438 29.484 2.613 1 98.56 224 LEU B N 1
ATOM 5500 C CA . LEU B 1 224 ? 11.539 28.938 3.627 1 98.56 224 LEU B CA 1
ATOM 5501 C C . LEU B 1 224 ? 12.07 27.609 4.152 1 98.56 224 LEU B C 1
ATOM 5503 O O . LEU B 1 224 ? 12.273 26.672 3.379 1 98.56 224 LEU B O 1
ATOM 5507 N N . ASP B 1 225 ? 12.352 27.516 5.395 1 98.88 225 ASP B N 1
ATOM 5508 C CA . ASP B 1 225 ? 12.484 26.234 6.078 1 98.88 225 ASP B CA 1
ATOM 5509 C C . ASP B 1 225 ? 11.172 25.828 6.73 1 98.88 225 ASP B C 1
ATOM 5511 O O . ASP B 1 225 ? 10.531 26.625 7.41 1 98.88 225 ASP B O 1
ATOM 5515 N N . PHE B 1 226 ? 10.781 24.594 6.496 1 98.88 226 PHE B N 1
ATOM 5516 C CA . PHE B 1 226 ? 9.406 24.203 6.793 1 98.88 226 PHE B CA 1
ATOM 5517 C C . PHE B 1 226 ? 9.328 22.766 7.25 1 98.88 226 PHE B C 1
ATOM 5519 O O . PHE B 1 226 ? 10.008 21.891 6.695 1 98.88 226 PHE B O 1
ATOM 5526 N N . LEU B 1 227 ? 8.625 22.5 8.297 1 98.88 227 LEU B N 1
ATOM 5527 C CA . LEU B 1 227 ? 8.211 21.172 8.734 1 98.88 227 LEU B CA 1
ATOM 5528 C C . LEU B 1 227 ? 6.691 21.062 8.773 1 98.88 227 LEU B C 1
ATOM 5530 O O . LEU B 1 227 ? 6.047 21.625 9.664 1 98.88 227 LEU B O 1
ATOM 5534 N N . GLY B 1 228 ? 6.148 20.391 7.816 1 98.81 228 GLY B N 1
ATOM 5535 C CA . GLY B 1 228 ? 4.711 20.188 7.719 1 98.81 228 GLY B CA 1
ATOM 5536 C C . GLY B 1 228 ? 4.289 18.766 8.008 1 98.81 228 GLY B C 1
ATOM 5537 O O . GLY B 1 228 ? 4.875 17.812 7.469 1 98.81 228 GLY B O 1
ATOM 5538 N N . LEU B 1 229 ? 3.291 18.625 8.852 1 98.69 229 LEU B N 1
ATOM 5539 C CA . LEU B 1 229 ? 2.717 17.312 9.172 1 98.69 229 LEU B CA 1
ATOM 5540 C C . LEU B 1 229 ? 1.356 17.141 8.508 1 98.69 229 LEU B C 1
ATOM 5542 O O . LEU B 1 229 ? 0.578 18.094 8.414 1 98.69 229 LEU B O 1
ATOM 5546 N N . SER B 1 230 ? 1.08 15.906 8.008 1 98.12 230 SER B N 1
ATOM 5547 C CA . SER B 1 230 ? -0.244 15.641 7.453 1 98.12 230 SER B CA 1
ATOM 5548 C C . SER B 1 230 ? -0.601 16.656 6.375 1 98.12 230 SER B C 1
ATOM 5550 O O . SER B 1 230 ? 0.177 16.891 5.445 1 98.12 230 SER B O 1
ATOM 5552 N N . TYR B 1 231 ? -1.731 17.359 6.418 1 97.56 231 TYR B N 1
ATOM 5553 C CA . TYR B 1 231 ? -2.133 18.391 5.461 1 97.56 231 TYR B CA 1
ATOM 5554 C C . TYR B 1 231 ? -1.003 19.375 5.219 1 97.56 231 TYR B C 1
ATOM 5556 O O . TYR B 1 231 ? -0.853 19.906 4.109 1 97.56 231 TYR B O 1
ATOM 5564 N N . GLY B 1 232 ? -0.192 19.578 6.184 1 98.69 232 GLY B N 1
ATOM 5565 C CA . GLY B 1 232 ? 0.954 20.453 6.02 1 98.69 232 GLY B CA 1
ATOM 5566 C C . GLY B 1 232 ? 1.872 20.031 4.887 1 98.69 232 GLY B C 1
ATOM 5567 O O . GLY B 1 232 ? 2.592 20.859 4.324 1 98.69 232 GLY B O 1
ATOM 5568 N N . THR B 1 233 ? 1.823 18.734 4.559 1 98.81 233 THR B N 1
ATOM 5569 C CA . THR B 1 233 ? 2.65 18.25 3.463 1 98.81 233 THR B CA 1
ATOM 5570 C C . THR B 1 233 ? 2.117 18.734 2.119 1 98.81 233 THR B C 1
ATOM 5572 O O . THR B 1 233 ? 2.893 19.078 1.22 1 98.81 233 THR B O 1
ATOM 5575 N N . TYR B 1 234 ? 0.814 18.781 1.962 1 98.06 234 TYR B N 1
ATOM 5576 C CA . TYR B 1 234 ? 0.218 19.344 0.752 1 98.06 234 TYR B CA 1
ATOM 5577 C C . TYR B 1 234 ? 0.488 20.828 0.65 1 98.06 234 TYR B C 1
ATOM 5579 O O . TYR B 1 234 ? 0.821 21.344 -0.425 1 98.06 234 TYR B O 1
ATOM 5587 N N . LEU B 1 235 ? 0.383 21.469 1.795 1 98.56 235 LEU B N 1
ATOM 5588 C CA . LEU B 1 235 ? 0.701 22.891 1.862 1 98.56 235 LEU B CA 1
ATOM 5589 C C . LEU B 1 235 ? 2.143 23.156 1.438 1 98.56 235 LEU B C 1
ATOM 5591 O O . LEU B 1 235 ? 2.404 24.031 0.609 1 98.56 235 LEU B O 1
ATOM 5595 N N . GLY B 1 236 ? 3.059 22.422 1.981 1 98.81 236 GLY B N 1
ATOM 5596 C CA . GLY B 1 236 ? 4.457 22.547 1.606 1 98.81 236 GLY B CA 1
ATOM 5597 C C . GLY B 1 236 ? 4.711 22.219 0.144 1 98.81 236 GLY B C 1
ATOM 5598 O O . GLY B 1 236 ? 5.527 22.891 -0.504 1 98.81 236 GLY B O 1
ATOM 5599 N N . ALA B 1 237 ? 4.031 21.234 -0.336 1 98.62 237 ALA B N 1
ATOM 5600 C CA . ALA B 1 237 ? 4.184 20.859 -1.741 1 98.62 237 ALA B CA 1
ATOM 5601 C C . ALA B 1 237 ? 3.732 22 -2.658 1 98.62 237 ALA B C 1
ATOM 5603 O O . ALA B 1 237 ? 4.414 22.328 -3.633 1 98.62 237 ALA B O 1
ATOM 5604 N N . LEU B 1 238 ? 2.602 22.594 -2.377 1 98.19 238 LEU B N 1
ATOM 5605 C CA . LEU B 1 238 ? 2.113 23.688 -3.211 1 98.19 238 LEU B CA 1
ATOM 5606 C C . LEU B 1 238 ? 3.014 24.906 -3.09 1 98.19 238 LEU B C 1
ATOM 5608 O O . LEU B 1 238 ? 3.197 25.641 -4.059 1 98.19 238 LEU B O 1
ATOM 5612 N N . TYR B 1 239 ? 3.529 25.094 -1.878 1 98.69 239 TYR B N 1
ATOM 5613 C CA . TYR B 1 239 ? 4.508 26.172 -1.73 1 98.69 239 TYR B CA 1
ATOM 5614 C C . TYR B 1 239 ? 5.695 25.953 -2.666 1 98.69 239 TYR B C 1
ATOM 5616 O O . TYR B 1 239 ? 6.117 26.891 -3.359 1 98.69 239 TYR B O 1
ATOM 5624 N N . ALA B 1 240 ? 6.223 24.75 -2.668 1 98.69 240 ALA B N 1
ATOM 5625 C CA . ALA B 1 240 ? 7.387 24.422 -3.484 1 98.69 240 ALA B CA 1
ATOM 5626 C C . ALA B 1 240 ? 7.078 24.578 -4.969 1 98.69 240 ALA B C 1
ATOM 5628 O O . ALA B 1 240 ? 7.957 24.922 -5.762 1 98.69 240 ALA B O 1
ATOM 5629 N N . GLU B 1 241 ? 5.879 24.281 -5.285 1 98 241 GLU B N 1
ATOM 5630 C CA . GLU B 1 241 ? 5.473 24.453 -6.68 1 98 241 GLU B CA 1
ATOM 5631 C C . GLU B 1 241 ? 5.355 25.922 -7.051 1 98 241 GLU B C 1
ATOM 5633 O O . GLU B 1 241 ? 5.777 26.328 -8.141 1 98 241 GLU B O 1
ATOM 5638 N N . GLU B 1 242 ? 4.789 26.688 -6.18 1 97 242 GLU B N 1
ATOM 5639 C CA . GLU B 1 242 ? 4.527 28.109 -6.445 1 97 242 GLU B CA 1
ATOM 5640 C C . GLU B 1 242 ? 5.809 28.922 -6.359 1 97 242 GLU B C 1
ATOM 5642 O O . GLU B 1 242 ? 5.977 29.906 -7.094 1 97 242 GLU B O 1
ATOM 5647 N N . PHE B 1 243 ? 6.688 28.547 -5.457 1 97.62 243 PHE B N 1
ATOM 5648 C CA . PHE B 1 243 ? 7.895 29.328 -5.188 1 97.62 243 PHE B CA 1
ATOM 5649 C C . PHE B 1 243 ? 9.117 28.406 -5.133 1 97.62 243 PHE B C 1
ATOM 5651 O O . PHE B 1 243 ? 9.844 28.391 -4.137 1 97.62 243 PHE B O 1
ATOM 5658 N N . PRO B 1 244 ? 9.414 27.734 -6.219 1 97.69 244 PRO B 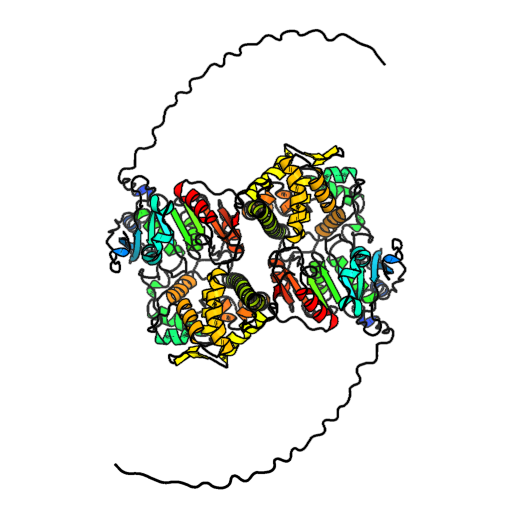N 1
ATOM 5659 C CA . PRO B 1 244 ? 10.508 26.75 -6.168 1 97.69 244 PRO B CA 1
ATOM 5660 C C . PRO B 1 244 ? 11.852 27.391 -5.789 1 97.69 244 PRO B C 1
ATOM 5662 O O . PRO B 1 244 ? 12.633 26.781 -5.051 1 97.69 244 PRO B O 1
ATOM 5665 N N . GLY B 1 245 ? 12.133 28.578 -6.18 1 96.94 245 GLY B N 1
ATOM 5666 C CA . GLY B 1 245 ? 13.398 29.25 -5.898 1 96.94 245 GLY B CA 1
ATOM 5667 C C . GLY B 1 245 ? 13.5 29.75 -4.473 1 96.94 245 GLY B C 1
ATOM 5668 O O . GLY B 1 245 ? 14.562 30.203 -4.043 1 96.94 245 GLY B O 1
ATOM 5669 N N . ARG B 1 246 ? 12.445 29.688 -3.66 1 97.69 246 ARG B N 1
ATOM 5670 C CA . ARG B 1 246 ? 12.422 30.188 -2.291 1 97.69 246 ARG B CA 1
ATOM 5671 C C . ARG B 1 246 ? 12.273 29.062 -1.289 1 97.69 246 ARG B C 1
ATOM 5673 O O . ARG B 1 246 ? 11.977 29.297 -0.115 1 97.69 246 ARG B O 1
ATOM 5680 N N . THR B 1 247 ? 12.438 27.875 -1.785 1 98.25 247 THR B N 1
ATOM 5681 C CA . THR B 1 247 ? 12.43 26.703 -0.901 1 98.25 247 THR B CA 1
ATOM 5682 C C . THR B 1 247 ? 13.789 26.547 -0.228 1 98.25 247 THR B C 1
ATOM 5684 O O . THR B 1 247 ? 14.828 26.594 -0.892 1 98.25 247 THR B O 1
ATOM 5687 N N . GLY B 1 248 ? 13.789 26.578 1.058 1 98.31 248 GLY B N 1
ATOM 5688 C CA . GLY B 1 248 ? 14.93 26.125 1.825 1 98.31 248 GLY B CA 1
ATOM 5689 C C . GLY B 1 248 ? 14.906 24.625 2.096 1 98.31 248 GLY B C 1
ATOM 5690 O O . GLY B 1 248 ? 14.844 23.828 1.164 1 98.31 248 GLY B O 1
ATOM 5691 N N . ARG B 1 249 ? 14.852 24.312 3.383 1 98.69 249 ARG B N 1
ATOM 5692 C CA . ARG B 1 249 ? 14.758 22.906 3.773 1 98.69 249 ARG B CA 1
ATOM 5693 C C . ARG B 1 249 ? 13.336 22.547 4.203 1 98.69 249 ARG B C 1
ATOM 5695 O O . ARG B 1 249 ? 12.875 22.969 5.266 1 98.69 249 ARG B O 1
ATOM 5702 N N . LEU B 1 250 ? 12.672 21.766 3.352 1 98.94 250 LEU B N 1
ATOM 5703 C CA . LEU B 1 250 ? 11.297 21.359 3.623 1 98.94 250 LEU B CA 1
ATOM 5704 C C . LEU B 1 250 ? 11.242 19.891 4.039 1 98.94 250 LEU B C 1
ATOM 5706 O O . LEU B 1 250 ? 11.797 19.016 3.355 1 98.94 250 LEU B O 1
ATOM 5710 N N . VAL B 1 251 ? 10.648 19.641 5.16 1 98.94 251 VAL B N 1
ATOM 5711 C CA . VAL B 1 251 ? 10.32 18.297 5.613 1 98.94 251 VAL B CA 1
ATOM 5712 C C . VAL B 1 251 ? 8.805 18.109 5.613 1 98.94 251 VAL B C 1
ATOM 5714 O O . VAL B 1 251 ? 8.078 18.859 6.266 1 98.94 251 VAL B O 1
ATOM 5717 N N . LEU B 1 252 ? 8.352 17.125 4.875 1 98.88 252 LEU B N 1
ATOM 5718 C CA . LEU B 1 252 ? 6.934 16.828 4.73 1 98.88 252 LEU B CA 1
ATOM 5719 C C . LEU B 1 252 ? 6.617 15.445 5.285 1 98.88 252 LEU B C 1
ATOM 5721 O O . LEU B 1 252 ? 6.922 14.43 4.652 1 98.88 252 LEU B O 1
ATOM 5725 N N . ASP B 1 253 ? 5.957 15.344 6.434 1 98.88 253 ASP B N 1
ATOM 5726 C CA . ASP B 1 253 ? 5.758 14.109 7.191 1 98.88 253 ASP B CA 1
ATOM 5727 C C . ASP B 1 253 ? 4.281 13.719 7.227 1 98.88 253 ASP B C 1
ATOM 5729 O O . ASP B 1 253 ? 3.467 14.406 7.848 1 98.88 253 ASP B O 1
ATOM 5733 N N . GLY B 1 254 ? 4.012 12.492 6.672 1 98.56 254 GLY B N 1
ATOM 5734 C CA . GLY B 1 254 ? 2.621 12.094 6.504 1 98.56 254 GLY B CA 1
ATOM 5735 C C . GLY B 1 254 ? 1.959 12.75 5.305 1 98.56 254 GLY B C 1
ATOM 5736 O O . GLY B 1 254 ? 1.039 13.555 5.461 1 98.56 254 GLY B O 1
ATOM 5737 N N . ALA B 1 255 ? 2.318 12.273 4.109 1 98.06 255 ALA B N 1
ATOM 5738 C CA . ALA B 1 255 ? 2.064 12.969 2.852 1 98.06 255 ALA B CA 1
ATOM 5739 C C . ALA B 1 255 ? 0.584 12.914 2.484 1 98.06 255 ALA B C 1
ATOM 5741 O O . ALA B 1 255 ? -0.023 11.844 2.484 1 98.06 255 ALA B O 1
ATOM 5742 N N . VAL B 1 256 ? 0.025 14.039 2.312 1 96.38 256 VAL B N 1
ATOM 5743 C CA . VAL B 1 256 ? -1.271 14.18 1.657 1 96.38 256 VAL B CA 1
ATOM 5744 C C . VAL B 1 256 ? -1.07 14.484 0.174 1 96.38 256 VAL B C 1
ATOM 5746 O O . VAL B 1 256 ? -0.731 15.617 -0.193 1 96.38 256 VAL B O 1
ATOM 5749 N N . GLU B 1 257 ? -1.247 13.453 -0.613 1 85.56 257 GLU B N 1
ATOM 5750 C CA . GLU B 1 257 ? -0.93 13.555 -2.033 1 85.56 257 GLU B CA 1
ATOM 5751 C C . GLU B 1 257 ? -2.195 13.719 -2.873 1 85.56 257 GLU B C 1
ATOM 5753 O O . GLU B 1 257 ? -3.139 12.938 -2.738 1 85.56 257 GLU B O 1
ATOM 5758 N N . ARG B 1 258 ? -2.271 14.711 -3.77 1 89.94 258 ARG B N 1
ATOM 5759 C CA . ARG B 1 258 ? -3.479 15.062 -4.516 1 89.94 258 ARG B CA 1
ATOM 5760 C C . ARG B 1 258 ? -3.248 14.945 -6.016 1 89.94 258 ARG B C 1
ATOM 5762 O O . ARG B 1 258 ? -3.639 15.828 -6.781 1 89.94 258 ARG B O 1
ATOM 5769 N N . SER B 1 259 ? -2.562 13.867 -6.41 1 89.88 259 SER B N 1
ATOM 5770 C CA . SER B 1 259 ? -2.311 13.664 -7.832 1 89.88 259 SER B CA 1
ATOM 5771 C C . SER B 1 259 ? -3.543 13.109 -8.539 1 89.88 259 SER B C 1
ATOM 5773 O O . SER B 1 259 ? -3.631 13.148 -9.766 1 89.88 259 SER B O 1
ATOM 5775 N N . THR B 1 260 ? -4.504 12.602 -7.762 1 85.25 260 THR B N 1
ATOM 5776 C CA . THR B 1 260 ? -5.75 12.078 -8.312 1 85.25 260 THR B CA 1
ATOM 5777 C C . THR B 1 260 ? -6.953 12.672 -7.59 1 85.25 260 THR B C 1
ATOM 5779 O O . THR B 1 260 ? -6.801 13.5 -6.691 1 85.25 260 THR B O 1
ATOM 5782 N N . ASP B 1 261 ? -8.148 12.227 -8.023 1 82.25 261 ASP B N 1
ATOM 5783 C CA . ASP B 1 261 ? -9.352 12.836 -7.477 1 82.25 261 ASP B CA 1
ATOM 5784 C C . ASP B 1 261 ? -9.586 12.398 -6.031 1 82.25 261 ASP B C 1
ATOM 5786 O O . ASP B 1 261 ? -9.062 11.375 -5.594 1 82.25 261 ASP B O 1
ATOM 5790 N N . LEU B 1 262 ? -10.398 13.211 -5.379 1 82.56 262 LEU B N 1
ATOM 5791 C CA . LEU B 1 262 ? -10.609 13.078 -3.943 1 82.56 262 LEU B CA 1
ATOM 5792 C C . LEU B 1 262 ? -11.273 11.75 -3.613 1 82.56 262 LEU B C 1
ATOM 5794 O O . LEU B 1 262 ? -11.016 11.156 -2.561 1 82.56 262 LEU B O 1
ATOM 5798 N N . MET B 1 263 ? -12.18 11.289 -4.441 1 84.75 263 MET B N 1
ATOM 5799 C CA . MET B 1 263 ? -12.883 10.047 -4.152 1 84.75 263 MET B CA 1
ATOM 5800 C C . MET B 1 263 ? -11.93 8.859 -4.141 1 84.75 263 MET B C 1
ATOM 5802 O O . MET B 1 263 ? -12.039 7.977 -3.291 1 84.75 263 MET B O 1
ATOM 5806 N N . HIS B 1 264 ? -11.023 8.898 -5.105 1 84.38 264 HIS B N 1
ATOM 5807 C CA . HIS B 1 264 ? -10.031 7.836 -5.16 1 84.38 264 HIS B CA 1
ATOM 5808 C C . HIS B 1 264 ? -9.086 7.898 -3.963 1 84.38 264 HIS B C 1
ATOM 5810 O O . HIS B 1 264 ? -8.758 6.867 -3.373 1 84.38 264 HIS B O 1
ATOM 5816 N N . LEU B 1 265 ? -8.711 9.078 -3.596 1 87.81 265 LEU B N 1
ATOM 5817 C CA . LEU B 1 265 ? -7.848 9.266 -2.439 1 87.81 265 LEU B CA 1
ATOM 5818 C C . LEU B 1 265 ? -8.555 8.836 -1.156 1 87.81 265 LEU B C 1
ATOM 5820 O O . LEU B 1 265 ? -7.953 8.172 -0.306 1 87.81 265 LEU B O 1
ATOM 5824 N N . ASN B 1 266 ? -9.75 9.188 -1.052 1 89.38 266 ASN B N 1
ATOM 5825 C CA . ASN B 1 266 ? -10.516 8.812 0.131 1 89.38 266 ASN B CA 1
ATOM 5826 C C . ASN B 1 266 ? -10.695 7.301 0.223 1 89.38 266 ASN B C 1
ATOM 5828 O O . ASN B 1 266 ? -10.734 6.742 1.32 1 89.38 266 ASN B O 1
ATOM 5832 N N . GLY B 1 267 ? -10.883 6.691 -0.948 1 88.06 267 GLY B N 1
ATOM 5833 C CA . GLY B 1 267 ? -10.93 5.238 -0.961 1 88.06 267 GLY B CA 1
ATOM 5834 C C . GLY B 1 267 ? -9.648 4.598 -0.452 1 88.06 267 GLY B C 1
ATOM 5835 O O . GLY B 1 267 ? -9.695 3.639 0.32 1 88.06 267 GLY B O 1
ATOM 5836 N N . GLU B 1 268 ? -8.477 5.113 -0.885 1 89.19 268 GLU B N 1
ATOM 5837 C CA . GLU B 1 268 ? -7.184 4.621 -0.414 1 89.19 268 GLU B CA 1
ATOM 5838 C C . GLU B 1 268 ? -7.023 4.848 1.087 1 89.19 268 GLU B C 1
ATOM 5840 O O . GLU B 1 268 ? -6.52 3.977 1.801 1 89.19 268 GLU B O 1
ATOM 5845 N N . GLN B 1 269 ? -7.457 5.965 1.546 1 92.44 269 GLN B N 1
ATOM 5846 C CA . GLN B 1 269 ? -7.398 6.27 2.971 1 92.44 269 GLN B CA 1
ATOM 5847 C C . GLN B 1 269 ? -8.297 5.336 3.771 1 92.44 269 GLN B C 1
ATOM 5849 O O . GLN B 1 269 ? -7.926 4.879 4.855 1 92.44 269 GLN B O 1
ATOM 5854 N N . ALA B 1 270 ? -9.516 5.109 3.25 1 91.38 270 ALA B N 1
ATOM 5855 C CA . ALA B 1 270 ? -10.461 4.234 3.938 1 91.38 270 ALA B CA 1
ATOM 5856 C C . ALA B 1 270 ? -9.883 2.83 4.105 1 91.38 270 ALA B C 1
ATOM 5858 O O . ALA B 1 270 ? -10.086 2.188 5.137 1 91.38 270 ALA B O 1
ATOM 5859 N N . ALA B 1 271 ? -9.203 2.387 3.09 1 88.5 271 ALA B N 1
ATOM 5860 C CA . ALA B 1 271 ? -8.578 1.07 3.164 1 88.5 271 ALA B CA 1
ATOM 5861 C C . ALA B 1 271 ? -7.508 1.032 4.25 1 88.5 271 ALA B C 1
ATOM 5863 O O . ALA B 1 271 ? -7.406 0.056 4.996 1 88.5 271 ALA B O 1
ATOM 5864 N N . ALA B 1 272 ? -6.672 2.057 4.34 1 91.38 272 ALA B N 1
ATOM 5865 C CA . ALA B 1 272 ? -5.637 2.137 5.367 1 91.38 272 ALA B CA 1
ATOM 5866 C C . ALA B 1 272 ? -6.258 2.209 6.762 1 91.38 272 ALA B C 1
ATOM 5868 O O . ALA B 1 272 ? -5.77 1.574 7.699 1 91.38 272 ALA B O 1
ATOM 5869 N N . THR B 1 273 ? -7.273 2.957 6.863 1 93.38 273 THR B N 1
ATOM 5870 C CA . THR B 1 273 ? -7.98 3.094 8.133 1 93.38 273 THR B CA 1
ATOM 5871 C C . THR B 1 273 ? -8.57 1.756 8.57 1 93.38 273 THR B C 1
ATOM 5873 O O . THR B 1 273 ? -8.484 1.387 9.742 1 93.38 273 THR B O 1
ATOM 5876 N N . GLU B 1 274 ? -9.242 1.11 7.652 1 91.75 274 GLU B N 1
ATOM 5877 C CA . GLU B 1 274 ? -9.836 -0.181 7.984 1 91.75 274 GLU B CA 1
ATOM 5878 C C . GLU B 1 274 ? -8.773 -1.184 8.422 1 91.75 274 GLU B C 1
ATOM 5880 O O . GLU B 1 274 ? -9.016 -2.012 9.297 1 91.75 274 GLU B O 1
ATOM 5885 N N . ALA B 1 275 ? -7.617 -1.115 7.754 1 87.81 275 ALA B N 1
ATOM 5886 C CA . ALA B 1 275 ? -6.531 -2.002 8.164 1 87.81 275 ALA B CA 1
ATOM 5887 C C . ALA B 1 275 ? -6.184 -1.802 9.633 1 87.81 275 ALA B C 1
ATOM 5889 O O . ALA B 1 275 ? -5.961 -2.771 10.359 1 87.81 275 ALA B O 1
ATOM 5890 N N . GLU B 1 276 ? -6.121 -0.573 10.062 1 93.25 276 GLU B N 1
ATOM 5891 C CA . GLU B 1 276 ? -5.828 -0.283 11.469 1 93.25 276 GLU B CA 1
ATOM 5892 C C . GLU B 1 276 ? -6.965 -0.735 12.375 1 93.25 276 GLU B C 1
ATOM 5894 O O . GLU B 1 276 ? -6.727 -1.262 13.461 1 93.25 276 GLU B O 1
ATOM 5899 N N . PHE B 1 277 ? -8.188 -0.524 11.977 1 95.06 277 PHE B N 1
ATOM 5900 C CA . PHE B 1 277 ? -9.375 -0.962 12.703 1 95.06 277 PHE B CA 1
ATOM 5901 C C . PHE B 1 277 ? -9.352 -2.473 12.914 1 95.06 277 PHE B C 1
ATOM 5903 O O . PHE B 1 277 ? -9.594 -2.953 14.023 1 95.06 277 PHE B O 1
ATOM 5910 N N . THR B 1 278 ? -9.086 -3.191 11.852 1 91.62 278 THR B N 1
ATOM 5911 C CA . THR B 1 278 ? -9.023 -4.648 11.867 1 91.62 278 THR B CA 1
ATOM 5912 C C . THR B 1 278 ? -7.887 -5.133 12.766 1 91.62 278 THR B C 1
ATOM 5914 O O . THR B 1 278 ? -8.055 -6.082 13.531 1 91.62 278 THR B O 1
ATOM 5917 N N . ALA B 1 279 ? -6.754 -4.465 12.656 1 89.81 279 ALA B N 1
ATOM 5918 C CA . ALA B 1 279 ? -5.613 -4.828 13.484 1 89.81 279 ALA B CA 1
ATOM 5919 C C . ALA B 1 279 ? -5.949 -4.695 14.969 1 89.81 279 ALA B C 1
ATOM 5921 O O . ALA B 1 279 ? -5.582 -5.555 15.773 1 89.81 279 ALA B O 1
ATOM 5922 N N . PHE B 1 280 ? -6.602 -3.666 15.328 1 95.12 280 PHE B N 1
ATOM 5923 C CA . PHE B 1 280 ? -6.996 -3.479 16.719 1 95.12 280 PHE B CA 1
ATOM 5924 C C . PHE B 1 280 ? -7.898 -4.613 17.188 1 95.12 280 PHE B C 1
ATOM 5926 O O . PHE B 1 280 ? -7.645 -5.227 18.234 1 95.12 280 PHE B O 1
ATOM 5933 N N . ALA B 1 281 ? -8.961 -4.801 16.438 1 95.06 281 ALA B N 1
ATOM 5934 C CA . ALA B 1 281 ? -9.953 -5.793 16.844 1 95.06 281 ALA B CA 1
ATOM 5935 C C . ALA B 1 281 ? -9.336 -7.18 16.953 1 95.06 281 ALA B C 1
ATOM 5937 O O . ALA B 1 281 ? -9.602 -7.914 17.906 1 95.06 281 ALA B O 1
ATOM 5938 N N . ALA B 1 282 ? -8.562 -7.523 15.961 1 88.81 282 ALA B N 1
ATOM 5939 C CA . ALA B 1 282 ? -7.887 -8.82 15.984 1 88.81 282 ALA B CA 1
ATOM 5940 C C . ALA B 1 282 ? -6.953 -8.93 17.188 1 88.81 282 ALA B C 1
ATOM 5942 O O . ALA B 1 282 ? -6.887 -9.977 17.844 1 88.81 282 ALA B O 1
ATOM 5943 N N . ASP B 1 283 ? -6.223 -7.891 17.469 1 90.56 283 ASP B N 1
ATOM 5944 C CA . ASP B 1 283 ? -5.309 -7.863 18.594 1 90.56 283 ASP B CA 1
ATOM 5945 C C . ASP B 1 283 ? -6.062 -8.016 19.922 1 90.56 283 ASP B C 1
ATOM 5947 O O . ASP B 1 283 ? -5.613 -8.727 20.812 1 90.56 283 ASP B O 1
ATOM 5951 N N . CYS B 1 284 ? -7.137 -7.332 19.984 1 93.25 284 CYS B N 1
ATOM 5952 C CA . CYS B 1 284 ? -7.969 -7.441 21.188 1 93.25 284 CYS B CA 1
ATOM 5953 C C . CYS B 1 284 ? -8.383 -8.883 21.438 1 93.25 284 CYS B C 1
ATOM 5955 O O . CYS B 1 284 ? -8.25 -9.391 22.547 1 93.25 284 CYS B O 1
ATOM 5957 N N . ALA B 1 285 ? -8.82 -9.562 20.469 1 91.56 285 ALA B N 1
ATOM 5958 C CA . ALA B 1 285 ? -9.289 -10.938 20.594 1 91.56 285 ALA B CA 1
ATOM 5959 C C . ALA B 1 285 ? -8.125 -11.891 20.891 1 91.56 285 ALA B C 1
ATOM 5961 O O . ALA B 1 285 ? -8.289 -12.875 21.609 1 91.56 285 ALA B O 1
ATOM 5962 N N . ALA B 1 286 ? -7.023 -11.57 20.328 1 86.25 286 ALA B N 1
ATOM 5963 C CA . ALA B 1 286 ? -5.875 -12.477 20.422 1 86.25 286 ALA B CA 1
ATOM 5964 C C . ALA B 1 286 ? -5.195 -12.359 21.781 1 86.25 286 ALA B C 1
ATOM 5966 O O . ALA B 1 286 ? -4.633 -13.328 22.297 1 86.25 286 ALA B O 1
ATOM 5967 N N . THR B 1 287 ? -5.188 -11.266 22.359 1 87.25 287 THR B N 1
ATOM 5968 C CA . THR B 1 287 ? -4.297 -11.008 23.484 1 87.25 287 THR B CA 1
ATOM 5969 C C . THR B 1 287 ? -5.082 -10.938 24.781 1 87.25 287 THR B C 1
ATOM 5971 O O . THR B 1 287 ? -4.5 -11 25.875 1 87.25 287 THR B O 1
ATOM 5974 N N . ASP B 1 288 ? -6.336 -10.742 24.688 1 84.75 288 ASP B N 1
ATOM 5975 C CA . ASP B 1 288 ? -7.152 -10.531 25.875 1 84.75 288 ASP B CA 1
ATOM 5976 C C . ASP B 1 288 ? -8.344 -11.477 25.906 1 84.75 288 ASP B C 1
ATOM 5978 O O . ASP B 1 288 ? -9.328 -11.266 25.188 1 84.75 288 ASP B O 1
ATOM 5982 N N . ASP B 1 289 ? -8.281 -12.344 26.75 1 85.5 289 ASP B N 1
ATOM 5983 C CA . ASP B 1 289 ? -9.352 -13.328 26.859 1 85.5 289 ASP B CA 1
ATOM 5984 C C . ASP B 1 289 ? -10.672 -12.672 27.266 1 85.5 289 ASP B C 1
ATOM 5986 O O . ASP B 1 289 ? -11.742 -13.25 27.078 1 85.5 289 ASP B O 1
ATOM 5990 N N . THR B 1 290 ? -10.547 -11.477 27.766 1 85.25 290 THR B N 1
ATOM 5991 C CA . THR B 1 290 ? -11.758 -10.781 28.188 1 85.25 290 THR B CA 1
ATOM 5992 C C . THR B 1 290 ? -12.219 -9.781 27.141 1 85.25 290 THR B C 1
ATOM 5994 O O . THR B 1 290 ? -13.117 -8.969 27.391 1 85.25 290 THR B O 1
ATOM 5997 N N . CYS B 1 291 ? -11.617 -9.852 26.016 1 90.69 291 CYS B N 1
ATOM 5998 C CA . CYS B 1 291 ? -12.047 -8.945 24.953 1 90.69 291 CYS B CA 1
ATOM 5999 C C . CYS B 1 291 ? -13.523 -9.141 24.625 1 90.69 291 CYS B C 1
ATOM 6001 O O . CYS B 1 291 ? -13.953 -10.258 24.344 1 90.69 291 CYS B O 1
ATOM 6003 N N . PRO B 1 292 ? -14.227 -8.062 24.641 1 92.06 292 PRO B N 1
ATOM 6004 C CA . PRO B 1 292 ? -15.672 -8.211 24.422 1 92.06 292 PRO B CA 1
ATOM 6005 C C . PRO B 1 292 ? -16.016 -8.578 22.984 1 92.06 292 PRO B C 1
ATOM 6007 O O . PRO B 1 292 ? -17.156 -8.906 22.672 1 92.06 292 PRO B O 1
ATOM 6010 N N . LEU B 1 293 ? -15.055 -8.547 22.156 1 93.19 293 LEU B N 1
ATOM 6011 C CA . LEU B 1 293 ? -15.258 -8.867 20.75 1 93.19 293 LEU B CA 1
ATOM 6012 C C . LEU B 1 293 ? -15.047 -10.359 20.5 1 93.19 293 LEU B C 1
ATOM 6014 O O . LEU B 1 293 ? -15.164 -10.82 19.359 1 93.19 293 LEU B O 1
ATOM 6018 N N . GLY B 1 294 ? -14.828 -11.07 21.562 1 92 294 GLY B N 1
ATOM 6019 C CA . GLY B 1 294 ? -14.609 -12.5 21.469 1 92 294 GLY B CA 1
ATOM 6020 C C . GLY B 1 294 ? -13.141 -12.883 21.438 1 92 294 GLY B C 1
ATOM 6021 O O . GLY B 1 294 ? -12.273 -12.055 21.734 1 92 294 GLY B O 1
ATOM 6022 N N . THR B 1 295 ? -12.875 -14.195 21.094 1 90.38 295 THR B N 1
ATOM 6023 C CA . THR B 1 295 ? -11.508 -14.695 21.188 1 90.38 295 THR B CA 1
ATOM 6024 C C . THR B 1 295 ? -11 -15.117 19.812 1 90.38 295 THR B C 1
ATOM 6026 O O . THR B 1 295 ? -9.891 -15.641 19.672 1 90.38 295 THR B O 1
ATOM 6029 N N . ASP B 1 296 ? -11.797 -14.906 18.797 1 87 296 ASP B N 1
ATOM 6030 C CA . ASP B 1 296 ? -11.406 -15.242 17.438 1 87 296 ASP B CA 1
ATOM 6031 C C . ASP B 1 296 ? -10.93 -14 16.688 1 87 296 ASP B C 1
ATOM 6033 O O . ASP B 1 296 ? -11.75 -13.203 16.219 1 87 296 ASP B O 1
ATOM 6037 N N . PRO B 1 297 ? -9.602 -13.875 16.453 1 85.81 297 PRO B N 1
ATOM 6038 C CA . PRO B 1 297 ? -9.078 -12.688 15.773 1 85.81 297 PRO B CA 1
ATOM 6039 C C . PRO B 1 297 ? -9.672 -12.492 14.383 1 85.81 297 PRO B C 1
ATOM 6041 O O . PRO B 1 297 ? -9.805 -11.359 13.914 1 85.81 297 PRO B O 1
ATOM 6044 N N . ALA B 1 298 ? -10.078 -13.508 13.703 1 81.75 298 ALA B N 1
ATOM 6045 C CA . ALA B 1 298 ? -10.602 -13.422 12.344 1 81.75 298 ALA B CA 1
ATOM 6046 C C . ALA B 1 298 ? -12.016 -12.844 12.344 1 81.75 298 ALA B C 1
ATOM 6048 O O . ALA B 1 298 ? -12.398 -12.125 11.414 1 81.75 298 ALA B O 1
ATOM 6049 N N . ALA B 1 299 ? -12.766 -13.055 13.445 1 85.75 299 ALA B N 1
ATOM 6050 C CA . ALA B 1 299 ? -14.172 -12.656 13.508 1 85.75 299 ALA B CA 1
ATOM 6051 C C . ALA B 1 299 ? -14.336 -11.32 14.227 1 85.75 299 ALA B C 1
ATOM 6053 O O . ALA B 1 299 ? -15.336 -10.633 14.047 1 85.75 299 ALA B O 1
ATOM 6054 N N . ALA B 1 300 ? -13.336 -10.977 15.008 1 91.94 300 ALA B N 1
ATOM 6055 C CA . ALA B 1 300 ? -13.445 -9.844 15.93 1 91.94 300 ALA B CA 1
ATOM 6056 C C . ALA B 1 300 ? -13.688 -8.547 15.172 1 91.94 300 ALA B C 1
ATOM 6058 O O . ALA B 1 300 ? -14.5 -7.719 15.594 1 91.94 300 ALA B O 1
ATOM 6059 N N . PRO B 1 301 ? -13.031 -8.281 13.984 1 92.25 301 PRO B N 1
ATOM 6060 C CA . PRO B 1 301 ? -13.266 -7.023 13.273 1 92.25 301 PRO B CA 1
ATOM 6061 C C . PRO B 1 301 ? -14.719 -6.859 12.836 1 92.25 301 PRO B C 1
ATOM 6063 O O . PRO B 1 301 ? -15.305 -5.785 13.016 1 92.25 301 PRO B O 1
ATOM 6066 N N . ARG B 1 302 ? -15.312 -7.836 12.297 1 88.69 302 ARG B N 1
ATOM 6067 C CA . ARG B 1 302 ? -16.703 -7.766 11.875 1 88.69 302 ARG B CA 1
ATOM 6068 C C . ARG B 1 302 ? -17.625 -7.559 13.078 1 88.69 302 ARG B C 1
ATOM 6070 O O . ARG B 1 302 ? -18.594 -6.797 12.992 1 88.69 302 ARG B O 1
ATOM 6077 N N . ARG B 1 303 ? -17.344 -8.266 14.164 1 92.81 303 ARG B N 1
ATOM 6078 C CA . ARG B 1 303 ? -18.156 -8.109 15.367 1 92.81 303 ARG B CA 1
ATOM 6079 C C . ARG B 1 303 ? -18.094 -6.68 15.883 1 92.81 303 ARG B C 1
ATOM 6081 O O . ARG B 1 303 ? -19.109 -6.133 16.312 1 92.81 303 ARG B O 1
ATOM 6088 N N . PHE B 1 304 ? -16.891 -6.137 15.852 1 95.56 304 PHE B N 1
ATOM 6089 C CA . PHE B 1 304 ? -16.703 -4.758 16.297 1 95.56 304 PHE B CA 1
ATOM 6090 C C . PHE B 1 304 ? -17.484 -3.797 15.406 1 95.56 304 PHE B C 1
ATOM 6092 O O . PHE B 1 304 ? -18.188 -2.916 15.906 1 95.56 304 PHE B O 1
ATOM 6099 N N . ALA B 1 305 ? -17.391 -3.973 14.07 1 94.06 305 ALA B N 1
ATOM 6100 C CA . ALA B 1 305 ? -18.141 -3.139 13.125 1 94.06 305 ALA B CA 1
ATOM 6101 C C . ALA B 1 305 ? -19.641 -3.285 13.328 1 94.06 305 ALA B C 1
ATOM 6103 O O . ALA B 1 305 ? -20.375 -2.299 13.281 1 94.06 305 ALA B O 1
ATOM 6104 N N . ASP B 1 306 ? -20.062 -4.508 13.562 1 93.31 306 ASP B N 1
ATOM 6105 C CA . ASP B 1 306 ? -21.484 -4.77 13.789 1 93.31 306 ASP B CA 1
ATOM 6106 C C . ASP B 1 306 ? -21.969 -4.07 15.055 1 93.31 306 ASP B C 1
ATOM 6108 O O . ASP B 1 306 ? -23.094 -3.568 15.102 1 93.31 306 ASP B O 1
ATOM 6112 N N . PHE B 1 307 ? -21.188 -4.141 16.094 1 96.88 307 PHE B N 1
ATOM 6113 C CA . PHE B 1 307 ? -21.531 -3.436 17.312 1 96.88 307 PHE B CA 1
ATOM 6114 C C . PHE B 1 307 ? -21.719 -1.946 17.047 1 96.88 307 PHE B C 1
ATOM 6116 O O . PHE B 1 307 ? -22.734 -1.36 17.438 1 96.88 307 PHE B O 1
ATOM 6123 N N . LEU B 1 308 ? -20.766 -1.337 16.344 1 96.94 308 LEU B N 1
ATOM 6124 C CA . LEU B 1 308 ? -20.828 0.096 16.078 1 96.94 308 LEU B CA 1
ATOM 6125 C C . LEU B 1 308 ? -22.016 0.436 15.18 1 96.94 308 LEU B C 1
ATOM 6127 O O . LEU B 1 308 ? -22.75 1.389 15.453 1 96.94 308 LEU B O 1
ATOM 6131 N N . ASP B 1 309 ? -22.172 -0.322 14.117 1 94.31 309 ASP B N 1
ATOM 6132 C CA . ASP B 1 309 ? -23.312 -0.103 13.242 1 94.31 309 ASP B CA 1
ATOM 6133 C C . ASP B 1 309 ? -24.625 -0.297 13.992 1 94.31 309 ASP B C 1
ATOM 6135 O O . ASP B 1 309 ? -25.609 0.393 13.727 1 94.31 309 ASP B O 1
ATOM 6139 N N . GLY B 1 310 ? -24.609 -1.263 14.875 1 95.69 310 GLY B N 1
ATOM 6140 C CA . GLY B 1 310 ? -25.812 -1.596 15.641 1 95.69 310 GLY B CA 1
ATOM 6141 C C . GLY B 1 310 ? -26.281 -0.46 16.531 1 95.69 310 GLY B C 1
ATOM 6142 O O . GLY B 1 310 ? -27.453 -0.414 16.906 1 95.69 310 GLY B O 1
ATOM 6143 N N . LEU B 1 311 ? -25.406 0.445 16.828 1 96.94 311 LEU B N 1
ATOM 6144 C CA . LEU B 1 311 ? -25.766 1.599 17.641 1 96.94 311 LEU B CA 1
ATOM 6145 C C . LEU B 1 311 ? -26.844 2.43 16.953 1 96.94 311 LEU B C 1
ATOM 6147 O O . LEU B 1 311 ? -27.531 3.232 17.594 1 96.94 311 LEU B O 1
ATOM 6151 N N . ARG B 1 312 ? -26.953 2.289 15.602 1 94.5 312 ARG B N 1
ATOM 6152 C CA . ARG B 1 312 ? -28 2.982 14.859 1 94.5 312 ARG B CA 1
ATOM 6153 C C . ARG B 1 312 ? -29.375 2.568 15.352 1 94.5 312 ARG B C 1
ATOM 6155 O O . ARG B 1 312 ? -30.266 3.41 15.5 1 94.5 312 ARG B O 1
ATOM 6162 N N . ASP B 1 313 ? -29.547 1.328 15.617 1 95.38 313 ASP B N 1
ATOM 6163 C CA . ASP B 1 313 ? -30.828 0.768 16.016 1 95.38 313 ASP B CA 1
ATOM 6164 C C . ASP B 1 313 ? -30.938 0.681 17.547 1 95.38 313 ASP B C 1
ATOM 6166 O O . ASP B 1 313 ? -32.031 0.788 18.109 1 95.38 313 ASP B O 1
ATOM 6170 N N . HIS B 1 314 ? -29.781 0.447 18.141 1 96.44 314 HIS B N 1
ATOM 6171 C CA . HIS B 1 314 ? -29.719 0.293 19.594 1 96.44 314 HIS B CA 1
ATOM 6172 C C . HIS B 1 314 ? -28.672 1.221 20.203 1 96.44 314 HIS B C 1
ATOM 6174 O O . HIS B 1 314 ? -27.672 0.757 20.75 1 96.44 314 HIS B O 1
ATOM 6180 N N . PRO B 1 315 ? -28.969 2.484 20.203 1 97.75 315 PRO B N 1
ATOM 6181 C CA . PRO B 1 315 ? -28 3.424 20.766 1 97.75 315 PRO B CA 1
ATOM 6182 C C . PRO B 1 315 ? -27.781 3.219 22.266 1 97.75 315 PRO B C 1
ATOM 6184 O O . PRO B 1 315 ? -28.641 2.68 22.953 1 97.75 315 PRO B O 1
ATOM 6187 N N . LEU B 1 316 ? -26.594 3.572 22.688 1 98.19 316 LEU B N 1
ATOM 6188 C CA . LEU B 1 316 ? -26.297 3.58 24.125 1 98.19 316 LEU B CA 1
ATOM 6189 C C . LEU B 1 316 ? -26.422 4.988 24.688 1 98.19 316 LEU B C 1
ATOM 6191 O O . LEU B 1 316 ? -26.469 5.965 23.938 1 98.19 316 LEU B O 1
ATOM 6195 N N . HIS B 1 317 ? -26.531 5.027 26 1 97.38 317 HIS B N 1
ATOM 6196 C CA . HIS B 1 317 ? -26.719 6.32 26.641 1 97.38 317 HIS B CA 1
ATOM 6197 C C . HIS B 1 317 ? -25.672 6.566 27.703 1 97.38 317 HIS B C 1
ATOM 6199 O O . HIS B 1 317 ? -25.312 5.656 28.469 1 97.38 317 HIS B O 1
ATOM 6205 N N . GLY B 1 318 ? -25.172 7.781 27.672 1 96.38 318 GLY B N 1
ATOM 6206 C CA . GLY B 1 318 ? -24.219 8.188 28.688 1 96.38 318 GLY B CA 1
ATOM 6207 C C . GLY B 1 318 ? -24.875 8.617 29.984 1 96.38 318 GLY B C 1
ATOM 6208 O O . GLY B 1 318 ? -26.078 8.797 30.047 1 96.38 318 GLY B O 1
ATOM 6209 N N . GLU B 1 319 ? -24.047 8.734 30.953 1 93.75 319 GLU B N 1
ATOM 6210 C CA . GLU B 1 319 ? -24.516 9.156 32.281 1 93.75 319 GLU B CA 1
ATOM 6211 C C . GLU B 1 319 ? -25.109 10.562 32.219 1 93.75 319 GLU B C 1
ATOM 6213 O O . GLU B 1 319 ? -26.016 10.891 32.969 1 93.75 319 GLU B O 1
ATOM 6218 N N . ASP B 1 320 ? -24.625 11.344 31.297 1 91.81 320 ASP B N 1
ATOM 6219 C CA . ASP B 1 320 ? -25.078 12.727 31.172 1 91.81 320 ASP B CA 1
ATOM 6220 C C . ASP B 1 320 ? -26.328 12.828 30.297 1 91.81 320 ASP B C 1
ATOM 6222 O O . ASP B 1 320 ? -26.797 13.938 30 1 91.81 320 ASP B O 1
ATOM 6226 N N . GLY B 1 321 ? -26.781 11.805 29.797 1 93.5 321 GLY B N 1
ATOM 6227 C CA . GLY B 1 321 ? -28 11.789 29.016 1 93.5 321 GLY B CA 1
ATOM 6228 C C . GLY B 1 321 ? -27.75 11.828 27.516 1 93.5 321 GLY B C 1
ATOM 6229 O O . GLY B 1 321 ? -28.688 11.656 26.719 1 93.5 321 GLY B O 1
ATOM 6230 N N . ARG B 1 322 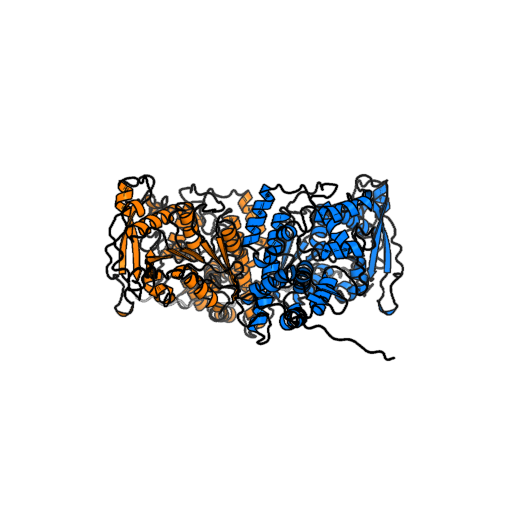? -26.516 11.992 27.141 1 96.19 322 ARG B N 1
ATOM 6231 C CA . ARG B 1 322 ? -26.203 12 25.719 1 96.19 322 ARG B CA 1
ATOM 6232 C C . ARG B 1 322 ? -26.328 10.609 25.125 1 96.19 322 ARG B C 1
ATOM 6234 O O . ARG B 1 322 ? -26.125 9.609 25.812 1 96.19 322 ARG B O 1
ATOM 6241 N N . THR B 1 323 ? -26.703 10.609 23.844 1 97.75 323 THR B N 1
ATOM 6242 C CA . THR B 1 323 ? -26.875 9.359 23.109 1 97.75 323 THR B CA 1
ATOM 6243 C C . THR B 1 323 ? -25.625 9.039 22.297 1 97.75 323 THR B C 1
ATOM 6245 O O . THR B 1 323 ? -25.125 9.891 21.562 1 97.75 323 THR B O 1
ATOM 6248 N N . LEU B 1 324 ? -25.125 7.879 22.5 1 98.38 324 LEU B N 1
ATOM 6249 C CA . LEU B 1 324 ? -24.078 7.367 21.625 1 98.38 324 LEU B CA 1
ATOM 6250 C C . LEU B 1 324 ? -24.672 6.734 20.375 1 98.38 324 LEU B C 1
ATOM 6252 O O . LEU B 1 324 ? -25.125 5.586 20.406 1 98.38 324 LEU B O 1
ATOM 6256 N N . THR B 1 325 ? -24.703 7.473 19.312 1 97.12 325 THR B N 1
ATOM 6257 C CA . THR B 1 325 ? -25.172 6.992 18.016 1 97.12 325 THR B CA 1
ATOM 6258 C C . THR B 1 325 ? -24.062 6.234 17.281 1 97.12 325 THR B C 1
ATOM 6260 O O . THR B 1 325 ? -22.922 6.188 17.75 1 97.12 325 THR B O 1
ATOM 6263 N N . ALA B 1 326 ? -24.406 5.57 16.172 1 96.19 326 ALA B N 1
ATOM 6264 C CA . ALA B 1 326 ? -23.406 4.895 15.344 1 96.19 326 ALA B CA 1
ATOM 6265 C C . ALA B 1 326 ? -22.375 5.887 14.812 1 96.19 326 ALA B C 1
ATOM 6267 O O . ALA B 1 326 ? -21.172 5.605 14.812 1 96.19 326 ALA B O 1
ATOM 6268 N N . ALA B 1 327 ? -22.844 7.043 14.406 1 94.31 327 ALA B N 1
ATOM 6269 C CA . ALA B 1 327 ? -21.953 8.07 13.867 1 94.31 327 ALA B CA 1
ATOM 6270 C C . ALA B 1 327 ? -20.891 8.469 14.891 1 94.31 327 ALA B C 1
ATOM 6272 O O . ALA B 1 327 ? -19.703 8.555 14.562 1 94.31 327 ALA B O 1
ATOM 6273 N N . LEU B 1 328 ? -21.328 8.688 16.094 1 96.75 328 LEU B N 1
ATOM 6274 C CA . LEU B 1 328 ? -20.406 9.086 17.156 1 96.75 328 LEU B CA 1
ATOM 6275 C C . LEU B 1 328 ? -19.484 7.938 17.531 1 96.75 328 LEU B C 1
ATOM 6277 O O . LEU B 1 328 ? -18.297 8.156 17.797 1 96.75 328 LEU B O 1
ATOM 6281 N N . GLY B 1 329 ? -20.047 6.734 17.625 1 97.06 329 GLY B N 1
ATOM 6282 C CA . GLY B 1 329 ? -19.219 5.574 17.891 1 97.06 329 GLY B CA 1
ATOM 6283 C C . GLY B 1 329 ? -18.078 5.402 16.906 1 97.06 329 GLY B C 1
ATOM 6284 O O . GLY B 1 329 ? -16.922 5.254 17.297 1 97.06 329 GLY B O 1
ATOM 6285 N N . TRP B 1 330 ? -18.406 5.434 15.625 1 95.19 330 TRP B N 1
ATOM 6286 C CA . TRP B 1 330 ? -17.406 5.289 14.578 1 95.19 330 TRP B CA 1
ATOM 6287 C C . TRP B 1 330 ? -16.391 6.43 14.625 1 95.19 330 TRP B C 1
ATOM 6289 O O . TRP B 1 330 ? -15.195 6.207 14.5 1 95.19 330 TRP B O 1
ATOM 6299 N N . ALA B 1 331 ? -16.859 7.668 14.82 1 94.5 331 ALA B N 1
ATOM 6300 C CA . ALA B 1 331 ? -15.953 8.82 14.891 1 94.5 331 ALA B CA 1
ATOM 6301 C C . ALA B 1 331 ? -14.938 8.648 16.016 1 94.5 331 ALA B C 1
ATOM 6303 O O . ALA B 1 331 ? -13.75 8.93 15.836 1 94.5 331 ALA B O 1
ATOM 6304 N N . GLY B 1 332 ? -15.414 8.258 17.203 1 96.81 332 GLY B N 1
ATOM 6305 C CA . GLY B 1 332 ? -14.531 8.055 18.328 1 96.81 332 GLY B CA 1
ATOM 6306 C C . GLY B 1 332 ? -13.484 6.977 18.094 1 96.81 332 GLY B C 1
ATOM 6307 O O . GLY B 1 332 ? -12.305 7.18 18.359 1 96.81 332 GLY B O 1
ATOM 6308 N N . VAL B 1 333 ? -13.93 5.844 17.531 1 96.69 333 VAL B N 1
ATOM 6309 C CA . VAL B 1 333 ? -13.062 4.691 17.328 1 96.69 333 VAL B CA 1
ATOM 6310 C C . VAL B 1 333 ? -12.008 5.027 16.266 1 96.69 333 VAL B C 1
ATOM 6312 O O . VAL B 1 333 ? -10.812 4.812 16.484 1 96.69 333 VAL B O 1
ATOM 6315 N N . LEU B 1 334 ? -12.438 5.586 15.148 1 94.88 334 LEU B N 1
ATOM 6316 C CA . LEU B 1 334 ? -11.5 5.879 14.07 1 94.88 334 LEU B CA 1
ATOM 6317 C C . LEU B 1 334 ? -10.562 7.023 14.461 1 94.88 334 LEU B C 1
ATOM 6319 O O . LEU B 1 334 ? -9.391 7.027 14.086 1 94.88 334 LEU B O 1
ATOM 6323 N N . GLY B 1 335 ? -11.07 7.965 15.25 1 95.56 335 GLY B N 1
ATOM 6324 C CA . GLY B 1 335 ? -10.242 9.07 15.703 1 95.56 335 GLY B CA 1
ATOM 6325 C C . GLY B 1 335 ? -9.078 8.625 16.562 1 95.56 335 GLY B C 1
ATOM 6326 O O . GLY B 1 335 ? -7.949 9.086 16.391 1 95.56 335 GLY B O 1
ATOM 6327 N N . VAL B 1 336 ? -9.344 7.766 17.484 1 96.88 336 VAL B N 1
ATOM 6328 C CA . VAL B 1 336 ? -8.305 7.352 18.422 1 96.88 336 VAL B CA 1
ATOM 6329 C C . VAL B 1 336 ? -7.289 6.465 17.703 1 96.88 336 VAL B C 1
ATOM 6331 O O . VAL B 1 336 ? -6.105 6.449 18.062 1 96.88 336 VAL B O 1
ATOM 6334 N N . LEU B 1 337 ? -7.664 5.77 16.656 1 96.38 337 LEU B N 1
ATOM 6335 C CA . LEU B 1 337 ? -6.809 4.824 15.945 1 96.38 337 LEU B CA 1
ATOM 6336 C C . LEU B 1 337 ? -5.809 5.555 15.062 1 96.38 337 LEU B C 1
ATOM 6338 O O . LEU B 1 337 ? -4.902 4.938 14.5 1 96.38 337 LEU B O 1
ATOM 6342 N N . TYR B 1 338 ? -5.891 6.887 14.984 1 94.94 338 TYR B N 1
ATOM 6343 C CA . TYR B 1 338 ? -4.883 7.68 14.281 1 94.94 338 TYR B CA 1
ATOM 6344 C C . TYR B 1 338 ? -3.49 7.395 14.836 1 94.94 338 TYR B C 1
ATOM 6346 O O . TYR B 1 338 ? -2.5 7.461 14.102 1 94.94 338 TYR B O 1
ATOM 6354 N N . ASP B 1 339 ? -3.461 7.02 16.094 1 94.31 339 ASP B 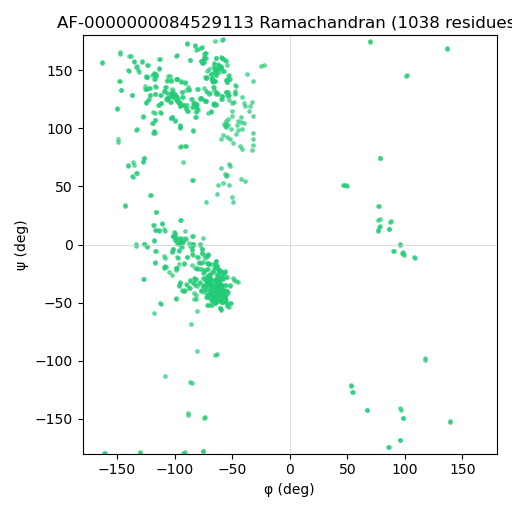N 1
ATOM 6355 C CA . ASP B 1 339 ? -2.172 6.836 16.75 1 94.31 339 ASP B CA 1
ATOM 6356 C C . ASP B 1 339 ? -1.7 5.387 16.656 1 94.31 339 ASP B C 1
ATOM 6358 O O . ASP B 1 339 ? -0.683 5.016 17.234 1 94.31 339 ASP B O 1
ATOM 6362 N N . GLY B 1 340 ? -2.436 4.543 15.984 1 93.62 340 GLY B N 1
ATOM 6363 C CA . GLY B 1 340 ? -2.045 3.158 15.781 1 93.62 340 GLY B CA 1
ATOM 6364 C C . GLY B 1 340 ? -2.031 2.348 17.062 1 93.62 340 GLY B C 1
ATOM 6365 O O . GLY B 1 340 ? -2.902 2.514 17.922 1 93.62 340 GLY B O 1
ATOM 6366 N N . ARG B 1 341 ? -1.117 1.507 17.188 1 91.94 341 ARG B N 1
ATOM 6367 C CA . ARG B 1 341 ? -1.04 0.538 18.266 1 91.94 341 ARG B CA 1
ATOM 6368 C C . ARG B 1 341 ? -0.887 1.236 19.609 1 91.94 341 ARG B C 1
ATOM 6370 O O . ARG B 1 341 ? -1.313 0.711 20.641 1 91.94 341 ARG B O 1
ATOM 6377 N N . ARG B 1 342 ? -0.352 2.408 19.594 1 93.06 342 ARG B N 1
ATOM 6378 C CA . ARG B 1 342 ? -0.185 3.182 20.828 1 93.06 342 ARG B CA 1
ATOM 6379 C C . ARG B 1 342 ? -1.535 3.516 21.453 1 93.06 342 ARG B C 1
ATOM 6381 O O . ARG B 1 342 ? -1.614 3.826 22.641 1 93.06 342 ARG B O 1
ATOM 6388 N N . SER B 1 343 ? -2.557 3.422 20.656 1 95.88 343 SER B N 1
ATOM 6389 C CA . SER B 1 343 ? -3.873 3.816 21.156 1 95.88 343 SER B CA 1
ATOM 6390 C C . SER B 1 343 ? -4.711 2.6 21.531 1 95.88 343 SER B C 1
ATOM 6392 O O . SER B 1 343 ? -5.832 2.74 22.016 1 95.88 343 SER B O 1
ATOM 6394 N N . PHE B 1 344 ? -4.203 1.402 21.297 1 95.38 344 PHE B N 1
ATOM 6395 C CA . PHE B 1 344 ? -5.008 0.194 21.438 1 95.38 344 PHE B CA 1
ATOM 6396 C C . PHE B 1 344 ? -5.539 0.053 22.859 1 95.38 344 PHE B C 1
ATOM 6398 O O . PHE B 1 344 ? -6.711 -0.271 23.062 1 95.38 344 PHE B O 1
ATOM 6405 N N . ASP B 1 345 ? -4.699 0.322 23.891 1 95.12 345 ASP B N 1
ATOM 6406 C CA . ASP B 1 345 ? -5.133 0.188 25.281 1 95.12 345 ASP B CA 1
ATOM 6407 C C . ASP B 1 345 ? -6.246 1.185 25.594 1 95.12 345 ASP B C 1
ATOM 6409 O O . ASP B 1 345 ? -7.23 0.832 26.25 1 95.12 345 ASP B O 1
ATOM 6413 N N . ARG B 1 346 ? -6.051 2.385 25.172 1 96.19 346 ARG B N 1
ATOM 6414 C CA . ARG B 1 346 ? -7.062 3.412 25.391 1 96.19 346 ARG B CA 1
ATOM 6415 C C . ARG B 1 346 ? -8.391 3.031 24.734 1 96.19 346 ARG B C 1
ATOM 6417 O O . ARG B 1 346 ? -9.453 3.236 25.328 1 96.19 346 ARG B O 1
ATOM 6424 N N . LEU B 1 347 ? -8.328 2.531 23.531 1 97.12 347 LEU B N 1
ATOM 6425 C CA . LEU B 1 347 ? -9.539 2.125 22.828 1 97.12 347 LEU B CA 1
ATOM 6426 C C . LEU B 1 347 ? -10.203 0.945 23.531 1 97.12 347 LEU B C 1
ATOM 6428 O O . LEU B 1 347 ? -11.43 0.902 23.672 1 97.12 347 LEU B O 1
ATOM 6432 N N . ARG B 1 348 ? -9.438 0.001 23.984 1 95.56 348 ARG B N 1
ATOM 6433 C CA . ARG B 1 348 ? -9.977 -1.133 24.719 1 95.56 348 ARG B CA 1
ATOM 6434 C C . ARG B 1 348 ? -10.742 -0.666 25.953 1 95.56 348 ARG B C 1
ATOM 6436 O O . ARG B 1 348 ? -11.82 -1.18 26.25 1 95.56 348 ARG B O 1
ATOM 6443 N N . GLU B 1 349 ? -10.203 0.297 26.672 1 95.62 349 GLU B N 1
ATOM 6444 C CA . GLU B 1 349 ? -10.797 0.825 27.891 1 95.62 349 GLU B CA 1
ATOM 6445 C C . GLU B 1 349 ? -12.156 1.452 27.625 1 95.62 349 GLU B C 1
ATOM 6447 O O . GLU B 1 349 ? -13.016 1.485 28.5 1 95.62 349 GLU B O 1
ATOM 6452 N N . ALA B 1 350 ? -12.336 1.946 26.438 1 97 350 ALA B N 1
ATOM 6453 C CA . ALA B 1 350 ? -13.609 2.561 26.078 1 97 350 ALA B CA 1
ATOM 6454 C C . ALA B 1 350 ? -14.594 1.52 25.547 1 97 350 ALA B C 1
ATOM 6456 O O . ALA B 1 350 ? -15.789 1.595 25.797 1 97 350 ALA B O 1
ATOM 6457 N N . VAL B 1 351 ? -14.109 0.548 24.797 1 96.81 351 VAL B N 1
ATOM 6458 C CA . VAL B 1 351 ? -14.938 -0.407 24.078 1 96.81 351 VAL B CA 1
ATOM 6459 C C . VAL B 1 351 ? -15.484 -1.461 25.031 1 96.81 351 VAL B C 1
ATOM 6461 O O . VAL B 1 351 ? -16.641 -1.869 24.938 1 96.81 351 VAL B O 1
ATOM 6464 N N . GLU B 1 352 ? -14.703 -1.891 25.953 1 95.31 352 GLU B N 1
ATOM 6465 C CA . GLU B 1 352 ? -15.078 -2.986 26.844 1 95.31 352 GLU B CA 1
ATOM 6466 C C . GLU B 1 352 ? -16.328 -2.646 27.625 1 95.31 352 GLU B C 1
ATOM 6468 O O . GLU B 1 352 ? -17.328 -3.379 27.578 1 95.31 352 GLU B O 1
ATOM 6473 N N . PRO B 1 353 ? -16.359 -1.531 28.375 1 96 353 PRO B N 1
ATOM 6474 C CA . PRO B 1 353 ? -17.578 -1.218 29.109 1 96 353 PRO B CA 1
ATOM 6475 C C . PRO B 1 353 ? -18.781 -1.012 28.188 1 96 353 PRO B C 1
ATOM 6477 O O . PRO B 1 353 ? -19.906 -1.321 28.562 1 96 353 PRO B O 1
ATOM 6480 N N . ALA B 1 354 ? -18.594 -0.486 27.062 1 97.75 354 ALA B N 1
ATOM 6481 C CA . ALA B 1 354 ? -19.688 -0.249 26.109 1 97.75 354 ALA B CA 1
ATOM 6482 C C . ALA B 1 354 ? -20.312 -1.564 25.656 1 97.75 354 ALA B C 1
ATOM 6484 O O . ALA B 1 354 ? -21.531 -1.715 25.641 1 97.75 354 ALA B O 1
ATOM 6485 N N . VAL B 1 355 ? -19.484 -2.492 25.25 1 96.31 355 VAL B N 1
ATOM 6486 C CA . VAL B 1 355 ? -19.938 -3.762 24.688 1 96.31 355 VAL B CA 1
ATOM 6487 C C . VAL B 1 355 ? -20.453 -4.66 25.812 1 96.31 355 VAL B C 1
ATOM 6489 O O . VAL B 1 355 ? -21.484 -5.324 25.656 1 96.31 355 VAL B O 1
ATOM 6492 N N . ALA B 1 356 ? -19.781 -4.648 26.938 1 92.81 356 ALA B N 1
ATOM 6493 C CA . ALA B 1 356 ? -20.094 -5.586 28 1 92.81 356 ALA B CA 1
ATOM 6494 C C . ALA B 1 356 ? -21.281 -5.098 28.844 1 92.81 356 ALA B C 1
ATOM 6496 O O . ALA B 1 356 ? -22.078 -5.898 29.312 1 92.81 356 ALA B O 1
ATOM 6497 N N . ARG B 1 357 ? -21.391 -3.826 29.031 1 94.62 357 ARG B N 1
ATOM 6498 C CA . ARG B 1 357 ? -22.359 -3.365 30.031 1 94.62 357 ARG B CA 1
ATOM 6499 C C . ARG B 1 357 ? -23.203 -2.213 29.484 1 94.62 357 ARG B C 1
ATOM 6501 O O . ARG B 1 357 ? -24.031 -1.643 30.203 1 94.62 357 ARG B O 1
ATOM 6508 N N . GLY B 1 358 ? -22.953 -1.812 28.312 1 96.62 358 GLY B N 1
ATOM 6509 C CA . GLY B 1 358 ? -23.734 -0.751 27.703 1 96.62 358 GLY B CA 1
ATOM 6510 C C . GLY B 1 358 ? -23.344 0.632 28.188 1 96.62 358 GLY B C 1
ATOM 6511 O O . GLY B 1 358 ? -24.156 1.56 28.141 1 96.62 358 GLY B O 1
ATOM 6512 N N . ASP B 1 359 ? -22.172 0.743 28.688 1 97.31 359 ASP B N 1
ATOM 6513 C CA . ASP B 1 359 ? -21.672 2.029 29.172 1 97.31 359 ASP B CA 1
ATOM 6514 C C . ASP B 1 359 ? -21.141 2.873 28.016 1 97.31 359 ASP B C 1
ATOM 6516 O O . ASP B 1 359 ? -20.062 2.592 27.469 1 97.31 359 ASP B O 1
ATOM 6520 N N . ALA B 1 360 ? -21.75 3.959 27.719 1 98.25 360 ALA B N 1
ATOM 6521 C CA . ALA B 1 360 ? -21.469 4.742 26.516 1 98.25 360 ALA B CA 1
ATOM 6522 C C . ALA B 1 360 ? -20.375 5.773 26.781 1 98.25 360 ALA B C 1
ATOM 6524 O O . ALA B 1 360 ? -19.812 6.34 25.859 1 98.25 360 ALA B O 1
ATOM 6525 N N . ASP B 1 361 ? -19.984 6.008 27.984 1 98.31 361 ASP B N 1
ATOM 6526 C CA . ASP B 1 361 ? -19.25 7.203 28.375 1 98.31 361 ASP B CA 1
ATOM 6527 C C . ASP B 1 361 ? -17.859 7.223 27.734 1 98.31 361 ASP B C 1
ATOM 6529 O O . ASP B 1 361 ? -17.406 8.266 27.266 1 98.31 361 ASP B O 1
ATOM 6533 N N . GLY B 1 362 ? -17.172 6.102 27.781 1 98.12 362 GLY B N 1
ATOM 6534 C CA . GLY B 1 362 ? -15.836 6.035 27.188 1 98.12 362 GLY B CA 1
ATOM 6535 C C . GLY B 1 362 ? -15.828 6.355 25.703 1 98.12 362 GLY B C 1
ATOM 6536 O O . GLY B 1 362 ? -15 7.137 25.234 1 98.12 362 GLY B O 1
ATOM 6537 N N . LEU B 1 363 ? -16.734 5.809 24.953 1 98.44 363 LEU B N 1
ATOM 6538 C CA . LEU B 1 363 ? -16.812 6.027 23.516 1 98.44 363 LEU B CA 1
ATOM 6539 C C . LEU B 1 363 ? -17.281 7.449 23.203 1 98.44 363 LEU B C 1
ATOM 6541 O O . LEU B 1 363 ? -16.844 8.047 22.219 1 98.44 363 LEU B O 1
ATOM 6545 N N . LEU B 1 364 ? -18.172 7.992 24.031 1 98.5 364 LEU B N 1
ATOM 6546 C CA . LEU B 1 364 ? -18.594 9.383 23.859 1 98.5 364 LEU B CA 1
ATOM 6547 C C . LEU B 1 364 ? -17.406 10.328 24.062 1 98.5 364 LEU B C 1
ATOM 6549 O O . LEU B 1 364 ? -17.281 11.32 23.344 1 98.5 364 LEU B O 1
ATOM 6553 N N . ARG B 1 365 ? -16.578 10.008 25.031 1 98.12 365 ARG B N 1
ATOM 6554 C CA . ARG B 1 365 ? -15.406 10.836 25.25 1 98.12 365 ARG B CA 1
ATOM 6555 C C . ARG B 1 365 ? -14.477 10.789 24.031 1 98.12 365 ARG B C 1
ATOM 6557 O O . ARG B 1 365 ? -13.914 11.812 23.641 1 98.12 365 ARG B O 1
ATOM 6564 N N . LEU B 1 366 ? -14.305 9.609 23.469 1 98.12 366 LEU B N 1
ATOM 6565 C CA . LEU B 1 366 ? -13.492 9.492 22.266 1 98.12 366 LEU B CA 1
ATOM 6566 C C . LEU B 1 366 ? -14.117 10.258 21.109 1 98.12 366 LEU B C 1
ATOM 6568 O O . LEU B 1 366 ? -13.406 10.914 20.328 1 98.12 366 LEU B O 1
ATOM 6572 N N . ALA B 1 367 ? -15.406 10.211 20.953 1 97.81 367 ALA B N 1
ATOM 6573 C CA . ALA B 1 367 ? -16.109 10.953 19.906 1 97.81 367 ALA B CA 1
ATOM 6574 C C . ALA B 1 367 ? -15.93 12.453 20.094 1 97.81 367 ALA B C 1
ATOM 6576 O O . ALA B 1 367 ? -15.758 13.188 19.109 1 97.81 367 ALA B O 1
ATOM 6577 N N . ASP B 1 368 ? -16.078 12.875 21.375 1 98 368 ASP B N 1
ATOM 6578 C CA . ASP B 1 368 ? -15.891 14.289 21.688 1 98 368 ASP B CA 1
ATOM 6579 C C . ASP B 1 368 ? -14.5 14.766 21.25 1 98 368 ASP B C 1
ATOM 6581 O O . ASP B 1 368 ? -14.367 15.82 20.641 1 98 368 ASP B O 1
ATOM 6585 N N . ALA B 1 369 ? -13.523 13.977 21.562 1 96.69 369 ALA B N 1
ATOM 6586 C CA . ALA B 1 369 ? -12.164 14.312 21.172 1 96.69 369 ALA B CA 1
ATOM 6587 C C . ALA B 1 369 ? -12.023 14.359 19.656 1 96.69 369 ALA B C 1
ATOM 6589 O O . ALA B 1 369 ? -11.383 15.266 19.109 1 96.69 369 ALA B O 1
ATOM 6590 N N . ALA B 1 370 ? -12.641 13.492 18.984 1 95.5 370 ALA B N 1
ATOM 6591 C CA . ALA B 1 370 ? -12.547 13.406 17.516 1 95.5 370 ALA B CA 1
ATOM 6592 C C . ALA B 1 370 ? -13.25 14.578 16.859 1 95.5 370 ALA B C 1
ATOM 6594 O O . ALA B 1 370 ? -12.828 15.047 15.797 1 95.5 370 ALA B O 1
ATOM 6595 N N . ASN B 1 371 ? -14.258 15.102 17.484 1 95.69 371 ASN B N 1
ATOM 6596 C CA . ASN B 1 371 ? -15.086 16.125 16.859 1 95.69 371 ASN B CA 1
ATOM 6597 C C . ASN B 1 371 ? -14.727 17.516 17.391 1 95.69 371 ASN B C 1
ATOM 6599 O O . ASN B 1 371 ? -15.273 18.516 16.922 1 95.69 371 ASN B O 1
ATOM 6603 N N . GLY B 1 372 ? -13.859 17.594 18.375 1 95.75 372 GLY B N 1
ATOM 6604 C CA . GLY B 1 372 ? -13.492 18.875 18.953 1 95.75 372 GLY B CA 1
ATOM 6605 C C . GLY B 1 372 ? -14.539 19.438 19.891 1 95.75 372 GLY B C 1
ATOM 6606 O O . GLY B 1 372 ? -14.789 20.656 19.891 1 95.75 372 GLY B O 1
ATOM 6607 N N . ARG B 1 373 ? -15.203 18.547 20.562 1 97.06 373 ARG B N 1
ATOM 6608 C CA . ARG B 1 373 ? -16.234 18.922 21.531 1 97.06 373 ARG B CA 1
ATOM 6609 C C . ARG B 1 373 ? -15.695 18.906 22.953 1 97.06 373 ARG B C 1
ATOM 6611 O O . ARG B 1 373 ? -15.078 17.922 23.375 1 97.06 373 ARG B O 1
ATOM 6618 N N . ASP B 1 374 ? -15.867 19.953 23.688 1 95.94 374 ASP B N 1
ATOM 6619 C CA . ASP B 1 374 ? -15.367 19.953 25.047 1 95.94 374 ASP B CA 1
ATOM 6620 C C . ASP B 1 374 ? -16.438 19.484 26.031 1 95.94 374 ASP B C 1
ATOM 6622 O O . ASP B 1 374 ? -17.516 19.047 25.609 1 95.94 374 ASP B O 1
ATOM 6626 N N . GLN B 1 375 ? -16.172 19.438 27.297 1 92.62 375 GLN B N 1
ATOM 6627 C CA . GLN B 1 375 ? -17.031 18.859 28.328 1 92.62 375 GLN B CA 1
ATOM 6628 C C . GLN B 1 375 ? -18.328 19.656 28.484 1 92.62 375 GLN B C 1
ATOM 6630 O O . GLN B 1 375 ? -19.344 19.109 28.938 1 92.62 375 GLN B O 1
ATOM 6635 N N . ASP B 1 376 ? -18.344 20.938 28.031 1 94.62 376 ASP B N 1
ATOM 6636 C CA . ASP B 1 376 ? -19.516 21.797 28.156 1 94.62 376 ASP B CA 1
ATOM 6637 C C . ASP B 1 376 ? -20.359 21.75 26.875 1 94.62 376 ASP B C 1
ATOM 6639 O O . ASP B 1 376 ? -21.328 22.5 26.75 1 94.62 376 ASP B O 1
ATOM 6643 N N . GLY B 1 377 ? -19.938 20.984 25.953 1 95.12 377 GLY B N 1
ATOM 6644 C CA . GLY B 1 377 ? -20.688 20.844 24.719 1 95.12 377 GLY B CA 1
ATOM 6645 C C . GLY B 1 377 ? -20.344 21.891 23.688 1 95.12 377 GLY B C 1
ATOM 6646 O O . GLY B 1 377 ? -21.062 22.078 22.703 1 95.12 377 GLY B O 1
ATOM 6647 N N . ARG B 1 378 ? -19.281 22.562 23.938 1 96.44 378 ARG B N 1
ATOM 6648 C CA . ARG B 1 378 ? -18.812 23.562 22.969 1 96.44 378 ARG B CA 1
ATOM 6649 C C . ARG B 1 378 ? -17.844 22.938 21.984 1 96.44 378 ARG B C 1
ATOM 6651 O O . ARG B 1 378 ? -17 22.125 22.359 1 96.44 378 ARG B O 1
ATOM 6658 N N . TYR B 1 379 ? -17.984 23.344 20.734 1 95.94 379 TYR B N 1
ATOM 6659 C CA . TYR B 1 379 ? -17.125 22.828 19.672 1 95.94 379 TYR B CA 1
ATOM 6660 C C . TYR B 1 379 ? -16.062 23.844 19.281 1 95.94 379 TYR B C 1
ATOM 6662 O O . TYR B 1 379 ? -16.328 25.047 19.234 1 95.94 379 TYR B O 1
ATOM 6670 N N . ASP B 1 380 ? -14.867 23.328 19.031 1 93.12 380 ASP B N 1
ATOM 6671 C CA . ASP B 1 380 ? -13.883 24.188 18.391 1 93.12 380 ASP B CA 1
ATOM 6672 C C . ASP B 1 380 ? -14.188 24.359 16.906 1 93.12 380 ASP B C 1
ATOM 6674 O O . ASP B 1 380 ? -15.25 23.938 16.422 1 93.12 380 ASP B O 1
ATOM 6678 N N . THR B 1 381 ? -13.336 25.078 16.188 1 91.69 381 THR B N 1
ATOM 6679 C CA . THR B 1 381 ? -13.68 25.453 14.82 1 91.69 381 THR B CA 1
ATOM 6680 C C . THR B 1 381 ? -12.992 24.531 13.82 1 91.69 381 THR B C 1
ATOM 6682 O O . THR B 1 381 ? -13.133 24.703 12.609 1 91.69 381 THR B O 1
ATOM 6685 N N . THR B 1 382 ? -12.273 23.516 14.227 1 95.25 382 THR B N 1
ATOM 6686 C CA . THR B 1 382 ? -11.398 22.719 13.367 1 95.25 382 THR B CA 1
ATOM 6687 C C . THR B 1 382 ? -12.211 22 12.297 1 95.25 382 THR B C 1
ATOM 6689 O O . THR B 1 382 ? -11.797 21.938 11.141 1 95.25 382 THR B O 1
ATOM 6692 N N . ALA B 1 383 ? -13.352 21.484 12.648 1 94.25 383 ALA B N 1
ATOM 6693 C CA . ALA B 1 383 ? -14.156 20.719 11.695 1 94.25 383 ALA B CA 1
ATOM 6694 C C . ALA B 1 383 ? -14.688 21.625 10.578 1 94.25 383 ALA B C 1
ATOM 6696 O O . ALA B 1 383 ? -14.734 21.219 9.414 1 94.25 383 ALA B O 1
ATOM 6697 N N . ASP B 1 384 ? -15.18 22.828 10.953 1 95.5 384 ASP B N 1
ATOM 6698 C CA . ASP B 1 384 ? -15.656 23.781 9.945 1 95.5 384 ASP B CA 1
ATOM 6699 C C . ASP B 1 384 ? -14.516 24.25 9.047 1 95.5 384 ASP B C 1
ATOM 6701 O O . ASP B 1 384 ? -14.68 24.328 7.824 1 95.5 384 ASP B O 1
ATOM 6705 N N . ALA B 1 385 ? -13.414 24.562 9.688 1 96.31 385 ALA B N 1
ATOM 6706 C CA . ALA B 1 385 ? -12.242 24.953 8.914 1 96.31 385 ALA B CA 1
ATOM 6707 C C . ALA B 1 385 ? -11.812 23.844 7.965 1 96.31 385 ALA B C 1
ATOM 6709 O O . ALA B 1 385 ? -11.445 24.109 6.816 1 96.31 385 ALA B O 1
ATOM 6710 N N . PHE B 1 386 ? -11.836 22.656 8.484 1 95.88 386 PHE B N 1
ATOM 6711 C CA . PHE B 1 386 ? -11.492 21.484 7.684 1 95.88 386 PHE B CA 1
ATOM 6712 C C . PHE B 1 386 ? -12.336 21.422 6.41 1 95.88 386 PHE B C 1
ATOM 6714 O O . PHE B 1 386 ? -11.797 21.328 5.309 1 95.88 386 PHE B O 1
ATOM 6721 N N . ALA B 1 387 ? -13.617 21.5 6.527 1 93.06 387 ALA B N 1
ATOM 6722 C CA . ALA B 1 387 ? -14.523 21.422 5.387 1 93.06 387 ALA B CA 1
ATOM 6723 C C . ALA B 1 387 ? -14.328 22.609 4.449 1 93.06 387 ALA B C 1
ATOM 6725 O O . ALA B 1 387 ? -14.297 22.438 3.227 1 93.06 387 ALA B O 1
ATOM 6726 N N . ALA B 1 388 ? -14.195 23.75 5.004 1 95.19 388 ALA B N 1
ATOM 6727 C CA . ALA B 1 388 ? -14.102 24.969 4.203 1 95.19 388 ALA B CA 1
ATOM 6728 C C . ALA B 1 388 ? -12.828 24.984 3.359 1 95.19 388 ALA B C 1
ATOM 6730 O O . ALA B 1 388 ? -12.859 25.328 2.18 1 95.19 388 ALA B O 1
ATOM 6731 N N . ILE B 1 389 ? -11.734 24.609 3.967 1 95.69 389 ILE B N 1
ATOM 6732 C CA . ILE B 1 389 ? -10.461 24.625 3.264 1 95.69 389 ILE B CA 1
ATOM 6733 C C . ILE B 1 389 ? -10.422 23.5 2.23 1 95.69 389 ILE B C 1
ATOM 6735 O O . ILE B 1 389 ? -10.023 23.719 1.084 1 95.69 389 ILE B O 1
ATOM 6739 N N . HIS B 1 390 ? -10.844 22.312 2.625 1 92.75 390 HIS B N 1
ATOM 6740 C CA . HIS B 1 390 ? -10.875 21.188 1.688 1 92.75 390 HIS B CA 1
ATOM 6741 C C . HIS B 1 390 ? -11.742 21.516 0.475 1 92.75 390 HIS B C 1
ATOM 6743 O O . HIS B 1 390 ? -11.367 21.203 -0.659 1 92.75 390 HIS B O 1
ATOM 6749 N N . CYS B 1 391 ? -12.883 22.078 0.692 1 91.5 391 CYS B N 1
ATOM 6750 C CA . CYS B 1 391 ? -13.812 22.344 -0.396 1 91.5 391 CYS B CA 1
ATOM 6751 C C . CYS B 1 391 ? -13.344 23.516 -1.244 1 91.5 391 CYS B C 1
ATOM 6753 O O . CYS B 1 391 ? -13.695 23.625 -2.422 1 91.5 391 CYS B O 1
ATOM 6755 N N . ALA B 1 392 ? -12.547 24.344 -0.651 1 93.06 392 ALA B N 1
ATOM 6756 C CA . ALA B 1 392 ? -11.938 25.406 -1.433 1 93.06 392 ALA B CA 1
ATOM 6757 C C . ALA B 1 392 ? -10.883 24.844 -2.393 1 93.06 392 ALA B C 1
ATOM 6759 O O . ALA B 1 392 ? -10.547 25.5 -3.389 1 93.06 392 ALA B O 1
ATOM 6760 N N . ASP B 1 393 ? -10.398 23.672 -2.08 1 91.44 393 ASP B N 1
ATOM 6761 C CA . ASP B 1 393 ? -9.422 23 -2.93 1 91.44 393 ASP B CA 1
ATOM 6762 C C . ASP B 1 393 ? -10.094 22 -3.869 1 91.44 393 ASP B C 1
ATOM 6764 O O . ASP B 1 393 ? -9.422 21.344 -4.668 1 91.44 393 ASP B O 1
ATOM 6768 N N . ALA B 1 394 ? -11.336 21.781 -3.758 1 83.69 394 ALA B N 1
ATOM 6769 C CA . ALA B 1 394 ? -12 20.688 -4.453 1 83.69 394 ALA B CA 1
ATOM 6770 C C . ALA B 1 394 ? -12.57 21.156 -5.789 1 83.69 394 ALA B C 1
ATOM 6772 O O . ALA B 1 394 ? -13.336 22.125 -5.844 1 83.69 394 ALA B O 1
ATOM 6773 N N . PRO B 1 395 ? -12.18 20.422 -6.793 1 77.81 395 PRO B N 1
ATOM 6774 C CA . PRO B 1 395 ? -12.727 20.766 -8.102 1 77.81 395 PRO B CA 1
ATOM 6775 C C . PRO B 1 395 ? -14.195 20.359 -8.258 1 77.81 395 PRO B C 1
ATOM 6777 O O . PRO B 1 395 ? -14.883 20.141 -7.262 1 77.81 395 PRO B O 1
ATOM 6780 N N . LEU B 1 396 ? -14.516 20.047 -9.414 1 70.81 396 LEU B N 1
ATOM 6781 C CA . LEU B 1 396 ? -15.898 19.734 -9.773 1 70.81 396 LEU B CA 1
ATOM 6782 C C . LEU B 1 396 ? -16.359 18.469 -9.078 1 70.81 396 LEU B C 1
ATOM 6784 O O . LEU B 1 396 ? -15.57 17.547 -8.844 1 70.81 396 LEU B O 1
ATOM 6788 N N . ALA B 1 397 ? -17.594 18.516 -8.836 1 75.25 397 ALA B N 1
ATOM 6789 C CA . ALA B 1 397 ? -18.266 17.406 -8.195 1 75.25 397 ALA B CA 1
ATOM 6790 C C . ALA B 1 397 ? -18.25 16.156 -9.078 1 75.25 397 ALA B C 1
ATOM 6792 O O . ALA B 1 397 ? -18.375 16.266 -10.305 1 75.25 397 ALA B O 1
ATOM 6793 N N . PRO B 1 398 ? -18.047 15.016 -8.398 1 79.69 398 PRO B N 1
ATOM 6794 C CA . PRO B 1 398 ? -18.109 13.789 -9.195 1 79.69 398 PRO B CA 1
ATOM 6795 C C . PRO B 1 398 ? -19.484 13.516 -9.773 1 79.69 398 PRO B C 1
ATOM 6797 O O . PRO B 1 398 ? -20.5 13.961 -9.211 1 79.69 398 PRO B O 1
ATOM 6800 N N . THR B 1 399 ? -19.484 12.852 -10.906 1 83.88 399 THR B N 1
ATOM 6801 C CA . THR B 1 399 ? -20.75 12.398 -11.477 1 83.88 399 THR B CA 1
ATOM 6802 C C . THR B 1 399 ? -21.312 11.227 -10.68 1 83.88 399 THR B C 1
ATOM 6804 O O . THR B 1 399 ? -20.609 10.633 -9.859 1 83.88 399 THR B O 1
ATOM 6807 N N . ASP B 1 400 ? -22.562 10.984 -10.93 1 82.75 400 ASP B N 1
ATOM 6808 C CA . ASP B 1 400 ? -23.188 9.836 -10.297 1 82.75 400 ASP B CA 1
ATOM 6809 C C . ASP B 1 400 ? -22.484 8.539 -10.688 1 82.75 400 ASP B C 1
ATOM 6811 O O . ASP B 1 400 ? -22.375 7.609 -9.883 1 82.75 400 ASP B O 1
ATOM 6815 N N . ALA B 1 401 ? -22.109 8.453 -11.93 1 86 401 ALA B N 1
ATOM 6816 C CA . ALA B 1 401 ? -21.406 7.262 -12.406 1 86 401 ALA B CA 1
ATOM 6817 C C . ALA B 1 401 ? -20.062 7.094 -11.688 1 86 401 ALA B C 1
ATOM 6819 O O . ALA B 1 401 ? -19.688 5.977 -11.32 1 86 401 ALA B O 1
ATOM 6820 N N . ASP B 1 402 ? -19.359 8.203 -11.461 1 84.44 402 ASP B N 1
ATOM 6821 C CA . ASP B 1 402 ? -18.109 8.18 -10.727 1 84.44 402 ASP B CA 1
ATOM 6822 C C . ASP B 1 402 ? -18.328 7.711 -9.289 1 84.44 402 ASP B C 1
ATOM 6824 O O . ASP B 1 402 ? -17.531 6.918 -8.766 1 84.44 402 ASP B O 1
ATOM 6828 N N . LEU B 1 403 ? -19.359 8.242 -8.75 1 83.94 403 LEU B N 1
ATOM 6829 C CA . LEU B 1 403 ? -19.672 7.906 -7.367 1 83.94 403 LEU B CA 1
ATOM 6830 C C . LEU B 1 403 ? -20 6.426 -7.227 1 83.94 403 LEU B C 1
ATOM 6832 O O . LEU B 1 403 ? -19.547 5.77 -6.285 1 83.94 403 LEU B O 1
ATOM 6836 N N . ARG B 1 404 ? -20.812 5.879 -8.117 1 84.25 404 ARG B N 1
ATOM 6837 C CA . ARG B 1 404 ? -21.188 4.473 -8.078 1 84.25 404 ARG B CA 1
ATOM 6838 C C . ARG B 1 404 ? -19.953 3.572 -8.188 1 84.25 404 ARG B C 1
ATOM 6840 O O . ARG B 1 404 ? -19.828 2.588 -7.461 1 84.25 404 ARG B O 1
ATOM 6847 N N . ALA B 1 405 ? -19.078 3.934 -9.07 1 82.19 405 ALA B N 1
ATOM 6848 C CA . ALA B 1 405 ? -17.875 3.143 -9.258 1 82.19 405 ALA B CA 1
ATOM 6849 C C . ALA B 1 405 ? -16.984 3.176 -8.008 1 82.19 405 ALA B C 1
ATOM 6851 O O . ALA B 1 405 ? -16.438 2.15 -7.609 1 82.19 405 ALA B O 1
ATOM 6852 N N . ALA B 1 406 ? -16.891 4.375 -7.469 1 85.69 406 ALA B N 1
ATOM 6853 C CA . ALA B 1 406 ? -16.062 4.535 -6.277 1 85.69 406 ALA B CA 1
ATOM 6854 C C . ALA B 1 406 ? -16.656 3.783 -5.09 1 85.69 406 ALA B C 1
ATOM 6856 O O . ALA B 1 406 ? -15.922 3.234 -4.266 1 85.69 406 ALA B O 1
ATOM 6857 N N . LEU B 1 407 ? -17.953 3.785 -5.012 1 84.81 407 LEU B N 1
ATOM 6858 C CA . LEU B 1 407 ? -18.625 3.07 -3.93 1 84.81 407 LEU B CA 1
ATOM 6859 C C . LEU B 1 407 ? -18.422 1.566 -4.062 1 84.81 407 LEU B C 1
ATOM 6861 O O . LEU B 1 407 ? -18.219 0.871 -3.066 1 84.81 407 LEU B O 1
ATOM 6865 N N . ALA B 1 408 ? -18.5 1.077 -5.254 1 80.06 408 ALA B N 1
ATOM 6866 C CA . ALA B 1 408 ? -18.266 -0.343 -5.5 1 80.06 408 ALA B CA 1
ATOM 6867 C C . ALA B 1 408 ? -16.844 -0.739 -5.117 1 80.06 408 ALA B C 1
ATOM 6869 O O . ALA B 1 408 ? -16.625 -1.791 -4.508 1 80.06 408 ALA B O 1
ATOM 6870 N N . ASP B 1 409 ? -15.914 0.142 -5.461 1 82.81 409 ASP B N 1
ATOM 6871 C CA . ASP B 1 409 ? -14.516 -0.087 -5.109 1 82.81 409 ASP B CA 1
ATOM 6872 C C . ASP B 1 409 ? -14.328 -0.09 -3.594 1 82.81 409 ASP B C 1
ATOM 6874 O O . ASP B 1 409 ? -13.641 -0.958 -3.051 1 82.81 409 ASP B O 1
ATOM 6878 N N . LEU B 1 410 ? -14.945 0.867 -2.955 1 86.06 410 LEU B N 1
ATOM 6879 C CA . LEU B 1 410 ? -14.828 1.018 -1.509 1 86.06 410 LEU B CA 1
ATOM 6880 C C . LEU B 1 410 ? -15.398 -0.199 -0.789 1 86.06 410 LEU B C 1
ATOM 6882 O O . LEU B 1 410 ? -14.859 -0.637 0.227 1 86.06 410 LEU B O 1
ATOM 6886 N N . ALA B 1 411 ? -16.484 -0.748 -1.257 1 84 411 ALA B N 1
ATOM 6887 C CA . ALA B 1 411 ? -17.141 -1.896 -0.646 1 84 411 ALA B CA 1
ATOM 6888 C C . ALA B 1 411 ? -16.234 -3.115 -0.63 1 84 411 ALA B C 1
ATOM 6890 O O . ALA B 1 411 ? -16.359 -3.984 0.237 1 84 411 ALA B O 1
ATOM 6891 N N . VAL B 1 412 ? -15.297 -3.113 -1.527 1 80.75 412 VAL B N 1
ATOM 6892 C CA . VAL B 1 412 ? -14.391 -4.254 -1.623 1 80.75 412 VAL B CA 1
ATOM 6893 C C . VAL B 1 412 ? -13.141 -3.99 -0.786 1 80.75 412 VAL B C 1
ATOM 6895 O O . VAL B 1 412 ? -12.672 -4.875 -0.064 1 80.75 412 VAL B O 1
ATOM 6898 N N . ARG B 1 413 ? -12.648 -2.768 -0.797 1 83.06 413 ARG B N 1
ATOM 6899 C CA . ARG B 1 413 ? -11.359 -2.453 -0.187 1 83.06 413 ARG B CA 1
ATOM 6900 C C . ARG B 1 413 ? -11.508 -2.213 1.312 1 83.06 413 ARG B C 1
ATOM 6902 O O . ARG B 1 413 ? -10.578 -2.465 2.082 1 83.06 413 ARG B O 1
ATOM 6909 N N . ALA B 1 414 ? -12.617 -1.675 1.657 1 88.56 414 ALA B N 1
ATOM 6910 C CA . ALA B 1 414 ? -12.891 -1.331 3.051 1 88.56 414 ALA B CA 1
ATOM 6911 C C . ALA B 1 414 ? -14.336 -1.637 3.418 1 88.56 414 ALA B C 1
ATOM 6913 O O . ALA B 1 414 ? -15.094 -0.734 3.785 1 88.56 414 ALA B O 1
ATOM 6914 N N . PRO B 1 415 ? -14.68 -2.857 3.457 1 84.75 415 PRO B N 1
ATOM 6915 C CA . PRO B 1 415 ? -16.094 -3.236 3.635 1 84.75 415 PRO B CA 1
ATOM 6916 C C . PRO B 1 415 ? -16.609 -2.932 5.035 1 84.75 415 PRO B C 1
ATOM 6918 O O . PRO B 1 415 ? -17.812 -2.719 5.219 1 84.75 415 PRO B O 1
ATOM 6921 N N . LEU B 1 416 ? -15.75 -2.906 6.02 1 88.62 416 LEU B N 1
ATOM 6922 C CA . LEU B 1 416 ? -16.219 -2.725 7.387 1 88.62 416 LEU B CA 1
ATOM 6923 C C . LEU B 1 416 ? -16.469 -1.25 7.688 1 88.62 416 LEU B C 1
ATOM 6925 O O . LEU B 1 416 ? -17.5 -0.891 8.258 1 88.62 416 LEU B O 1
ATOM 6929 N N . THR B 1 417 ? -15.586 -0.404 7.273 1 85.31 417 THR B N 1
ATOM 6930 C CA . THR B 1 417 ? -15.695 1.013 7.602 1 85.31 417 THR B CA 1
ATOM 6931 C C . THR B 1 417 ? -16.656 1.716 6.656 1 85.31 417 THR B C 1
ATOM 6933 O O . THR B 1 417 ? -17.219 2.768 6.992 1 85.31 417 THR B O 1
ATOM 6936 N N . SER B 1 418 ? -16.891 1.097 5.504 1 80.38 418 SER B N 1
ATOM 6937 C CA . SER B 1 418 ? -17.703 1.791 4.512 1 80.38 418 SER B CA 1
ATOM 6938 C C . SER B 1 418 ? -19.188 1.435 4.66 1 80.38 418 SER B C 1
ATOM 6940 O O . SER B 1 418 ? -20.047 2.119 4.113 1 80.38 418 SER B O 1
ATOM 6942 N N . ARG B 1 419 ? -19.438 0.422 5.348 1 77.44 419 ARG B N 1
ATOM 6943 C CA . ARG B 1 419 ? -20.828 -0.007 5.5 1 77.44 419 ARG B CA 1
ATOM 6944 C C . ARG B 1 419 ? -21.641 1.028 6.27 1 77.44 419 ARG B C 1
ATOM 6946 O O . ARG B 1 419 ? -22.812 1.228 5.988 1 77.44 419 ARG B O 1
ATOM 6953 N N . HIS B 1 420 ? -21.047 1.625 7.238 1 67.81 420 HIS B N 1
ATOM 6954 C CA . HIS B 1 420 ? -21.797 2.539 8.102 1 67.81 420 HIS B CA 1
ATOM 6955 C C . HIS B 1 420 ? -22.188 3.805 7.355 1 67.81 420 HIS B C 1
ATOM 6957 O O . HIS B 1 420 ? -23.328 4.277 7.484 1 67.81 420 HIS B O 1
ATOM 6963 N N . ASP B 1 421 ? -21.203 4.332 6.656 1 70.62 421 ASP B N 1
ATOM 6964 C CA . ASP B 1 421 ? -21.547 5.488 5.836 1 70.62 421 ASP B CA 1
ATOM 6965 C C . ASP B 1 421 ? -20.672 5.559 4.586 1 70.62 421 ASP B C 1
ATOM 6967 O O . ASP B 1 421 ? -19.672 6.285 4.562 1 70.62 421 ASP B O 1
ATOM 6971 N N . THR B 1 422 ? -21.172 4.969 3.664 1 67.38 422 THR B N 1
ATOM 6972 C CA . THR B 1 422 ? -20.359 4.781 2.463 1 67.38 422 THR B CA 1
ATOM 6973 C C . THR B 1 422 ? -20.125 6.117 1.757 1 67.38 422 THR B C 1
ATOM 6975 O O . THR B 1 422 ? -19.016 6.414 1.335 1 67.38 422 THR B O 1
ATOM 6978 N N . ARG B 1 423 ? -21.219 6.848 1.79 1 64.56 423 ARG B N 1
ATOM 6979 C CA . ARG B 1 423 ? -21.094 8.102 1.045 1 64.56 423 ARG B CA 1
ATOM 6980 C C . ARG B 1 423 ? -20.25 9.109 1.803 1 64.56 423 ARG B C 1
ATOM 6982 O O . ARG B 1 423 ? -19.422 9.805 1.207 1 64.56 423 ARG B O 1
ATOM 6989 N N . ILE B 1 424 ? -20.391 9.07 3.045 1 67.94 424 ILE B N 1
ATOM 6990 C CA . ILE B 1 424 ? -19.625 10.023 3.848 1 67.94 424 ILE B CA 1
ATOM 6991 C C . ILE B 1 424 ? -18.141 9.664 3.797 1 67.94 424 ILE B C 1
ATOM 6993 O O . ILE B 1 424 ? -17.281 10.547 3.695 1 67.94 424 ILE B O 1
ATOM 6997 N N . THR B 1 425 ? -17.906 8.445 3.723 1 72.81 425 THR B N 1
ATOM 6998 C CA . THR B 1 425 ? -16.516 7.992 3.674 1 72.81 425 THR B CA 1
ATOM 6999 C C . THR B 1 425 ? -15.836 8.477 2.398 1 72.81 425 THR B C 1
ATOM 7001 O O . THR B 1 425 ? -14.688 8.93 2.436 1 72.81 425 THR B O 1
ATOM 7004 N N . LEU B 1 426 ? -16.562 8.461 1.291 1 76 426 LEU B N 1
ATOM 7005 C CA . LEU B 1 426 ? -15.969 8.828 0.01 1 76 426 LEU B CA 1
ATOM 7006 C C . LEU B 1 426 ? -15.969 10.344 -0.171 1 76 426 LEU B C 1
ATOM 7008 O O . LEU B 1 426 ? -15.117 10.883 -0.872 1 76 426 LEU B O 1
ATOM 7012 N N . LEU B 1 427 ? -16.969 10.969 0.465 1 75 427 LEU B N 1
ATOM 7013 C CA . LEU B 1 427 ? -17.156 12.383 0.168 1 75 427 LEU B CA 1
ATOM 7014 C C . LEU B 1 427 ? -16.75 13.25 1.354 1 75 427 LEU B C 1
ATOM 7016 O O . LEU B 1 427 ? -17.031 14.453 1.377 1 75 427 LEU B O 1
ATOM 7020 N N . ASP B 1 428 ? -16.062 12.758 2.375 1 77.75 428 ASP B N 1
ATOM 7021 C CA . ASP B 1 428 ? -15.68 13.531 3.547 1 77.75 428 ASP B CA 1
ATOM 7022 C C . ASP B 1 428 ? -14.445 14.383 3.258 1 77.75 428 ASP B C 1
ATOM 7024 O O . ASP B 1 428 ? -13.344 13.859 3.082 1 77.75 428 ASP B O 1
ATOM 7028 N N . PRO B 1 429 ? -14.602 15.719 3.34 1 81.69 429 PRO B N 1
ATOM 7029 C CA . PRO B 1 429 ? -15.883 16.422 3.486 1 81.69 429 PRO B CA 1
ATOM 7030 C C . PRO B 1 429 ? -16.688 16.438 2.191 1 81.69 429 PRO B C 1
ATOM 7032 O O . PRO B 1 429 ? -16.125 16.297 1.104 1 81.69 429 PRO B O 1
ATOM 7035 N N . ASP B 1 430 ? -18 16.609 2.359 1 85.12 430 ASP B N 1
ATOM 7036 C CA . ASP B 1 430 ? -18.875 16.703 1.192 1 85.12 430 ASP B CA 1
ATOM 7037 C C . ASP B 1 430 ? -18.875 18.125 0.616 1 85.12 430 ASP B C 1
ATOM 7039 O O . ASP B 1 430 ? -19.484 19.031 1.18 1 85.12 430 ASP B O 1
ATOM 7043 N N . CYS B 1 431 ? -18.266 18.25 -0.558 1 88 431 CYS B N 1
ATOM 7044 C CA . CYS B 1 431 ? -18.094 19.578 -1.146 1 88 431 CYS B CA 1
ATOM 7045 C C . CYS B 1 431 ? -19.125 19.828 -2.236 1 88 431 CYS B C 1
ATOM 7047 O O . CYS B 1 431 ? -19.109 20.875 -2.883 1 88 431 CYS B O 1
ATOM 7049 N N . ARG B 1 432 ? -20.109 19 -2.475 1 87.44 432 ARG B N 1
ATOM 7050 C CA . ARG B 1 432 ? -21.016 19.062 -3.619 1 87.44 432 ARG B CA 1
ATOM 7051 C C . ARG B 1 432 ? -21.875 20.328 -3.562 1 87.44 432 ARG B C 1
ATOM 7053 O O . ARG B 1 432 ? -22.156 20.938 -4.594 1 87.44 432 ARG B O 1
ATOM 7060 N N . ALA B 1 433 ? -22.188 20.703 -2.324 1 87.31 433 ALA B N 1
ATOM 7061 C CA . ALA B 1 433 ? -23.109 21.828 -2.168 1 87.31 433 ALA B CA 1
ATOM 7062 C C . ALA B 1 433 ? -22.359 23.125 -1.924 1 87.31 433 ALA B C 1
ATOM 7064 O O . ALA B 1 433 ? -22.969 24.172 -1.681 1 87.31 433 ALA B O 1
ATOM 7065 N N . TRP B 1 434 ? -21.109 23.047 -2.012 1 89.44 434 TRP B N 1
ATOM 7066 C CA . TRP B 1 434 ? -20.328 24.25 -1.732 1 89.44 434 TRP B CA 1
ATOM 7067 C C . TRP B 1 434 ? -20.562 25.312 -2.797 1 89.44 434 TRP B C 1
ATOM 7069 O O . TRP B 1 434 ? -20.703 25 -3.98 1 89.44 434 TRP B O 1
ATOM 7079 N N . PRO B 1 435 ? -20.609 26.516 -2.418 1 86.5 435 PRO B N 1
ATOM 7080 C CA . PRO B 1 435 ? -21.109 27.578 -3.277 1 86.5 435 PRO B CA 1
ATOM 7081 C C . PRO B 1 435 ? -20.094 28.016 -4.328 1 86.5 435 PRO B C 1
ATOM 7083 O O . PRO B 1 435 ? -20.375 28.938 -5.117 1 86.5 435 PRO B O 1
ATOM 7086 N N . PHE B 1 436 ? -19 27.469 -4.363 1 85.19 436 PHE B N 1
ATOM 7087 C CA . PHE B 1 436 ? -18 27.781 -5.379 1 85.19 436 PHE B CA 1
ATOM 7088 C C . PHE B 1 436 ? -17.172 26.547 -5.723 1 85.19 436 PHE B C 1
ATOM 7090 O O . PHE B 1 436 ? -17.219 25.547 -5 1 85.19 436 PHE B O 1
ATOM 7097 N N . ARG B 1 437 ? -16.422 26.641 -6.879 1 85.75 437 ARG B N 1
ATOM 7098 C CA . ARG B 1 437 ? -15.547 25.562 -7.324 1 85.75 437 ARG B CA 1
ATOM 7099 C C . ARG B 1 437 ? -14.109 26.047 -7.465 1 85.75 437 ARG B C 1
ATOM 7101 O O . ARG B 1 437 ? -13.867 27.156 -7.949 1 85.75 437 ARG B O 1
ATOM 7108 N N . SER B 1 438 ? -13.297 25.188 -6.93 1 86.12 438 SER B N 1
ATOM 7109 C CA . SER B 1 438 ? -11.875 25.5 -7.023 1 86.12 438 SER B CA 1
ATOM 7110 C C . SER B 1 438 ? -11.359 25.297 -8.445 1 86.12 438 SER B C 1
ATOM 7112 O O . SER B 1 438 ? -11.758 24.344 -9.125 1 86.12 438 SER B O 1
ATOM 7114 N N . PRO B 1 439 ? -10.438 26.188 -8.859 1 84.12 439 PRO B N 1
ATOM 7115 C CA . PRO B 1 439 ? -9.758 25.922 -10.125 1 84.12 439 PRO B CA 1
ATOM 7116 C C . PRO B 1 439 ? -8.625 24.906 -9.992 1 84.12 439 PRO B C 1
ATOM 7118 O O . PRO B 1 439 ? -8.086 24.438 -11 1 84.12 439 PRO B O 1
ATOM 7121 N N . GLU B 1 440 ? -8.312 24.609 -8.727 1 87.44 440 GLU B N 1
ATOM 7122 C CA . GLU B 1 440 ? -7.23 23.656 -8.469 1 87.44 440 GLU B CA 1
ATOM 7123 C C . GLU B 1 440 ? -7.598 22.266 -8.961 1 87.44 440 GLU B C 1
ATOM 7125 O O . GLU B 1 440 ? -8.609 21.703 -8.531 1 87.44 440 GLU B O 1
ATOM 7130 N N . LYS B 1 441 ? -6.781 21.672 -9.898 1 88.88 441 LYS B N 1
ATOM 7131 C CA . LYS B 1 441 ? -7.008 20.328 -10.398 1 88.88 441 LYS B CA 1
ATOM 7132 C C . LYS B 1 441 ? -5.992 19.344 -9.812 1 88.88 441 LYS B C 1
ATOM 7134 O O . LYS B 1 441 ? -4.844 19.719 -9.555 1 88.88 441 LYS B O 1
ATOM 7139 N N . PRO B 1 442 ? -6.492 18.125 -9.586 1 90.5 442 PRO B N 1
ATOM 7140 C CA . PRO B 1 442 ? -5.527 17.109 -9.141 1 90.5 442 PRO B CA 1
ATOM 7141 C C . PRO B 1 442 ? -4.336 16.984 -10.086 1 90.5 442 PRO B C 1
ATOM 7143 O O . PRO B 1 442 ? -4.512 16.984 -11.312 1 90.5 442 PRO B O 1
ATOM 7146 N N . HIS B 1 443 ? -3.137 16.984 -9.586 1 93.62 443 HIS B N 1
ATOM 7147 C CA . HIS B 1 443 ? -1.925 16.828 -10.383 1 93.62 443 HIS B CA 1
ATOM 7148 C C . HIS B 1 443 ? -0.732 16.453 -9.508 1 93.62 443 HIS B C 1
ATOM 7150 O O . HIS B 1 443 ? -0.767 16.641 -8.289 1 93.62 443 HIS B O 1
ATOM 7156 N N . THR B 1 444 ? 0.221 15.852 -10.102 1 93.12 444 THR B N 1
ATOM 7157 C CA . THR B 1 444 ? 1.49 15.586 -9.438 1 93.12 444 THR B CA 1
ATOM 7158 C C . THR B 1 444 ? 2.307 16.859 -9.305 1 93.12 444 THR B C 1
ATOM 7160 O O . THR B 1 444 ? 2.566 17.547 -10.297 1 93.12 444 THR B O 1
ATOM 7163 N N . VAL B 1 445 ? 2.662 17.188 -8.109 1 96.44 445 VAL B N 1
ATOM 7164 C CA . VAL B 1 445 ? 3.48 18.375 -7.871 1 96.44 445 VAL B CA 1
ATOM 7165 C C . VAL B 1 445 ? 4.949 18.047 -8.141 1 96.44 445 VAL B C 1
ATOM 7167 O O . VAL B 1 445 ? 5.547 17.219 -7.453 1 96.44 445 VAL B O 1
ATOM 7170 N N . LYS B 1 446 ? 5.57 18.75 -9.078 1 95.81 446 LYS B N 1
ATOM 7171 C CA . LYS B 1 446 ? 6.957 18.469 -9.453 1 95.81 446 LYS B CA 1
ATOM 7172 C C . LYS B 1 446 ? 7.918 19.406 -8.703 1 95.81 446 LYS B C 1
ATOM 7174 O O . LYS B 1 446 ? 9.031 19 -8.359 1 95.81 446 LYS B O 1
ATOM 7179 N N . ALA B 1 447 ? 7.402 20.625 -8.523 1 97.56 447 ALA B N 1
ATOM 7180 C CA . ALA B 1 447 ? 8.203 21.656 -7.883 1 97.56 447 ALA B CA 1
ATOM 7181 C C . ALA B 1 447 ? 9.594 21.75 -8.516 1 97.56 447 ALA B C 1
ATOM 7183 O O . ALA B 1 447 ? 10.602 21.75 -7.812 1 97.56 447 ALA B O 1
ATOM 7184 N N . ALA B 1 448 ? 9.609 21.859 -9.82 1 96.44 448 ALA B N 1
ATOM 7185 C CA . ALA B 1 448 ? 10.883 21.984 -10.531 1 96.44 448 ALA B CA 1
ATOM 7186 C C . ALA B 1 448 ? 11.617 23.25 -10.125 1 96.44 448 ALA B C 1
ATOM 7188 O O . ALA B 1 448 ? 11.031 24.344 -10.102 1 96.44 448 ALA B O 1
ATOM 7189 N N . GLY B 1 449 ? 12.883 23.172 -9.758 1 96.75 449 GLY B N 1
ATOM 7190 C CA . GLY B 1 449 ? 13.68 24.312 -9.359 1 96.75 449 GLY B CA 1
ATOM 7191 C C . GLY B 1 449 ? 13.789 24.484 -7.855 1 96.75 449 GLY B C 1
ATOM 7192 O O . GLY B 1 449 ? 14.578 25.297 -7.367 1 96.75 449 GLY B O 1
ATOM 7193 N N . SER B 1 450 ? 13.031 23.703 -7.105 1 97.94 450 SER B N 1
ATOM 7194 C CA . SER B 1 450 ? 13.117 23.766 -5.648 1 97.94 450 SER B CA 1
ATOM 7195 C C . SER B 1 450 ? 14.383 23.094 -5.141 1 97.94 450 SER B C 1
ATOM 7197 O O . SER B 1 450 ? 15.039 22.344 -5.875 1 97.94 450 SER B O 1
ATOM 7199 N N . ALA B 1 451 ? 14.766 23.438 -3.893 1 97.5 451 ALA B N 1
ATOM 7200 C CA . ALA B 1 451 ? 15.742 22.641 -3.164 1 97.5 451 ALA B CA 1
ATOM 7201 C C . ALA B 1 451 ? 15.203 21.234 -2.891 1 97.5 451 ALA B C 1
ATOM 7203 O O . ALA B 1 451 ? 14 20.984 -3.014 1 97.5 451 ALA B O 1
ATOM 7204 N N . PRO B 1 452 ? 16.094 20.266 -2.592 1 96.25 452 PRO B N 1
ATOM 7205 C CA . PRO B 1 452 ? 15.609 18.922 -2.256 1 96.25 452 PRO B CA 1
ATOM 7206 C C . PRO B 1 452 ? 14.617 18.938 -1.095 1 96.25 452 PRO B C 1
ATOM 7208 O O . PRO B 1 452 ? 14.789 19.703 -0.14 1 96.25 452 PRO B O 1
ATOM 7211 N N . ILE B 1 453 ? 13.633 18.109 -1.23 1 98.25 453 ILE B N 1
ATOM 7212 C CA . ILE B 1 453 ? 12.57 18.047 -0.237 1 98.25 453 ILE B CA 1
ATOM 7213 C C . ILE B 1 453 ? 12.555 16.672 0.418 1 98.25 453 ILE B C 1
ATOM 7215 O O . ILE B 1 453 ? 12.602 15.648 -0.271 1 98.25 453 ILE B O 1
ATOM 7219 N N . LEU B 1 454 ? 12.547 16.594 1.726 1 98.56 454 LEU B N 1
ATOM 7220 C CA . LEU B 1 454 ? 12.461 15.344 2.469 1 98.56 454 LEU B CA 1
ATOM 7221 C C . LEU B 1 454 ? 11.008 14.969 2.738 1 98.56 454 LEU B C 1
ATOM 7223 O O . LEU B 1 454 ? 10.273 15.727 3.379 1 98.56 454 LEU B O 1
ATOM 7227 N N . VAL B 1 455 ? 10.609 13.852 2.189 1 98.31 455 VAL B N 1
ATOM 7228 C CA . VAL B 1 455 ? 9.273 13.312 2.447 1 98.31 455 VAL B CA 1
ATOM 7229 C C . VAL B 1 455 ? 9.383 12.109 3.385 1 98.31 455 VAL B C 1
ATOM 7231 O O . VAL B 1 455 ? 10.133 11.164 3.113 1 98.31 455 VAL B O 1
ATOM 7234 N N . VAL B 1 456 ? 8.641 12.156 4.484 1 98.44 456 VAL B N 1
ATOM 7235 C CA . VAL B 1 456 ? 8.641 11.07 5.453 1 98.44 456 VAL B CA 1
ATOM 7236 C C . VAL B 1 456 ? 7.336 10.281 5.359 1 98.44 456 VAL B C 1
ATOM 7238 O O . VAL B 1 456 ? 6.25 10.867 5.387 1 98.44 456 VAL B O 1
ATOM 7241 N N . GLY B 1 457 ? 7.426 9.047 5.164 1 96.69 457 GLY B N 1
ATOM 7242 C CA . GLY B 1 457 ? 6.266 8.172 5.125 1 96.69 457 GLY B CA 1
ATOM 7243 C C . GLY B 1 457 ? 6.344 7.031 6.125 1 96.69 457 GLY B C 1
ATOM 7244 O O . GLY B 1 457 ? 7.43 6.52 6.406 1 96.69 457 GLY B O 1
ATOM 7245 N N . SER B 1 458 ? 5.199 6.672 6.688 1 96 458 SER B N 1
ATOM 7246 C CA . SER B 1 458 ? 5.078 5.535 7.594 1 96 458 SER B CA 1
ATOM 7247 C C . SER B 1 458 ? 4.336 4.375 6.934 1 96 458 SER B C 1
ATOM 7249 O O . SER B 1 458 ? 3.268 4.57 6.348 1 96 458 SER B O 1
ATOM 7251 N N . THR B 1 459 ? 4.793 3.156 7.059 1 90.06 459 THR B N 1
ATOM 7252 C CA . THR B 1 459 ? 4.301 2.021 6.285 1 90.06 459 THR B CA 1
ATOM 7253 C C . THR B 1 459 ? 2.879 1.655 6.707 1 90.06 459 THR B C 1
ATOM 7255 O O . THR B 1 459 ? 2.1 1.145 5.902 1 90.06 459 THR B O 1
ATOM 7258 N N . GLY B 1 460 ? 2.518 1.901 7.973 1 92.94 460 GLY B N 1
ATOM 7259 C CA . GLY B 1 460 ? 1.2 1.551 8.477 1 92.94 460 GLY B CA 1
ATOM 7260 C C . GLY B 1 460 ? 0.378 2.758 8.891 1 92.94 460 GLY B C 1
ATOM 7261 O O . GLY B 1 460 ? -0.442 2.672 9.805 1 92.94 460 GLY B O 1
ATOM 7262 N N . ASP B 1 461 ? 0.629 3.928 8.273 1 96.88 461 ASP B N 1
ATOM 7263 C CA . ASP B 1 461 ? -0.134 5.133 8.586 1 96.88 461 ASP B CA 1
ATOM 7264 C C . ASP B 1 461 ? -1.604 4.965 8.203 1 96.88 461 ASP B C 1
ATOM 7266 O O . ASP B 1 461 ? -1.928 4.789 7.027 1 96.88 461 ASP B O 1
ATOM 7270 N N . PRO B 1 462 ? -2.504 5.074 9.109 1 96.19 462 PRO B N 1
ATOM 7271 C CA . PRO B 1 462 ? -3.918 4.816 8.828 1 96.19 462 PRO B CA 1
ATOM 7272 C C . PRO B 1 462 ? -4.637 6.035 8.25 1 96.19 462 PRO B C 1
ATOM 7274 O O . PRO B 1 462 ? -5.82 5.957 7.918 1 96.19 462 PRO B O 1
ATOM 7277 N N . VAL B 1 463 ? -4.008 7.121 8.148 1 96.38 463 VAL B N 1
ATOM 7278 C CA . VAL B 1 463 ? -4.637 8.375 7.746 1 96.38 463 VAL B CA 1
ATOM 7279 C C . VAL B 1 463 ? -4.109 8.797 6.379 1 96.38 463 VAL B C 1
ATOM 7281 O O . VAL B 1 463 ? -4.887 9.148 5.488 1 96.38 463 VAL B O 1
ATOM 7284 N N . THR B 1 464 ? -2.822 8.805 6.25 1 97.19 464 THR B N 1
ATOM 7285 C CA . THR B 1 464 ? -2.143 9.086 4.992 1 97.19 464 THR B CA 1
ATOM 7286 C C . THR B 1 464 ? -1.312 7.887 4.547 1 97.19 464 THR B C 1
ATOM 7288 O O . THR B 1 464 ? -0.143 7.762 4.918 1 97.19 464 THR B O 1
ATOM 7291 N N . PRO B 1 465 ? -1.86 7.098 3.723 1 94.56 465 PRO B N 1
ATOM 7292 C CA . PRO B 1 465 ? -1.212 5.84 3.342 1 94.56 465 PRO B CA 1
ATOM 7293 C C . PRO B 1 465 ? 0.22 6.039 2.85 1 94.56 465 PRO B C 1
ATOM 7295 O O . PRO B 1 465 ? 0.504 7.016 2.148 1 94.56 465 PRO B O 1
ATOM 7298 N N . TYR B 1 466 ? 1.104 5.059 3.15 1 93.25 466 TYR B N 1
ATOM 7299 C CA . TYR B 1 466 ? 2.51 5.082 2.76 1 93.25 466 TYR B CA 1
ATOM 7300 C C . TYR B 1 466 ? 2.656 5.336 1.264 1 93.25 466 TYR B C 1
ATOM 7302 O O . TYR B 1 466 ? 3.59 6.016 0.831 1 93.25 466 TYR B O 1
ATOM 7310 N N . LEU B 1 467 ? 1.762 4.812 0.505 1 89.25 467 LEU B N 1
ATOM 7311 C CA . LEU B 1 467 ? 1.746 4.988 -0.943 1 89.25 467 LEU B CA 1
ATOM 7312 C C . LEU B 1 467 ? 1.737 6.469 -1.312 1 89.25 467 LEU B C 1
ATOM 7314 O O . LEU B 1 467 ? 2.328 6.863 -2.318 1 89.25 467 LEU B O 1
ATOM 7318 N N . TRP B 1 468 ? 1.087 7.246 -0.526 1 96.12 468 TRP B N 1
ATOM 7319 C CA . TRP B 1 468 ? 1.015 8.68 -0.803 1 96.12 468 TRP B CA 1
ATOM 7320 C C . TRP B 1 468 ? 2.379 9.336 -0.63 1 96.12 468 TRP B C 1
ATOM 7322 O O . TRP B 1 468 ? 2.748 10.227 -1.4 1 96.12 468 TRP B O 1
ATOM 7332 N N . ALA B 1 469 ? 3.119 8.914 0.365 1 96.19 469 ALA B N 1
ATOM 7333 C CA . ALA B 1 469 ? 4.469 9.43 0.566 1 96.19 469 ALA B CA 1
ATOM 7334 C C . ALA B 1 469 ? 5.387 9.039 -0.586 1 96.19 469 ALA B C 1
ATOM 7336 O O . ALA B 1 469 ? 6.191 9.852 -1.055 1 96.19 469 ALA B O 1
ATOM 7337 N N . GLN B 1 470 ? 5.258 7.844 -1.024 1 89.88 470 GLN B N 1
ATOM 7338 C CA . GLN B 1 470 ? 6.043 7.379 -2.162 1 89.88 470 GLN B CA 1
ATOM 7339 C C . GLN B 1 470 ? 5.75 8.203 -3.41 1 89.88 470 GLN B C 1
ATOM 7341 O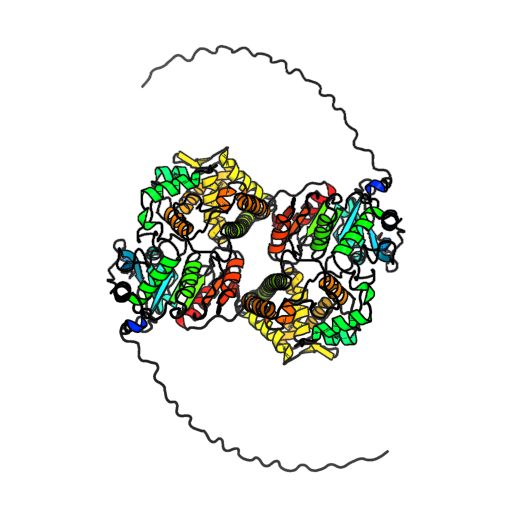 O . GLN B 1 470 ? 6.672 8.641 -4.102 1 89.88 470 GLN B O 1
ATOM 7346 N N . ARG B 1 471 ? 4.469 8.422 -3.695 1 91.25 471 ARG B N 1
ATOM 7347 C CA . ARG B 1 471 ? 4.062 9.172 -4.879 1 91.25 471 ARG B CA 1
ATOM 7348 C C . ARG B 1 471 ? 4.539 10.617 -4.793 1 91.25 471 ARG B C 1
ATOM 7350 O O . ARG B 1 471 ? 5.016 11.18 -5.781 1 91.25 471 ARG B O 1
ATOM 7357 N N . MET B 1 472 ? 4.41 11.156 -3.611 1 96.06 472 MET B N 1
ATOM 7358 C CA . MET B 1 472 ? 4.828 12.539 -3.455 1 96.06 472 MET B CA 1
ATOM 7359 C C . MET B 1 472 ? 6.332 12.68 -3.67 1 96.06 472 MET B C 1
ATOM 7361 O O . MET B 1 472 ? 6.777 13.547 -4.43 1 96.06 472 MET B O 1
ATOM 7365 N N . ALA B 1 473 ? 7.098 11.875 -3.012 1 94.69 473 ALA B N 1
ATOM 7366 C CA . ALA B 1 473 ? 8.547 11.945 -3.146 1 94.69 473 ALA B CA 1
ATOM 7367 C C . ALA B 1 473 ? 8.977 11.727 -4.598 1 94.69 473 ALA B C 1
ATOM 7369 O O . ALA B 1 473 ? 9.836 12.445 -5.109 1 94.69 473 ALA B O 1
ATOM 7370 N N . ALA B 1 474 ? 8.375 10.789 -5.242 1 87.88 474 ALA B N 1
ATOM 7371 C CA . ALA B 1 474 ? 8.719 10.469 -6.625 1 87.88 474 ALA B CA 1
ATOM 7372 C C . ALA B 1 474 ? 8.273 11.578 -7.574 1 87.88 474 ALA B C 1
ATOM 7374 O O . ALA B 1 474 ? 8.852 11.758 -8.648 1 87.88 474 ALA B O 1
ATOM 7375 N N . GLY B 1 475 ? 7.23 12.289 -7.195 1 91.69 475 GLY B N 1
ATOM 7376 C CA . GLY B 1 475 ? 6.695 13.359 -8.023 1 91.69 475 GLY B CA 1
ATOM 7377 C C . GLY B 1 475 ? 7.59 14.586 -8.07 1 91.69 475 GLY B C 1
ATOM 7378 O O . GLY B 1 475 ? 7.668 15.266 -9.094 1 91.69 475 GLY B O 1
ATOM 7379 N N . PHE B 1 476 ? 8.25 14.82 -6.969 1 94.94 476 PHE B N 1
ATOM 7380 C CA . PHE B 1 476 ? 9.133 15.977 -6.902 1 94.94 476 PHE B CA 1
ATOM 7381 C C . PHE B 1 476 ? 10.336 15.781 -7.82 1 94.94 476 PHE B C 1
ATOM 7383 O O . PHE B 1 476 ? 10.836 14.664 -7.977 1 94.94 476 PHE B O 1
ATOM 7390 N N . ALA B 1 477 ? 10.797 16.906 -8.383 1 92.56 477 ALA B N 1
ATOM 7391 C CA . ALA B 1 477 ? 12.031 16.859 -9.164 1 92.56 477 ALA B CA 1
ATOM 7392 C C . ALA B 1 477 ? 13.203 16.391 -8.305 1 92.56 477 ALA B C 1
ATOM 7394 O O . ALA B 1 477 ? 14.109 15.711 -8.797 1 92.56 477 ALA B O 1
ATOM 7395 N N . HIS B 1 478 ? 13.148 16.781 -6.98 1 91.31 478 HIS B N 1
ATOM 7396 C CA . HIS B 1 478 ? 14.211 16.438 -6.047 1 91.31 478 HIS B CA 1
ATOM 7397 C C . HIS B 1 478 ? 13.648 15.969 -4.711 1 91.31 478 HIS B C 1
ATOM 7399 O O . HIS B 1 478 ? 14.016 16.484 -3.658 1 91.31 478 HIS B O 1
ATOM 7405 N N . GLY B 1 479 ? 12.852 14.914 -4.773 1 94.12 479 GLY B N 1
ATOM 7406 C CA . GLY B 1 479 ? 12.289 14.352 -3.557 1 94.12 479 GLY B CA 1
ATOM 7407 C C . GLY B 1 479 ? 13.117 13.203 -2.996 1 94.12 479 GLY B C 1
ATOM 7408 O O . GLY B 1 479 ? 13.68 12.414 -3.75 1 94.12 479 GLY B O 1
ATOM 7409 N N . VAL B 1 480 ? 13.242 13.156 -1.689 1 93.5 480 VAL B N 1
ATOM 7410 C CA . VAL B 1 480 ? 13.883 12.055 -0.983 1 93.5 480 VAL B CA 1
ATOM 7411 C C . VAL B 1 480 ? 12.898 11.43 0.007 1 93.5 480 VAL B C 1
ATOM 7413 O O . VAL B 1 480 ? 12.273 12.141 0.793 1 93.5 480 VAL B O 1
ATOM 7416 N N . LEU B 1 481 ? 12.758 10.102 -0.063 1 93.5 481 LEU B N 1
ATOM 7417 C CA . LEU B 1 481 ? 11.82 9.398 0.81 1 93.5 481 LEU B CA 1
ATOM 7418 C C . LEU B 1 481 ? 12.539 8.828 2.027 1 93.5 481 LEU B C 1
ATOM 7420 O O . LEU B 1 481 ? 13.555 8.148 1.889 1 93.5 481 LEU B O 1
ATOM 7424 N N . LEU B 1 482 ? 12.141 9.18 3.182 1 94.94 482 LEU B N 1
ATOM 7425 C CA . LEU B 1 482 ? 12.516 8.531 4.438 1 94.94 482 LEU B CA 1
ATOM 7426 C C . LEU B 1 482 ? 11.375 7.66 4.953 1 94.94 482 LEU B C 1
ATOM 7428 O O . LEU B 1 482 ? 10.258 8.141 5.152 1 94.94 482 LEU B O 1
ATOM 7432 N N . THR B 1 483 ? 11.617 6.402 5.145 1 91.69 483 THR B N 1
ATOM 7433 C CA . THR B 1 483 ? 10.586 5.441 5.527 1 91.69 483 THR B CA 1
ATOM 7434 C C . THR B 1 483 ? 10.672 5.129 7.02 1 91.69 483 THR B C 1
ATOM 7436 O O . THR B 1 483 ? 11.75 4.832 7.539 1 91.69 483 THR B O 1
ATOM 7439 N N . ARG B 1 484 ? 9.562 5.273 7.695 1 94.62 484 ARG B N 1
ATOM 7440 C CA . ARG B 1 484 ? 9.414 4.715 9.031 1 94.62 484 ARG B CA 1
ATOM 7441 C C . ARG B 1 484 ? 8.578 3.438 9.008 1 94.62 484 ARG B C 1
ATOM 7443 O O . ARG B 1 484 ? 7.465 3.428 8.477 1 94.62 484 ARG B O 1
ATOM 7450 N N . GLU B 1 485 ? 9.055 2.457 9.594 1 87.25 485 GLU B N 1
ATOM 7451 C CA . GLU B 1 485 ? 8.289 1.224 9.727 1 87.25 485 GLU B CA 1
ATOM 7452 C C . GLU B 1 485 ? 7.367 1.275 10.938 1 87.25 485 GLU B C 1
ATOM 7454 O O . GLU B 1 485 ? 7.82 1.497 12.062 1 87.25 485 GLU B O 1
ATOM 7459 N N . GLY B 1 486 ? 6.07 1.032 10.625 1 89.25 486 GLY B N 1
ATOM 7460 C CA . GLY B 1 486 ? 5.125 0.962 11.727 1 89.25 486 GLY B CA 1
ATOM 7461 C C . GLY B 1 486 ? 3.828 1.697 11.445 1 89.25 486 GLY B C 1
ATOM 7462 O O . GLY B 1 486 ? 3.719 2.418 10.453 1 89.25 486 GLY B O 1
ATOM 7463 N N . ASP B 1 487 ? 2.855 1.449 12.328 1 93.38 487 ASP B N 1
ATOM 7464 C CA . ASP B 1 487 ? 1.562 2.113 12.211 1 93.38 487 ASP B CA 1
ATOM 7465 C C . ASP B 1 487 ? 1.554 3.441 12.969 1 93.38 487 ASP B C 1
ATOM 7467 O O . ASP B 1 487 ? 2.547 3.807 13.602 1 93.38 487 ASP B O 1
ATOM 7471 N N . GLY B 1 488 ? 0.409 4.188 12.773 1 96.56 488 GLY B N 1
ATOM 7472 C CA . GLY B 1 488 ? 0.273 5.512 13.359 1 96.56 488 GLY B CA 1
ATOM 7473 C C . GLY B 1 488 ? 0.526 6.629 12.367 1 96.56 488 GLY B C 1
ATOM 7474 O O . GLY B 1 488 ? 1.396 6.516 11.5 1 96.56 488 GLY B O 1
ATOM 7475 N N . HIS B 1 489 ? -0.206 7.684 12.555 1 97.75 489 HIS B N 1
ATOM 7476 C CA . HIS B 1 489 ? -0.176 8.812 11.641 1 97.75 489 HIS B CA 1
ATOM 7477 C C . HIS B 1 489 ? 1.062 9.68 11.859 1 97.75 489 HIS B C 1
ATOM 7479 O O . HIS B 1 489 ? 1.381 10.031 13 1 97.75 489 HIS B O 1
ATOM 7485 N N . THR B 1 490 ? 1.886 9.938 10.789 1 98.06 490 THR B N 1
ATOM 7486 C CA . THR B 1 490 ? 3.131 10.695 10.781 1 98.06 490 THR B CA 1
ATOM 7487 C C . THR B 1 490 ? 4.23 9.938 11.523 1 98.06 490 THR B C 1
ATOM 7489 O O . THR B 1 490 ? 3.998 8.844 12.039 1 98.06 490 THR B O 1
ATOM 7492 N N . ALA B 1 491 ? 5.461 10.453 11.516 1 98.06 491 ALA B N 1
ATOM 7493 C CA . ALA B 1 491 ? 6.602 9.648 11.953 1 98.06 491 ALA B CA 1
ATOM 7494 C C . ALA B 1 491 ? 7.402 10.383 13.023 1 98.06 491 ALA B C 1
ATOM 7496 O O . ALA B 1 491 ? 8.023 9.758 13.883 1 98.06 491 ALA B O 1
ATOM 7497 N N . TYR B 1 492 ? 7.434 11.68 13.016 1 97.62 492 TYR B N 1
ATOM 7498 C CA . TYR B 1 492 ? 8.375 12.484 13.789 1 97.62 492 TYR B CA 1
ATOM 7499 C C . TYR B 1 492 ? 8.289 12.141 15.273 1 97.62 492 TYR B C 1
ATOM 7501 O O . TYR B 1 492 ? 9.312 11.992 15.938 1 97.62 492 TYR B O 1
ATOM 7509 N N . ASP B 1 493 ? 7.105 12.039 15.812 1 95.56 493 ASP B N 1
ATOM 7510 C CA . ASP B 1 493 ? 6.945 11.805 17.25 1 95.56 493 ASP B CA 1
ATOM 7511 C C . ASP B 1 493 ? 7.047 10.32 17.578 1 95.56 493 ASP B C 1
ATOM 7513 O O . ASP B 1 493 ? 6.906 9.93 18.734 1 95.56 493 ASP B O 1
ATOM 7517 N N . LYS B 1 494 ? 7.402 9.414 16.609 1 96.19 494 LYS B N 1
ATOM 7518 C CA . LYS B 1 494 ? 7.309 7.977 16.844 1 96.19 494 LYS B CA 1
ATOM 7519 C C . LYS B 1 494 ? 8.648 7.293 16.609 1 96.19 494 LYS B C 1
ATOM 7521 O O . LYS B 1 494 ? 8.781 6.082 16.812 1 96.19 494 LYS B O 1
ATOM 7526 N N . SER B 1 495 ? 9.594 8.055 16.234 1 96.06 495 SER B N 1
ATOM 7527 C CA . SER B 1 495 ? 10.875 7.449 15.914 1 96.06 495 SER B CA 1
ATOM 7528 C C . SER B 1 495 ? 12.031 8.406 16.188 1 96.06 495 SER B C 1
ATOM 7530 O O . SER B 1 495 ? 12.117 9.469 15.578 1 96.06 495 SER B O 1
ATOM 7532 N N . GLY B 1 496 ? 12.922 7.992 17.172 1 95.62 496 GLY B N 1
ATOM 7533 C CA . GLY B 1 496 ? 14.141 8.75 17.391 1 95.62 496 GLY B CA 1
ATOM 7534 C C . GLY B 1 496 ? 15.016 8.844 16.156 1 95.62 496 GLY B C 1
ATOM 7535 O O . GLY B 1 496 ? 15.609 9.891 15.891 1 95.62 496 GLY B O 1
ATOM 7536 N N . CYS B 1 497 ? 15.016 7.781 15.383 1 93.31 497 CYS B N 1
ATOM 7537 C CA . CYS B 1 497 ? 15.742 7.723 14.117 1 93.31 497 CYS B CA 1
ATOM 7538 C C . CYS B 1 497 ? 15.227 8.781 13.148 1 93.31 497 CYS B C 1
ATOM 7540 O O . CYS B 1 497 ? 16.016 9.461 12.484 1 93.31 497 CYS B O 1
ATOM 7542 N N . VAL B 1 498 ? 13.898 8.961 13.031 1 97.38 498 VAL B N 1
ATOM 7543 C CA . VAL B 1 498 ? 13.312 9.969 12.164 1 97.38 498 VAL B CA 1
ATOM 7544 C C . VAL B 1 498 ? 13.664 11.359 12.68 1 97.38 498 VAL B C 1
ATOM 7546 O O . VAL B 1 498 ? 14.047 12.242 11.898 1 97.38 498 VAL B O 1
ATOM 7549 N N . ARG B 1 499 ? 13.586 11.602 13.977 1 97.94 499 ARG B N 1
ATOM 7550 C CA . ARG B 1 499 ? 13.93 12.898 14.547 1 97.94 499 ARG B CA 1
ATOM 7551 C C . ARG B 1 499 ? 15.383 13.258 14.25 1 97.94 499 ARG B C 1
ATOM 7553 O O . ARG B 1 499 ? 15.695 14.398 13.922 1 97.94 499 ARG B O 1
ATOM 7560 N N . ASP B 1 500 ? 16.234 12.289 14.359 1 96.75 500 ASP B N 1
ATOM 7561 C CA . ASP B 1 500 ? 17.641 12.523 14.078 1 96.75 500 ASP B CA 1
ATOM 7562 C C . ASP B 1 500 ? 17.859 12.898 12.617 1 96.75 500 ASP B C 1
ATOM 7564 O O . ASP B 1 500 ? 18.625 13.812 12.305 1 96.75 500 ASP B O 1
ATOM 7568 N N . ALA B 1 501 ? 17.203 12.18 11.727 1 96.75 501 ALA B N 1
ATOM 7569 C CA . ALA B 1 501 ? 17.328 12.453 10.297 1 96.75 501 ALA B CA 1
ATOM 7570 C C . ALA B 1 501 ? 16.781 13.836 9.953 1 96.75 501 ALA B C 1
ATOM 7572 O O . ALA B 1 501 ? 17.391 14.57 9.164 1 96.75 501 ALA B O 1
ATOM 7573 N N . VAL B 1 502 ? 15.664 14.164 10.516 1 98.56 502 VAL B N 1
ATOM 7574 C CA . VAL B 1 502 ? 15.031 15.461 10.289 1 98.56 502 VAL B CA 1
ATOM 7575 C C . VAL B 1 502 ? 15.945 16.578 10.812 1 98.56 502 VAL B C 1
ATOM 7577 O O . VAL B 1 502 ? 16.172 17.578 10.125 1 98.56 502 VAL B O 1
ATOM 7580 N N . ALA B 1 503 ? 16.516 16.406 12 1 98.44 503 ALA B N 1
ATOM 7581 C CA . ALA B 1 503 ? 17.422 17.406 12.57 1 98.44 503 ALA B CA 1
ATOM 7582 C C . ALA B 1 503 ? 18.672 17.547 11.727 1 98.44 503 ALA B C 1
ATOM 7584 O O . ALA B 1 503 ? 19.141 18.672 11.5 1 98.44 503 ALA B O 1
ATOM 7585 N N . ALA B 1 504 ? 19.188 16.422 11.297 1 98.12 504 ALA B N 1
ATOM 7586 C CA . ALA B 1 504 ? 20.391 16.469 10.469 1 98.12 504 ALA B CA 1
ATOM 7587 C C . ALA B 1 504 ? 20.141 17.25 9.18 1 98.12 504 ALA B C 1
ATOM 7589 O O . ALA B 1 504 ? 20.984 18.016 8.734 1 98.12 504 ALA B O 1
ATOM 7590 N N . PHE B 1 505 ? 19 17.047 8.594 1 98.5 505 PHE B N 1
ATOM 7591 C CA . PHE B 1 505 ? 18.672 17.75 7.359 1 98.5 505 PHE B CA 1
ATOM 7592 C C . PHE B 1 505 ? 18.422 19.234 7.629 1 98.5 505 PHE B C 1
ATOM 7594 O O . PHE B 1 505 ? 19.016 20.094 6.988 1 98.5 505 PHE B O 1
ATOM 7601 N N . LEU B 1 506 ? 17.547 19.531 8.586 1 98.81 506 LEU B N 1
ATOM 7602 C CA . LEU B 1 506 ? 17.125 20.906 8.828 1 98.81 506 LEU B CA 1
ATOM 7603 C C . LEU B 1 506 ? 18.281 21.719 9.406 1 98.81 506 LEU B C 1
ATOM 7605 O O . LEU B 1 506 ? 18.438 22.891 9.055 1 98.81 506 LEU B O 1
ATOM 7609 N N . VAL B 1 507 ? 19.125 21.172 10.305 1 98.56 507 VAL B N 1
ATOM 7610 C CA . VAL B 1 507 ? 20.156 21.938 11.016 1 98.56 507 VAL B CA 1
ATOM 7611 C C . VAL B 1 507 ? 21.453 21.906 10.234 1 98.56 507 VAL B C 1
ATOM 7613 O O . VAL B 1 507 ? 22.125 22.938 10.102 1 98.56 507 VAL B O 1
ATOM 7616 N N . ASP B 1 508 ? 21.797 20.734 9.633 1 97.75 508 ASP B N 1
ATOM 7617 C CA . ASP B 1 508 ? 23.109 20.594 9.023 1 97.75 508 ASP B CA 1
ATOM 7618 C C . ASP B 1 508 ? 23.016 20.547 7.5 1 97.75 508 ASP B C 1
ATOM 7620 O O . ASP B 1 508 ? 24.016 20.641 6.805 1 97.75 508 ASP B O 1
ATOM 7624 N N . GLY B 1 509 ? 21.875 20.438 7.012 1 97.81 509 GLY B N 1
ATOM 7625 C CA . GLY B 1 509 ? 21.719 20.312 5.57 1 97.81 509 GLY B CA 1
ATOM 7626 C C . GLY B 1 509 ? 22.031 18.922 5.055 1 97.81 509 GLY B C 1
ATOM 7627 O O . GLY B 1 509 ? 22.172 18.719 3.846 1 97.81 509 GLY B O 1
ATOM 7628 N N . ARG B 1 510 ? 22.094 17.938 5.957 1 96.75 510 ARG B N 1
ATOM 7629 C CA . ARG B 1 510 ? 22.469 16.594 5.555 1 96.75 510 ARG B CA 1
ATOM 7630 C C . ARG B 1 510 ? 21.219 15.734 5.297 1 96.75 510 ARG B C 1
ATOM 7632 O O . ARG B 1 510 ? 20.641 15.195 6.23 1 96.75 510 ARG B O 1
ATOM 7639 N N . MET B 1 511 ? 20.859 15.555 4.027 1 95.81 511 MET B N 1
ATOM 7640 C CA . MET B 1 511 ? 19.75 14.695 3.607 1 95.81 511 MET B CA 1
ATOM 7641 C C . MET B 1 511 ? 20.047 13.234 3.928 1 95.81 511 MET B C 1
ATOM 7643 O O . MET B 1 511 ? 21.172 12.758 3.707 1 95.81 511 MET B O 1
ATOM 7647 N N . PRO B 1 512 ? 19.031 12.609 4.523 1 92.12 512 PRO B N 1
ATOM 7648 C CA . PRO B 1 512 ? 19.281 11.172 4.668 1 92.12 512 PRO B CA 1
ATOM 7649 C C . PRO B 1 512 ? 19.547 10.477 3.334 1 92.12 512 PRO B C 1
ATOM 7651 O O . PRO B 1 512 ? 19.016 10.906 2.303 1 92.12 512 PRO B O 1
ATOM 7654 N N . GLU B 1 513 ? 20.328 9.477 3.428 1 84.12 513 GLU B N 1
ATOM 7655 C CA . GLU B 1 513 ? 20.594 8.695 2.225 1 84.12 513 GLU B CA 1
ATOM 7656 C C . GLU B 1 513 ? 19.328 8.016 1.704 1 84.12 513 GLU B C 1
ATOM 7658 O O . GLU B 1 513 ? 18.453 7.66 2.484 1 84.12 513 GLU B O 1
ATOM 7663 N N . ALA B 1 514 ? 19.328 7.949 0.335 1 77.62 514 ALA B N 1
ATOM 7664 C CA . ALA B 1 514 ? 18.203 7.23 -0.268 1 77.62 514 ALA B CA 1
ATOM 7665 C C . ALA B 1 514 ? 18.078 5.824 0.314 1 77.62 514 ALA B C 1
ATOM 7667 O O . ALA B 1 514 ? 19.078 5.121 0.482 1 77.62 514 ALA B O 1
ATOM 7668 N N . GLY B 1 515 ? 16.828 5.484 0.771 1 75.06 515 GLY B N 1
ATOM 7669 C CA . GLY B 1 515 ? 16.594 4.152 1.303 1 75.06 515 GLY B CA 1
ATOM 7670 C C . GLY B 1 515 ? 16.703 4.082 2.812 1 75.06 515 GLY B C 1
ATOM 7671 O O . GLY B 1 515 ? 16.531 3.016 3.406 1 75.06 515 GLY B O 1
ATOM 7672 N N . THR B 1 516 ? 17 5.195 3.422 1 83.56 516 THR B N 1
ATOM 7673 C CA . THR B 1 516 ? 17.047 5.195 4.879 1 83.56 516 THR B CA 1
ATOM 7674 C C . THR B 1 516 ? 15.734 4.684 5.465 1 83.56 516 THR B C 1
ATOM 7676 O O . THR B 1 516 ? 14.656 5.051 4.992 1 83.56 516 THR B O 1
ATOM 7679 N N . TYR B 1 517 ? 15.891 3.771 6.375 1 84.56 517 TYR B N 1
ATOM 7680 C CA . TYR B 1 517 ? 14.766 3.086 7.004 1 84.56 517 TYR B CA 1
ATOM 7681 C C . TYR B 1 517 ? 14.828 3.223 8.523 1 84.56 517 TYR B C 1
ATOM 7683 O O . TYR B 1 517 ? 15.82 2.838 9.148 1 84.56 517 TYR B O 1
ATOM 7691 N N . CYS B 1 518 ? 13.742 3.793 9.102 1 90.88 518 CYS B N 1
ATOM 7692 C CA . CYS B 1 518 ? 13.695 4.055 10.531 1 90.88 518 CYS B CA 1
ATOM 7693 C C . CYS B 1 518 ? 12.664 3.164 11.219 1 90.88 518 CYS B C 1
ATOM 7695 O O . CYS B 1 518 ? 11.523 3.072 10.773 1 90.88 518 CYS B O 1
ATOM 7697 N N . PRO B 1 519 ? 13.055 2.471 12.281 1 86.88 519 PRO B N 1
ATOM 7698 C CA . PRO B 1 519 ? 12.07 1.744 13.086 1 86.88 519 PRO B CA 1
ATOM 7699 C C . PRO B 1 519 ? 11.242 2.664 13.977 1 86.88 519 PRO B C 1
ATOM 7701 O O . PRO B 1 519 ? 11.633 3.807 14.227 1 86.88 519 PRO B O 1
ATOM 7704 N N . THR B 1 520 ? 10.078 2.188 14.367 1 90.44 520 THR B N 1
ATOM 7705 C CA . THR B 1 520 ? 9.305 2.84 15.414 1 90.44 520 THR B CA 1
ATOM 7706 C C . THR B 1 520 ? 9.953 2.619 16.781 1 90.44 520 THR B C 1
ATOM 7708 O O . THR B 1 520 ? 10.578 1.583 17.016 1 90.44 520 THR B O 1
ATOM 7711 N N . ASP B 1 521 ? 9.867 3.697 17.656 1 89.19 521 ASP B N 1
ATOM 7712 C CA . ASP B 1 521 ? 10.438 3.592 19 1 89.19 521 ASP B CA 1
ATOM 7713 C C . ASP B 1 521 ? 9.719 2.523 19.828 1 89.19 521 ASP B C 1
ATOM 7715 O O . ASP B 1 521 ? 8.531 2.281 19.625 1 89.19 521 ASP B O 1
#

Radius of gyration: 33.68 Å; Cα contacts (8 Å, |Δi|>4): 2208; chains: 2; bounding box: 132×93×84 Å

Solvent-accessible surface area (backbone atoms only — not comparable to full-atom values): 52351 Å² total; per-residue (Å²): 140,78,93,76,76,89,77,82,83,82,80,80,81,76,75,79,77,77,76,76,76,75,76,76,70,78,76,73,71,74,69,68,82,68,70,63,56,89,71,74,66,61,58,64,80,61,34,40,69,85,87,52,54,68,54,46,46,53,41,23,64,39,79,71,65,71,34,73,39,88,90,57,55,89,86,58,57,76,43,28,24,37,60,43,66,40,48,48,41,78,92,41,40,76,56,59,67,37,59,31,29,33,20,34,33,68,32,73,31,66,71,57,50,79,48,62,34,39,39,32,72,13,66,53,21,41,38,6,28,54,44,36,58,76,39,48,74,83,42,56,57,70,52,29,33,24,17,24,40,29,11,38,15,45,57,28,4,55,75,5,66,42,36,71,41,68,53,48,72,58,43,52,54,60,56,43,45,57,74,67,54,93,56,51,42,36,56,54,33,52,33,32,45,76,74,36,57,87,53,46,83,49,23,18,53,65,52,41,24,51,48,50,47,36,49,32,15,34,75,43,31,61,43,40,28,32,44,16,26,33,38,18,18,38,37,51,47,48,29,28,50,76,38,12,84,35,39,36,47,37,37,23,26,15,22,48,61,48,51,52,57,63,50,61,49,30,40,54,24,44,29,32,34,35,52,50,52,37,50,46,30,19,47,38,12,65,75,29,89,76,28,70,52,36,65,45,35,46,53,8,32,57,48,49,41,48,54,34,51,42,14,64,83,56,52,32,51,26,93,86,68,49,72,35,25,19,33,28,39,47,42,10,55,58,46,50,44,39,50,24,74,81,27,45,65,62,50,47,67,19,46,38,46,29,71,70,70,47,38,24,50,47,36,47,51,36,19,26,62,56,62,40,36,50,97,85,56,47,56,60,45,40,62,46,9,25,42,46,28,52,31,26,44,29,42,80,67,76,50,71,69,54,47,52,53,50,50,52,35,30,52,41,54,17,31,59,65,29,66,66,39,48,64,53,54,40,33,67,64,54,49,76,56,39,93,60,70,24,85,52,67,60,44,71,61,35,28,69,71,32,48,59,33,41,26,29,23,16,67,42,9,25,64,33,35,28,66,29,18,44,52,45,16,36,37,23,72,47,33,37,41,38,40,31,49,42,57,11,54,42,43,64,94,44,12,68,58,44,41,50,42,51,37,34,25,70,74,70,66,44,69,70,57,78,56,36,37,22,60,56,109,138,80,84,78,81,90,78,72,89,71,80,74,76,73,74,77,75,74,78,74,77,73,73,75,69,79,75,73,70,73,71,71,81,69,73,63,56,88,69,74,65,61,58,61,79,59,33,38,70,84,87,52,54,68,54,46,47,54,42,24,64,39,78,69,63,70,34,73,40,86,90,59,56,89,86,59,59,76,43,28,25,38,60,43,67,41,48,48,42,78,93,42,40,76,55,60,67,36,60,30,29,32,21,34,33,68,30,73,32,66,72,57,51,78,48,62,35,37,40,32,72,12,65,54,22,42,36,6,28,54,46,38,58,77,38,48,74,82,43,57,56,72,51,29,33,23,17,23,40,30,12,38,15,43,58,28,4,56,74,6,65,43,36,72,44,69,53,48,69,58,41,52,54,61,57,45,45,56,73,69,56,92,55,50,41,37,56,56,33,53,34,31,45,76,72,36,56,88,52,47,84,50,23,17,53,64,52,38,26,51,47,50,48,37,48,31,14,34,74,43,31,61,43,39,29,34,44,15,26,32,36,19,18,36,38,50,48,47,30,27,50,77,38,13,83,35,40,35,47,37,38,25,27,16,21,48,59,48,50,52,56,64,49,62,48,30,40,54,24,44,30,31,33,36,51,49,53,38,51,46,31,19,47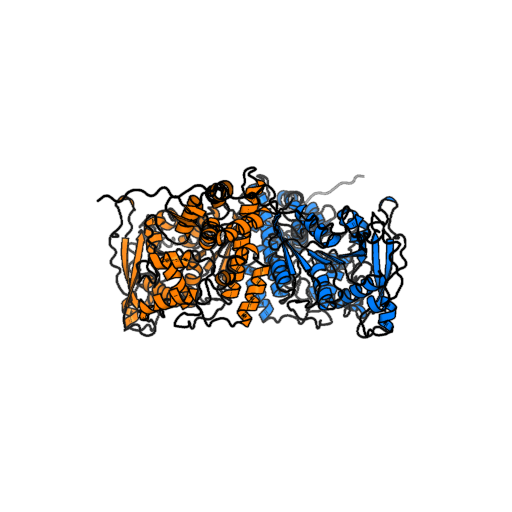,39,12,65,74,29,88,78,29,72,54,36,66,46,35,46,52,6,32,57,48,48,42,48,54,35,52,41,14,62,83,55,54,33,51,26,93,86,68,50,72,34,26,20,34,27,39,48,42,10,54,58,46,52,45,38,49,24,73,81,28,44,66,63,49,46,67,19,47,38,46,29,69,72,70,46,39,24,50,47,35,47,51,34,19,25,63,54,63,40,36,48,97,86,55,46,56,61,45,38,62,46,9,25,42,48,26,52,32,26,45,32,43,81,66,78,50,70,70,54,47,52,52,50,50,52,35,31,51,40,53,17,32,57,66,30,65,65,38,47,63,53,53,40,32,68,67,55,47,77,56,40,93,62,70,25,86,50,68,61,44,72,59,33,28,70,72,33,47,61,32,42,24,29,22,16,67,41,9,25,63,35,34,29,66,29,17,44,52,46,18,35,36,24,73,44,33,39,41,39,41,29,48,43,59,11,55,41,43,62,94,44,12,70,57,43,42,52,42,51,37,34,26,68,75,68,65,45,68,69,57,78,55,35,38,22,60,55,110